Protein 2ZPA (pdb70)

B-factor: mean 47.3, std 19.22, range [15.1, 100.0]

Nearest PDB structures (foldseek):
  2zpa-assembly1_A  TM=1.001E+00  e=0.000E+00  Escherichia coli K-12
  2zpa-assembly2_B  TM=9.943E-01  e=0.000E+00  Escherichia coli K-12
  5jpq-assembly1_j  TM=8.491E-01  e=1.548E-47  Thermochaetoides thermophila
  9b0e-assembly1_A  TM=7.093E-01  e=1.112E-35  Thermochaetoides thermophila DSM 1495
  9aym-assembly1_B  TM=6.906E-01  e=2.748E-35  Thermochaetoides thermophila DSM 1495

Organism: Escherichia coli (strain K12) (NCBI:txid83333)

Sequence (1299 aa):
AELTALHTLTAQKREGIRRLLVLSGEEGWCFEHTLKLRDALPGDWLWISPRPQTLLGREFRHAVFDARHGFDAAAFAALSGTLKAGSWLVLLLPVWEEWENQPDADSLRWSDCPDPIATPHFVQHLKRVLTADNEAILWRQNQPFSLAHFTPRTDWYPATGAPQPEQQQLLKQLTPPGVAAVTAARGRGKSALAGQLISRIAGRAIVTAPAKASTDVLAQFAGEKFRFIAPDALLASDEQADWLVVDEAAAIPAPLLHQLVSRFPRTLLTTTVQGYEGTGRGFLLKFCARFPHLHRFELQQPIRWAQGCPLEKVSEALVFDDENFTHTPQGNIVISAFEQTLWQSDPETPLKVYQLLSGAHYRTSPLDLRRDAPGQHFLQAAGENEIAGALWLVDEGGLSQQLSQAVWAGFRRPRGNLVAQSLAAHGNNPLAATLRGRRVSRIAVHPARQREGTGRQLIAGALQYTQDLDYLSVSFGYTGELWRFWQRCGFVLVRGNHREASSGCYTAALLPSDAGKQLAEREHYRLRRDAQALAQWNGETLPVDPLNDAVLSDDDWLELAGFAFAHRPLLTSLGCLLRLLQTSELALPALRGRLQKNASDAQLCTTLKLSGRKLLVRQREEAAQALFALNDVRTERLRDRITQWQLFAELTALHTLTAQKREGIRRLLVLSGEEGWCFEHTLKLRDALPGDWLWISPRPDALQTLLGREFRHAVFDARHGFDAAAFAALSGTLKAGSWLVLLLPVWEEWENQPDADSLRWSDCPDPIATPHFVQHLKRVLTADNEAILWRQNQPFSLAHFTPRTDWYPATGAPQPEQQQLLKQLTPPGVAAVTAARGRGKSALAGQLISRIAGRAIVTAPAKASTDVLAQFAGEKFRFIAPDALLASDEQADWLVVDEAAAIPAPLLHQLVSRFPRTLLTTTVQGYEGTGRGFLLKFCARFPHLHRFELQQPIRWAQGCPLEKVSEALVFDDENFTHTPQGNIVISAFEQTLWQSDPETPLKVYQLLSGAHYRTSPLDLRRDAPGQHFLQAAGENEIAGALWLVDEGGLSQQLSQAVWAGFRRPRGNLVAQSLAAHGNNPLAATLRGRRVSRIAVHPARQREGTGRQLIAGALQYTQDLDYLSVSFGYTGELWRFWQRCGFVLVRGNHREASSGCYTAALLPSDAGKQLAEREHYRLRRDAQALAQWNGETLPVDPLNDAVLSDDDWLELAGFAFAHRPLLTSLGCLLRLLQTSELALPALRGRLQKNASDAQLCTTLKLSGRKLLVRQREEAAQALFALNDVRTERLRDRITQWQLF

Foldseek 3Di:
DQLVVVLVVLVLLQQFFEAEEEEEEAPVSLVVVVVVNCVSHPWQAAEDEDDVAPVQVAATAEYEYEQQAADDLQRLLSNLLRYFGSHYYYYYYYHLVCQQFHFHQCCVVFQLDPGTGGQNLLSVLVVCVCPVDPRHQYHHPPDDHDNDDDDRDDGDDADDLPDDVQLVVVLVVLVFFFEEEEEEAPQLCPLLSQLLNLQPDPKAEEEEEQPPPNNVSNCVSVDPSYHYDYLVRQLVDPDAIQEYEYEQCLLFALVSVVSNSVRHRYYYYYFYDFGAWGFAQQQVVVSQVVGPPYHYHYGYARRSGGDPHVSSCSCSSLVRDACQLVDDFDDDKDKDWDAPCCSVVPVVVVSQQCSQQQRNGGTHHSSVVSCVRPQWIKMFIHGPPHTFKMWIKGKFALDDLLVLLCLLLPLDDRDDRVVLSCLRLLHLDSRSRNFIEIEGPTIGGNPNRPPPCPRLVRLVVVVVPDDPHFWYYYKDFDDVVVVVVVVVSQWAKQFFQDQDSRNRGGITTIRGPVVSVCSRVRSNVVCLQCQVLSCVRNVHGDPDNHDVPLDQDPSLLLVLLSLQQGPRDPVSNRSSLVSLVVPFPDPLCLSCCVRPVVHDQVRSCVVVVNPGDVSSNSSSNSSLVSVCVVPVVVSVVSNVVSVVSNDD/DVLVVVLVVLVLLQQFFEAEEEEEEAPVVSVVVVVVNCVSHPWDAAEAECPPPPHDPPQVAAIAEYEYEQQAADPLQRLQSNVNRYFGSHYYYYYYYHPVCLLFHFHQVCVVFQLDPGTGRLNLLVVLVVCVPPVDLRHAYDHPPDDGDRDDDDRHDGDDADPLDDDVVLVCVQVHVPWQFEEEEEEAPQQCLLLSQLSVCVVPVWQEEEEEAPDDCNPNNVVSNPPSYDYDYQPVVPVDDDDGAEYEYEACLQAAPVSVVVVSVSHGHYYHYFHALGAFGFQQQQVVVSCVVGPPYHYDYGYARNRGGPVHPSSCSSSSLVSDQCQLPDFFAADKDKDWDDPVCSNVPVVVVSQQLSQFQNNGGTHHSSVVSCVRPQKIKMFIHGDPHTFKMWIKGKFAQDDLLVLLCLLLVLDDRDDRPPLSCCRLLHLDSRSRNFIEIETPTMGGRPNCPPPCVRLVRVVVVVVPDDPGFWYHYKDFDDPVVVVVVVVSQWAKQAFQDQDSRHRGGITTIRGHVVSVVSRVVSSVVCQACQVLRCVRRVHGDPDHHDPDLDQDPSLLLSLLSLQQGPRDPRSNLRSLVSLVVPFPDPLCLSCCCNPVVHDQVRVCVVVVHPDPVSSNSSSNSSLVRVCVVPVVVSVVSNVVSVVSSPD

Structure (mmCIF, N/CA/C/O backbone):
data_2ZPA
#
_entry.id   2ZPA
#
_cell.length_a   61.298
_cell.length_b   100.990
_cell.length_c   263.116
_cell.angle_alpha   90.00
_cell.angle_beta   90.00
_cell.angle_gamma   90.00
#
_symmetry.space_group_name_H-M   'P 21 21 21'
#
loop_
_entity.id
_entity.type
_entity.pdbx_description
1 polymer 'Uncharacterized protein ypfI'
2 non-polymer 'ACETYL COENZYME *A'
3 non-polymer "ADENOSINE-5'-DIPHOSPHATE"
4 non-polymer 'SULFATE ION'
5 water water
#
loop_
_atom_site.group_PDB
_atom_site.id
_atom_site.type_symbol
_atom_site.label_atom_id
_atom_site.label_alt_id
_atom_site.label_comp_id
_atom_site.label_asym_id
_atom_site.label_entity_id
_atom_site.label_seq_id
_atom_site.pdbx_PDB_ins_code
_atom_site.Cartn_x
_atom_site.Cartn_y
_atom_site.Cartn_z
_atom_site.occupancy
_atom_site.B_iso_or_equiv
_atom_site.auth_seq_id
_atom_site.auth_comp_id
_atom_site.auth_asym_id
_atom_site.auth_atom_id
_atom_site.pdbx_PDB_model_num
ATOM 1 N N . ALA A 1 2 ? 25.361 80.364 72.567 1.00 77.38 2 ALA A N 1
ATOM 2 C CA . ALA A 1 2 ? 23.944 80.465 72.946 1.00 76.94 2 ALA A CA 1
ATOM 3 C C . ALA A 1 2 ? 23.743 80.223 74.462 1.00 76.50 2 ALA A C 1
ATOM 4 O O . ALA A 1 2 ? 23.571 81.153 75.244 1.00 77.06 2 ALA A O 1
ATOM 6 N N . GLU A 1 3 ? 23.803 78.898 74.856 1.00 74.90 3 GLU A N 1
ATOM 7 C CA . GLU A 1 3 ? 23.732 78.262 76.211 1.00 72.69 3 GLU A CA 1
ATOM 8 C C . GLU A 1 3 ? 24.959 78.618 77.127 1.00 71.02 3 GLU A C 1
ATOM 9 O O . GLU A 1 3 ? 24.800 78.900 78.314 1.00 70.04 3 GLU A O 1
ATOM 15 N N . LEU A 1 4 ? 26.166 78.574 76.491 1.00 68.51 4 LEU A N 1
ATOM 16 C CA . LEU A 1 4 ? 27.451 78.921 77.154 1.00 66.48 4 LEU A CA 1
ATOM 17 C C . LEU A 1 4 ? 27.499 80.432 77.373 1.00 65.99 4 LEU A C 1
ATOM 18 O O . LEU A 1 4 ? 27.991 80.910 78.404 1.00 66.13 4 LEU A O 1
ATOM 23 N N . THR A 1 5 ? 26.995 81.179 76.394 1.00 63.98 5 THR A N 1
ATOM 24 C CA . THR A 1 5 ? 26.982 82.634 76.474 1.00 62.75 5 THR A CA 1
ATOM 25 C C . THR A 1 5 ? 26.099 83.086 77.639 1.00 60.24 5 THR A C 1
ATOM 26 O O . THR A 1 5 ? 26.443 84.012 78.379 1.00 58.84 5 THR A O 1
ATOM 30 N N . ALA A 1 6 ? 24.963 82.422 77.807 1.00 57.97 6 ALA A N 1
ATOM 31 C CA . ALA A 1 6 ? 24.062 82.749 78.899 1.00 56.28 6 ALA A CA 1
ATOM 32 C C . ALA A 1 6 ? 24.690 82.259 80.207 1.00 55.60 6 ALA A C 1
ATOM 33 O O . ALA A 1 6 ? 24.474 82.839 81.272 1.00 54.68 6 ALA A O 1
ATOM 35 N N . LEU A 1 7 ? 25.478 81.191 80.110 1.00 54.11 7 LEU A N 1
ATOM 36 C CA . LEU A 1 7 ? 26.138 80.614 81.277 1.00 54.88 7 LEU A CA 1
ATOM 37 C C . LEU A 1 7 ? 27.279 81.507 81.754 1.00 53.48 7 LEU A C 1
ATOM 38 O O . LEU A 1 7 ? 27.622 81.505 82.933 1.00 54.57 7 LEU A O 1
ATOM 43 N N . HIS A 1 8 ? 27.855 82.270 80.830 1.00 51.71 8 HIS A N 1
ATOM 44 C CA . HIS A 1 8 ? 28.948 83.190 81.143 1.00 49.65 8 HIS A CA 1
ATOM 45 C C . HIS A 1 8 ? 28.383 84.409 81.883 1.00 48.71 8 HIS A C 1
ATOM 46 O O . HIS A 1 8 ? 28.984 84.919 82.827 1.00 49.15 8 HIS A O 1
ATOM 53 N N . THR A 1 9 ? 27.219 84.867 81.440 1.00 47.54 9 THR A N 1
ATOM 54 C CA . THR A 1 9 ? 26.562 86.015 82.043 1.00 47.04 9 THR A CA 1
ATOM 55 C C . THR A 1 9 ? 26.090 85.706 83.464 1.00 46.55 9 THR A C 1
ATOM 56 O O . THR A 1 9 ? 26.261 86.520 84.372 1.00 45.26 9 THR A O 1
ATOM 60 N N . LEU A 1 10 ? 25.491 84.531 83.648 1.00 45.84 10 LEU A N 1
ATOM 61 C CA . LEU A 1 10 ? 24.989 84.122 84.956 1.00 44.63 10 LEU A CA 1
ATOM 62 C C . LEU A 1 10 ? 26.127 84.029 85.968 1.00 43.54 10 LEU A C 1
ATOM 63 O O . LEU A 1 10 ? 25.947 84.349 87.147 1.00 42.67 10 LEU A O 1
ATOM 68 N N . THR A 1 11 ? 27.300 83.619 85.496 1.00 41.56 11 THR A N 1
ATOM 69 C CA . THR A 1 11 ? 28.457 83.489 86.368 1.00 41.79 11 THR A CA 1
ATOM 70 C C . THR A 1 11 ? 28.877 84.820 86.960 1.00 42.56 11 THR A C 1
ATOM 71 O O . THR A 1 11 ? 29.271 84.889 88.128 1.00 43.52 11 THR A O 1
ATOM 75 N N . ALA A 1 12 ? 28.792 85.875 86.154 1.00 42.64 12 ALA A N 1
ATOM 76 C CA . ALA A 1 12 ? 29.150 87.219 86.605 1.00 40.52 12 ALA A CA 1
ATOM 77 C C . ALA A 1 12 ? 28.153 87.627 87.670 1.00 39.18 12 ALA A C 1
ATOM 78 O O . ALA A 1 12 ? 28.521 88.205 88.685 1.00 39.38 12 ALA A O 1
ATOM 80 N N . GLN A 1 13 ? 26.885 87.317 87.439 1.00 39.24 13 GLN A N 1
ATOM 81 C CA . GLN A 1 13 ? 25.846 87.658 88.405 1.00 40.52 13 GLN A CA 1
ATOM 82 C C . GLN A 1 13 ? 26.164 86.932 89.719 1.00 41.24 13 GLN A C 1
ATOM 83 O O . GLN A 1 13 ? 26.309 87.559 90.774 1.00 41.08 13 GLN A O 1
ATOM 97 N N . LYS A 1 15 ? 28.900 85.588 90.889 1.00 41.87 15 LYS A N 1
ATOM 98 C CA . LYS A 1 15 ? 30.084 86.121 91.548 1.00 43.46 15 LYS A CA 1
ATOM 99 C C . LYS A 1 15 ? 29.786 87.459 92.211 1.00 45.30 15 LYS A C 1
ATOM 100 O O . LYS A 1 15 ? 30.319 87.770 93.272 1.00 45.47 15 LYS A O 1
ATOM 106 N N . ARG A 1 16 ? 28.919 88.245 91.585 1.00 46.79 16 ARG A N 1
ATOM 107 C CA . ARG A 1 16 ? 28.569 89.556 92.108 1.00 49.25 16 ARG A CA 1
ATOM 108 C C . ARG A 1 16 ? 27.690 89.415 93.349 1.00 49.51 16 ARG A C 1
ATOM 109 O O . ARG A 1 16 ? 27.807 90.186 94.310 1.00 49.11 16 ARG A O 1
ATOM 117 N N . GLU A 1 17 ? 26.812 88.418 93.322 1.00 49.35 17 GLU A N 1
ATOM 118 C CA . GLU A 1 17 ? 25.893 88.165 94.428 1.00 48.14 17 GLU A CA 1
ATOM 119 C C . GLU A 1 17 ? 26.575 87.411 95.571 1.00 45.77 17 GLU A C 1
ATOM 120 O O . GLU A 1 17 ? 26.024 87.291 96.662 1.00 44.65 17 GLU A O 1
ATOM 126 N N . GLY A 1 18 ? 27.773 86.903 95.303 1.00 44.79 18 GLY A N 1
ATOM 127 C CA . GLY A 1 18 ? 28.522 86.165 96.303 1.00 43.61 18 GLY A CA 1
ATOM 128 C C . GLY A 1 18 ? 28.044 84.740 96.531 1.00 42.42 18 GLY A C 1
ATOM 129 O O . GLY A 1 18 ? 28.257 84.183 97.607 1.00 43.07 18 GLY A O 1
ATOM 130 N N . ILE A 1 19 ? 27.412 84.136 95.530 1.00 39.76 19 ILE A N 1
ATOM 131 C CA . ILE A 1 19 ? 26.914 82.775 95.677 1.00 37.25 19 ILE A CA 1
ATOM 132 C C . ILE A 1 19 ? 27.604 81.799 94.741 1.00 36.48 19 ILE A C 1
ATOM 133 O O . ILE A 1 19 ? 28.372 82.203 93.866 1.00 36.22 19 ILE A O 1
ATOM 138 N N . ARG A 1 20 ? 27.329 80.508 94.937 1.00 34.20 20 ARG A N 1
ATOM 139 C CA . ARG A 1 20 ? 27.883 79.455 94.087 1.00 32.51 20 ARG A CA 1
ATOM 140 C C . ARG A 1 20 ? 26.665 78.728 93.556 1.00 31.76 20 ARG A C 1
ATOM 141 O O . ARG A 1 20 ? 25.573 78.897 94.093 1.00 33.29 20 ARG A O 1
ATOM 149 N N . ARG A 1 21 ? 26.823 77.928 92.507 1.00 30.51 21 ARG A N 1
ATOM 150 C CA . ARG A 1 21 ? 25.673 77.208 91.978 1.00 31.02 21 ARG A CA 1
ATOM 151 C C . ARG A 1 21 ? 26.017 75.810 91.480 1.00 29.73 21 ARG A C 1
ATOM 152 O O . ARG A 1 21 ? 27.169 75.524 91.137 1.00 28.08 21 ARG A O 1
ATOM 160 N N . LEU A 1 22 ? 25.007 74.944 91.443 1.00 30.11 22 LEU A N 1
ATOM 161 C CA . LEU A 1 22 ? 25.189 73.562 90.983 1.00 31.19 22 LEU A CA 1
ATOM 162 C C . LEU A 1 22 ? 24.736 73.370 89.534 1.00 30.23 22 LEU A C 1
ATOM 163 O O . LEU A 1 22 ? 23.623 73.742 89.171 1.00 28.76 22 LEU A O 1
ATOM 168 N N . LEU A 1 23 ? 25.616 72.788 88.722 1.00 30.56 23 LEU A N 1
ATOM 169 C CA . LEU A 1 23 ? 25.326 72.502 87.318 1.00 30.64 23 LEU A CA 1
ATOM 170 C C . LEU A 1 23 ? 25.441 70.991 87.164 1.00 30.59 23 LEU A C 1
ATOM 171 O O . LEU A 1 23 ? 26.512 70.407 87.358 1.00 31.48 23 LEU A O 1
ATOM 176 N N . VAL A 1 24 ? 24.336 70.353 86.813 1.00 31.37 24 VAL A N 1
ATOM 177 C CA . VAL A 1 24 ? 24.343 68.914 86.651 1.00 30.45 24 VAL A CA 1
ATOM 178 C C . VAL A 1 24 ? 24.424 68.541 85.189 1.00 31.71 24 VAL A C 1
ATOM 179 O O . VAL A 1 24 ? 23.732 69.114 84.349 1.00 32.44 24 VAL A O 1
ATOM 183 N N . LEU A 1 25 ? 25.301 67.591 84.905 1.00 30.94 25 LEU A N 1
ATOM 184 C CA . LEU A 1 25 ? 25.498 67.081 83.567 1.00 31.50 25 LEU A CA 1
ATOM 185 C C . LEU A 1 25 ? 25.135 65.602 83.664 1.00 31.57 25 LEU A C 1
ATOM 186 O O . LEU A 1 25 ? 25.844 64.811 84.297 1.00 30.44 25 LEU A O 1
ATOM 191 N N . SER A 1 26 ? 24.002 65.237 83.080 1.00 31.03 26 SER A N 1
ATOM 192 C CA . SER A 1 26 ? 23.580 63.849 83.109 1.00 30.91 26 SER A CA 1
ATOM 193 C C . SER A 1 26 ? 23.447 63.340 81.680 1.00 31.12 26 SER A C 1
ATOM 194 O O . SER A 1 26 ? 22.695 63.884 80.876 1.00 30.93 26 SER A O 1
ATOM 197 N N . GLY A 1 27 ? 24.203 62.295 81.372 1.00 32.05 27 GLY A N 1
ATOM 198 C CA . GLY A 1 27 ? 24.181 61.722 80.044 1.00 33.29 27 GLY A CA 1
ATOM 199 C C . GLY A 1 27 ? 25.324 60.741 79.933 1.00 35.13 27 GLY A C 1
ATOM 200 O O . GLY A 1 27 ? 25.959 60.419 80.939 1.00 35.24 27 GLY A O 1
ATOM 201 N N . GLU A 1 28 ? 25.588 60.264 78.720 1.00 36.31 28 GLU A N 1
ATOM 202 C CA . GLU A 1 28 ? 26.661 59.297 78.488 1.00 38.85 28 GLU A CA 1
ATOM 203 C C . GLU A 1 28 ? 27.992 59.874 78.960 1.00 37.55 28 GLU A C 1
ATOM 204 O O . GLU A 1 28 ? 28.179 61.084 78.959 1.00 37.63 28 GLU A O 1
ATOM 210 N N . GLU A 1 29 ? 28.926 59.009 79.339 1.00 38.22 29 GLU A N 1
ATOM 211 C CA . GLU A 1 29 ? 30.210 59.490 79.832 1.00 39.48 29 GLU A CA 1
ATOM 212 C C . GLU A 1 29 ? 30.877 60.461 78.859 1.00 37.56 29 GLU A C 1
ATOM 213 O O . GLU A 1 29 ? 31.288 61.561 79.253 1.00 35.80 29 GLU A O 1
ATOM 219 N N . GLY A 1 30 ? 30.964 60.054 77.592 1.00 36.75 30 GLY A N 1
ATOM 220 C CA . GLY A 1 30 ? 31.583 60.881 76.571 1.00 34.53 30 GLY A CA 1
ATOM 221 C C . GLY A 1 30 ? 30.941 62.248 76.470 1.00 33.29 30 GLY A C 1
ATOM 222 O O . GLY A 1 30 ? 31.636 63.264 76.451 1.00 34.73 30 GLY A O 1
ATOM 223 N N . TRP A 1 31 ? 29.612 62.277 76.407 1.00 32.93 31 TRP A N 1
ATOM 224 C CA . TRP A 1 31 ? 28.868 63.533 76.323 1.00 31.90 31 TRP A CA 1
ATOM 225 C C . TRP A 1 31 ? 29.213 64.399 77.547 1.00 32.35 31 TRP A C 1
ATOM 226 O O . TRP A 1 31 ? 29.576 65.567 77.414 1.00 32.55 31 TRP A O 1
ATOM 237 N N . CYS A 1 32 ? 29.108 63.822 78.741 1.00 31.33 32 CYS A N 1
ATOM 238 C CA . CYS A 1 32 ? 29.416 64.570 79.957 1.00 31.39 32 CYS A CA 1
ATOM 239 C C . CYS A 1 32 ? 30.781 65.222 79.882 1.00 31.11 32 CYS A C 1
ATOM 240 O O . CYS A 1 32 ? 30.920 66.408 80.171 1.00 30.72 32 CYS A O 1
ATOM 243 N N . PHE A 1 33 ? 31.787 64.452 79.487 1.00 30.30 33 PHE A N 1
ATOM 244 C CA . PHE A 1 33 ? 33.134 64.989 79.419 1.00 32.84 33 PHE A CA 1
ATOM 245 C C . PHE A 1 33 ? 33.340 66.140 78.428 1.00 35.49 33 PHE A C 1
ATOM 246 O O . PHE A 1 33 ? 34.053 67.102 78.721 1.00 35.02 33 PHE A O 1
ATOM 254 N N . GLU A 1 34 ? 32.729 66.028 77.254 1.00 37.78 34 GLU A N 1
ATOM 255 C CA . GLU A 1 34 ? 32.866 67.051 76.233 1.00 38.69 34 GLU A CA 1
ATOM 256 C C . GLU A 1 34 ? 32.289 68.356 76.751 1.00 38.76 34 GLU A C 1
ATOM 257 O O . GLU A 1 34 ? 32.735 69.443 76.380 1.00 41.27 34 GLU A O 1
ATOM 263 N N . HIS A 1 35 ? 31.291 68.260 77.615 1.00 36.08 35 HIS A N 1
ATOM 264 C CA . HIS A 1 35 ? 30.697 69.464 78.147 1.00 35.00 35 HIS A CA 1
ATOM 265 C C . HIS A 1 35 ? 31.551 70.126 79.222 1.00 33.97 35 HIS A C 1
ATOM 266 O O . HIS A 1 35 ? 31.449 71.331 79.434 1.00 34.18 35 HIS A O 1
ATOM 273 N N . THR A 1 36 ? 32.399 69.357 79.897 1.00 34.92 36 THR A N 1
ATOM 274 C CA . THR A 1 36 ? 33.271 69.946 80.923 1.00 36.80 36 THR A CA 1
ATOM 275 C C . THR A 1 36 ? 34.385 70.700 80.196 1.00 37.58 36 THR A C 1
ATOM 276 O O . THR A 1 36 ? 34.897 71.706 80.677 1.00 36.90 36 THR A O 1
ATOM 280 N N . LEU A 1 37 ? 34.744 70.190 79.024 1.00 39.94 37 LEU A N 1
ATOM 281 C CA . LEU A 1 37 ? 35.777 70.789 78.189 1.00 42.49 37 LEU A CA 1
ATOM 282 C C . LEU A 1 37 ? 35.268 72.152 77.706 1.00 43.77 37 LEU A C 1
ATOM 283 O O . LEU A 1 37 ? 35.964 73.164 77.803 1.00 43.60 37 LEU A O 1
ATOM 288 N N . LYS A 1 38 ? 34.039 72.171 77.201 1.00 44.52 38 LYS A N 1
ATOM 289 C CA . LYS A 1 38 ? 33.436 73.399 76.699 1.00 45.46 38 LYS A CA 1
ATOM 290 C C . LYS A 1 38 ? 33.156 74.395 77.819 1.00 45.67 38 LYS A C 1
ATOM 291 O O . LYS A 1 38 ? 33.267 75.607 77.625 1.00 45.19 38 LYS A O 1
ATOM 297 N N . LEU A 1 39 ? 32.803 73.878 78.992 1.00 46.80 39 LEU A N 1
ATOM 298 C CA . LEU A 1 39 ? 32.508 74.715 80.152 1.00 45.75 39 LEU A CA 1
ATOM 299 C C . LEU A 1 39 ? 33.740 75.392 80.755 1.00 46.42 39 LEU A C 1
ATOM 300 O O . LEU A 1 39 ? 33.656 76.523 81.229 1.00 45.87 39 LEU A O 1
ATOM 305 N N . ARG A 1 40 ? 34.891 74.731 80.728 1.00 48.16 40 ARG A N 1
ATOM 306 C CA . ARG A 1 40 ? 36.072 75.346 81.324 1.00 51.60 40 ARG A CA 1
ATOM 307 C C . ARG A 1 40 ? 36.679 76.486 80.506 1.00 52.83 40 ARG A C 1
ATOM 308 O O . ARG A 1 40 ? 37.082 77.499 81.068 1.00 53.03 40 ARG A O 1
ATOM 316 N N . ASP A 1 41 ? 36.758 76.338 79.188 1.00 53.45 41 ASP A N 1
ATOM 317 C CA . ASP A 1 41 ? 37.325 77.411 78.391 1.00 55.58 41 ASP A CA 1
ATOM 318 C C . ASP A 1 41 ? 36.337 78.568 78.247 1.00 54.67 41 ASP A C 1
ATOM 319 O O . ASP A 1 41 ? 36.734 79.687 77.940 1.00 55.14 41 ASP A O 1
ATOM 324 N N . ALA A 1 42 ? 35.056 78.303 78.493 1.00 52.55 42 ALA A N 1
ATOM 325 C CA . ALA A 1 42 ? 34.041 79.349 78.421 1.00 50.12 42 ALA A CA 1
ATOM 326 C C . ALA A 1 42 ? 34.021 80.134 79.738 1.00 50.45 42 ALA A C 1
ATOM 327 O O . ALA A 1 42 ? 33.826 81.351 79.741 1.00 50.63 42 ALA A O 1
ATOM 329 N N . LEU A 1 43 ? 34.213 79.427 80.853 1.00 49.58 43 LEU A N 1
ATOM 330 C CA . LEU A 1 43 ? 34.250 80.040 82.188 1.00 48.54 43 LEU A CA 1
ATOM 331 C C . LEU A 1 43 ? 35.620 79.730 82.788 1.00 48.04 43 LEU A C 1
ATOM 332 O O . LEU A 1 43 ? 35.793 78.735 83.492 1.00 47.99 43 LEU A O 1
ATOM 337 N N . PRO A 1 44 ? 36.611 80.588 82.534 1.00 47.06 44 PRO A N 1
ATOM 338 C CA . PRO A 1 44 ? 37.941 80.318 83.078 1.00 47.05 44 PRO A CA 1
ATOM 339 C C . PRO A 1 44 ? 38.015 80.333 84.598 1.00 45.98 44 PRO A C 1
ATOM 340 O O . PRO A 1 44 ? 37.366 81.140 85.266 1.00 45.09 44 PRO A O 1
ATOM 344 N N . GLY A 1 45 ? 38.810 79.417 85.132 1.00 44.75 45 GLY A N 1
ATOM 345 C CA . GLY A 1 45 ? 38.969 79.310 86.564 1.00 43.12 45 GLY A CA 1
ATOM 346 C C . GLY A 1 45 ? 39.951 78.198 86.842 1.00 42.83 45 GLY A C 1
ATOM 347 O O . GLY A 1 45 ? 40.687 77.772 85.951 1.00 42.80 45 GLY A O 1
ATOM 348 N N . ASP A 1 46 ? 39.967 77.722 88.078 1.00 41.47 46 ASP A N 1
ATOM 349 C CA . ASP A 1 46 ? 40.867 76.648 88.457 1.00 40.96 46 ASP A CA 1
ATOM 350 C C . ASP A 1 46 ? 40.338 75.292 88.005 1.00 39.20 46 ASP A C 1
ATOM 351 O O . ASP A 1 46 ? 41.098 74.421 87.602 1.00 39.57 46 ASP A O 1
ATOM 356 N N . TRP A 1 47 ? 39.024 75.129 88.060 1.00 37.49 47 TRP A N 1
ATOM 357 C CA . TRP A 1 47 ? 38.382 73.879 87.683 1.00 36.56 47 TRP A CA 1
ATOM 358 C C . TRP A 1 47 ? 39.029 72.624 88.277 1.00 35.44 47 TRP A C 1
ATOM 359 O O . TRP A 1 47 ? 39.515 71.744 87.565 1.00 33.93 47 TRP A O 1
ATOM 370 N N . LEU A 1 48 ? 39.042 72.560 89.599 1.00 34.05 48 LEU A N 1
ATOM 371 C CA . LEU A 1 48 ? 39.565 71.393 90.282 1.00 33.87 48 LEU A CA 1
ATOM 372 C C . LEU A 1 48 ? 38.680 70.198 89.909 1.00 34.45 48 LEU A C 1
ATOM 373 O O . LEU A 1 48 ? 37.455 70.304 89.887 1.00 35.55 48 LEU A O 1
ATOM 378 N N . TRP A 1 49 ? 39.294 69.069 89.590 1.00 35.81 49 TRP A N 1
ATOM 379 C CA . TRP A 1 49 ? 38.531 67.876 89.262 1.00 36.57 49 TRP A CA 1
ATOM 380 C C . TRP A 1 49 ? 38.673 66.943 90.443 1.00 37.51 49 TRP A C 1
ATOM 381 O O . TRP A 1 49 ? 39.778 66.715 90.922 1.00 37.41 49 TRP A O 1
ATOM 392 N N . ILE A 1 50 ? 37.558 66.418 90.930 1.00 39.42 50 ILE A N 1
ATOM 393 C CA . ILE A 1 50 ? 37.617 65.473 92.024 1.00 42.39 50 ILE A CA 1
ATOM 394 C C . ILE A 1 50 ? 36.849 64.220 91.601 1.00 44.97 50 ILE A C 1
ATOM 395 O O . ILE A 1 50 ? 35.677 64.268 91.226 1.00 44.47 50 ILE A O 1
ATOM 400 N N . SER A 1 51 ? 37.554 63.069 91.701 1.00 49.86 51 SER A N 1
ATOM 401 C CA . SER A 1 51 ? 37.007 61.727 91.355 1.00 56.44 51 SER A CA 1
ATOM 402 C C . SER A 1 51 ? 37.423 60.575 92.359 1.00 61.23 51 SER A C 1
ATOM 403 O O . SER A 1 51 ? 38.420 60.700 93.049 1.00 62.95 51 SER A O 1
ATOM 406 N N . PRO A 1 52 ? 36.630 59.446 92.393 1.00 65.90 52 PRO A N 1
ATOM 407 C CA . PRO A 1 52 ? 36.852 58.251 93.310 1.00 69.31 52 PRO A CA 1
ATOM 408 C C . PRO A 1 52 ? 37.991 57.212 93.229 1.00 72.07 52 PRO A C 1
ATOM 409 O O . PRO A 1 52 ? 38.258 56.732 92.115 1.00 72.27 52 PRO A O 1
ATOM 413 N N . ARG A 1 53 ? 38.645 56.749 94.297 1.00 75.16 53 ARG A N 1
ATOM 414 C CA . ARG A 1 53 ? 39.554 55.615 94.217 1.00 79.77 53 ARG A CA 1
ATOM 415 C C . ARG A 1 53 ? 40.128 55.262 95.582 1.00 79.76 53 ARG A C 1
ATOM 416 O O . ARG A 1 53 ? 40.074 56.152 96.456 1.00 80.02 53 ARG A O 1
ATOM 424 N N . PRO A 1 54 ? 40.677 54.037 95.943 1.00 82.76 54 PRO A N 1
ATOM 425 C CA . PRO A 1 54 ? 41.179 53.816 97.353 1.00 84.95 54 PRO A CA 1
ATOM 426 C C . PRO A 1 54 ? 42.101 54.902 97.912 1.00 86.27 54 PRO A C 1
ATOM 427 O O . PRO A 1 54 ? 42.923 54.641 98.786 1.00 87.80 54 PRO A O 1
ATOM 431 N N . GLN A 1 66 ? 44.616 65.768 99.731 1.00 88.33 66 GLN A N 1
ATOM 432 C CA . GLN A 1 66 ? 43.309 66.391 99.571 1.00 88.75 66 GLN A CA 1
ATOM 433 C C . GLN A 1 66 ? 43.433 67.785 98.967 1.00 88.05 66 GLN A C 1
ATOM 434 O O . GLN A 1 66 ? 44.475 68.364 99.227 1.00 89.58 66 GLN A O 1
ATOM 440 N N . THR A 1 67 ? 42.566 68.466 98.287 1.00 89.45 67 THR A N 1
ATOM 441 C CA . THR A 1 67 ? 43.154 69.820 98.562 1.00 89.33 67 THR A CA 1
ATOM 442 C C . THR A 1 67 ? 42.345 70.607 99.579 1.00 89.02 67 THR A C 1
ATOM 443 O O . THR A 1 67 ? 42.494 71.844 99.586 1.00 89.49 67 THR A O 1
ATOM 447 N N . LEU A 1 68 ? 41.507 70.042 100.452 1.00 89.78 68 LEU A N 1
ATOM 448 C CA . LEU A 1 68 ? 40.832 70.959 101.387 1.00 89.78 68 LEU A CA 1
ATOM 449 C C . LEU A 1 68 ? 41.749 71.361 102.574 1.00 89.38 68 LEU A C 1
ATOM 450 O O . LEU A 1 68 ? 41.411 71.179 103.755 1.00 90.32 68 LEU A O 1
ATOM 455 N N . LEU A 1 69 ? 42.909 71.919 102.210 1.00 87.87 69 LEU A N 1
ATOM 456 C CA . LEU A 1 69 ? 43.838 72.541 103.122 1.00 85.86 69 LEU A CA 1
ATOM 457 C C . LEU A 1 69 ? 43.164 73.877 103.225 1.00 83.99 69 LEU A C 1
ATOM 458 O O . LEU A 1 69 ? 41.940 73.909 103.283 1.00 83.69 69 LEU A O 1
ATOM 463 N N . GLY A 1 70 ? 43.862 74.980 103.270 1.00 81.68 70 GLY A N 1
ATOM 464 C CA . GLY A 1 70 ? 43.106 76.187 103.289 1.00 78.34 70 GLY A CA 1
ATOM 465 C C . GLY A 1 70 ? 42.790 76.548 101.845 1.00 75.99 70 GLY A C 1
ATOM 466 O O . GLY A 1 70 ? 42.535 77.705 101.551 1.00 76.72 70 GLY A O 1
ATOM 467 N N . ARG A 1 71 ? 42.795 75.590 100.956 1.00 72.29 71 ARG A N 1
ATOM 468 C CA . ARG A 1 71 ? 42.618 75.996 99.601 1.00 67.90 71 ARG A CA 1
ATOM 469 C C . ARG A 1 71 ? 41.208 76.292 99.165 1.00 64.15 71 ARG A C 1
ATOM 470 O O . ARG A 1 71 ? 40.235 75.667 99.581 1.00 62.66 71 ARG A O 1
ATOM 478 N N . GLU A 1 72 ? 41.131 77.257 98.316 1.00 59.90 72 GLU A N 1
ATOM 479 C CA . GLU A 1 72 ? 39.884 77.682 97.696 1.00 56.22 72 GLU A CA 1
ATOM 480 C C . GLU A 1 72 ? 40.104 77.569 96.193 1.00 52.29 72 GLU A C 1
ATOM 481 O O . GLU A 1 72 ? 41.220 77.774 95.711 1.00 51.46 72 GLU A O 1
ATOM 487 N N . PHE A 1 73 ? 39.053 77.230 95.455 1.00 46.76 73 PHE A N 1
ATOM 488 C CA . PHE A 1 73 ? 39.169 77.100 94.012 1.00 42.12 73 PHE A CA 1
ATOM 489 C C . PHE A 1 73 ? 38.004 77.775 93.319 1.00 40.05 73 PHE A C 1
ATOM 490 O O . PHE A 1 73 ? 36.913 77.888 93.878 1.00 38.51 73 PHE A O 1
ATOM 498 N N . ARG A 1 74 ? 38.241 78.236 92.099 1.00 38.18 74 ARG A N 1
ATOM 499 C CA . ARG A 1 74 ? 37.177 78.849 91.332 1.00 37.48 74 ARG A CA 1
ATOM 500 C C . ARG A 1 74 ? 36.729 77.776 90.343 1.00 35.06 74 ARG A C 1
ATOM 501 O O . ARG A 1 74 ? 37.492 77.344 89.480 1.00 33.88 74 ARG A O 1
ATOM 509 N N . HIS A 1 75 ? 35.494 77.324 90.506 1.00 33.44 75 HIS A N 1
ATOM 510 C CA . HIS A 1 75 ? 34.924 76.294 89.645 1.00 32.07 75 HIS A CA 1
ATOM 511 C C . HIS A 1 75 ? 35.530 74.927 89.896 1.00 29.88 75 HIS A C 1
ATOM 512 O O . HIS A 1 75 ? 36.724 74.800 90.131 1.00 28.40 75 HIS A O 1
ATOM 519 N N . ALA A 1 76 ? 34.684 73.902 89.850 1.00 29.45 76 ALA A N 1
ATOM 520 C CA . ALA A 1 76 ? 35.143 72.534 90.012 1.00 28.27 76 ALA A CA 1
ATOM 521 C C . ALA A 1 76 ? 34.227 71.511 89.359 1.00 28.45 76 ALA A C 1
ATOM 522 O O . ALA A 1 76 ? 33.067 71.783 89.055 1.00 28.01 76 ALA A O 1
ATOM 524 N N . VAL A 1 77 ? 34.762 70.320 89.150 1.00 29.01 77 VAL A N 1
ATOM 525 C CA . VAL A 1 77 ? 33.994 69.235 88.567 1.00 28.48 77 VAL A CA 1
ATOM 526 C C . VAL A 1 77 ? 34.008 68.068 89.530 1.00 27.56 77 VAL A C 1
ATOM 527 O O . VAL A 1 77 ? 35.070 67.669 90.020 1.00 27.72 77 VAL A O 1
ATOM 531 N N . PHE A 1 78 ? 32.836 67.522 89.808 1.00 26.78 78 PHE A N 1
ATOM 532 C CA . PHE A 1 78 ? 32.746 66.362 90.686 1.00 25.79 78 PHE A CA 1
ATOM 533 C C . PHE A 1 78 ? 32.238 65.204 89.836 1.00 25.92 78 PHE A C 1
ATOM 534 O O . PHE A 1 78 ? 31.080 65.194 89.410 1.00 25.35 78 PHE A O 1
ATOM 542 N N . ASP A 1 79 ? 33.115 64.232 89.599 1.00 25.51 79 ASP A N 1
ATOM 543 C CA . ASP A 1 79 ? 32.793 63.077 88.774 1.00 25.78 79 ASP A CA 1
ATOM 544 C C . ASP A 1 79 ? 32.095 61.932 89.508 1.00 26.66 79 ASP A C 1
ATOM 545 O O . ASP A 1 79 ? 32.724 61.111 90.178 1.00 28.32 79 ASP A O 1
ATOM 550 N N . ALA A 1 80 ? 30.778 61.888 89.361 1.00 28.63 80 ALA A N 1
ATOM 551 C CA . ALA A 1 80 ? 29.935 60.861 89.975 1.00 27.32 80 ALA A CA 1
ATOM 552 C C . ALA A 1 80 ? 29.293 59.996 88.889 1.00 26.35 80 ALA A C 1
ATOM 553 O O . ALA A 1 80 ? 28.153 59.558 89.031 1.00 25.58 80 ALA A O 1
ATOM 555 N N . ARG A 1 81 ? 30.011 59.768 87.794 1.00 26.42 81 ARG A N 1
ATOM 556 C CA . ARG A 1 81 ? 29.469 58.952 86.706 1.00 25.51 81 ARG A CA 1
ATOM 557 C C . ARG A 1 81 ? 29.478 57.480 87.086 1.00 25.66 81 ARG A C 1
ATOM 558 O O . ARG A 1 81 ? 28.722 56.699 86.551 1.00 26.63 81 ARG A O 1
ATOM 566 N N . HIS A 1 82 ? 30.326 57.102 88.032 1.00 28.10 82 HIS A N 1
ATOM 567 C CA . HIS A 1 82 ? 30.408 55.712 88.438 1.00 30.27 82 HIS A CA 1
ATOM 568 C C . HIS A 1 82 ? 30.405 55.494 89.956 1.00 30.62 82 HIS A C 1
ATOM 569 O O . HIS A 1 82 ? 30.547 54.370 90.431 1.00 31.94 82 HIS A O 1
ATOM 576 N N . GLY A 1 83 ? 30.209 56.560 90.714 1.00 30.57 83 GLY A N 1
ATOM 577 C CA . GLY A 1 83 ? 30.203 56.434 92.161 1.00 30.92 83 GLY A CA 1
ATOM 578 C C . GLY A 1 83 ? 30.005 57.789 92.808 1.00 31.05 83 GLY A C 1
ATOM 579 O O . GLY A 1 83 ? 30.488 58.814 92.301 1.00 30.28 83 GLY A O 1
ATOM 580 N N . PHE A 1 84 ? 29.307 57.806 93.936 1.00 30.01 84 PHE A N 1
ATOM 581 C CA . PHE A 1 84 ? 29.058 59.066 94.607 1.00 30.00 84 PHE A CA 1
ATOM 582 C C . PHE A 1 84 ? 29.563 59.086 96.055 1.00 29.79 84 PHE A C 1
ATOM 583 O O . PHE A 1 84 ? 28.929 58.534 96.959 1.00 29.60 84 PHE A O 1
ATOM 591 N N . ASP A 1 85 ? 30.712 59.731 96.255 1.00 29.72 85 ASP A N 1
ATOM 592 C CA . ASP A 1 85 ? 31.334 59.870 97.580 1.00 29.01 85 ASP A CA 1
ATOM 593 C C . ASP A 1 85 ? 30.757 61.161 98.200 1.00 29.10 85 ASP A C 1
ATOM 594 O O . ASP A 1 85 ? 31.255 62.273 97.966 1.00 26.29 85 ASP A O 1
ATOM 599 N N . ALA A 1 86 ? 29.688 60.994 98.973 1.00 27.34 86 ALA A N 1
ATOM 600 C CA . ALA A 1 86 ? 28.985 62.112 99.580 1.00 26.98 86 ALA A CA 1
ATOM 601 C C . ALA A 1 86 ? 29.848 63.040 100.410 1.00 27.84 86 ALA A C 1
ATOM 602 O O . ALA A 1 86 ? 29.703 64.255 100.343 1.00 29.40 86 ALA A O 1
ATOM 604 N N . ALA A 1 87 ? 30.748 62.478 101.199 1.00 26.86 87 ALA A N 1
ATOM 605 C CA . ALA A 1 87 ? 31.602 63.312 102.029 1.00 27.59 87 ALA A CA 1
ATOM 606 C C . ALA A 1 87 ? 32.471 64.218 101.166 1.00 25.85 87 ALA A C 1
ATOM 607 O O . ALA A 1 87 ? 32.581 65.416 101.433 1.00 26.72 87 ALA A O 1
ATOM 609 N N . ALA A 1 88 ? 33.093 63.633 100.146 1.00 24.05 88 ALA A N 1
ATOM 610 C CA . ALA A 1 88 ? 33.952 64.375 99.245 1.00 24.20 88 ALA A CA 1
ATOM 611 C C . ALA A 1 88 ? 33.134 65.459 98.563 1.00 26.17 88 ALA A C 1
ATOM 612 O O . ALA A 1 88 ? 33.572 66.596 98.438 1.00 26.35 88 ALA A O 1
ATOM 614 N N . PHE A 1 89 ? 31.931 65.112 98.134 1.00 28.06 89 PHE A N 1
ATOM 615 C CA . PHE A 1 89 ? 31.067 66.090 97.489 1.00 29.35 89 PHE A CA 1
ATOM 616 C C . PHE A 1 89 ? 30.879 67.302 98.427 1.00 30.03 89 PHE A C 1
ATOM 617 O O . PHE A 1 89 ? 31.161 68.451 98.061 1.00 30.43 89 PHE A O 1
ATOM 625 N N . ALA A 1 90 ? 30.407 67.037 99.641 1.00 28.73 90 ALA A N 1
ATOM 626 C CA . ALA A 1 90 ? 30.186 68.096 100.616 1.00 29.18 90 ALA A CA 1
ATOM 627 C C . ALA A 1 90 ? 31.468 68.896 100.894 1.00 29.19 90 ALA A C 1
ATOM 628 O O . ALA A 1 90 ? 31.438 70.122 100.971 1.00 27.62 90 ALA A O 1
ATOM 630 N N . ALA A 1 91 ? 32.594 68.204 101.050 1.00 29.83 91 ALA A N 1
ATOM 631 C CA . ALA A 1 91 ? 33.850 68.901 101.310 1.00 29.97 91 ALA A CA 1
ATOM 632 C C . ALA A 1 91 ? 34.180 69.846 100.151 1.00 29.73 91 ALA A C 1
ATOM 633 O O . ALA A 1 91 ? 34.529 71.004 100.377 1.00 30.18 91 ALA A O 1
ATOM 635 N N . LEU A 1 92 ? 34.054 69.356 98.916 1.00 27.89 92 LEU A N 1
ATOM 636 C CA . LEU A 1 92 ? 34.349 70.170 97.739 1.00 29.15 92 LEU A CA 1
ATOM 637 C C . LEU A 1 92 ? 33.539 71.458 97.700 1.00 27.61 92 LEU A C 1
ATOM 638 O O . LEU A 1 92 ? 34.089 72.536 97.537 1.00 28.19 92 LEU A O 1
ATOM 643 N N . SER A 1 93 ? 32.231 71.342 97.870 1.00 28.50 93 SER A N 1
ATOM 644 C CA . SER A 1 93 ? 31.358 72.505 97.825 1.00 30.37 93 SER A CA 1
ATOM 645 C C . SER A 1 93 ? 31.789 73.656 98.745 1.00 31.89 93 SER A C 1
ATOM 646 O O . SER A 1 93 ? 31.765 74.817 98.336 1.00 31.44 93 SER A O 1
ATOM 649 N N . GLY A 1 94 ? 32.173 73.332 99.982 1.00 32.85 94 GLY A N 1
ATOM 650 C CA . GLY A 1 94 ? 32.567 74.355 100.932 1.00 31.32 94 GLY A CA 1
ATOM 651 C C . GLY A 1 94 ? 33.918 74.965 100.638 1.00 32.90 94 GLY A C 1
ATOM 652 O O . GLY A 1 94 ? 34.395 75.810 101.378 1.00 32.87 94 GLY A O 1
ATOM 653 N N . THR A 1 95 ? 34.518 74.572 99.526 1.00 33.95 95 THR A N 1
ATOM 654 C CA . THR A 1 95 ? 35.834 75.065 99.148 1.00 35.08 95 THR A CA 1
ATOM 655 C C . THR A 1 95 ? 35.801 75.979 97.897 1.00 35.43 95 THR A C 1
ATOM 656 O O . THR A 1 95 ? 36.820 76.552 97.494 1.00 34.72 95 THR A O 1
ATOM 660 N N . LEU A 1 96 ? 34.624 76.124 97.301 1.00 32.77 96 LEU A N 1
ATOM 661 C CA . LEU A 1 96 ? 34.470 76.929 96.095 1.00 33.78 96 LEU A CA 1
ATOM 662 C C . LEU A 1 96 ? 34.293 78.436 96.313 1.00 34.00 96 LEU A C 1
ATOM 663 O O . LEU A 1 96 ? 33.426 78.865 97.076 1.00 33.72 96 LEU A O 1
ATOM 668 N N . LYS A 1 97 ? 35.114 79.233 95.633 1.00 32.73 97 LYS A N 1
ATOM 669 C CA . LYS A 1 97 ? 35.021 80.685 95.739 1.00 35.54 97 LYS A CA 1
ATOM 670 C C . LYS A 1 97 ? 33.658 81.188 95.240 1.00 35.47 97 LYS A C 1
ATOM 671 O O . LYS A 1 97 ? 32.976 80.508 94.476 1.00 34.54 97 LYS A O 1
ATOM 677 N N . ALA A 1 98 ? 33.253 82.373 95.677 1.00 35.32 98 ALA A N 1
ATOM 678 C CA . ALA A 1 98 ? 31.988 82.946 95.219 1.00 36.19 98 ALA A CA 1
ATOM 679 C C . ALA A 1 98 ? 31.999 83.055 93.689 1.00 36.36 98 ALA A C 1
ATOM 680 O O . ALA A 1 98 ? 33.025 83.384 93.074 1.00 36.02 98 ALA A O 1
ATOM 682 N N . GLY A 1 99 ? 30.855 82.779 93.072 1.00 37.41 99 GLY A N 1
ATOM 683 C CA . GLY A 1 99 ? 30.777 82.831 91.620 1.00 37.42 99 GLY A CA 1
ATOM 684 C C . GLY A 1 99 ? 31.182 81.509 90.984 1.00 37.15 99 GLY A C 1
ATOM 685 O O . GLY A 1 99 ? 31.153 81.355 89.755 1.00 37.28 99 GLY A O 1
ATOM 686 N N . SER A 1 100 ? 31.572 80.553 91.823 1.00 35.38 100 SER A N 1
ATOM 687 C CA . SER A 1 100 ? 31.977 79.235 91.354 1.00 34.41 100 SER A CA 1
ATOM 688 C C . SER A 1 100 ? 30.789 78.358 91.025 1.00 32.83 100 SER A C 1
ATOM 689 O O . SER A 1 100 ? 29.698 78.494 91.594 1.00 29.63 100 SER A O 1
ATOM 692 N N . TRP A 1 101 ? 31.058 77.415 90.126 1.00 32.00 101 TRP A N 1
ATOM 693 C CA . TRP A 1 101 ? 30.087 76.426 89.717 1.00 33.28 101 TRP A CA 1
ATOM 694 C C . TRP A 1 101 ? 30.527 75.074 90.278 1.00 32.01 101 TRP A C 1
ATOM 695 O O . TRP A 1 101 ? 31.716 74.831 90.364 1.00 30.28 101 TRP A O 1
ATOM 706 N N . LEU A 1 102 ? 29.641 74.250 90.636 1.00 31.44 102 LEU A N 1
ATOM 707 C CA . LEU A 1 102 ? 30.028 72.939 91.053 1.00 30.54 102 LEU A CA 1
ATOM 708 C C . LEU A 1 102 ? 29.473 72.063 89.946 1.00 28.76 102 LEU A C 1
ATOM 709 O O . LEU A 1 102 ? 28.253 71.832 89.879 1.00 29.41 102 LEU A O 1
ATOM 714 N N . VAL A 1 103 ? 30.332 71.561 89.067 1.00 24.94 103 VAL A N 1
ATOM 715 C CA . VAL A 1 103 ? 29.848 70.740 87.973 1.00 24.62 103 VAL A CA 1
ATOM 716 C C . VAL A 1 103 ? 29.839 69.274 88.332 1.00 24.24 103 VAL A C 1
ATOM 717 O O . VAL A 1 103 ? 30.873 68.617 88.395 1.00 23.50 103 VAL A O 1
ATOM 721 N N . LEU A 1 104 ? 28.627 68.781 88.558 1.00 25.70 104 LEU A N 1
ATOM 722 C CA . LEU A 1 104 ? 28.374 67.405 88.926 1.00 25.34 104 LEU A CA 1
ATOM 723 C C . LEU A 1 104 ? 28.055 66.497 87.728 1.00 27.18 104 LEU A C 1
ATOM 724 O O . LEU A 1 104 ? 27.064 66.689 87.005 1.00 28.75 104 LEU A O 1
ATOM 729 N N . LEU A 1 105 ? 28.894 65.497 87.525 1.00 26.60 105 LEU A N 1
ATOM 730 C CA . LEU A 1 105 ? 28.687 64.557 86.449 1.00 27.33 105 LEU A CA 1
ATOM 731 C C . LEU A 1 105 ? 27.969 63.319 86.987 1.00 28.55 105 LEU A C 1
ATOM 732 O O . LEU A 1 105 ? 28.396 62.749 87.992 1.00 27.18 105 LEU A O 1
ATOM 737 N N . LEU A 1 106 ? 26.895 62.914 86.305 1.00 29.96 106 LEU A N 1
ATOM 738 C CA . LEU A 1 106 ? 26.097 61.736 86.667 1.00 31.44 106 LEU A CA 1
ATOM 739 C C . LEU A 1 106 ? 25.779 60.880 85.446 1.00 32.58 106 LEU A C 1
ATOM 740 O O . LEU A 1 106 ? 25.945 61.316 84.305 1.00 34.47 106 LEU A O 1
ATOM 745 N N . PRO A 1 107 ? 25.305 59.646 85.669 1.00 33.75 107 PRO A N 1
ATOM 746 C CA . PRO A 1 107 ? 25.182 58.635 84.623 1.00 33.35 107 PRO A CA 1
ATOM 747 C C . PRO A 1 107 ? 23.906 59.055 83.913 1.00 34.30 107 PRO A C 1
ATOM 748 O O . PRO A 1 107 ? 23.333 60.100 84.240 1.00 34.79 107 PRO A O 1
ATOM 752 N N . VAL A 1 108 ? 23.457 58.272 82.934 1.00 35.38 108 VAL A N 1
ATOM 753 C CA . VAL A 1 108 ? 22.223 58.621 82.233 1.00 34.42 108 VAL A CA 1
ATOM 754 C C . VAL A 1 108 ? 21.129 58.724 83.303 1.00 35.09 108 VAL A C 1
ATOM 755 O O . VAL A 1 108 ? 20.945 57.814 84.094 1.00 34.29 108 VAL A O 1
ATOM 759 N N . TRP A 1 109 ? 20.414 59.840 83.323 1.00 35.85 109 TRP A N 1
ATOM 760 C CA . TRP A 1 109 ? 19.361 60.076 84.291 1.00 37.63 109 TRP A CA 1
ATOM 761 C C . TRP A 1 109 ? 18.385 58.918 84.534 1.00 41.29 109 TRP A C 1
ATOM 762 O O . TRP A 1 109 ? 18.061 58.617 85.685 1.00 43.04 109 TRP A O 1
ATOM 773 N N . GLU A 1 110 ? 17.920 58.257 83.480 1.00 42.06 110 GLU A N 1
ATOM 774 C CA . GLU A 1 110 ? 16.974 57.155 83.663 1.00 43.50 110 GLU A CA 1
ATOM 775 C C . GLU A 1 110 ? 17.640 55.855 84.118 1.00 43.91 110 GLU A C 1
ATOM 776 O O . GLU A 1 110 ? 16.956 54.873 84.408 1.00 44.81 110 GLU A O 1
ATOM 782 N N . GLU A 1 111 ? 18.965 55.835 84.180 1.00 42.61 111 GLU A N 1
ATOM 783 C CA . GLU A 1 111 ? 19.676 54.625 84.601 1.00 42.45 111 GLU A CA 1
ATOM 784 C C . GLU A 1 111 ? 20.428 54.865 85.910 1.00 40.38 111 GLU A C 1
ATOM 785 O O . GLU A 1 111 ? 21.059 53.965 86.462 1.00 40.70 111 GLU A O 1
ATOM 791 N N . TRP A 1 112 ? 20.347 56.089 86.406 1.00 38.33 112 TRP A N 1
ATOM 792 C CA . TRP A 1 112 ? 21.040 56.470 87.626 1.00 38.24 112 TRP A CA 1
ATOM 793 C C . TRP A 1 112 ? 20.676 55.597 88.817 1.00 37.69 112 TRP A C 1
ATOM 794 O O . TRP A 1 112 ? 21.548 55.020 89.446 1.00 37.76 112 TRP A O 1
ATOM 805 N N . GLU A 1 113 ? 19.388 55.479 89.101 1.00 40.85 113 GLU A N 1
ATOM 806 C CA . GLU A 1 113 ? 18.927 54.697 90.241 1.00 44.23 113 GLU A CA 1
ATOM 807 C C . GLU A 1 113 ? 19.404 53.265 90.362 1.00 44.73 113 GLU A C 1
ATOM 808 O O . GLU A 1 113 ? 19.646 52.800 91.476 1.00 46.76 113 GLU A O 1
ATOM 814 N N . ASN A 1 114 ? 19.549 52.562 89.247 1.00 43.59 114 ASN A N 1
ATOM 815 C CA . ASN A 1 114 ? 19.969 51.163 89.311 1.00 43.13 114 ASN A CA 1
ATOM 816 C C . ASN A 1 114 ? 21.431 50.911 89.013 1.00 41.49 114 ASN A C 1
ATOM 817 O O . ASN A 1 114 ? 21.890 49.773 89.047 1.00 38.73 114 ASN A O 1
ATOM 822 N N . GLN A 1 115 ? 22.174 51.969 88.734 1.00 40.93 115 GLN A N 1
ATOM 823 C CA . GLN A 1 115 ? 23.583 51.794 88.431 1.00 41.89 115 GLN A CA 1
ATOM 824 C C . GLN A 1 115 ? 24.458 51.638 89.681 1.00 40.58 115 GLN A C 1
ATOM 825 O O . GLN A 1 115 ? 24.423 52.465 90.586 1.00 40.27 115 GLN A O 1
ATOM 831 N N . PRO A 1 116 ? 25.243 50.558 89.742 1.00 39.94 116 PRO A N 1
ATOM 832 C CA . PRO A 1 116 ? 26.121 50.317 90.887 1.00 40.67 116 PRO A CA 1
ATOM 833 C C . PRO A 1 116 ? 26.993 51.541 91.209 1.00 40.58 116 PRO A C 1
ATOM 834 O O . PRO A 1 116 ? 27.414 52.277 90.316 1.00 40.93 116 PRO A O 1
ATOM 838 N N . ASP A 1 117 ? 27.239 51.751 92.500 1.00 39.57 117 ASP A N 1
ATOM 839 C CA . ASP A 1 117 ? 28.037 52.872 92.986 1.00 37.14 117 ASP A CA 1
ATOM 840 C C . ASP A 1 117 ? 29.394 52.348 93.445 1.00 35.84 117 ASP A C 1
ATOM 841 O O . ASP A 1 117 ? 29.483 51.641 94.439 1.00 34.11 117 ASP A O 1
ATOM 846 N N . ALA A 1 118 ? 30.454 52.693 92.732 1.00 35.67 118 ALA A N 1
ATOM 847 C CA . ALA A 1 118 ? 31.774 52.222 93.120 1.00 37.11 118 ALA A CA 1
ATOM 848 C C . ALA A 1 118 ? 32.094 52.602 94.561 1.00 38.38 118 ALA A C 1
ATOM 849 O O . ALA A 1 118 ? 32.690 51.813 95.294 1.00 39.53 118 ALA A O 1
ATOM 851 N N . ASP A 1 119 ? 31.695 53.804 94.973 1.00 38.65 119 ASP A N 1
ATOM 852 C CA . ASP A 1 119 ? 31.972 54.256 96.331 1.00 40.05 119 ASP A CA 1
ATOM 853 C C . ASP A 1 119 ? 31.298 53.417 97.402 1.00 38.00 119 ASP A C 1
ATOM 854 O O . ASP A 1 119 ? 31.799 53.329 98.515 1.00 37.27 119 ASP A O 1
ATOM 859 N N . SER A 1 120 ? 30.175 52.796 97.054 1.00 37.30 120 SER A N 1
ATOM 860 C CA . SER A 1 120 ? 29.410 52.015 98.001 1.00 36.88 120 SER A CA 1
ATOM 861 C C . SER A 1 120 ? 30.287 51.069 98.790 1.00 38.33 120 SER A C 1
ATOM 862 O O . SER A 1 120 ? 29.966 50.743 99.936 1.00 38.86 120 SER A O 1
ATOM 865 N N . LEU A 1 121 ? 31.406 50.654 98.199 1.00 38.34 121 LEU A N 1
ATOM 866 C CA . LEU A 1 121 ? 32.316 49.735 98.874 1.00 39.48 121 LEU A CA 1
ATOM 867 C C . LEU A 1 121 ? 32.800 50.251 100.227 1.00 40.21 121 LEU A C 1
ATOM 868 O O . LEU A 1 121 ? 32.930 49.484 101.181 1.00 40.67 121 LEU A O 1
ATOM 873 N N . ARG A 1 122 ? 33.044 51.549 100.329 1.00 38.91 122 ARG A N 1
ATOM 874 C CA . ARG A 1 122 ? 33.536 52.101 101.582 1.00 40.90 122 ARG A CA 1
ATOM 875 C C . ARG A 1 122 ? 32.569 52.006 102.771 1.00 39.68 122 ARG A C 1
ATOM 876 O O . ARG A 1 122 ? 32.993 52.159 103.908 1.00 39.37 122 ARG A O 1
ATOM 884 N N . TRP A 1 123 ? 31.288 51.738 102.523 1.00 38.26 123 TRP A N 1
ATOM 885 C CA . TRP A 1 123 ? 30.316 51.699 103.607 1.00 35.38 123 TRP A CA 1
ATOM 886 C C . TRP A 1 123 ? 29.227 50.642 103.572 1.00 37.10 123 TRP A C 1
ATOM 887 O O . TRP A 1 123 ? 28.385 50.604 104.473 1.00 36.91 123 TRP A O 1
ATOM 898 N N . SER A 1 124 ? 29.215 49.783 102.561 1.00 38.00 124 SER A N 1
ATOM 899 C CA . SER A 1 124 ? 28.149 48.793 102.478 1.00 39.17 124 SER A CA 1
ATOM 900 C C . SER A 1 124 ? 28.450 47.452 103.139 1.00 40.14 124 SER A C 1
ATOM 901 O O . SER A 1 124 ? 27.537 46.691 103.443 1.00 40.81 124 SER A O 1
ATOM 904 N N . ASP A 1 125 ? 29.721 47.168 103.377 1.00 41.46 125 ASP A N 1
ATOM 905 C CA . ASP A 1 125 ? 30.105 45.892 103.962 1.00 43.42 125 ASP A CA 1
ATOM 906 C C . ASP A 1 125 ? 29.713 44.771 103.002 1.00 43.63 125 ASP A C 1
ATOM 907 O O . ASP A 1 125 ? 29.414 43.657 103.410 1.00 43.93 125 ASP A O 1
ATOM 912 N N . CYS A 1 126 ? 29.698 45.097 101.714 1.00 45.14 126 CYS A N 1
ATOM 913 C CA . CYS A 1 126 ? 29.394 44.141 100.655 1.00 44.32 126 CYS A CA 1
ATOM 914 C C . CYS A 1 126 ? 30.693 43.938 99.879 1.00 45.33 126 CYS A C 1
ATOM 915 O O . CYS A 1 126 ? 31.564 44.813 99.883 1.00 46.15 126 CYS A O 1
ATOM 918 N N . PRO A 1 127 ? 30.844 42.782 99.204 1.00 45.34 127 PRO A N 1
ATOM 919 C CA . PRO A 1 127 ? 32.049 42.478 98.426 1.00 44.96 127 PRO A CA 1
ATOM 920 C C . PRO A 1 127 ? 32.141 43.237 97.114 1.00 44.30 127 PRO A C 1
ATOM 921 O O . PRO A 1 127 ? 33.236 43.486 96.627 1.00 45.03 127 PRO A O 1
ATOM 925 N N . ASP A 1 128 ? 30.993 43.607 96.554 1.00 44.44 128 ASP A N 1
ATOM 926 C CA . ASP A 1 128 ? 30.942 44.338 95.282 1.00 44.69 128 ASP A CA 1
ATOM 927 C C . ASP A 1 128 ? 30.036 45.567 95.323 1.00 43.58 128 ASP A C 1
ATOM 928 O O . ASP A 1 128 ? 29.200 45.708 96.218 1.00 44.10 128 ASP A O 1
ATOM 933 N N . PRO A 1 129 ? 30.194 46.475 94.346 1.00 41.26 129 PRO A N 1
ATOM 934 C CA . PRO A 1 129 ? 29.383 47.692 94.276 1.00 40.27 129 PRO A CA 1
ATOM 935 C C . PRO A 1 129 ? 27.890 47.391 94.271 1.00 39.14 129 PRO A C 1
ATOM 936 O O . PRO A 1 129 ? 27.449 46.410 93.675 1.00 39.46 129 PRO A O 1
ATOM 940 N N . ILE A 1 130 ? 27.111 48.230 94.941 1.00 36.64 130 ILE A N 1
ATOM 941 C CA . ILE A 1 130 ? 25.670 48.029 94.960 1.00 35.45 130 ILE A CA 1
ATOM 942 C C . ILE A 1 130 ? 24.997 49.289 94.462 1.00 34.38 130 ILE A C 1
ATOM 943 O O . ILE A 1 130 ? 25.592 50.360 94.506 1.00 32.93 130 ILE A O 1
ATOM 948 N N . ALA A 1 131 ? 23.777 49.156 93.948 1.00 33.88 131 ALA A N 1
ATOM 949 C CA . ALA A 1 131 ? 23.031 50.326 93.496 1.00 33.58 131 ALA A CA 1
ATOM 950 C C . ALA A 1 131 ? 22.544 51.010 94.777 1.00 31.75 131 ALA A C 1
ATOM 951 O O . ALA A 1 131 ? 22.462 50.372 95.831 1.00 32.09 131 ALA A O 1
ATOM 953 N N . THR A 1 132 ? 22.244 52.297 94.704 1.00 29.96 132 THR A N 1
ATOM 954 C CA . THR A 1 132 ? 21.763 53.012 95.883 1.00 28.76 132 THR A CA 1
ATOM 955 C C . THR A 1 132 ? 20.605 53.864 95.406 1.00 28.54 132 THR A C 1
ATOM 956 O O . THR A 1 132 ? 20.700 55.089 95.361 1.00 28.69 132 THR A O 1
ATOM 960 N N . PRO A 1 133 ? 19.484 53.218 95.045 1.00 29.04 133 PRO A N 1
ATOM 961 C CA . PRO A 1 133 ? 18.297 53.930 94.545 1.00 28.51 133 PRO A CA 1
ATOM 962 C C . PRO A 1 133 ? 17.640 54.907 95.496 1.00 30.03 133 PRO A C 1
ATOM 963 O O . PRO A 1 133 ? 17.196 55.971 95.070 1.00 33.14 133 PRO A O 1
ATOM 967 N N . HIS A 1 134 ? 17.558 54.563 96.774 1.00 29.23 134 HIS A N 1
ATOM 968 C CA . HIS A 1 134 ? 16.921 55.468 97.718 1.00 27.85 134 HIS A CA 1
ATOM 969 C C . HIS A 1 134 ? 17.660 56.802 97.735 1.00 27.62 134 HIS A C 1
ATOM 970 O O . HIS A 1 134 ? 17.032 57.867 97.766 1.00 26.51 134 HIS A O 1
ATOM 977 N N . PHE A 1 135 ? 18.992 56.736 97.722 1.00 28.35 135 PHE A N 1
ATOM 978 C CA . PHE A 1 135 ? 19.825 57.934 97.698 1.00 27.25 135 PHE A CA 1
ATOM 979 C C . PHE A 1 135 ? 19.538 58.725 96.410 1.00 27.63 135 PHE A C 1
ATOM 980 O O . PHE A 1 135 ? 19.305 59.938 96.447 1.00 26.81 135 PHE A O 1
ATOM 988 N N . VAL A 1 136 ? 19.536 58.041 95.273 1.00 26.66 136 VAL A N 1
ATOM 989 C CA . VAL A 1 136 ? 19.260 58.729 94.019 1.00 28.58 136 VAL A CA 1
ATOM 990 C C . VAL A 1 136 ? 17.873 59.349 94.066 1.00 28.86 136 VAL A C 1
ATOM 991 O O . VAL A 1 136 ? 17.700 60.512 93.716 1.00 30.56 136 VAL A O 1
ATOM 995 N N . GLN A 1 137 ? 16.887 58.577 94.506 1.00 28.88 137 GLN A N 1
ATOM 996 C CA . GLN A 1 137 ? 15.523 59.075 94.606 1.00 29.41 137 GLN A CA 1
ATOM 997 C C . GLN A 1 137 ? 15.517 60.385 95.359 1.00 30.18 137 GLN A C 1
ATOM 998 O O . GLN A 1 137 ? 14.963 61.377 94.888 1.00 31.27 137 GLN A O 1
ATOM 1004 N N . HIS A 1 138 ? 16.146 60.389 96.537 1.00 31.33 138 HIS A N 1
ATOM 1005 C CA . HIS A 1 138 ? 16.233 61.592 97.368 1.00 29.65 138 HIS A CA 1
ATOM 1006 C C . HIS A 1 138 ? 16.890 62.752 96.607 1.00 30.48 138 HIS A C 1
ATOM 1007 O O . HIS A 1 138 ? 16.412 63.894 96.647 1.00 31.24 138 HIS A O 1
ATOM 1014 N N . LEU A 1 139 ? 17.993 62.452 95.933 1.00 29.77 139 LEU A N 1
ATOM 1015 C CA . LEU A 1 139 ? 18.729 63.453 95.159 1.00 34.57 139 LEU A CA 1
ATOM 1016 C C . LEU A 1 139 ? 17.862 64.082 94.061 1.00 35.20 139 LEU A C 1
ATOM 1017 O O . LEU A 1 139 ? 17.857 65.303 93.874 1.00 35.99 139 LEU A O 1
ATOM 1022 N N . LYS A 1 140 ? 17.127 63.248 93.342 1.00 35.56 140 LYS A N 1
ATOM 1023 C CA . LYS A 1 140 ? 16.238 63.741 92.302 1.00 36.88 140 LYS A CA 1
ATOM 1024 C C . LYS A 1 140 ? 15.153 64.666 92.868 1.00 39.13 140 LYS A C 1
ATOM 1025 O O . LYS A 1 140 ? 14.784 65.661 92.244 1.00 40.25 140 LYS A O 1
ATOM 1031 N N . ARG A 1 141 ? 14.648 64.356 94.058 1.00 40.68 141 ARG A N 1
ATOM 1032 C CA . ARG A 1 141 ? 13.619 65.202 94.661 1.00 41.91 141 ARG A CA 1
ATOM 1033 C C . ARG A 1 141 ? 14.157 66.584 95.038 1.00 42.47 141 ARG A C 1
ATOM 1034 O O . ARG A 1 141 ? 13.491 67.603 94.805 1.00 43.43 141 ARG A O 1
ATOM 1042 N N . VAL A 1 142 ? 15.352 66.628 95.623 1.00 41.68 142 VAL A N 1
ATOM 1043 C CA . VAL A 1 142 ? 15.929 67.907 96.017 1.00 40.78 142 VAL A CA 1
ATOM 1044 C C . VAL A 1 142 ? 16.153 68.754 94.767 1.00 40.33 142 VAL A C 1
ATOM 1045 O O . VAL A 1 142 ? 15.974 69.974 94.786 1.00 40.61 142 VAL A O 1
ATOM 1049 N N . LEU A 1 143 ? 16.529 68.089 93.682 1.00 38.54 143 LEU A N 1
ATOM 1050 C CA . LEU A 1 143 ? 17.338 68.483 92.540 1.00 40.67 143 LEU A CA 1
ATOM 1051 C C . LEU A 1 143 ? 16.230 69.146 91.726 1.00 42.31 143 LEU A C 1
ATOM 1052 O O . LEU A 1 143 ? 16.443 70.213 91.148 1.00 42.72 143 LEU A O 1
ATOM 1057 N N . THR A 1 144 ? 15.047 68.526 91.711 1.00 43.69 144 THR A N 1
ATOM 1058 C CA . THR A 1 144 ? 13.906 69.031 90.948 1.00 43.76 144 THR A CA 1
ATOM 1059 C C . THR A 1 144 ? 12.769 69.620 91.767 1.00 45.57 144 THR A C 1
ATOM 1060 O O . THR A 1 144 ? 11.629 69.611 91.315 1.00 46.30 144 THR A O 1
ATOM 1064 N N . ALA A 1 145 ? 13.056 70.125 92.960 1.00 47.28 145 ALA A N 1
ATOM 1065 C CA . ALA A 1 145 ? 12.009 70.715 93.800 1.00 48.72 145 ALA A CA 1
ATOM 1066 C C . ALA A 1 145 ? 11.962 72.221 93.564 1.00 49.37 145 ALA A C 1
ATOM 1067 O O . ALA A 1 145 ? 11.041 72.915 94.003 1.00 49.00 145 ALA A O 1
ATOM 1069 N N . ASP A 1 146 ? 12.976 72.719 92.870 1.00 49.98 146 ASP A N 1
ATOM 1070 C CA . ASP A 1 146 ? 13.064 74.133 92.556 1.00 51.23 146 ASP A CA 1
ATOM 1071 C C . ASP A 1 146 ? 13.909 74.252 91.292 1.00 51.70 146 ASP A C 1
ATOM 1072 O O . ASP A 1 146 ? 14.186 73.250 90.632 1.00 50.68 146 ASP A O 1
ATOM 1077 N N . ASN A 1 147 ? 14.322 75.467 90.957 1.00 51.71 147 ASN A N 1
ATOM 1078 C CA . ASN A 1 147 ? 15.122 75.675 89.761 1.00 51.79 147 ASN A CA 1
ATOM 1079 C C . ASN A 1 147 ? 16.520 76.185 90.062 1.00 50.61 147 ASN A C 1
ATOM 1080 O O . ASN A 1 147 ? 17.245 76.558 89.140 1.00 52.61 147 ASN A O 1
ATOM 1085 N N . GLU A 1 148 ? 16.900 76.199 91.338 1.00 48.23 148 GLU A N 1
ATOM 1086 C CA . GLU A 1 148 ? 18.211 76.703 91.739 1.00 45.98 148 GLU A CA 1
ATOM 1087 C C . GLU A 1 148 ? 19.371 75.958 91.112 1.00 43.36 148 GLU A C 1
ATOM 1088 O O . GLU A 1 148 ? 20.425 76.544 90.858 1.00 43.16 148 GLU A O 1
ATOM 1094 N N . ALA A 1 149 ? 19.184 74.668 90.869 1.00 40.78 149 ALA A N 1
ATOM 1095 C CA . ALA A 1 149 ? 20.231 73.873 90.258 1.00 40.15 149 ALA A CA 1
ATOM 1096 C C . ALA A 1 149 ? 19.964 73.762 88.762 1.00 40.08 149 ALA A C 1
ATOM 1097 O O . ALA A 1 149 ? 18.829 73.544 88.337 1.00 40.49 149 ALA A O 1
ATOM 1099 N N . ILE A 1 150 ? 21.011 73.932 87.964 1.00 39.42 150 ILE A N 1
ATOM 1100 C CA . ILE A 1 150 ? 20.877 73.842 86.522 1.00 39.54 150 ILE A CA 1
ATOM 1101 C C . ILE A 1 150 ? 21.041 72.376 86.135 1.00 40.88 150 ILE A C 1
ATOM 1102 O O . ILE A 1 150 ? 22.107 71.795 86.344 1.00 39.84 150 ILE A O 1
ATOM 1107 N N . LEU A 1 151 ? 19.979 71.779 85.594 1.00 40.62 151 LEU A N 1
ATOM 1108 C CA . LEU A 1 151 ? 20.004 70.383 85.178 1.00 42.15 151 LEU A CA 1
ATOM 1109 C C . LEU A 1 151 ? 20.233 70.276 83.669 1.00 40.76 151 LEU A C 1
ATOM 1110 O O . LEU A 1 151 ? 19.368 70.625 82.876 1.00 40.78 151 LEU A O 1
ATOM 1115 N N . TRP A 1 152 ? 21.393 69.788 83.264 1.00 40.00 152 TRP A N 1
ATOM 1116 C CA . TRP A 1 152 ? 21.668 69.664 81.837 1.00 39.83 152 TRP A CA 1
ATOM 1117 C C . TRP A 1 152 ? 21.692 68.190 81.460 1.00 38.03 152 TRP A C 1
ATOM 1118 O O . TRP A 1 152 ? 22.654 67.484 81.746 1.00 37.72 152 TRP A O 1
ATOM 1129 N N . ARG A 1 153 ? 20.627 67.724 80.827 1.00 37.83 153 ARG A N 1
ATOM 1130 C CA . ARG A 1 153 ? 20.545 66.323 80.432 1.00 41.04 153 ARG A CA 1
ATOM 1131 C C . ARG A 1 153 ? 20.689 66.114 78.920 1.00 42.14 153 ARG A C 1
ATOM 1132 O O . ARG A 1 153 ? 20.198 66.906 78.111 1.00 41.80 153 ARG A O 1
ATOM 1140 N N . GLN A 1 154 ? 21.358 65.033 78.545 1.00 42.25 154 GLN A N 1
ATOM 1141 C CA . GLN A 1 154 ? 21.566 64.740 77.140 1.00 43.82 154 GLN A CA 1
ATOM 1142 C C . GLN A 1 154 ? 20.239 64.491 76.425 1.00 44.81 154 GLN A C 1
ATOM 1143 O O . GLN A 1 154 ? 19.362 63.797 76.939 1.00 44.74 154 GLN A O 1
ATOM 1149 N N . ASN A 1 155 ? 20.117 65.070 75.234 1.00 45.54 155 ASN A N 1
ATOM 1150 C CA . ASN A 1 155 ? 18.933 64.936 74.387 1.00 46.98 155 ASN A CA 1
ATOM 1151 C C . ASN A 1 155 ? 17.642 65.364 75.060 1.00 48.68 155 ASN A C 1
ATOM 1152 O O . ASN A 1 155 ? 16.577 64.789 74.818 1.00 48.41 155 ASN A O 1
ATOM 1157 N N . GLN A 1 156 ? 17.751 66.390 75.896 1.00 49.82 156 GLN A N 1
ATOM 1158 C CA . GLN A 1 156 ? 16.622 66.941 76.614 1.00 50.96 156 GLN A CA 1
ATOM 1159 C C . GLN A 1 156 ? 16.720 68.432 76.364 1.00 52.04 156 GLN A C 1
ATOM 1160 O O . GLN A 1 156 ? 17.816 68.963 76.209 1.00 50.75 156 GLN A O 1
ATOM 1166 N N . PRO A 1 157 ? 15.580 69.132 76.300 1.00 54.13 157 PRO A N 1
ATOM 1167 C CA . PRO A 1 157 ? 15.691 70.572 76.059 1.00 55.64 157 PRO A CA 1
ATOM 1168 C C . PRO A 1 157 ? 16.463 71.246 77.183 1.00 57.16 157 PRO A C 1
ATOM 1169 O O . PRO A 1 157 ? 16.324 70.886 78.352 1.00 57.09 157 PRO A O 1
ATOM 1173 N N . PHE A 1 158 ? 17.290 72.214 76.821 1.00 59.28 158 PHE A N 1
ATOM 1174 C CA . PHE A 1 158 ? 18.067 72.939 77.806 1.00 61.93 158 PHE A CA 1
ATOM 1175 C C . PHE A 1 158 ? 17.887 74.436 77.648 1.00 63.70 158 PHE A C 1
ATOM 1176 O O . PHE A 1 158 ? 18.104 74.995 76.571 1.00 64.33 158 PHE A O 1
ATOM 1184 N N . SER A 1 159 ? 17.497 75.082 78.737 1.00 66.31 159 SER A N 1
ATOM 1185 C CA . SER A 1 159 ? 17.285 76.517 78.733 1.00 68.95 159 SER A CA 1
ATOM 1186 C C . SER A 1 159 ? 17.667 77.102 80.083 1.00 70.21 159 SER A C 1
ATOM 1187 O O . SER A 1 159 ? 16.993 76.855 81.086 1.00 70.80 159 SER A O 1
ATOM 1190 N N . LEU A 1 160 ? 18.754 77.865 80.112 1.00 71.09 160 LEU A N 1
ATOM 1191 C CA . LEU A 1 160 ? 19.191 78.486 81.352 1.00 72.17 160 LEU A CA 1
ATOM 1192 C C . LEU A 1 160 ? 18.006 79.291 81.881 1.00 71.71 160 LEU A C 1
ATOM 1193 O O . LEU A 1 160 ? 17.409 80.073 81.141 1.00 72.08 160 LEU A O 1
ATOM 1198 N N . ALA A 1 161 ? 17.651 79.082 83.144 1.00 71.08 161 ALA A N 1
ATOM 1199 C CA . ALA A 1 161 ? 16.554 79.827 83.750 1.00 70.89 161 ALA A CA 1
ATOM 1200 C C . ALA A 1 161 ? 17.098 81.204 84.121 1.00 70.99 161 ALA A C 1
ATOM 1201 O O . ALA A 1 161 ? 18.301 81.444 84.051 1.00 71.30 161 ALA A O 1
ATOM 1203 N N . HIS A 1 162 ? 16.220 82.114 84.512 1.00 70.67 162 HIS A N 1
ATOM 1204 C CA . HIS A 1 162 ? 16.653 83.455 84.868 1.00 70.31 162 HIS A CA 1
ATOM 1205 C C . HIS A 1 162 ? 16.255 83.664 86.326 1.00 68.92 162 HIS A C 1
ATOM 1206 O O . HIS A 1 162 ? 15.078 83.553 86.680 1.00 68.10 162 HIS A O 1
ATOM 1213 N N . PHE A 1 163 ? 17.245 83.957 87.167 1.00 66.90 163 PHE A N 1
ATOM 1214 C CA . PHE A 1 163 ? 17.027 84.121 88.605 1.00 65.09 163 PHE A CA 1
ATOM 1215 C C . PHE A 1 163 ? 16.898 85.555 89.092 1.00 65.54 163 PHE A C 1
ATOM 1216 O O . PHE A 1 163 ? 17.706 86.418 88.737 1.00 65.52 163 PHE A O 1
ATOM 1224 N N . THR A 1 164 ? 15.891 85.798 89.927 1.00 65.70 164 THR A N 1
ATOM 1225 C CA . THR A 1 164 ? 15.688 87.126 90.487 1.00 66.09 164 THR A CA 1
ATOM 1226 C C . THR A 1 164 ? 16.984 87.410 91.234 1.00 66.25 164 THR A C 1
ATOM 1227 O O . THR A 1 164 ? 17.433 86.599 92.046 1.00 66.88 164 THR A O 1
ATOM 1231 N N . PRO A 1 165 ? 17.608 88.564 90.965 1.00 66.21 165 PRO A N 1
ATOM 1232 C CA . PRO A 1 165 ? 18.866 88.920 91.624 1.00 65.20 165 PRO A CA 1
ATOM 1233 C C . PRO A 1 165 ? 18.784 89.176 93.122 1.00 63.74 165 PRO A C 1
ATOM 1234 O O . PRO A 1 165 ? 17.713 89.436 93.677 1.00 63.29 165 PRO A O 1
ATOM 1238 N N . ARG A 1 166 ? 19.948 89.092 93.757 1.00 61.48 166 ARG A N 1
ATOM 1239 C CA . ARG A 1 166 ? 20.091 89.317 95.179 1.00 59.16 166 ARG A CA 1
ATOM 1240 C C . ARG A 1 166 ? 21.186 90.355 95.336 1.00 57.89 166 ARG A C 1
ATOM 1241 O O . ARG A 1 166 ? 22.022 90.525 94.456 1.00 57.28 166 ARG A O 1
ATOM 1249 N N . THR A 1 167 ? 21.166 91.057 96.458 1.00 57.76 167 THR A N 1
ATOM 1250 C CA . THR A 1 167 ? 22.127 92.113 96.733 1.00 57.17 167 THR A CA 1
ATOM 1251 C C . THR A 1 167 ? 23.592 91.778 96.476 1.00 56.52 167 THR A C 1
ATOM 1252 O O . THR A 1 167 ? 24.029 90.637 96.639 1.00 56.17 167 THR A O 1
ATOM 1256 N N . ASP A 1 168 ? 24.346 92.799 96.075 1.00 56.15 168 ASP A N 1
ATOM 1257 C CA . ASP A 1 168 ? 25.776 92.659 95.825 1.00 55.11 168 ASP A CA 1
ATOM 1258 C C . ASP A 1 168 ? 26.426 92.158 97.108 1.00 53.04 168 ASP A C 1
ATOM 1259 O O . ASP A 1 168 ? 26.030 92.538 98.204 1.00 53.11 168 ASP A O 1
ATOM 1264 N N . TRP A 1 169 ? 27.436 91.315 96.963 1.00 50.66 169 TRP A N 1
ATOM 1265 C CA . TRP A 1 169 ? 28.130 90.750 98.101 1.00 46.57 169 TRP A CA 1
ATOM 1266 C C . TRP A 1 169 ? 29.612 91.087 98.024 1.00 46.29 169 TRP A C 1
ATOM 1267 O O . TRP A 1 169 ? 30.190 91.165 96.948 1.00 44.88 169 TRP A O 1
ATOM 1278 N N . TYR A 1 170 ? 30.237 91.288 99.171 1.00 47.83 170 TYR A N 1
ATOM 1279 C CA . TYR A 1 170 ? 31.653 91.592 99.172 1.00 49.45 170 TYR A CA 1
ATOM 1280 C C . TYR A 1 170 ? 32.418 90.700 100.137 1.00 48.76 170 TYR A C 1
ATOM 1281 O O . TYR A 1 170 ? 31.978 90.438 101.249 1.00 48.02 170 TYR A O 1
ATOM 1290 N N . PRO A 1 171 ? 33.582 90.214 99.706 1.00 49.54 171 PRO A N 1
ATOM 1291 C CA . PRO A 1 171 ? 34.445 89.340 100.497 1.00 50.67 171 PRO A CA 1
ATOM 1292 C C . PRO A 1 171 ? 35.025 89.982 101.747 1.00 51.86 171 PRO A C 1
ATOM 1293 O O . PRO A 1 171 ? 35.040 91.206 101.895 1.00 52.48 171 PRO A O 1
ATOM 1297 N N . ALA A 1 172 ? 35.505 89.127 102.641 1.00 51.86 172 ALA A N 1
ATOM 1298 C CA . ALA A 1 172 ? 36.106 89.556 103.884 1.00 52.30 172 ALA A CA 1
ATOM 1299 C C . ALA A 1 172 ? 37.552 89.934 103.605 1.00 53.52 172 ALA A C 1
ATOM 1300 O O . ALA A 1 172 ? 38.253 89.266 102.841 1.00 53.62 172 ALA A O 1
ATOM 1302 N N . THR A 1 173 ? 37.991 91.010 104.247 1.00 55.06 173 THR A N 1
ATOM 1303 C CA . THR A 1 173 ? 39.336 91.545 104.080 1.00 55.74 173 THR A CA 1
ATOM 1304 C C . THR A 1 173 ? 40.343 90.851 104.992 1.00 55.60 173 THR A C 1
ATOM 1305 O O . THR A 1 173 ? 41.433 90.467 104.565 1.00 56.30 173 THR A O 1
ATOM 1309 N N . GLY A 1 174 ? 39.962 90.702 106.255 1.00 54.85 174 GLY A N 1
ATOM 1310 C CA . GLY A 1 174 ? 40.828 90.084 107.240 1.00 53.57 174 GLY A CA 1
ATOM 1311 C C . GLY A 1 174 ? 40.391 90.608 108.589 1.00 53.19 174 GLY A C 1
ATOM 1312 O O . GLY A 1 174 ? 40.635 89.991 109.623 1.00 52.71 174 GLY A O 1
ATOM 1313 N N . ALA A 1 175 ? 39.753 91.773 108.570 1.00 52.66 175 ALA A N 1
ATOM 1314 C CA . ALA A 1 175 ? 39.244 92.384 109.784 1.00 52.30 175 ALA A CA 1
ATOM 1315 C C . ALA A 1 175 ? 38.061 91.520 110.199 1.00 51.69 175 ALA A C 1
ATOM 1316 O O . ALA A 1 175 ? 37.319 91.031 109.349 1.00 51.11 175 ALA A O 1
ATOM 1318 N N . PRO A 1 176 ? 37.873 91.304 111.506 1.00 50.82 176 PRO A N 1
ATOM 1319 C CA . PRO A 1 176 ? 36.722 90.471 111.851 1.00 50.62 176 PRO A CA 1
ATOM 1320 C C . PRO A 1 176 ? 35.397 90.998 111.313 1.00 49.82 176 PRO A C 1
ATOM 1321 O O . PRO A 1 176 ? 35.119 92.189 111.386 1.00 49.54 176 PRO A O 1
ATOM 1325 N N . GLN A 1 177 ? 34.596 90.102 110.749 1.00 48.76 177 GLN A N 1
ATOM 1326 C CA . GLN A 1 177 ? 33.288 90.465 110.221 1.00 48.82 177 GLN A CA 1
ATOM 1327 C C . GLN A 1 177 ? 32.386 90.864 111.394 1.00 48.86 177 GLN A C 1
ATOM 1328 O O . GLN A 1 177 ? 32.711 90.599 112.549 1.00 49.80 177 GLN A O 1
ATOM 1334 N N . PRO A 1 178 ? 31.238 91.505 111.117 1.00 48.36 178 PRO A N 1
ATOM 1335 C CA . PRO A 1 178 ? 30.343 91.920 112.203 1.00 47.44 178 PRO A CA 1
ATOM 1336 C C . PRO A 1 178 ? 30.051 90.899 113.295 1.00 47.30 178 PRO A C 1
ATOM 1337 O O . PRO A 1 178 ? 30.267 91.177 114.474 1.00 46.47 178 PRO A O 1
ATOM 1341 N N . GLU A 1 179 ? 29.563 89.721 112.925 1.00 47.07 179 GLU A N 1
ATOM 1342 C CA . GLU A 1 179 ? 29.274 88.709 113.937 1.00 46.07 179 GLU A CA 1
ATOM 1343 C C . GLU A 1 179 ? 30.519 88.326 114.738 1.00 44.79 179 GLU A C 1
ATOM 1344 O O . GLU A 1 179 ? 30.434 88.016 115.933 1.00 44.07 179 GLU A O 1
ATOM 1350 N N . GLN A 1 180 ? 31.675 88.348 114.088 1.00 43.69 180 GLN A N 1
ATOM 1351 C CA . GLN A 1 180 ? 32.900 88.005 114.788 1.00 44.60 180 GLN A CA 1
ATOM 1352 C C . GLN A 1 180 ? 33.261 89.124 115.762 1.00 45.47 180 GLN A C 1
ATOM 1353 O O . GLN A 1 180 ? 33.506 88.874 116.945 1.00 46.05 180 GLN A O 1
ATOM 1359 N N . GLN A 1 181 ? 33.279 90.355 115.256 1.00 46.25 181 GLN A N 1
ATOM 1360 C CA . GLN A 1 181 ? 33.624 91.527 116.057 1.00 46.02 181 GLN A CA 1
ATOM 1361 C C . GLN A 1 181 ? 32.781 91.597 117.327 1.00 45.04 181 GLN A C 1
ATOM 1362 O O . GLN A 1 181 ? 33.288 91.906 118.403 1.00 43.76 181 GLN A O 1
ATOM 1368 N N . GLN A 1 182 ? 31.494 91.301 117.203 1.00 45.06 182 GLN A N 1
ATOM 1369 C CA . GLN A 1 182 ? 30.618 91.346 118.359 1.00 46.83 182 GLN A CA 1
ATOM 1370 C C . GLN A 1 182 ? 30.962 90.251 119.353 1.00 47.11 182 GLN A C 1
ATOM 1371 O O . GLN A 1 182 ? 31.010 90.491 120.555 1.00 47.77 182 GLN A O 1
ATOM 1377 N N . LEU A 1 183 ? 31.205 89.046 118.851 1.00 46.93 183 LEU A N 1
ATOM 1378 C CA . LEU A 1 183 ? 31.554 87.929 119.721 1.00 46.00 183 LEU A CA 1
ATOM 1379 C C . LEU A 1 183 ? 32.902 88.200 120.381 1.00 45.02 183 LEU A C 1
ATOM 1380 O O . LEU A 1 183 ? 33.155 87.812 121.523 1.00 42.58 183 LEU A O 1
ATOM 1385 N N . LEU A 1 184 ? 33.756 88.887 119.638 1.00 44.63 184 LEU A N 1
ATOM 1386 C CA . LEU A 1 184 ? 35.086 89.223 120.096 1.00 45.27 184 LEU A CA 1
ATOM 1387 C C . LEU A 1 184 ? 35.026 90.147 121.311 1.00 45.70 184 LEU A C 1
ATOM 1388 O O . LEU A 1 184 ? 35.828 90.019 122.232 1.00 44.49 184 LEU A O 1
ATOM 1393 N N . LYS A 1 185 ? 34.055 91.058 121.316 1.00 46.78 185 LYS A N 1
ATOM 1394 C CA . LYS A 1 185 ? 33.875 92.004 122.415 1.00 47.85 185 LYS A CA 1
ATOM 1395 C C . LYS A 1 185 ? 33.382 91.330 123.697 1.00 47.71 185 LYS A C 1
ATOM 1396 O O . LYS A 1 185 ? 33.842 91.649 124.800 1.00 48.12 185 LYS A O 1
ATOM 1402 N N . GLN A 1 186 ? 32.437 90.408 123.556 1.00 46.74 186 GLN A N 1
ATOM 1403 C CA . GLN A 1 186 ? 31.906 89.703 124.713 1.00 45.79 186 GLN A CA 1
ATOM 1404 C C . GLN A 1 186 ? 32.955 88.776 125.299 1.00 44.47 186 GLN A C 1
ATOM 1405 O O . GLN A 1 186 ? 33.055 88.622 126.512 1.00 43.97 186 GLN A O 1
ATOM 1411 N N . LEU A 1 187 ? 33.744 88.168 124.425 1.00 43.05 187 LEU A N 1
ATOM 1412 C CA . LEU A 1 187 ? 34.794 87.269 124.852 1.00 41.50 187 LEU A CA 1
ATOM 1413 C C . LEU A 1 187 ? 35.854 88.035 125.636 1.00 43.16 187 LEU A C 1
ATOM 1414 O O . LEU A 1 187 ? 36.364 87.542 126.643 1.00 43.82 187 LEU A O 1
ATOM 1427 N N . THR A 1 189 ? 35.435 90.731 127.442 1.00 39.42 189 THR A N 1
ATOM 1428 C CA . THR A 1 189 ? 34.913 91.403 128.627 1.00 39.43 189 THR A CA 1
ATOM 1429 C C . THR A 1 189 ? 34.299 90.422 129.634 1.00 39.41 189 THR A C 1
ATOM 1430 O O . THR A 1 189 ? 33.927 90.806 130.740 1.00 40.69 189 THR A O 1
ATOM 1442 N N . PRO A 1 191 ? 34.017 87.592 132.505 1.00 34.77 191 PRO A N 1
ATOM 1443 C CA . PRO A 1 191 ? 34.859 87.276 133.662 1.00 35.10 191 PRO A CA 1
ATOM 1444 C C . PRO A 1 191 ? 35.413 85.868 133.469 1.00 34.39 191 PRO A C 1
ATOM 1445 O O . PRO A 1 191 ? 35.064 85.196 132.506 1.00 34.77 191 PRO A O 1
ATOM 1449 N N . PRO A 1 192 ? 36.293 85.409 134.366 1.00 34.73 192 PRO A N 1
ATOM 1450 C CA . PRO A 1 192 ? 36.832 84.058 134.199 1.00 34.49 192 PRO A CA 1
ATOM 1451 C C . PRO A 1 192 ? 35.743 83.002 133.999 1.00 33.86 192 PRO A C 1
ATOM 1452 O O . PRO A 1 192 ? 34.693 83.049 134.630 1.00 33.42 192 PRO A O 1
ATOM 1456 N N . GLY A 1 193 ? 35.996 82.063 133.093 1.00 33.50 193 GLY A N 1
ATOM 1457 C CA . GLY A 1 193 ? 35.029 81.018 132.817 1.00 33.09 193 GLY A CA 1
ATOM 1458 C C . GLY A 1 193 ? 35.264 80.291 131.499 1.00 33.13 193 GLY A C 1
ATOM 1459 O O . GLY A 1 193 ? 36.401 80.199 130.998 1.00 31.94 193 GLY A O 1
ATOM 1460 N N . VAL A 1 194 ? 34.176 79.776 130.934 1.00 32.42 194 VAL A N 1
ATOM 1461 C CA . VAL A 1 194 ? 34.238 79.030 129.689 1.00 31.48 194 VAL A CA 1
ATOM 1462 C C . VAL A 1 194 ? 33.229 79.538 128.674 1.00 31.63 194 VAL A C 1
ATOM 1463 O O . VAL A 1 194 ? 32.065 79.811 128.983 1.00 31.43 194 VAL A O 1
ATOM 1467 N N . ALA A 1 195 ? 33.685 79.654 127.443 1.00 31.07 195 ALA A N 1
ATOM 1468 C CA . ALA A 1 195 ? 32.817 80.122 126.395 1.00 31.06 195 ALA A CA 1
ATOM 1469 C C . ALA A 1 195 ? 32.855 79.106 125.249 1.00 31.21 195 ALA A C 1
ATOM 1470 O O . ALA A 1 195 ? 33.912 78.565 124.929 1.00 30.60 195 ALA A O 1
ATOM 1472 N N . ALA A 1 196 ? 31.693 78.840 124.658 1.00 30.44 196 ALA A N 1
ATOM 1473 C CA . ALA A 1 196 ? 31.591 77.915 123.530 1.00 31.02 196 ALA A CA 1
ATOM 1474 C C . ALA A 1 196 ? 30.955 78.603 122.309 1.00 30.88 196 ALA A C 1
ATOM 1475 O O . ALA A 1 196 ? 29.847 79.162 122.387 1.00 30.03 196 ALA A O 1
ATOM 1477 N N . VAL A 1 197 ? 31.673 78.585 121.193 1.00 30.32 197 VAL A N 1
ATOM 1478 C CA . VA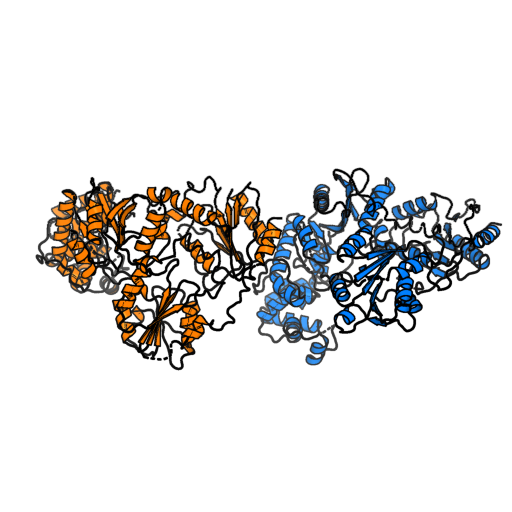L A 1 197 ? 31.176 79.173 119.961 1.00 30.33 197 VAL A CA 1
ATOM 1479 C C . VAL A 1 197 ? 30.836 78.025 119.030 1.00 30.23 197 VAL A C 1
ATOM 1480 O O . VAL A 1 197 ? 31.712 77.306 118.564 1.00 31.07 197 VAL A O 1
ATOM 1484 N N . THR A 1 198 ? 29.553 77.865 118.761 1.00 29.72 198 THR A N 1
ATOM 1485 C CA . THR A 1 198 ? 29.086 76.783 117.920 1.00 31.37 198 THR A CA 1
ATOM 1486 C C . THR A 1 198 ? 28.611 77.346 116.599 1.00 30.78 198 THR A C 1
ATOM 1487 O O . THR A 1 198 ? 28.085 78.467 116.553 1.00 32.74 198 THR A O 1
ATOM 1491 N N . ALA A 1 199 ? 28.772 76.575 115.528 1.00 28.89 199 ALA A N 1
ATOM 1492 C CA . ALA A 1 199 ? 28.356 77.039 114.201 1.00 27.78 199 ALA A CA 1
ATOM 1493 C C . ALA A 1 199 ? 28.596 76.043 113.077 1.00 27.44 199 ALA A C 1
ATOM 1494 O O . ALA A 1 199 ? 29.436 75.151 113.186 1.00 26.93 199 ALA A O 1
ATOM 1496 N N . ALA A 1 200 ? 27.854 76.220 111.987 1.00 29.05 200 ALA A N 1
ATOM 1497 C CA . ALA A 1 200 ? 28.005 75.394 110.791 1.00 29.30 200 ALA A CA 1
ATOM 1498 C C . ALA A 1 200 ? 29.401 75.681 110.242 1.00 31.12 200 ALA A C 1
ATOM 1499 O O . ALA A 1 200 ? 29.984 76.731 110.539 1.00 30.36 200 ALA A O 1
ATOM 1501 N N . ARG A 1 201 ? 29.941 74.758 109.449 1.00 30.83 201 ARG A N 1
ATOM 1502 C CA . ARG A 1 201 ? 31.266 74.944 108.883 1.00 30.45 201 ARG A CA 1
ATOM 1503 C C . ARG A 1 201 ? 31.303 76.202 107.996 1.00 30.56 201 ARG A C 1
ATOM 1504 O O . ARG A 1 201 ? 30.297 76.565 107.383 1.00 27.36 201 ARG A O 1
ATOM 1512 N N . GLY A 1 202 ? 32.463 76.863 107.955 1.00 29.95 202 GLY A N 1
ATOM 1513 C CA . GLY A 1 202 ? 32.620 78.062 107.148 1.00 30.36 202 GLY A CA 1
ATOM 1514 C C . GLY A 1 202 ? 32.040 79.354 107.727 1.00 30.80 202 GLY A C 1
ATOM 1515 O O . GLY A 1 202 ? 31.782 80.301 106.985 1.00 29.53 202 GLY A O 1
ATOM 1516 N N . ARG A 1 203 ? 31.821 79.400 109.038 1.00 30.55 203 ARG A N 1
ATOM 1517 C CA . ARG A 1 203 ? 31.286 80.602 109.668 1.00 30.29 203 ARG A CA 1
ATOM 1518 C C . ARG A 1 203 ? 32.352 81.426 110.378 1.00 29.72 203 ARG A C 1
ATOM 1519 O O . ARG A 1 203 ? 32.038 82.400 111.061 1.00 29.82 203 ARG A O 1
ATOM 1527 N N . GLY A 1 204 ? 33.609 81.022 110.242 1.00 30.58 204 GLY A N 1
ATOM 1528 C CA . GLY A 1 204 ? 34.679 81.775 110.864 1.00 32.94 204 GLY A CA 1
ATOM 1529 C C . GLY A 1 204 ? 34.969 81.522 112.328 1.00 35.15 204 GLY A C 1
ATOM 1530 O O . GLY A 1 204 ? 35.473 82.412 113.021 1.00 37.72 204 GLY A O 1
ATOM 1531 N N . LYS A 1 205 ? 34.671 80.320 112.809 1.00 35.92 205 LYS A N 1
ATOM 1532 C CA . LYS A 1 205 ? 34.923 79.979 114.206 1.00 35.53 205 LYS A CA 1
ATOM 1533 C C . LYS A 1 205 ? 36.427 79.937 114.505 1.00 35.32 205 LYS A C 1
ATOM 1534 O O . LYS A 1 205 ? 36.886 80.532 115.485 1.00 34.82 205 LYS A O 1
ATOM 1540 N N . SER A 1 206 ? 37.191 79.231 113.673 1.00 33.65 206 SER A N 1
ATOM 1541 C CA . SER A 1 206 ? 38.636 79.120 113.886 1.00 34.20 206 SER A CA 1
ATOM 1542 C C . SER A 1 206 ? 39.334 80.480 113.768 1.00 33.79 206 SER A C 1
ATOM 1543 O O . SER A 1 206 ? 40.292 80.758 114.481 1.00 35.83 206 SER A O 1
ATOM 1546 N N . ALA A 1 207 ? 38.852 81.326 112.865 1.00 33.84 207 ALA A N 1
ATOM 1547 C CA . ALA A 1 207 ? 39.424 82.652 112.683 1.00 32.55 207 ALA A CA 1
ATOM 1548 C C . ALA A 1 207 ? 39.081 83.500 113.915 1.00 32.36 207 ALA A C 1
ATOM 1549 O O . ALA A 1 207 ? 39.908 84.253 114.412 1.00 31.32 207 ALA A O 1
ATOM 1551 N N . LEU A 1 208 ? 37.853 83.368 114.404 1.00 31.05 208 LEU A N 1
ATOM 1552 C CA . LEU A 1 208 ? 37.448 84.100 115.592 1.00 30.61 208 LEU A CA 1
ATOM 1553 C C . LEU A 1 208 ? 38.381 83.751 116.743 1.00 32.28 208 LEU A C 1
ATOM 1554 O O . LEU A 1 208 ? 38.783 84.624 117.508 1.00 32.55 208 LEU A O 1
ATOM 1559 N N . ALA A 1 209 ? 38.732 82.476 116.875 1.00 32.55 209 ALA A N 1
ATOM 1560 C CA . ALA A 1 209 ? 39.617 82.092 117.974 1.00 34.17 209 ALA A CA 1
ATOM 1561 C C . ALA A 1 209 ? 41.000 82.700 117.767 1.00 33.81 209 ALA A C 1
ATOM 1562 O O . AL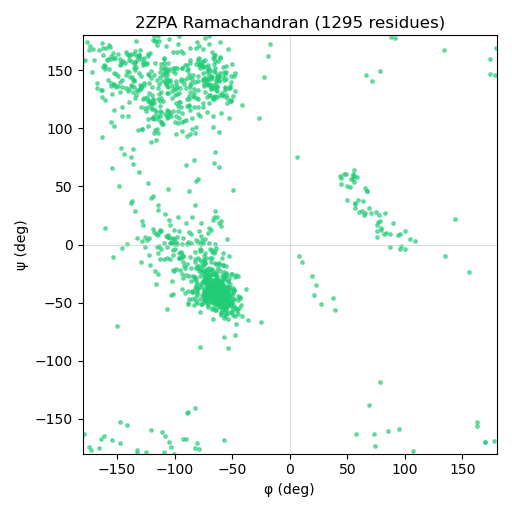A A 1 209 ? 41.639 83.151 118.721 1.00 33.17 209 ALA A O 1
ATOM 1564 N N . GLY A 1 210 ? 41.456 82.715 116.518 1.00 34.08 210 GLY A N 1
ATOM 1565 C CA . GLY A 1 210 ? 42.762 83.285 116.226 1.00 33.09 210 GLY A CA 1
ATOM 1566 C C . GLY A 1 210 ? 42.740 84.792 116.412 1.00 33.44 210 GLY A C 1
ATOM 1567 O O . GLY A 1 210 ? 43.702 85.397 116.892 1.00 30.12 210 GLY A O 1
ATOM 1568 N N . GLN A 1 211 ? 41.625 85.408 116.040 1.00 33.43 211 GLN A N 1
ATOM 1569 C CA . GLN A 1 211 ? 41.512 86.841 116.171 1.00 35.11 211 GLN A CA 1
ATOM 1570 C C . GLN A 1 211 ? 41.548 87.177 117.648 1.00 36.82 211 GLN A C 1
ATOM 1571 O O . GLN A 1 211 ? 42.064 88.219 118.052 1.00 37.32 211 GLN A O 1
ATOM 1577 N N . LEU A 1 212 ? 40.996 86.281 118.457 1.00 37.48 212 LEU A N 1
ATOM 1578 C CA . LEU A 1 212 ? 40.960 86.489 119.890 1.00 38.22 212 LEU A CA 1
ATOM 1579 C C . LEU A 1 212 ? 42.372 86.420 120.460 1.00 38.58 212 LEU A C 1
ATOM 1580 O O . LEU A 1 212 ? 42.831 87.353 121.104 1.00 39.68 212 LEU A O 1
ATOM 1585 N N . ILE A 1 213 ? 43.070 85.325 120.204 1.00 39.27 213 ILE A N 1
ATOM 1586 C CA . ILE A 1 213 ? 44.421 85.163 120.715 1.00 40.98 213 ILE A CA 1
ATOM 1587 C C . ILE A 1 213 ? 45.303 86.309 120.245 1.00 43.20 213 ILE A C 1
ATOM 1588 O O . ILE A 1 213 ? 46.253 86.709 120.917 1.00 44.69 213 ILE A O 1
ATOM 1593 N N . SER A 1 214 ? 44.969 86.841 119.083 1.00 45.02 214 SER A N 1
ATOM 1594 C CA . SER A 1 214 ? 45.732 87.923 118.492 1.00 46.43 214 SER A CA 1
ATOM 1595 C C . SER A 1 214 ? 45.535 89.256 119.217 1.00 46.81 214 SER A C 1
ATOM 1596 O O . SER A 1 214 ? 46.469 90.056 119.327 1.00 46.57 214 SER A O 1
ATOM 1599 N N . ARG A 1 215 ? 44.331 89.476 119.739 1.00 45.65 215 ARG A N 1
ATOM 1600 C CA . ARG A 1 215 ? 44.009 90.737 120.388 1.00 45.33 215 ARG A CA 1
ATOM 1601 C C . ARG A 1 215 ? 44.030 90.848 121.918 1.00 45.29 215 ARG A C 1
ATOM 1602 O O . ARG A 1 215 ? 43.813 91.939 122.447 1.00 46.20 215 ARG A O 1
ATOM 1610 N N . ILE A 1 216 ? 44.274 89.756 122.634 1.00 43.97 216 ILE A N 1
ATOM 1611 C CA . ILE A 1 216 ? 44.316 89.832 124.096 1.00 43.01 216 ILE A CA 1
ATOM 1612 C C . ILE A 1 216 ? 45.752 90.151 124.480 1.00 43.86 216 ILE A C 1
ATOM 1613 O O . ILE A 1 216 ? 46.680 89.749 123.781 1.00 44.72 216 ILE A O 1
ATOM 1618 N N . ALA A 1 217 ? 45.937 90.846 125.599 1.00 43.66 217 ALA A N 1
ATOM 1619 C CA . ALA A 1 217 ? 47.273 91.222 126.040 1.00 43.19 217 ALA A CA 1
ATOM 1620 C C . ALA A 1 217 ? 48.073 90.037 126.548 1.00 44.49 217 ALA A C 1
ATOM 1621 O O . ALA A 1 217 ? 49.307 90.077 126.572 1.00 45.00 217 ALA A O 1
ATOM 1623 N N . GLY A 1 218 ? 47.378 88.974 126.940 1.00 45.29 218 GLY A N 1
ATOM 1624 C CA . GLY A 1 218 ? 48.065 87.805 127.464 1.00 46.80 218 GLY A CA 1
ATOM 1625 C C . GLY A 1 218 ? 48.338 86.661 126.495 1.00 48.06 218 GLY A C 1
ATOM 1626 O O . GLY A 1 218 ? 47.987 86.714 125.309 1.00 48.26 218 GLY A O 1
ATOM 1627 N N . ARG A 1 219 ? 48.975 85.621 127.028 1.00 46.48 219 ARG A N 1
ATOM 1628 C CA . ARG A 1 219 ? 49.327 84.426 126.282 1.00 47.12 219 ARG A CA 1
ATOM 1629 C C . ARG A 1 219 ? 48.102 83.523 126.134 1.00 45.81 219 ARG A C 1
ATOM 1630 O O . ARG A 1 219 ? 47.128 83.628 126.889 1.00 46.10 219 ARG A O 1
ATOM 1638 N N . ALA A 1 220 ? 48.160 82.620 125.164 1.00 41.51 220 ALA A N 1
ATOM 1639 C CA . ALA A 1 220 ? 47.057 81.706 124.938 1.00 38.41 220 ALA A CA 1
ATOM 1640 C C . ALA A 1 220 ? 47.609 80.405 124.435 1.00 37.22 220 ALA A C 1
ATOM 1641 O O . ALA A 1 220 ? 48.554 80.392 123.646 1.00 38.57 220 ALA A O 1
ATOM 1643 N N . ILE A 1 221 ? 47.038 79.307 124.910 1.00 34.89 221 ILE A N 1
ATOM 1644 C CA . ILE A 1 221 ? 47.458 77.986 124.462 1.00 33.17 221 ILE A CA 1
ATOM 1645 C C . ILE A 1 221 ? 46.302 77.362 123.684 1.00 31.77 221 ILE A C 1
ATOM 1646 O O . ILE A 1 221 ? 45.155 77.359 124.142 1.00 31.59 221 ILE A O 1
ATOM 1651 N N . VAL A 1 222 ? 46.590 76.868 122.489 1.00 31.87 222 VAL A N 1
ATOM 1652 C CA . VAL A 1 222 ? 45.549 76.227 121.702 1.00 32.56 222 VAL A CA 1
ATOM 1653 C C . VAL A 1 222 ? 45.790 74.726 121.687 1.00 32.68 222 VAL A C 1
ATOM 1654 O O . VAL A 1 222 ? 46.935 74.276 121.763 1.00 33.68 222 VAL A O 1
ATOM 1658 N N . THR A 1 223 ? 44.703 73.962 121.631 1.00 30.51 223 THR A N 1
ATOM 1659 C CA . THR A 1 223 ? 44.776 72.510 121.573 1.00 30.63 223 THR A CA 1
ATOM 1660 C C . THR A 1 223 ? 43.657 72.040 120.637 1.00 31.83 223 THR A C 1
ATOM 1661 O O . THR A 1 223 ? 42.754 72.816 120.311 1.00 31.82 223 THR A O 1
ATOM 1665 N N . ALA A 1 224 ? 43.724 70.784 120.206 1.00 34.70 224 ALA A N 1
ATOM 1666 C CA . ALA A 1 224 ? 42.745 70.206 119.280 1.00 37.80 224 ALA A CA 1
ATOM 1667 C C . ALA A 1 224 ? 42.998 68.695 119.146 1.00 39.86 224 ALA A C 1
ATOM 1668 O O . ALA A 1 224 ? 44.141 68.243 119.220 1.00 39.52 224 ALA A O 1
ATOM 1670 N N . PRO A 1 225 ? 41.933 67.906 118.922 1.00 43.96 225 PRO A N 1
ATOM 1671 C CA . PRO A 1 225 ? 41.971 66.436 118.777 1.00 47.30 225 PRO A CA 1
ATOM 1672 C C . PRO A 1 225 ? 43.071 65.956 117.828 1.00 51.20 225 PRO A C 1
ATOM 1673 O O . PRO A 1 225 ? 44.101 65.425 118.248 1.00 53.20 225 PRO A O 1
ATOM 1677 N N . ALA A 1 226 ? 42.815 66.075 116.541 1.00 54.83 226 ALA A N 1
ATOM 1678 C CA . ALA A 1 226 ? 43.827 65.759 115.552 1.00 58.78 226 ALA A CA 1
ATOM 1679 C C . ALA A 1 226 ? 44.092 67.232 115.388 1.00 62.04 226 ALA A C 1
ATOM 1680 O O . ALA A 1 226 ? 43.299 68.035 115.893 1.00 62.76 226 ALA A O 1
ATOM 1682 N N . LYS A 1 227 ? 45.180 67.640 114.757 1.00 65.08 227 LYS A N 1
ATOM 1683 C CA . LYS A 1 227 ? 45.304 69.071 114.605 1.00 66.54 227 LYS A CA 1
ATOM 1684 C C . LYS A 1 227 ? 44.464 69.373 113.370 1.00 67.84 227 LYS A C 1
ATOM 1685 O O . LYS A 1 227 ? 45.004 69.614 112.279 1.00 68.74 227 LYS A O 1
ATOM 1691 N N . ALA A 1 228 ? 43.139 69.293 113.537 1.00 67.76 228 ALA A N 1
ATOM 1692 C CA . ALA A 1 228 ? 42.212 69.592 112.451 1.00 66.75 228 ALA A CA 1
ATOM 1693 C C . ALA A 1 228 ? 42.790 70.909 111.969 1.00 65.97 228 ALA A C 1
ATOM 1694 O O . ALA A 1 228 ? 43.318 71.668 112.786 1.00 67.32 228 ALA A O 1
ATOM 1696 N N . SER A 1 229 ? 42.744 71.184 110.672 1.00 63.86 229 SER A N 1
ATOM 1697 C CA . SER A 1 229 ? 43.315 72.433 110.211 1.00 62.13 229 SER A CA 1
ATOM 1698 C C . SER A 1 229 ? 43.254 73.427 111.366 1.00 61.26 229 SER A C 1
ATOM 1699 O O . SER A 1 229 ? 42.175 73.840 111.801 1.00 60.28 229 SER A O 1
ATOM 1702 N N . THR A 1 230 ? 44.420 73.734 111.914 1.00 58.49 230 THR A N 1
ATOM 1703 C CA . THR A 1 230 ? 44.518 74.697 112.989 1.00 56.77 230 THR A CA 1
ATOM 1704 C C . THR A 1 230 ? 45.186 75.845 112.262 1.00 53.66 230 THR A C 1
ATOM 1705 O O . THR A 1 230 ? 45.481 76.889 112.838 1.00 53.90 230 THR A O 1
ATOM 1709 N N . ASP A 1 231 ? 45.414 75.607 110.972 1.00 50.08 231 ASP A N 1
ATOM 1710 C CA . ASP A 1 231 ? 46.043 76.560 110.072 1.00 47.31 231 ASP A CA 1
ATOM 1711 C C . ASP A 1 231 ? 45.317 77.901 110.031 1.00 43.21 231 ASP A C 1
ATOM 1712 O O . ASP A 1 231 ? 45.928 78.946 110.250 1.00 41.69 231 ASP A O 1
ATOM 1717 N N . VAL A 1 232 ? 44.018 77.884 109.757 1.00 38.59 232 VAL A N 1
ATOM 1718 C CA . VAL A 1 232 ? 43.282 79.140 109.720 1.00 36.27 232 VAL A CA 1
ATOM 1719 C C . VAL A 1 232 ? 43.398 79.838 111.073 1.00 36.76 232 VAL A C 1
ATOM 1720 O O . VAL A 1 232 ? 43.557 81.058 111.145 1.00 37.88 232 VAL A O 1
ATOM 1724 N N . LEU A 1 233 ? 43.336 79.057 112.143 1.00 35.32 233 LEU A N 1
ATOM 1725 C CA . LEU A 1 233 ? 43.436 79.614 113.475 1.00 35.91 233 LEU A CA 1
ATOM 1726 C C . LEU A 1 233 ? 44.819 80.250 113.670 1.00 36.34 233 LEU A C 1
ATOM 1727 O O . LEU A 1 233 ? 44.926 81.365 114.175 1.00 35.22 233 LEU A O 1
ATOM 1732 N N . ALA A 1 234 ? 45.869 79.547 113.255 1.00 38.06 234 ALA A N 1
ATOM 1733 C CA . ALA A 1 234 ? 47.239 80.046 113.372 1.00 39.93 234 ALA A CA 1
ATOM 1734 C C . ALA A 1 234 ? 47.431 81.328 112.555 1.00 42.42 234 ALA A C 1
ATOM 1735 O O . ALA A 1 234 ? 48.090 82.268 113.006 1.00 44.76 234 ALA A O 1
ATOM 1737 N N . GLN A 1 235 ? 46.846 81.361 111.362 1.00 43.34 235 GLN A N 1
ATOM 1738 C CA . GLN A 1 235 ? 46.935 82.520 110.488 1.00 45.80 235 GLN A CA 1
ATOM 1739 C C . GLN A 1 235 ? 46.461 83.793 111.190 1.00 45.90 235 GLN A C 1
ATOM 1740 O O . GLN A 1 235 ? 47.119 84.828 111.114 1.00 45.45 235 GLN A O 1
ATOM 1746 N N . PHE A 1 236 ? 45.318 83.725 111.868 1.00 44.97 236 PHE A N 1
ATOM 1747 C CA . PHE A 1 236 ? 44.804 84.908 112.557 1.00 44.12 236 PHE A CA 1
ATOM 1748 C C . PHE A 1 236 ? 45.486 85.147 113.904 1.00 43.45 236 PHE A C 1
ATOM 1749 O O . PHE A 1 236 ? 45.443 86.254 114.441 1.00 43.16 236 PHE A O 1
ATOM 1757 N N . ALA A 1 237 ? 46.127 84.113 114.438 1.00 43.31 237 ALA A N 1
ATOM 1758 C CA . ALA A 1 237 ? 46.817 84.225 115.715 1.00 44.38 237 ALA A CA 1
ATOM 1759 C C . ALA A 1 237 ? 48.210 84.825 115.518 1.00 45.20 237 ALA A C 1
ATOM 1760 O O . ALA A 1 237 ? 48.757 85.456 116.413 1.00 46.40 237 ALA A O 1
ATOM 1762 N N . GLY A 1 238 ? 48.779 84.611 114.341 1.00 46.89 238 GLY A N 1
ATOM 1763 C CA . GLY A 1 238 ? 50.089 85.150 114.047 1.00 48.84 238 GLY A CA 1
ATOM 1764 C C . GLY A 1 238 ? 51.205 84.511 114.842 1.00 51.05 238 GLY A C 1
ATOM 1765 O O . GLY A 1 238 ? 51.238 83.298 115.026 1.00 51.09 238 GLY A O 1
ATOM 1766 N N . GLU A 1 239 ? 52.126 85.349 115.306 1.00 52.43 239 GLU A N 1
ATOM 1767 C CA . GLU A 1 239 ? 53.271 84.909 116.088 1.00 53.54 239 GLU A CA 1
ATOM 1768 C C . GLU A 1 239 ? 52.833 84.403 117.456 1.00 52.06 239 GLU A C 1
ATOM 1769 O O . GLU A 1 239 ? 53.545 83.631 118.096 1.00 51.50 239 GLU A O 1
ATOM 1775 N N . LYS A 1 240 ? 51.658 84.840 117.898 1.00 50.28 240 LYS A N 1
ATOM 1776 C CA . LYS A 1 240 ? 51.128 84.429 119.193 1.00 49.79 240 LYS A CA 1
ATOM 1777 C C . LYS A 1 240 ? 50.536 83.024 119.211 1.00 49.13 240 LYS A C 1
ATOM 1778 O O . LYS A 1 240 ? 49.931 82.626 120.202 1.00 49.46 240 LYS A O 1
ATOM 1784 N N . PHE A 1 241 ? 50.697 82.280 118.122 1.00 48.60 241 PHE A N 1
ATOM 1785 C CA . PHE A 1 241 ? 50.153 80.928 118.038 1.00 45.87 241 PHE A CA 1
ATOM 1786 C C . PHE A 1 241 ? 51.023 79.902 118.755 1.00 46.18 241 PHE A C 1
ATOM 1787 O O . PHE A 1 241 ? 52.214 79.781 118.469 1.00 45.96 241 PHE A O 1
ATOM 1795 N N . ARG A 1 242 ? 50.419 79.155 119.678 1.00 46.61 242 ARG A N 1
ATOM 1796 C CA . ARG A 1 242 ? 51.138 78.124 120.434 1.00 47.46 242 ARG A CA 1
ATOM 1797 C C . ARG A 1 242 ? 50.249 76.893 120.616 1.00 46.25 242 ARG A C 1
ATOM 1798 O O . ARG A 1 242 ? 49.264 76.934 121.362 1.00 47.24 242 ARG A O 1
ATOM 1806 N N . PHE A 1 243 ? 50.601 75.799 119.948 1.00 44.67 243 PHE A N 1
ATOM 1807 C CA . PHE A 1 243 ? 49.804 74.579 120.029 1.00 43.53 243 PHE A CA 1
ATOM 1808 C C . PHE A 1 243 ? 50.443 73.462 120.834 1.00 44.12 243 PHE A C 1
ATOM 1809 O O . PHE A 1 243 ? 51.637 73.211 120.744 1.00 45.25 243 PHE A O 1
ATOM 1817 N N . ILE A 1 244 ? 49.615 72.793 121.623 1.00 44.14 244 ILE A N 1
ATOM 1818 C CA . ILE A 1 244 ? 50.043 71.670 122.426 1.00 42.99 244 ILE A CA 1
ATOM 1819 C C . ILE A 1 244 ? 48.927 70.638 122.327 1.00 43.06 244 ILE A C 1
ATOM 1820 O O . ILE A 1 244 ? 47.765 70.938 122.629 1.00 41.04 244 ILE A O 1
ATOM 1825 N N . ALA A 1 245 ? 49.270 69.435 121.874 1.00 43.05 245 ALA A N 1
ATOM 1826 C CA . ALA A 1 245 ? 48.275 68.375 121.766 1.00 43.97 245 ALA A CA 1
ATOM 1827 C C . ALA A 1 245 ? 47.654 68.219 123.160 1.00 43.51 245 ALA A C 1
ATOM 1828 O O . ALA A 1 245 ? 48.325 68.435 124.172 1.00 42.19 245 ALA A O 1
ATOM 1830 N N . PRO A 1 246 ? 46.366 67.847 123.225 1.00 43.70 246 PRO A N 1
ATOM 1831 C CA . PRO A 1 246 ? 45.643 67.671 124.489 1.00 43.11 246 PRO A CA 1
ATOM 1832 C C . PRO A 1 246 ? 46.322 66.864 125.593 1.00 43.73 246 PRO A C 1
ATOM 1833 O O . PRO A 1 246 ? 46.482 67.367 126.703 1.00 43.23 246 PRO A O 1
ATOM 1837 N N . ASP A 1 247 ? 46.736 65.631 125.310 1.00 43.86 247 ASP A N 1
ATOM 1838 C CA . ASP A 1 247 ? 47.373 64.823 126.351 1.00 44.25 247 ASP A CA 1
ATOM 1839 C C . ASP A 1 247 ? 48.701 65.381 126.874 1.00 43.76 247 ASP A C 1
ATOM 1840 O O . ASP A 1 247 ? 48.978 65.320 128.079 1.00 42.13 247 ASP A O 1
ATOM 1845 N N . ALA A 1 248 ? 49.518 65.932 125.983 1.00 42.57 248 ALA A N 1
ATOM 1846 C CA . ALA A 1 248 ? 50.793 66.509 126.399 1.00 43.20 248 ALA A CA 1
ATOM 1847 C C . ALA A 1 248 ? 50.579 67.806 127.208 1.00 43.37 248 ALA A C 1
ATOM 1848 O O . ALA A 1 248 ? 51.457 68.244 127.950 1.00 44.23 248 ALA A O 1
ATOM 1850 N N . LEU A 1 249 ? 49.409 68.419 127.060 1.00 42.81 249 LEU A N 1
ATOM 1851 C CA . LEU A 1 249 ? 49.104 69.643 127.778 1.00 41.09 249 LEU A CA 1
ATOM 1852 C C . LEU A 1 249 ? 48.672 69.314 129.196 1.00 41.89 249 LEU A C 1
ATOM 1853 O O . LEU A 1 249 ? 49.012 70.027 130.138 1.00 41.95 249 LEU A O 1
ATOM 1858 N N . LEU A 1 250 ? 47.914 68.236 129.344 1.00 43.37 250 LEU A N 1
ATOM 1859 C CA . LEU A 1 250 ? 47.450 67.819 130.660 1.00 46.65 250 LEU A CA 1
ATOM 1860 C C . LEU A 1 250 ? 48.672 67.445 131.501 1.00 46.74 250 LEU A C 1
ATOM 1861 O O . LEU A 1 250 ? 48.774 67.796 132.672 1.00 47.76 250 LEU A O 1
ATOM 1866 N N . ALA A 1 251 ? 49.606 66.748 130.873 1.00 47.72 251 ALA A N 1
ATOM 1867 C CA . ALA A 1 251 ? 50.819 66.287 131.530 1.00 48.63 251 ALA A CA 1
ATOM 1868 C C . ALA A 1 251 ? 51.807 67.404 131.850 1.00 50.07 251 ALA A C 1
ATOM 1869 O O . ALA A 1 251 ? 52.599 67.286 132.781 1.00 49.94 251 ALA A O 1
ATOM 1871 N N . SER A 1 252 ? 51.760 68.483 131.078 1.00 51.17 252 SER A N 1
ATOM 1872 C CA . SER A 1 252 ? 52.670 69.600 131.272 1.00 52.07 252 SER A CA 1
ATOM 1873 C C . SER A 1 252 ? 52.208 70.516 132.403 1.00 53.99 252 SER A C 1
ATOM 1874 O O . SER A 1 252 ? 51.132 70.317 132.961 1.00 55.22 252 SER A O 1
ATOM 1877 N N . ASP A 1 253 ? 53.031 71.513 132.737 1.00 54.63 253 ASP A N 1
ATOM 1878 C CA . ASP A 1 253 ? 52.700 72.492 133.778 1.00 56.24 253 ASP A CA 1
ATOM 1879 C C . ASP A 1 253 ? 52.526 73.877 133.149 1.00 56.40 253 ASP A C 1
ATOM 1880 O O . ASP A 1 253 ? 52.436 74.881 133.850 1.00 56.04 253 ASP A O 1
ATOM 1885 N N . GLU A 1 254 ? 52.478 73.918 131.824 1.00 57.47 254 GLU A N 1
ATOM 1886 C CA . GLU A 1 254 ? 52.342 75.174 131.100 1.00 57.99 254 GLU A CA 1
ATOM 1887 C C . GLU A 1 254 ? 51.052 75.871 131.459 1.00 56.34 254 GLU A C 1
ATOM 1888 O O . GLU A 1 254 ? 50.036 75.225 131.705 1.00 57.12 254 GLU A O 1
ATOM 1894 N N . GLN A 1 255 ? 51.102 77.197 131.500 1.00 55.05 255 GLN A N 1
ATOM 1895 C CA . GLN A 1 255 ? 49.930 77.997 131.811 1.00 52.91 255 GLN A CA 1
ATOM 1896 C C . GLN A 1 255 ? 49.777 79.135 130.828 1.00 49.47 255 GLN A C 1
ATOM 1897 O O . GLN A 1 255 ? 50.717 79.500 130.123 1.00 47.00 255 GLN A O 1
ATOM 1903 N N . ALA A 1 256 ? 48.574 79.690 130.793 1.00 46.00 256 ALA A N 1
ATOM 1904 C CA . ALA A 1 256 ? 48.260 80.773 129.886 1.00 42.38 256 ALA A CA 1
ATOM 1905 C C . ALA A 1 256 ? 47.049 81.516 130.408 1.00 40.14 256 ALA A C 1
ATOM 1906 O O . ALA A 1 256 ? 46.379 81.055 131.328 1.00 38.87 256 ALA A O 1
ATOM 1908 N N . ASP A 1 257 ? 46.777 82.672 129.817 1.00 39.40 257 ASP A N 1
ATOM 1909 C CA . ASP A 1 257 ? 45.622 83.470 130.203 1.00 39.83 257 ASP A CA 1
ATOM 1910 C C . ASP A 1 257 ? 44.373 82.808 129.655 1.00 38.55 257 ASP A C 1
ATOM 1911 O O . ASP A 1 257 ? 43.325 82.777 130.307 1.00 38.56 257 ASP A O 1
ATOM 1916 N N . TRP A 1 258 ? 44.505 82.279 128.444 1.00 36.18 258 TRP A N 1
ATOM 1917 C CA . TRP A 1 258 ? 43.400 81.622 127.771 1.00 34.57 258 TRP A CA 1
ATOM 1918 C C . TRP A 1 258 ? 43.752 80.250 127.240 1.00 32.63 258 TRP A C 1
ATOM 1919 O O . TRP A 1 258 ? 44.872 79.998 126.787 1.00 32.30 258 TRP A O 1
ATOM 1930 N N . LEU A 1 259 ? 42.770 79.367 127.304 1.00 30.15 259 LEU A N 1
ATOM 1931 C CA . LEU A 1 259 ? 42.903 78.039 126.750 1.00 28.19 259 LEU A CA 1
ATOM 1932 C C . LEU A 1 259 ? 41.950 78.149 125.571 1.00 27.90 259 LEU A C 1
ATOM 1933 O O . LEU A 1 259 ? 40.787 78.526 125.756 1.00 26.95 259 LEU A O 1
ATOM 1938 N N . VAL A 1 260 ? 42.448 77.878 124.367 1.00 26.39 260 VAL A N 1
ATOM 1939 C CA . VAL A 1 260 ? 41.605 77.928 123.176 1.00 28.73 260 VAL A CA 1
ATOM 1940 C C . VAL A 1 260 ? 41.524 76.533 122.546 1.00 30.91 260 VAL A C 1
ATOM 1941 O O . VAL A 1 260 ? 42.532 76.003 122.071 1.00 30.67 260 VAL A O 1
ATOM 1945 N N . VAL A 1 261 ? 40.324 75.958 122.533 1.00 31.84 261 VAL A N 1
ATOM 1946 C CA . VAL A 1 261 ? 40.121 74.620 121.971 1.00 34.92 261 VAL A CA 1
ATOM 1947 C C . VAL A 1 261 ? 39.144 74.545 120.783 1.00 34.91 261 VAL A C 1
ATOM 1948 O O . VAL A 1 261 ? 37.943 74.728 120.963 1.00 35.27 261 VAL A O 1
ATOM 1952 N N . ASP A 1 262 ? 39.615 74.302 119.561 1.00 36.91 262 ASP A N 1
ATOM 1953 C CA . ASP A 1 262 ? 38.606 74.178 118.509 1.00 38.75 262 ASP A CA 1
ATOM 1954 C C . ASP A 1 262 ? 38.325 72.698 118.225 1.00 38.41 262 ASP A C 1
ATOM 1955 O O . ASP A 1 262 ? 39.222 71.854 118.249 1.00 35.23 262 ASP A O 1
ATOM 1960 N N . GLU A 1 263 ? 37.049 72.409 117.995 1.00 39.01 263 GLU A N 1
ATOM 1961 C CA . GLU A 1 263 ? 36.565 71.060 117.776 1.00 39.30 263 GLU A CA 1
ATOM 1962 C C . GLU A 1 263 ? 36.769 70.368 119.110 1.00 39.35 263 GLU A C 1
ATOM 1963 O O . GLU A 1 263 ? 37.288 69.257 119.192 1.00 38.34 263 GLU A O 1
ATOM 1969 N N . ALA A 1 264 ? 36.368 71.068 120.165 1.00 38.58 264 ALA A N 1
ATOM 1970 C CA . ALA A 1 264 ? 36.493 70.556 121.522 1.00 38.25 264 ALA A CA 1
ATOM 1971 C C . ALA A 1 264 ? 35.622 69.325 121.730 1.00 37.29 264 ALA A C 1
ATOM 1972 O O . ALA A 1 264 ? 35.913 68.498 122.581 1.00 38.09 264 ALA A O 1
ATOM 1974 N N . ALA A 1 265 ? 34.547 69.215 120.957 1.00 36.69 265 ALA A N 1
ATOM 1975 C CA . ALA A 1 265 ? 33.637 68.076 121.060 1.00 35.52 265 ALA A CA 1
ATOM 1976 C C . ALA A 1 265 ? 34.326 66.745 120.708 1.00 34.77 265 ALA A C 1
ATOM 1977 O O . ALA A 1 265 ? 33.964 65.699 121.225 1.00 33.83 265 ALA A O 1
ATOM 1979 N N . ALA A 1 266 ? 35.327 66.798 119.837 1.00 34.85 266 ALA A N 1
ATOM 1980 C CA . ALA A 1 266 ? 36.049 65.609 119.422 1.00 34.54 266 ALA A CA 1
ATOM 1981 C C . ALA A 1 266 ? 37.124 65.179 120.435 1.00 35.08 266 ALA A C 1
ATOM 1982 O O . ALA A 1 266 ? 37.860 64.211 120.209 1.00 36.54 266 ALA A O 1
ATOM 1984 N N . ILE A 1 267 ? 37.198 65.879 121.561 1.00 34.49 267 ILE A N 1
ATOM 1985 C CA . ILE A 1 267 ? 38.187 65.581 122.604 1.00 32.31 267 ILE A CA 1
ATOM 1986 C C . ILE A 1 267 ? 37.500 64.934 123.790 1.00 33.79 267 ILE A C 1
ATOM 1987 O O . ILE A 1 267 ? 36.422 65.370 124.199 1.00 36.87 267 ILE A O 1
ATOM 1992 N N . PRO A 1 268 ? 38.099 63.877 124.355 1.00 33.89 268 PRO A N 1
ATOM 1993 C CA . PRO A 1 268 ? 37.454 63.237 125.507 1.00 35.21 268 PRO A CA 1
ATOM 1994 C C . PRO A 1 268 ? 37.098 64.230 126.618 1.00 36.13 268 PRO A C 1
ATOM 1995 O O . PRO A 1 268 ? 37.969 64.944 127.122 1.00 35.96 268 PRO A O 1
ATOM 1999 N N . ALA A 1 269 ? 35.810 64.256 126.974 1.00 36.17 269 ALA A N 1
ATOM 2000 C CA . ALA A 1 269 ? 35.255 65.143 127.997 1.00 37.92 269 ALA A CA 1
ATOM 2001 C C . ALA A 1 269 ? 36.014 65.165 129.331 1.00 40.03 269 ALA A C 1
ATOM 2002 O O . ALA A 1 269 ? 36.271 66.231 129.889 1.00 39.93 269 ALA A O 1
ATOM 2004 N N . PRO A 1 270 ? 36.357 63.989 129.878 1.00 40.47 270 PRO A N 1
ATOM 2005 C CA . PRO A 1 270 ? 37.086 64.033 131.148 1.00 40.64 270 PRO A CA 1
ATOM 2006 C C . PRO A 1 270 ? 38.412 64.801 131.044 1.00 39.47 270 PRO A C 1
ATOM 2007 O O . PRO A 1 270 ? 38.800 65.502 131.964 1.00 39.26 270 PRO A O 1
ATOM 2011 N N . LEU A 1 271 ? 39.104 64.659 129.923 1.00 38.29 271 LEU A N 1
ATOM 2012 C CA . LEU A 1 271 ? 40.370 65.343 129.722 1.00 36.88 271 LEU A CA 1
ATOM 2013 C C . LEU A 1 271 ? 40.130 66.855 129.582 1.00 38.33 271 LEU A C 1
ATOM 2014 O O . LEU A 1 271 ? 40.863 67.681 130.139 1.00 36.64 271 LEU A O 1
ATOM 2019 N N . LEU A 1 272 ? 39.084 67.200 128.840 1.00 38.60 272 LEU A N 1
ATOM 2020 C CA . LEU A 1 272 ? 38.726 68.585 128.601 1.00 39.64 272 LEU A CA 1
ATOM 2021 C C . LEU A 1 272 ? 38.322 69.317 129.886 1.00 42.26 272 LEU A C 1
ATOM 2022 O O . LEU A 1 272 ? 38.767 70.441 130.138 1.00 42.70 272 LEU A O 1
ATOM 2027 N N . HIS A 1 273 ? 37.487 68.682 130.704 1.00 42.90 273 HIS A N 1
ATOM 2028 C CA . HIS A 1 273 ? 37.045 69.294 131.952 1.00 43.90 273 HIS A CA 1
ATOM 2029 C C . HIS A 1 273 ? 38.223 69.552 132.877 1.00 43.67 273 HIS A C 1
ATOM 2030 O O . HIS A 1 273 ? 38.225 70.513 133.651 1.00 44.19 273 HIS A O 1
ATOM 2037 N N . GLN A 1 274 ? 39.235 68.700 132.786 1.00 43.67 274 GLN A N 1
ATOM 2038 C CA . GLN A 1 274 ? 40.416 68.842 133.622 1.00 42.82 274 GLN A CA 1
ATOM 2039 C C . GLN A 1 274 ? 41.284 70.002 133.123 1.00 42.07 274 GLN A C 1
ATOM 2040 O O . GLN A 1 274 ? 41.721 70.846 133.916 1.00 42.52 274 GLN A O 1
ATOM 2046 N N . LEU A 1 275 ? 41.515 70.049 131.810 1.00 40.02 275 LEU A N 1
ATOM 2047 C CA . LEU A 1 275 ? 42.319 71.105 131.204 1.00 38.33 275 LEU A CA 1
ATOM 2048 C C . LEU A 1 275 ? 41.726 72.484 131.485 1.00 36.93 275 LEU A C 1
ATOM 2049 O O . LEU A 1 275 ? 42.433 73.404 131.887 1.00 36.21 275 LEU A O 1
ATOM 2054 N N . VAL A 1 276 ? 40.421 72.615 131.279 1.00 36.73 276 VAL A N 1
ATOM 2055 C CA . VAL A 1 276 ? 39.717 73.874 131.508 1.00 37.52 276 VAL A CA 1
ATOM 2056 C C . VAL A 1 276 ? 39.891 74.457 132.916 1.00 38.27 276 VAL A C 1
ATOM 2057 O O . VAL A 1 276 ? 40.034 75.666 133.071 1.00 38.91 276 VAL A O 1
ATOM 2061 N N . SER A 1 277 ? 39.875 73.609 133.939 1.00 38.53 277 SER A N 1
ATOM 2062 C CA . SER A 1 277 ? 40.017 74.090 135.319 1.00 38.62 277 SER A CA 1
ATOM 2063 C C . SER A 1 277 ? 41.411 74.648 135.601 1.00 38.11 277 SER A C 1
ATOM 2064 O O . SER A 1 277 ? 41.659 75.184 136.677 1.00 37.36 277 SER A O 1
ATOM 2067 N N . ARG A 1 278 ? 42.319 74.510 134.640 1.00 37.82 278 ARG A N 1
ATOM 2068 C CA . ARG A 1 278 ? 43.673 75.024 134.796 1.00 40.17 278 ARG A CA 1
ATOM 2069 C C . ARG A 1 278 ? 43.829 76.448 134.247 1.00 39.60 278 ARG A C 1
ATOM 2070 O O . ARG A 1 278 ? 44.807 77.127 134.535 1.00 39.93 278 ARG A O 1
ATOM 2078 N N . PHE A 1 279 ? 42.866 76.892 133.451 1.00 38.57 279 PHE A N 1
ATOM 2079 C CA . PHE A 1 279 ? 42.950 78.207 132.833 1.00 36.94 279 PHE A CA 1
ATOM 2080 C C . PHE A 1 279 ? 41.822 79.130 133.231 1.00 34.71 279 PHE A C 1
ATOM 2081 O O . PHE A 1 279 ? 40.664 78.732 133.279 1.00 34.35 279 PHE A O 1
ATOM 2089 N N . PRO A 1 280 ? 42.153 80.380 133.540 1.00 32.88 280 PRO A N 1
ATOM 2090 C CA . PRO A 1 280 ? 41.116 81.333 133.930 1.00 32.41 280 PRO A CA 1
ATOM 2091 C C . PRO A 1 280 ? 40.026 81.489 132.883 1.00 31.06 280 PRO A C 1
ATOM 2092 O O . PRO A 1 280 ? 38.853 81.633 133.231 1.00 31.41 280 PRO A O 1
ATOM 2096 N N . ARG A 1 281 ? 40.397 81.447 131.605 1.00 28.34 281 ARG A N 1
ATOM 2097 C CA . ARG A 1 281 ? 39.401 81.585 130.543 1.00 27.25 281 ARG A CA 1
ATOM 2098 C C . ARG A 1 281 ? 39.600 80.572 129.430 1.00 25.94 281 ARG A C 1
ATOM 2099 O O . ARG A 1 281 ? 40.723 80.293 129.033 1.00 23.54 281 ARG A O 1
ATOM 2107 N N . THR A 1 282 ? 38.494 80.039 128.917 1.00 25.91 282 THR A N 1
ATOM 2108 C CA . THR A 1 282 ? 38.557 79.027 127.870 1.00 27.05 282 THR A CA 1
ATOM 2109 C C . THR A 1 282 ? 37.572 79.284 126.743 1.00 26.51 282 THR A C 1
ATOM 2110 O O . THR A 1 282 ? 36.414 79.630 126.981 1.00 27.79 282 THR A O 1
ATOM 2114 N N . LEU A 1 283 ? 38.045 79.128 125.514 1.00 25.05 283 LEU A N 1
ATOM 2115 C CA . LEU A 1 283 ? 37.189 79.275 124.350 1.00 25.59 283 LEU A CA 1
ATOM 2116 C C . LEU A 1 283 ? 37.066 77.890 123.698 1.00 26.27 283 LEU A C 1
ATOM 2117 O O . LEU A 1 283 ? 38.077 77.258 123.347 1.00 25.67 283 LEU A O 1
ATOM 2122 N N . LEU A 1 284 ? 35.834 77.424 123.551 1.00 24.87 284 LEU A N 1
ATOM 2123 C CA . LEU A 1 284 ? 35.562 76.137 122.902 1.00 26.85 284 LEU A CA 1
ATOM 2124 C C . LEU A 1 284 ? 34.844 76.398 121.568 1.00 25.62 284 LEU A C 1
ATOM 2125 O O . LEU A 1 284 ? 33.885 77.161 121.522 1.00 26.51 284 LEU A O 1
ATOM 2130 N N . THR A 1 285 ? 35.297 75.791 120.485 1.00 25.97 285 THR A N 1
ATOM 2131 C CA . THR A 1 285 ? 34.581 75.959 119.225 1.00 28.26 285 THR A CA 1
ATOM 2132 C C . THR A 1 285 ? 34.246 74.549 118.724 1.00 28.77 285 THR A C 1
ATOM 2133 O O . THR A 1 285 ? 34.911 73.571 119.067 1.00 28.67 285 THR A O 1
ATOM 2137 N N . THR A 1 286 ? 33.210 74.440 117.914 1.00 29.24 286 THR A N 1
ATOM 2138 C CA . THR A 1 286 ? 32.810 73.146 117.397 1.00 31.29 286 THR A CA 1
ATOM 2139 C C . THR A 1 286 ? 31.904 73.373 116.215 1.00 29.63 286 THR A C 1
ATOM 2140 O O . THR A 1 286 ? 31.001 74.197 116.285 1.00 30.48 286 THR A O 1
ATOM 2144 N N . THR A 1 287 ? 32.133 72.675 115.117 1.00 30.93 287 THR A N 1
ATOM 2145 C CA . THR A 1 287 ? 31.241 72.879 113.998 1.00 32.84 287 THR A CA 1
ATOM 2146 C C . THR A 1 287 ? 30.058 71.939 114.189 1.00 32.71 287 THR A C 1
ATOM 2147 O O . THR A 1 287 ? 30.202 70.828 114.696 1.00 30.99 287 THR A O 1
ATOM 2151 N N . VAL A 1 288 ? 28.882 72.402 113.802 1.00 34.10 288 VAL A N 1
ATOM 2152 C CA . VAL A 1 288 ? 27.680 71.611 113.960 1.00 38.03 288 VAL A CA 1
ATOM 2153 C C . VAL A 1 288 ? 27.261 70.971 112.634 1.00 39.06 288 VAL A C 1
ATOM 2154 O O . VAL A 1 288 ? 27.126 71.649 111.613 1.00 39.75 288 VAL A O 1
ATOM 2158 N N . GLN A 1 289 ? 27.085 69.652 112.663 1.00 39.46 289 GLN A N 1
ATOM 2159 C CA . GLN A 1 289 ? 26.677 68.871 111.490 1.00 41.69 289 GLN A CA 1
ATOM 2160 C C . GLN A 1 289 ? 27.608 69.002 110.269 1.00 39.95 289 GLN A C 1
ATOM 2161 O O . GLN A 1 289 ? 28.753 69.440 110.389 1.00 40.42 289 GLN A O 1
ATOM 2167 N N . GLY A 1 290 ? 27.110 68.608 109.069 1.00 39.83 290 GLY A N 1
ATOM 2168 C CA . GLY A 1 290 ? 27.908 68.656 107.823 1.00 38.88 290 GLY A CA 1
ATOM 2169 C C . GLY A 1 290 ? 28.905 67.538 107.862 1.00 40.25 290 GLY A C 1
ATOM 2170 O O . GLY A 1 290 ? 28.859 66.716 108.774 1.00 40.94 290 GLY A O 1
ATOM 2171 N N . TYR A 1 291 ? 29.787 67.504 106.912 1.00 41.29 291 TYR A N 1
ATOM 2172 C CA . TYR A 1 291 ? 30.755 66.449 106.934 1.00 45.10 291 TYR A CA 1
ATOM 2173 C C . TYR A 1 291 ? 31.799 66.685 108.021 1.00 44.88 291 TYR A C 1
ATOM 2174 O O . TYR A 1 291 ? 32.400 67.750 108.164 1.00 45.84 291 TYR A O 1
ATOM 2183 N N . GLU A 1 292 ? 31.990 65.621 108.754 1.00 45.73 292 GLU A N 1
ATOM 2184 C CA . GLU A 1 292 ? 32.805 65.637 109.967 1.00 45.20 292 GLU A CA 1
ATOM 2185 C C . GLU A 1 292 ? 32.462 66.786 110.915 1.00 42.19 292 GLU A C 1
ATOM 2186 O O . GLU A 1 292 ? 33.286 67.647 111.204 1.00 43.44 292 GLU A O 1
ATOM 2192 N N . GLY A 1 293 ? 31.224 66.801 111.380 1.00 38.77 293 GLY A N 1
ATOM 2193 C CA . GLY A 1 293 ? 30.801 67.814 112.330 1.00 34.05 293 GLY A CA 1
ATOM 2194 C C . GLY A 1 293 ? 30.348 67.076 113.577 1.00 31.25 293 GLY A C 1
ATOM 2195 O O . GLY A 1 293 ? 30.735 65.923 113.812 1.00 28.96 293 GLY A O 1
ATOM 2196 N N . THR A 1 294 ? 29.548 67.724 114.404 1.00 28.87 294 THR A N 1
ATOM 2197 C CA . THR A 1 294 ? 29.061 67.045 115.583 1.00 29.65 294 THR A CA 1
ATOM 2198 C C . THR A 1 294 ? 27.571 67.329 115.695 1.00 26.87 294 THR A C 1
ATOM 2199 O O . THR A 1 294 ? 27.103 68.364 115.234 1.00 25.25 294 THR A O 1
ATOM 2203 N N . GLY A 1 295 ? 26.830 66.394 116.279 1.00 25.77 295 GLY A N 1
ATOM 2204 C CA . GLY A 1 295 ? 25.393 66.549 116.397 1.00 26.39 295 GLY A CA 1
ATOM 2205 C C . GLY A 1 295 ? 24.964 67.651 117.331 1.00 28.59 295 GLY A C 1
ATOM 2206 O O . GLY A 1 295 ? 25.590 67.896 118.363 1.00 29.06 295 GLY A O 1
ATOM 2207 N N . ARG A 1 296 ? 23.881 68.321 116.969 1.00 30.08 296 ARG A N 1
ATOM 2208 C CA . ARG A 1 296 ? 23.373 69.394 117.787 1.00 32.35 296 ARG A CA 1
ATOM 2209 C C . ARG A 1 296 ? 22.914 68.815 119.125 1.00 33.06 296 ARG A C 1
ATOM 2210 O O . ARG A 1 296 ? 23.157 69.408 120.179 1.00 32.49 296 ARG A O 1
ATOM 2218 N N . GLY A 1 297 ? 22.252 67.658 119.074 1.00 32.59 297 GLY A N 1
ATOM 2219 C CA . GLY A 1 297 ? 21.797 67.011 120.293 1.00 31.40 297 GLY A CA 1
ATOM 2220 C C . GLY A 1 297 ? 22.975 66.668 121.185 1.00 32.40 297 GLY A C 1
ATOM 2221 O O . GLY A 1 297 ? 22.927 66.845 122.412 1.00 31.09 297 GLY A O 1
ATOM 2222 N N . PHE A 1 298 ? 24.043 66.165 120.575 1.00 31.98 298 PHE A N 1
ATOM 2223 C CA . PHE A 1 298 ? 25.242 65.820 121.329 1.00 32.62 298 PHE A CA 1
ATOM 2224 C C . PHE A 1 298 ? 25.822 67.094 121.970 1.00 33.35 298 PHE A C 1
ATOM 2225 O O . PHE A 1 298 ? 26.204 67.093 123.151 1.00 34.35 298 PHE A O 1
ATOM 2233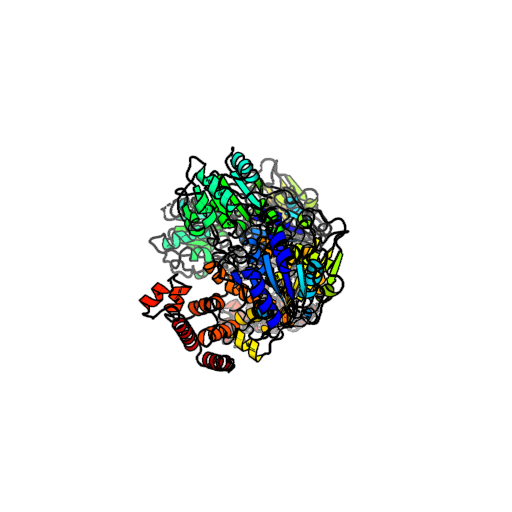 N N . LEU A 1 299 ? 25.883 68.172 121.190 1.00 32.88 299 LEU A N 1
ATOM 2234 C CA . LEU A 1 299 ? 26.393 69.458 121.673 1.00 36.64 299 LEU A CA 1
ATOM 2235 C C . LEU A 1 299 ? 25.677 69.938 122.942 1.00 36.75 299 LEU A C 1
ATOM 2236 O O . LEU A 1 299 ? 26.310 70.431 123.874 1.00 35.69 299 LEU A O 1
ATOM 2241 N N . LEU A 1 300 ? 24.356 69.806 122.958 1.00 38.56 300 LEU A N 1
ATOM 2242 C CA . LEU A 1 300 ? 23.539 70.205 124.102 1.00 40.29 300 LEU A CA 1
ATOM 2243 C C . LEU A 1 300 ? 24.045 69.512 125.353 1.00 41.15 300 LEU A C 1
ATOM 2244 O O . LEU A 1 300 ? 24.259 70.142 126.393 1.00 41.93 300 LEU A O 1
ATOM 2249 N N . LYS A 1 301 ? 24.229 68.202 125.236 1.00 39.82 301 LYS A N 1
ATOM 2250 C CA . LYS A 1 301 ? 24.702 67.382 126.339 1.00 39.52 301 LYS A CA 1
ATOM 2251 C C . LYS A 1 301 ? 26.139 67.743 126.723 1.00 37.88 301 LYS A C 1
ATOM 2252 O O . LYS A 1 301 ? 26.495 67.737 127.903 1.00 39.17 301 LYS A O 1
ATOM 2258 N N . PHE A 1 302 ? 26.961 68.043 125.722 1.00 35.50 302 PHE A N 1
ATOM 2259 C CA . PHE A 1 302 ? 28.360 68.409 125.928 1.00 33.89 302 PHE A CA 1
ATOM 2260 C C . PHE A 1 302 ? 28.461 69.707 126.747 1.00 34.92 302 PHE A C 1
ATOM 2261 O O . PHE A 1 302 ? 29.135 69.762 127.782 1.00 31.25 302 PHE A O 1
ATOM 2269 N N . CYS A 1 303 ? 27.783 70.748 126.271 1.00 35.39 303 CYS A N 1
ATOM 2270 C CA . CYS A 1 303 ? 27.778 72.036 126.945 1.00 37.21 303 CYS A CA 1
ATOM 2271 C C . CYS A 1 303 ? 27.218 71.930 128.361 1.00 39.56 303 CYS A C 1
ATOM 2272 O O . CYS A 1 303 ? 27.716 72.575 129.279 1.00 39.92 303 CYS A O 1
ATOM 2275 N N . ALA A 1 304 ? 26.188 71.115 128.538 1.00 40.12 304 ALA A N 1
ATOM 2276 C CA . ALA A 1 304 ? 25.584 70.943 129.848 1.00 42.08 304 ALA A CA 1
ATOM 2277 C C . ALA A 1 304 ? 26.607 70.511 130.897 1.00 43.59 304 ALA A C 1
ATOM 2278 O O . ALA A 1 304 ? 26.412 70.741 132.086 1.00 44.41 304 ALA A O 1
ATOM 2280 N N . ARG A 1 305 ? 27.693 69.883 130.459 1.00 45.15 305 ARG A N 1
ATOM 2281 C CA . ARG A 1 305 ? 28.733 69.424 131.376 1.00 45.61 305 ARG A CA 1
ATOM 2282 C C . ARG A 1 305 ? 29.614 70.549 131.916 1.00 45.57 305 ARG A C 1
ATOM 2283 O O . ARG A 1 305 ? 30.419 70.332 132.815 1.00 45.97 305 ARG A O 1
ATOM 2291 N N . PHE A 1 306 ? 29.477 71.743 131.352 1.00 44.09 306 PHE A N 1
ATOM 2292 C CA . PHE A 1 306 ? 30.247 72.893 131.801 1.00 44.45 306 PHE A CA 1
ATOM 2293 C C . PHE A 1 306 ? 29.260 73.843 132.444 1.00 45.85 306 PHE A C 1
ATOM 2294 O O . PHE A 1 306 ? 28.478 74.504 131.766 1.00 45.50 306 PHE A O 1
ATOM 2302 N N . PRO A 1 307 ? 29.272 73.908 133.776 1.00 47.95 307 PRO A N 1
ATOM 2303 C CA . PRO A 1 307 ? 28.351 74.795 134.489 1.00 48.68 307 PRO A CA 1
ATOM 2304 C C . PRO A 1 307 ? 28.691 76.262 134.247 1.00 48.54 307 PRO A C 1
ATOM 2305 O O . PRO A 1 307 ? 29.858 76.664 134.302 1.00 48.05 307 PRO A O 1
ATOM 2309 N N . HIS A 1 308 ? 27.670 77.056 133.963 1.00 48.75 308 HIS A N 1
ATOM 2310 C CA . HIS A 1 308 ? 27.873 78.484 133.716 1.00 51.14 308 HIS A CA 1
ATOM 2311 C C . HIS A 1 308 ? 28.612 78.727 132.406 1.00 49.46 308 HIS A C 1
ATOM 2312 O O . HIS A 1 308 ? 29.367 79.691 132.270 1.00 49.10 308 HIS A O 1
ATOM 2319 N N . LEU A 1 309 ? 28.388 77.834 131.448 1.00 46.79 309 LEU A N 1
ATOM 2320 C CA . LEU A 1 309 ? 28.993 77.947 130.137 1.00 44.62 309 LEU A CA 1
ATOM 2321 C C . LEU A 1 309 ? 28.323 79.119 129.389 1.00 43.03 309 LEU A C 1
ATOM 2322 O O . LEU A 1 309 ? 27.109 79.301 129.449 1.00 41.80 309 LEU A O 1
ATOM 2327 N N . HIS A 1 310 ? 29.113 79.922 128.698 1.00 40.47 310 HIS A N 1
ATOM 2328 C CA . HIS A 1 310 ? 28.532 80.998 127.926 1.00 41.51 310 HIS A CA 1
ATOM 2329 C C . HIS A 1 310 ? 28.460 80.531 126.477 1.00 40.13 310 HIS A C 1
ATOM 2330 O O . HIS A 1 310 ? 29.488 80.451 125.795 1.00 37.75 310 HIS A O 1
ATOM 2337 N N . ARG A 1 311 ? 27.260 80.201 126.010 1.00 38.98 311 ARG A N 1
ATOM 2338 C CA . ARG A 1 311 ? 27.109 79.759 124.629 1.00 40.33 311 ARG A CA 1
ATOM 2339 C C . ARG A 1 311 ? 26.914 80.908 123.651 1.00 39.44 311 ARG A C 1
ATOM 2340 O O . ARG A 1 311 ? 26.151 81.837 123.903 1.00 38.50 311 ARG A O 1
ATOM 2348 N N . PHE A 1 312 ? 27.630 80.829 122.536 1.00 38.93 312 PHE A N 1
ATOM 2349 C CA . PHE A 1 312 ? 27.566 81.833 121.484 1.00 39.51 312 PHE A CA 1
ATOM 2350 C C . PHE A 1 312 ? 27.471 81.105 120.154 1.00 39.48 312 PHE A C 1
ATOM 2351 O O . PHE A 1 312 ? 27.912 79.956 120.035 1.00 38.14 312 PHE A O 1
ATOM 2359 N N . GLU A 1 313 ? 26.906 81.777 119.157 1.00 40.46 313 GLU A N 1
ATOM 2360 C CA . GLU A 1 313 ? 26.758 81.196 117.828 1.00 42.29 313 GLU A CA 1
ATOM 2361 C C . GLU A 1 313 ? 27.242 82.146 116.742 1.00 42.13 313 GLU A C 1
ATOM 2362 O O . GLU A 1 313 ? 27.399 83.342 116.964 1.00 44.10 313 GLU A O 1
ATOM 2368 N N . LEU A 1 314 ? 27.475 81.589 115.564 1.00 42.48 314 LEU A N 1
ATOM 2369 C CA . LEU A 1 314 ? 27.921 82.327 114.396 1.00 43.16 314 LEU A CA 1
ATOM 2370 C C . LEU A 1 314 ? 27.007 81.820 113.286 1.00 45.04 314 LEU A C 1
ATOM 2371 O O . LEU A 1 314 ? 26.876 80.616 113.099 1.00 45.01 314 LEU A O 1
ATOM 2376 N N . GLN A 1 315 ? 26.370 82.720 112.545 1.00 48.26 315 GLN A N 1
ATOM 2377 C CA . GLN A 1 315 ? 25.454 82.268 111.507 1.00 50.00 315 GLN A CA 1
ATOM 2378 C C . GLN A 1 315 ? 25.826 82.614 110.075 1.00 48.46 315 GLN A C 1
ATOM 2379 O O . GLN A 1 315 ? 25.559 81.845 109.153 1.00 48.52 315 GLN A O 1
ATOM 2385 N N . GLN A 1 316 ? 26.447 83.765 109.889 1.00 47.06 316 GLN A N 1
ATOM 2386 C CA . GLN A 1 316 ? 26.819 84.216 108.557 1.00 46.28 316 GLN A CA 1
ATOM 2387 C C . GLN A 1 316 ? 28.027 83.495 107.974 1.00 45.13 316 GLN A C 1
ATOM 2388 O O . GLN A 1 316 ? 29.098 83.495 108.577 1.00 43.95 316 GLN A O 1
ATOM 2394 N N . PRO A 1 317 ? 27.871 82.852 106.800 1.00 43.35 317 PRO A N 1
ATOM 2395 C CA . PRO A 1 317 ? 29.016 82.161 106.186 1.00 41.61 317 PRO A CA 1
ATOM 2396 C C . PRO A 1 317 ? 29.966 83.280 105.754 1.00 39.93 317 PRO A C 1
ATOM 2397 O O . PRO A 1 317 ? 29.499 84.335 105.348 1.00 39.65 317 PRO A O 1
ATOM 2401 N N . ILE A 1 318 ? 31.278 83.068 105.830 1.00 38.35 318 ILE A N 1
ATOM 2402 C CA . ILE A 1 318 ? 32.204 84.136 105.474 1.00 38.33 318 ILE A CA 1
ATOM 2403 C C . ILE A 1 318 ? 32.719 84.217 104.036 1.00 38.54 318 ILE A C 1
ATOM 2404 O O . ILE A 1 318 ? 33.047 85.311 103.564 1.00 39.93 318 ILE A O 1
ATOM 2409 N N . ARG A 1 319 ? 32.810 83.088 103.343 1.00 37.13 319 ARG A N 1
ATOM 2410 C CA . ARG A 1 319 ? 33.299 83.105 101.973 1.00 37.08 319 ARG A CA 1
ATOM 2411 C C . ARG A 1 319 ? 32.211 83.099 100.894 1.00 36.87 319 ARG A C 1
ATOM 2412 O O . ARG A 1 319 ? 32.502 82.997 99.703 1.00 35.73 319 ARG A O 1
ATOM 2420 N N . TRP A 1 320 ? 30.961 83.219 101.324 1.00 35.99 320 TRP A N 1
ATOM 2421 C CA . TRP A 1 320 ? 29.829 83.292 100.415 1.00 36.20 320 TRP A CA 1
ATOM 2422 C C . TRP A 1 320 ? 28.619 83.857 101.151 1.00 36.82 320 TRP A C 1
ATOM 2423 O O . TRP A 1 320 ? 28.592 83.897 102.377 1.00 37.88 320 TRP A O 1
ATOM 2434 N N . ALA A 1 321 ? 27.626 84.305 100.399 1.00 37.90 321 ALA A N 1
ATOM 2435 C CA . ALA A 1 321 ? 26.433 84.896 100.982 1.00 40.47 321 ALA A CA 1
ATOM 2436 C C . ALA A 1 321 ? 25.528 83.894 101.641 1.00 40.99 321 ALA A C 1
ATOM 2437 O O . ALA A 1 321 ? 25.353 82.776 101.164 1.00 41.81 321 ALA A O 1
ATOM 2439 N N . GLN A 1 322 ? 24.935 84.311 102.746 1.00 42.59 322 GLN A N 1
ATOM 2440 C CA . GLN A 1 322 ? 24.008 83.456 103.437 1.00 45.13 322 GLN A CA 1
ATOM 2441 C C . GLN A 1 322 ? 22.830 83.315 102.497 1.00 45.39 322 GLN A C 1
ATOM 2442 O O . GLN A 1 322 ? 22.102 84.272 102.249 1.00 46.64 322 GLN A O 1
ATOM 2448 N N . GLY A 1 323 ? 22.661 82.123 101.943 1.00 45.76 323 GLY A N 1
ATOM 2449 C CA . GLY A 1 323 ? 21.557 81.893 101.030 1.00 44.15 323 GLY A CA 1
ATOM 2450 C C . GLY A 1 323 ? 22.015 81.138 99.803 1.00 41.59 323 GLY A C 1
ATOM 2451 O O . GLY A 1 323 ? 21.206 80.695 98.990 1.00 41.27 323 GLY A O 1
ATOM 2452 N N . CYS A 1 324 ? 23.324 80.999 99.672 1.00 40.10 324 CYS A N 1
ATOM 2453 C CA . CYS A 1 324 ? 23.894 80.273 98.545 1.00 39.60 324 CYS A CA 1
ATOM 2454 C C . CYS A 1 324 ? 23.086 79.005 98.259 1.00 38.28 324 CYS A C 1
ATOM 2455 O O . CYS A 1 324 ? 22.951 78.133 99.110 1.00 39.37 324 CYS A O 1
ATOM 2458 N N . PRO A 1 325 ? 22.522 78.896 97.055 1.00 38.42 325 PRO A N 1
ATOM 2459 C CA . PRO A 1 325 ? 21.739 77.695 96.760 1.00 38.40 325 PRO A CA 1
ATOM 2460 C C . PRO A 1 325 ? 22.564 76.428 96.660 1.00 36.96 325 PRO A C 1
ATOM 2461 O O . PRO A 1 325 ? 22.008 75.338 96.680 1.00 37.95 325 PRO A O 1
ATOM 2465 N N . LEU A 1 326 ? 23.880 76.567 96.532 1.00 36.33 326 LEU A N 1
ATOM 2466 C CA . LEU A 1 326 ? 24.740 75.391 96.450 1.00 35.74 326 LEU A CA 1
ATOM 2467 C C . LEU A 1 326 ? 24.802 74.771 97.850 1.00 34.70 326 LEU A C 1
ATOM 2468 O O . LEU A 1 326 ? 24.653 73.557 98.017 1.00 33.19 326 LEU A O 1
ATOM 2473 N N . GLU A 1 327 ? 25.004 75.616 98.854 1.00 33.91 327 GLU A N 1
ATOM 2474 C CA . GLU A 1 327 ? 25.069 75.133 100.220 1.00 33.90 327 GLU A CA 1
ATOM 2475 C C . GLU A 1 327 ? 23.721 74.542 100.605 1.00 32.52 327 GLU A C 1
ATOM 2476 O O . GLU A 1 327 ? 23.657 73.514 101.259 1.00 32.91 327 GLU A O 1
ATOM 2482 N N . LYS A 1 328 ? 22.640 75.178 100.175 1.00 32.07 328 LYS A N 1
ATOM 2483 C CA . LYS A 1 328 ? 21.311 74.684 100.506 1.00 33.74 328 LYS A CA 1
ATOM 2484 C C . LYS A 1 328 ? 21.076 73.296 99.903 1.00 34.62 328 LYS A C 1
ATOM 2485 O O . LYS A 1 328 ? 20.537 72.402 100.562 1.00 35.37 328 LYS A O 1
ATOM 2499 N N . VAL A 1 330 ? 23.362 71.009 99.015 1.00 29.90 330 VAL A N 1
ATOM 2500 C CA . VAL A 1 330 ? 24.167 70.028 99.720 1.00 29.21 330 VAL A CA 1
ATOM 2501 C C . VAL A 1 330 ? 23.540 69.703 101.069 1.00 29.44 330 VAL A C 1
ATOM 2502 O O . VAL A 1 330 ? 23.450 68.538 101.453 1.00 28.06 330 VAL A O 1
ATOM 2506 N N . SER A 1 331 ? 23.083 70.726 101.780 1.00 29.29 331 SER A N 1
ATOM 2507 C CA . SER A 1 331 ? 22.485 70.485 103.081 1.00 30.05 331 SER A CA 1
ATOM 2508 C C . SER A 1 331 ? 21.218 69.659 102.972 1.00 31.94 331 SER A C 1
ATOM 2509 O O . SER A 1 331 ? 20.948 68.816 103.832 1.00 32.76 331 SER A O 1
ATOM 2512 N N . GLU A 1 332 ? 20.439 69.898 101.917 1.00 33.38 332 GLU A N 1
ATOM 2513 C CA . GLU A 1 332 ? 19.192 69.168 101.711 1.00 34.22 332 GLU A CA 1
ATOM 2514 C C . GLU A 1 332 ? 19.456 67.757 101.217 1.00 33.08 332 GLU A C 1
ATOM 2515 O O . GLU A 1 332 ? 18.844 66.800 101.682 1.00 32.15 332 GLU A O 1
ATOM 2521 N N . ALA A 1 333 ? 20.367 67.634 100.262 1.00 30.25 333 ALA A N 1
ATOM 2522 C CA . ALA A 1 333 ? 20.688 66.330 99.703 1.00 31.03 333 ALA A CA 1
ATOM 2523 C C . ALA A 1 333 ? 21.317 65.375 100.728 1.00 30.86 333 ALA A C 1
ATOM 2524 O O . ALA A 1 333 ? 21.084 64.164 100.688 1.00 27.31 333 ALA A O 1
ATOM 2526 N N . LEU A 1 334 ? 22.110 65.938 101.640 1.00 30.11 334 LEU A N 1
ATOM 2527 C CA . LEU A 1 334 ? 22.809 65.168 102.654 1.00 31.50 334 LEU A CA 1
ATOM 2528 C C . LEU A 1 334 ? 22.182 65.237 104.062 1.00 31.93 334 LEU A C 1
ATOM 2529 O O . LEU A 1 334 ? 22.691 64.641 105.011 1.00 31.03 334 LEU A O 1
ATOM 2534 N N . VAL A 1 335 ? 21.074 65.961 104.184 1.00 31.47 335 VAL A N 1
ATOM 2535 C CA . VAL A 1 335 ? 20.348 66.096 105.454 1.00 30.68 335 VAL A CA 1
ATOM 2536 C C . VAL A 1 335 ? 21.167 66.622 106.624 1.00 32.04 335 VAL A C 1
ATOM 2537 O O . VAL A 1 335 ? 21.290 65.958 107.660 1.00 30.37 335 VAL A O 1
ATOM 2541 N N . PHE A 1 336 ? 21.711 67.824 106.460 1.00 31.78 336 PHE A N 1
ATOM 2542 C CA . PHE A 1 336 ? 22.514 68.455 107.496 1.00 32.00 336 PHE A CA 1
ATOM 2543 C C . PHE A 1 336 ? 21.654 69.349 108.398 1.00 33.95 336 PHE A C 1
ATOM 2544 O O . PHE A 1 336 ? 22.135 69.820 109.422 1.00 33.50 336 PHE A O 1
ATOM 2552 N N . ASP A 1 337 ? 20.399 69.598 108.027 1.00 34.94 337 ASP A N 1
ATOM 2553 C CA . ASP A 1 337 ? 19.550 70.478 108.838 1.00 38.52 337 ASP A CA 1
ATOM 2554 C C . ASP A 1 337 ? 19.116 69.814 110.140 1.00 38.82 337 ASP A C 1
ATOM 2555 O O . ASP A 1 337 ? 18.786 68.637 110.149 1.00 38.40 337 ASP A O 1
ATOM 2560 N N . ASP A 1 338 ? 19.085 70.580 111.227 1.00 40.89 338 ASP A N 1
ATOM 2561 C CA . ASP A 1 338 ? 18.747 70.030 112.546 1.00 43.61 338 ASP A CA 1
ATOM 2562 C C . ASP A 1 338 ? 17.814 70.864 113.423 1.00 44.31 338 ASP A C 1
ATOM 2563 O O . ASP A 1 338 ? 17.955 70.867 114.648 1.00 43.89 338 ASP A O 1
ATOM 2568 N N . GLU A 1 339 ? 16.849 71.546 112.815 1.00 44.66 339 GLU A N 1
ATOM 2569 C CA . GLU A 1 339 ? 15.921 72.384 113.573 1.00 45.10 339 GLU A CA 1
ATOM 2570 C C . GLU A 1 339 ? 15.018 71.650 114.565 1.00 45.09 339 GLU A C 1
ATOM 2571 O O . GLU A 1 339 ? 14.440 72.272 115.462 1.00 42.44 339 GLU A O 1
ATOM 2577 N N . ASN A 1 340 ? 14.906 70.331 114.413 1.00 44.84 340 ASN A N 1
ATOM 2578 C CA . ASN A 1 340 ? 14.068 69.526 115.303 1.00 45.45 340 ASN A CA 1
ATOM 2579 C C . ASN A 1 340 ? 14.527 69.598 116.775 1.00 45.88 340 ASN A C 1
ATOM 2580 O O . ASN A 1 340 ? 13.706 69.533 117.693 1.00 45.27 340 ASN A O 1
ATOM 2585 N N . PHE A 1 341 ? 15.831 69.737 116.998 1.00 45.88 341 PHE A N 1
ATOM 2586 C CA . PHE A 1 341 ? 16.355 69.822 118.357 1.00 46.65 341 PHE A CA 1
ATOM 2587 C C . PHE A 1 341 ? 15.863 71.088 119.062 1.00 48.21 341 PHE A C 1
ATOM 2588 O O . PHE A 1 341 ? 16.102 71.279 120.255 1.00 49.05 341 PHE A O 1
ATOM 2596 N N . THR A 1 342 ? 15.169 71.943 118.320 1.00 49.04 342 THR A N 1
ATOM 2597 C CA . THR A 1 342 ? 14.632 73.187 118.866 1.00 51.74 342 THR A CA 1
ATOM 2598 C C . THR A 1 342 ? 13.246 72.974 119.466 1.00 52.55 342 THR A C 1
ATOM 2599 O O . THR A 1 342 ? 12.920 73.542 120.503 1.00 53.96 342 THR A O 1
ATOM 2603 N N . HIS A 1 343 ? 12.432 72.164 118.792 1.00 52.14 343 HIS A N 1
ATOM 2604 C CA . HIS A 1 343 ? 11.074 71.875 119.236 1.00 51.10 343 HIS A CA 1
ATOM 2605 C C . HIS A 1 343 ? 11.031 70.683 120.185 1.00 49.58 343 HIS A C 1
ATOM 2606 O O . HIS A 1 343 ? 11.857 69.777 120.090 1.00 50.24 343 HIS A O 1
ATOM 2613 N N . THR A 1 344 ? 10.051 70.682 121.085 1.00 46.57 344 THR A N 1
ATOM 2614 C CA . THR A 1 344 ? 9.893 69.618 122.071 1.00 42.94 344 THR A CA 1
ATOM 2615 C C . THR A 1 344 ? 8.756 68.663 121.725 1.00 41.44 344 THR A C 1
ATOM 2616 O O . THR A 1 344 ? 7.589 69.038 121.769 1.00 41.41 344 THR A O 1
ATOM 2620 N N . PRO A 1 345 ? 9.078 67.405 121.390 1.00 39.89 345 PRO A N 1
ATOM 2621 C CA . PRO A 1 345 ? 7.982 66.488 121.061 1.00 38.43 345 PRO A CA 1
ATOM 2622 C C . PRO A 1 345 ? 6.974 66.412 122.206 1.00 37.45 345 PRO A C 1
ATOM 2623 O O . PRO A 1 345 ? 7.346 66.310 123.377 1.00 37.26 345 PRO A O 1
ATOM 2627 N N . GLN A 1 346 ? 5.696 66.465 121.852 1.00 37.22 346 GLN A N 1
ATOM 2628 C CA . GLN A 1 346 ? 4.617 66.463 122.828 1.00 37.69 346 GLN A CA 1
ATOM 2629 C C . GLN A 1 346 ? 3.819 65.162 122.971 1.00 38.05 346 GLN A C 1
ATOM 2630 O O . GLN A 1 346 ? 3.760 64.339 122.057 1.00 36.61 346 GLN A O 1
ATOM 2636 N N . GLY A 1 347 ? 3.204 65.000 124.140 1.00 37.78 347 GLY A N 1
ATOM 2637 C CA . GLY A 1 347 ? 2.342 63.859 124.415 1.00 39.68 347 GLY A CA 1
ATOM 2638 C C . GLY A 1 347 ? 2.874 62.457 124.643 1.00 39.91 347 GLY A C 1
ATOM 2639 O O . GLY A 1 347 ? 4.038 62.247 124.934 1.00 38.74 347 GLY A O 1
ATOM 2640 N N . ASN A 1 348 ? 1.977 61.484 124.529 1.00 41.36 348 ASN A N 1
ATOM 2641 C CA . ASN A 1 348 ? 2.330 60.081 124.704 1.00 42.54 348 ASN A CA 1
ATOM 2642 C C . ASN A 1 348 ? 3.225 59.613 123.556 1.00 40.89 348 ASN A C 1
ATOM 2643 O O . ASN A 1 348 ? 2.979 59.944 122.392 1.00 41.10 348 ASN A O 1
ATOM 2648 N N . ILE A 1 349 ? 4.260 58.850 123.902 1.00 39.05 349 ILE A N 1
ATOM 2649 C CA . ILE A 1 349 ? 5.206 58.300 122.937 1.00 38.29 349 ILE A CA 1
ATOM 2650 C C . ILE A 1 349 ? 4.666 56.979 122.398 1.00 36.95 349 ILE A C 1
ATOM 2651 O O . ILE A 1 349 ? 4.250 56.117 123.168 1.00 37.82 349 ILE A O 1
ATOM 2656 N N . VAL A 1 350 ? 4.667 56.827 121.080 1.00 35.84 350 VAL A N 1
ATOM 2657 C CA . VAL A 1 350 ? 4.195 55.591 120.449 1.00 34.49 350 VAL A CA 1
ATOM 2658 C C . VAL A 1 350 ? 5.338 54.961 119.658 1.00 32.37 350 VAL A C 1
ATOM 2659 O O . VAL A 1 350 ? 5.945 55.613 118.805 1.00 31.84 350 VAL A O 1
ATOM 2663 N N . ILE A 1 351 ? 5.631 53.701 119.968 1.00 30.79 351 ILE A N 1
ATOM 2664 C CA . ILE A 1 351 ? 6.705 52.953 119.320 1.00 29.11 351 ILE A CA 1
ATOM 2665 C C . ILE A 1 351 ? 6.195 52.185 118.122 1.00 29.25 351 ILE A C 1
ATOM 2666 O O . ILE A 1 351 ? 5.137 51.585 118.190 1.00 31.85 351 ILE A O 1
ATOM 2671 N N . SER A 1 352 ? 6.962 52.203 117.034 1.00 28.76 352 SER A N 1
ATOM 2672 C CA . SER A 1 352 ? 6.634 51.447 115.828 1.00 29.25 352 SER A CA 1
ATOM 2673 C C . SER A 1 352 ? 7.925 51.105 115.062 1.00 29.19 352 SER A C 1
ATOM 2674 O O . SER A 1 352 ? 8.972 51.726 115.261 1.00 31.14 352 SER A O 1
ATOM 2677 N N . ALA A 1 353 ? 7.853 50.107 114.196 1.00 28.22 353 ALA A N 1
ATOM 2678 C CA . ALA A 1 353 ? 9.011 49.684 113.430 1.00 28.30 353 ALA A CA 1
ATOM 2679 C C . ALA A 1 353 ? 8.807 49.886 111.936 1.00 27.34 353 ALA A C 1
ATOM 2680 O O . ALA A 1 353 ? 7.683 49.968 111.453 1.00 28.71 353 ALA A O 1
ATOM 2682 N N . PHE A 1 354 ? 9.904 50.012 111.206 1.00 26.02 354 PHE A N 1
ATOM 2683 C CA . PHE A 1 354 ? 9.805 50.172 109.767 1.00 26.36 354 PHE A CA 1
ATOM 2684 C C . PHE A 1 354 ? 11.076 49.696 109.113 1.00 26.97 354 PHE A C 1
ATOM 2685 O O . PHE A 1 354 ? 12.131 49.581 109.753 1.00 25.53 354 PHE A O 1
ATOM 2693 N N . GLU A 1 355 ? 10.967 49.399 107.833 1.00 28.61 355 GLU A N 1
ATOM 2694 C CA . GLU A 1 355 ? 12.103 48.898 107.080 1.00 29.92 355 GLU A CA 1
ATOM 2695 C C . GLU A 1 355 ? 12.640 49.949 106.123 1.00 29.01 355 GLU A C 1
ATOM 2696 O O . GLU A 1 355 ? 12.036 50.995 105.913 1.00 26.93 355 GLU A O 1
ATOM 2702 N N . GLN A 1 356 ? 13.780 49.645 105.531 1.00 30.42 356 GLN A N 1
ATOM 2703 C CA . GLN A 1 356 ? 14.432 50.554 104.609 1.00 32.11 356 GLN A CA 1
ATOM 2704 C C . GLN A 1 356 ? 13.597 50.896 103.353 1.00 33.04 356 GLN A C 1
ATOM 2705 O O . GLN A 1 356 ? 13.901 51.862 102.646 1.00 31.49 356 GLN A O 1
ATOM 2711 N N . THR A 1 357 ? 12.551 50.116 103.075 1.00 33.09 357 THR A N 1
ATOM 2712 C CA . THR A 1 357 ? 11.701 50.388 101.908 1.00 35.37 357 THR A CA 1
ATOM 2713 C C . THR A 1 357 ? 10.890 51.675 102.076 1.00 35.84 357 THR A C 1
ATOM 2714 O O . THR A 1 357 ? 10.452 52.279 101.086 1.00 36.28 357 THR A O 1
ATOM 2718 N N . LEU A 1 358 ? 10.689 52.102 103.322 1.00 35.09 358 LEU A N 1
ATOM 2719 C CA . LEU A 1 358 ? 9.928 53.323 103.562 1.00 34.61 358 LEU A CA 1
ATOM 2720 C C . LEU A 1 358 ? 10.557 54.525 102.892 1.00 33.88 358 LEU A C 1
ATOM 2721 O O . LEU A 1 358 ? 9.878 55.524 102.661 1.00 30.83 358 LEU A O 1
ATOM 2726 N N . TRP A 1 359 ? 11.942 54.513 102.782 1.00 34.93 359 TRP A N 1
ATOM 2727 C CA . TRP A 1 359 ? 12.532 55.561 101.955 1.00 37.58 359 TRP A CA 1
ATOM 2728 C C . TRP A 1 359 ? 11.754 55.740 100.664 1.00 40.18 359 TRP A C 1
ATOM 2729 O O . TRP A 1 359 ? 11.712 56.825 100.086 1.00 39.71 359 TRP A O 1
ATOM 2740 N N . GLN A 1 360 ? 11.582 54.674 99.933 1.00 43.00 360 GLN A N 1
ATOM 2741 C CA . GLN A 1 360 ? 10.872 54.858 98.637 1.00 45.02 360 GLN A CA 1
ATOM 2742 C C . GLN A 1 360 ? 9.451 55.440 98.719 1.00 45.60 360 GLN A C 1
ATOM 2743 O O . GLN A 1 360 ? 9.118 56.372 97.983 1.00 46.05 360 GLN A O 1
ATOM 2749 N N . SER A 1 361 ? 8.637 54.937 99.648 1.00 45.68 361 SER A N 1
ATOM 2750 C CA . SER A 1 361 ? 7.243 55.376 99.764 1.00 45.75 361 SER A CA 1
ATOM 2751 C C . SER A 1 361 ? 6.849 56.474 100.750 1.00 45.96 361 SER A C 1
ATOM 2752 O O . SER A 1 361 ? 5.800 57.101 100.582 1.00 46.70 361 SER A O 1
ATOM 2755 N N . ASP A 1 362 ? 7.660 56.710 101.774 1.00 45.09 362 ASP A N 1
ATOM 2756 C CA . ASP A 1 362 ? 7.346 57.733 102.773 1.00 44.00 362 ASP A CA 1
ATOM 2757 C C . ASP A 1 362 ? 8.666 58.190 103.388 1.00 43.07 362 ASP A C 1
ATOM 2758 O O . ASP A 1 362 ? 8.915 57.978 104.575 1.00 41.85 362 ASP A O 1
ATOM 2763 N N . PRO A 1 363 ? 9.527 58.833 102.578 1.00 43.02 363 PRO A N 1
ATOM 2764 C CA . PRO A 1 363 ? 10.842 59.329 102.994 1.00 42.36 363 PRO A CA 1
ATOM 2765 C C . PRO A 1 363 ? 10.904 60.272 104.181 1.00 42.16 363 PRO A C 1
ATOM 2766 O O . PRO A 1 363 ? 11.926 60.321 104.872 1.00 42.93 363 PRO A O 1
ATOM 2770 N N . GLU A 1 364 ? 9.834 61.013 104.443 1.00 41.47 364 GLU A N 1
ATOM 2771 C CA . GLU A 1 364 ? 9.872 61.915 105.582 1.00 40.87 364 GLU A CA 1
ATOM 2772 C C . GLU A 1 364 ? 10.084 61.214 106.918 1.00 37.97 364 GLU A C 1
ATOM 2773 O O . GLU A 1 364 ? 10.781 61.754 107.771 1.00 37.76 364 GLU A O 1
ATOM 2779 N N . THR A 1 365 ? 9.522 60.024 107.129 1.00 34.65 365 THR A N 1
ATOM 2780 C CA . THR A 1 365 ? 9.758 59.401 108.425 1.00 34.29 365 THR A CA 1
ATOM 2781 C C . THR A 1 365 ? 11.216 58.968 108.603 1.00 32.70 365 THR A C 1
ATOM 2782 O O . THR A 1 365 ? 11.800 59.227 109.655 1.00 34.28 365 THR A O 1
ATOM 2786 N N . PRO A 1 366 ? 11.823 58.300 107.596 1.00 31.83 366 PRO A N 1
ATOM 2787 C CA . PRO A 1 366 ? 13.227 57.914 107.796 1.00 30.40 366 PRO A CA 1
ATOM 2788 C C . PRO A 1 366 ? 14.122 59.141 107.771 1.00 29.22 366 PRO A C 1
ATOM 2789 O O . PRO A 1 366 ? 15.191 59.143 108.372 1.00 29.33 366 PRO A O 1
ATOM 2793 N N . LEU A 1 367 ? 13.674 60.194 107.091 1.00 28.11 367 LEU A N 1
ATOM 2794 C CA . LEU A 1 367 ? 14.445 61.437 107.039 1.00 28.05 367 LEU A CA 1
ATOM 2795 C C . LEU A 1 367 ? 14.479 62.014 108.457 1.00 27.33 367 LEU A C 1
ATOM 2796 O O . LEU A 1 367 ? 15.545 62.317 108.974 1.00 29.09 367 LEU A O 1
ATOM 2801 N N . LYS A 1 368 ? 13.318 62.152 109.092 1.00 25.89 368 LYS A N 1
ATOM 2802 C CA . LYS A 1 368 ? 13.273 62.678 110.459 1.00 27.08 368 LYS A CA 1
ATOM 2803 C C . LYS A 1 368 ? 14.058 61.787 111.446 1.00 27.05 368 LYS A C 1
ATOM 2804 O O . LYS A 1 368 ? 14.743 62.281 112.348 1.00 23.99 368 LYS A O 1
ATOM 2810 N N . VAL A 1 369 ? 13.968 60.470 111.261 1.00 26.06 369 VAL A N 1
ATOM 2811 C CA . VAL A 1 369 ? 14.691 59.545 112.129 1.00 25.01 369 VAL A CA 1
ATOM 2812 C C . VAL A 1 369 ? 16.196 59.768 111.984 1.00 25.85 369 VAL A C 1
ATOM 2813 O O . VAL A 1 369 ? 16.922 59.757 112.971 1.00 24.79 369 VAL A O 1
ATOM 2817 N N . TYR A 1 370 ? 16.662 59.975 110.752 1.00 25.89 370 TYR A N 1
ATOM 2818 C CA . TYR A 1 370 ? 18.081 60.222 110.535 1.00 25.87 370 TYR A CA 1
ATOM 2819 C C . TYR A 1 370 ? 18.503 61.527 111.197 1.00 26.12 370 TYR A C 1
ATOM 2820 O O . TYR A 1 370 ? 19.606 61.613 111.750 1.00 26.85 370 TYR A O 1
ATOM 2829 N N . GLN A 1 371 ? 17.634 62.537 111.139 1.00 25.78 371 GLN A N 1
ATOM 2830 C CA . GLN A 1 371 ? 17.922 63.823 111.764 1.00 27.24 371 GLN A CA 1
ATOM 2831 C C . GLN A 1 371 ? 18.215 63.651 113.234 1.00 26.52 371 GLN A C 1
ATOM 2832 O O . GLN A 1 371 ? 19.172 64.223 113.758 1.00 25.61 371 GLN A O 1
ATOM 2838 N N . LEU A 1 372 ? 17.383 62.864 113.903 1.00 26.17 372 LEU A N 1
ATOM 2839 C CA . LEU A 1 372 ? 17.577 62.640 115.327 1.00 28.87 372 LEU A CA 1
ATOM 2840 C C . LEU A 1 372 ? 18.816 61.767 115.577 1.00 28.29 372 LEU A C 1
ATOM 2841 O O . LEU A 1 372 ? 19.690 62.131 116.366 1.00 31.34 372 LEU A O 1
ATOM 2846 N N . LEU A 1 373 ? 18.901 60.622 114.911 1.00 26.40 373 LEU A N 1
ATOM 2847 C CA . LEU A 1 373 ? 20.056 59.747 115.080 1.00 26.81 373 LEU A CA 1
ATOM 2848 C C . LEU A 1 373 ? 21.356 60.530 114.819 1.00 27.38 373 LEU A C 1
ATOM 2849 O O . LEU A 1 373 ? 22.274 60.524 115.635 1.00 29.00 373 LEU A O 1
ATOM 2854 N N . SER A 1 374 ? 21.414 61.213 113.683 1.00 25.53 374 SER A N 1
ATOM 2855 C CA . SER A 1 374 ? 22.580 62.008 113.312 1.00 27.22 374 SER A CA 1
ATOM 2856 C C . SER A 1 374 ? 22.867 63.142 114.297 1.00 25.92 374 SER A C 1
ATOM 2857 O O . SER A 1 374 ? 24.007 63.423 114.609 1.00 24.71 374 SER A O 1
ATOM 2860 N N . GLY A 1 375 ? 21.824 63.787 114.794 1.00 26.95 375 GLY A N 1
ATOM 2861 C CA . GLY A 1 375 ? 22.026 64.885 115.715 1.00 27.40 375 GLY A CA 1
ATOM 2862 C C . GLY A 1 375 ? 22.458 64.499 117.113 1.00 28.24 375 GLY A C 1
ATOM 2863 O O . GLY A 1 375 ? 22.942 65.342 117.861 1.00 29.24 375 GLY A O 1
ATOM 2864 N N . ALA A 1 376 ? 22.300 63.234 117.476 1.00 28.29 376 ALA A N 1
ATOM 2865 C CA . ALA A 1 376 ? 22.666 62.796 118.821 1.00 29.93 376 ALA A CA 1
ATOM 2866 C C . ALA A 1 376 ? 24.076 62.261 118.922 1.00 30.39 376 ALA A C 1
ATOM 2867 O O . ALA A 1 376 ? 24.563 62.015 120.019 1.00 31.40 376 ALA A O 1
ATOM 2869 N N . HIS A 1 377 ? 24.722 62.069 117.776 1.00 31.58 377 HIS A N 1
ATOM 2870 C CA . HIS A 1 377 ? 26.071 61.512 117.731 1.00 33.62 377 HIS A CA 1
ATOM 2871 C C . HIS A 1 377 ? 27.136 62.596 117.824 1.00 34.28 377 HIS A C 1
ATOM 2872 O O . HIS A 1 377 ? 26.891 63.735 117.436 1.00 34.27 377 HIS A O 1
ATOM 2879 N N . TYR A 1 378 ? 28.323 62.231 118.310 1.00 34.44 378 TYR A N 1
ATOM 2880 C CA . TYR A 1 378 ? 29.408 63.191 118.432 1.00 36.67 378 TYR A CA 1
ATOM 2881 C C . TYR A 1 378 ? 29.983 63.533 117.050 1.00 36.57 378 TYR A C 1
ATOM 2882 O O . TYR A 1 378 ? 30.598 64.580 116.876 1.00 36.46 378 TYR A O 1
ATOM 2891 N N . ARG A 1 379 ? 29.781 62.652 116.072 1.00 36.04 379 ARG A N 1
ATOM 2892 C CA . ARG A 1 379 ? 30.284 62.896 114.728 1.00 34.63 379 ARG A CA 1
ATOM 2893 C C . ARG A 1 379 ? 29.179 62.717 113.704 1.00 35.35 379 ARG A C 1
ATOM 2894 O O . ARG A 1 379 ? 28.398 61.769 113.790 1.00 36.52 379 ARG A O 1
ATOM 2902 N N . THR A 1 380 ? 29.089 63.639 112.746 1.00 33.32 380 THR A N 1
ATOM 2903 C CA . THR A 1 380 ? 28.073 63.535 111.704 1.00 30.40 380 THR A CA 1
ATOM 2904 C C . THR A 1 380 ? 28.788 63.278 110.382 1.00 31.15 380 THR A C 1
ATOM 2905 O O . THR A 1 380 ? 29.890 63.786 110.171 1.00 30.99 380 THR A O 1
ATOM 2909 N N . SER A 1 381 ? 28.190 62.466 109.513 1.00 29.07 381 SER A N 1
ATOM 2910 C CA . SER A 1 381 ? 28.796 62.180 108.216 1.00 31.15 381 SER A CA 1
ATOM 2911 C C . SER A 1 381 ? 27.824 61.493 107.257 1.00 30.10 381 SER A C 1
ATOM 2912 O O . SER A 1 381 ? 27.107 60.563 107.634 1.00 29.80 381 SER A O 1
ATOM 2915 N N . PRO A 1 382 ? 27.777 61.963 106.002 1.00 30.30 382 PRO A N 1
ATOM 2916 C CA . PRO A 1 382 ? 26.879 61.380 105.005 1.00 28.84 382 PRO A CA 1
ATOM 2917 C C . PRO A 1 382 ? 27.116 59.904 104.758 1.00 28.92 382 PRO A C 1
ATOM 2918 O O . PRO A 1 382 ? 26.300 59.253 104.109 1.00 31.04 382 PRO A O 1
ATOM 2922 N N . LEU A 1 383 ? 28.227 59.374 105.260 1.00 27.99 383 LEU A N 1
ATOM 2923 C CA . LEU A 1 383 ? 28.481 57.939 105.129 1.00 28.79 383 LEU A CA 1
ATOM 2924 C C . LEU A 1 383 ? 27.330 57.226 105.857 1.00 28.58 383 LEU A C 1
ATOM 2925 O O . LEU A 1 383 ? 26.805 56.209 105.387 1.00 26.04 383 LEU A O 1
ATOM 2930 N N . ASP A 1 384 ? 26.942 57.774 107.009 1.00 25.92 384 ASP A N 1
ATOM 2931 C CA . ASP A 1 384 ? 25.867 57.178 107.781 1.00 26.56 384 ASP A CA 1
ATOM 2932 C C . ASP A 1 384 ? 24.550 57.192 107.021 1.00 24.42 384 ASP A C 1
ATOM 2933 O O . ASP A 1 384 ? 23.811 56.196 107.029 1.00 24.61 384 ASP A O 1
ATOM 2938 N N . LEU A 1 385 ? 24.260 58.318 106.377 1.00 22.42 385 LEU A N 1
ATOM 2939 C CA . LEU A 1 385 ? 23.037 58.475 105.604 1.00 22.13 385 LEU A CA 1
ATOM 2940 C C . LEU A 1 385 ? 22.994 57.470 104.450 1.00 22.32 385 LEU A C 1
ATOM 2941 O O . LEU A 1 385 ? 21.952 56.858 104.180 1.00 19.41 385 LEU A O 1
ATOM 2946 N N . ARG A 1 386 ? 24.131 57.296 103.774 1.00 21.90 386 ARG A N 1
ATOM 2947 C CA . ARG A 1 386 ? 24.203 56.370 102.656 1.00 24.86 386 ARG A CA 1
ATOM 2948 C C . ARG A 1 386 ? 23.897 54.965 103.146 1.00 26.22 386 ARG A C 1
ATOM 2949 O O . ARG A 1 386 ? 23.152 54.209 102.528 1.00 25.31 386 ARG A O 1
ATOM 2957 N N . ARG A 1 387 ? 24.481 54.644 104.287 1.00 27.77 387 ARG A N 1
ATOM 2958 C CA . ARG A 1 387 ? 24.333 53.356 104.916 1.00 28.99 387 ARG A CA 1
ATOM 2959 C C . ARG A 1 387 ? 22.866 53.115 105.268 1.00 28.32 387 ARG A C 1
ATOM 2960 O O . ARG A 1 387 ? 22.301 52.100 104.896 1.00 29.71 387 ARG A O 1
ATOM 2984 N N . ASP A 1 390 ? 20.754 52.768 101.770 1.00 22.42 390 ASP A N 1
ATOM 2985 C CA . ASP A 1 390 ? 20.833 51.615 100.880 1.00 23.99 390 ASP A CA 1
ATOM 2986 C C . ASP A 1 390 ? 21.599 50.356 101.296 1.00 24.31 390 ASP A C 1
ATOM 2987 O O . ASP A 1 390 ? 21.496 49.327 100.622 1.00 24.88 390 ASP A O 1
ATOM 2992 N N . ALA A 1 391 ? 22.356 50.407 102.387 1.00 25.35 391 ALA A N 1
ATOM 2993 C CA . ALA A 1 391 ? 23.067 49.202 102.810 1.00 24.86 391 ALA A CA 1
ATOM 2994 C C . ALA A 1 391 ? 22.012 48.184 103.197 1.00 25.34 391 ALA A C 1
ATOM 2995 O O . ALA A 1 391 ? 20.925 48.552 103.634 1.00 26.61 391 ALA A O 1
ATOM 2997 N N . PRO A 1 392 ? 22.300 46.885 103.007 1.00 25.65 392 PRO A N 1
ATOM 2998 C CA . PRO A 1 392 ? 21.338 45.836 103.364 1.00 24.76 392 PRO A CA 1
ATOM 2999 C C . PRO A 1 392 ? 21.486 45.443 104.836 1.00 24.14 392 PRO A C 1
ATOM 3000 O O . PRO A 1 392 ? 22.526 45.668 105.436 1.00 23.60 392 PRO A O 1
ATOM 3004 N N . GLY A 1 393 ? 20.443 44.854 105.403 1.00 24.06 393 GLY A N 1
ATOM 3005 C CA . GLY A 1 393 ? 20.506 44.414 106.785 1.00 23.35 393 GLY A CA 1
ATOM 3006 C C . GLY A 1 393 ? 20.216 45.466 107.838 1.00 23.35 393 GLY A C 1
ATOM 3007 O O . GLY A 1 393 ? 20.436 45.224 109.019 1.00 24.22 393 GLY A O 1
ATOM 3008 N N . GLN A 1 394 ? 19.736 46.630 107.415 1.00 22.29 394 GLN A N 1
ATOM 3009 C CA . GLN A 1 394 ? 19.408 47.722 108.323 1.00 23.31 394 GLN A CA 1
ATOM 3010 C C . GLN A 1 394 ? 17.904 47.648 108.684 1.00 24.93 394 GLN A C 1
ATOM 3011 O O . GLN A 1 394 ? 17.056 47.375 107.822 1.00 24.34 394 GLN A O 1
ATOM 3017 N N . HIS A 1 395 ? 17.576 47.918 109.948 1.00 24.98 395 HIS A N 1
ATOM 3018 C CA . HIS A 1 395 ? 16.187 47.870 110.418 1.00 25.81 395 HIS A CA 1
ATOM 3019 C C . HIS A 1 395 ? 15.962 48.999 111.416 1.00 25.80 395 HIS A C 1
ATOM 3020 O O . HIS A 1 395 ? 16.866 49.347 112.181 1.00 25.47 395 HIS A O 1
ATOM 3027 N N . PHE A 1 396 ? 14.757 49.562 111.431 1.00 23.34 396 PHE A N 1
ATOM 3028 C CA . PHE A 1 396 ? 14.513 50.680 112.319 1.00 23.74 396 PHE A CA 1
ATOM 3029 C C . PHE A 1 396 ? 13.283 50.584 113.209 1.00 23.04 396 PHE A C 1
ATOM 3030 O O . PHE A 1 396 ? 12.352 49.840 112.936 1.00 23.24 396 PHE A O 1
ATOM 3038 N N . LEU A 1 397 ? 13.311 51.376 114.272 1.00 22.43 397 LEU A N 1
ATOM 3039 C CA . LEU A 1 397 ? 12.221 51.499 115.235 1.00 23.33 397 LEU A CA 1
ATOM 3040 C C . LEU A 1 397 ? 12.158 52.999 115.541 1.00 24.23 397 LEU A C 1
ATOM 3041 O O . LEU A 1 397 ? 13.187 53.679 115.586 1.00 23.20 397 LEU A O 1
ATOM 3046 N N . GLN A 1 398 ? 10.963 53.534 115.742 1.00 25.44 398 GLN A N 1
ATOM 3047 C CA . GLN A 1 398 ? 10.868 54.940 116.080 1.00 26.41 398 GLN A CA 1
ATOM 3048 C C . GLN A 1 398 ? 9.922 55.134 117.252 1.00 26.21 398 GLN A C 1
ATOM 3049 O O . GLN A 1 398 ? 9.040 54.306 117.492 1.00 25.48 398 GLN A O 1
ATOM 3055 N N . ALA A 1 399 ? 10.155 56.211 118.000 1.00 27.07 399 ALA A N 1
ATOM 3056 C CA . ALA A 1 399 ? 9.328 56.605 119.140 1.00 29.81 399 ALA A CA 1
ATOM 3057 C C . ALA A 1 399 ? 8.801 57.969 118.708 1.00 32.29 399 ALA A C 1
ATOM 3058 O O . ALA A 1 399 ? 9.550 58.945 118.609 1.00 32.50 399 ALA A O 1
ATOM 3060 N N . ALA A 1 400 ? 7.508 58.027 118.436 1.00 35.07 400 ALA A N 1
ATOM 3061 C CA . ALA A 1 400 ? 6.889 59.257 117.973 1.00 37.13 400 ALA A CA 1
ATOM 3062 C C . ALA A 1 400 ? 5.986 59.974 118.976 1.00 37.79 400 ALA A C 1
ATOM 3063 O O . ALA A 1 400 ? 5.197 59.356 119.699 1.00 36.48 400 ALA A O 1
ATOM 3065 N N . GLY A 1 401 ? 6.130 61.294 119.007 1.00 39.78 401 GLY A N 1
ATOM 3066 C CA . GLY A 1 401 ? 5.298 62.126 119.846 1.00 43.81 401 GLY A CA 1
ATOM 3067 C C . GLY A 1 401 ? 4.156 62.516 118.924 1.00 46.69 401 GLY A C 1
ATOM 3068 O O . GLY A 1 401 ? 4.019 61.935 117.842 1.00 47.26 401 GLY A O 1
ATOM 3069 N N . GLU A 1 402 ? 3.348 63.490 119.313 1.00 49.21 402 GLU A N 1
ATOM 3070 C CA . GLU A 1 402 ? 2.224 63.887 118.472 1.00 52.98 402 GLU A CA 1
ATOM 3071 C C . GLU A 1 402 ? 2.639 64.336 117.075 1.00 54.62 402 GLU A C 1
ATOM 3072 O O . GLU A 1 402 ? 2.124 63.817 116.078 1.00 55.41 402 GLU A O 1
ATOM 3078 N N . ASN A 1 403 ? 3.572 65.283 116.991 1.00 55.95 403 ASN A N 1
ATOM 3079 C CA . ASN A 1 403 ? 4.010 65.783 115.690 1.00 57.23 403 ASN A CA 1
ATOM 3080 C C . ASN A 1 403 ? 5.530 65.776 115.483 1.00 55.60 403 ASN A C 1
ATOM 3081 O O . ASN A 1 403 ? 6.054 66.487 114.620 1.00 55.35 403 ASN A O 1
ATOM 3086 N N . GLU A 1 404 ? 6.239 64.969 116.266 1.00 53.14 404 GLU A N 1
ATOM 3087 C CA . GLU A 1 404 ? 7.689 64.890 116.138 1.00 50.19 404 GLU A CA 1
ATOM 3088 C C . GLU A 1 404 ? 8.276 63.623 116.749 1.00 45.53 404 GLU A C 1
ATOM 3089 O O . GLU A 1 404 ? 7.726 63.065 117.689 1.00 44.28 404 GLU A O 1
ATOM 3095 N N . ILE A 1 405 ? 9.403 63.184 116.197 1.00 42.12 405 ILE A N 1
ATOM 3096 C CA . ILE A 1 405 ? 10.101 61.990 116.660 1.00 38.79 405 ILE A CA 1
ATOM 3097 C C . ILE A 1 405 ? 10.766 62.235 118.015 1.00 36.18 405 ILE A C 1
ATOM 3098 O O . ILE A 1 405 ? 11.514 63.200 118.182 1.00 35.23 405 ILE A O 1
ATOM 3103 N N . ALA A 1 406 ? 10.483 61.363 118.982 1.00 33.19 406 ALA A N 1
ATOM 3104 C CA . ALA A 1 406 ? 11.050 61.480 120.326 1.00 28.64 406 ALA A CA 1
ATOM 3105 C C . ALA A 1 406 ? 12.253 60.545 120.468 1.00 27.16 406 ALA A C 1
ATOM 3106 O O . ALA A 1 406 ? 13.114 60.728 121.336 1.00 25.96 406 ALA A O 1
ATOM 3108 N N . GLY A 1 407 ? 12.304 59.537 119.608 1.00 26.28 407 GLY A N 1
ATOM 3109 C CA . GLY A 1 407 ? 13.410 58.598 119.659 1.00 26.80 407 GLY A CA 1
ATOM 3110 C C . GLY A 1 407 ? 13.486 57.735 118.415 1.00 26.30 407 GLY A C 1
ATOM 3111 O O . GLY A 1 407 ? 12.548 57.708 117.605 1.00 23.59 407 GLY A O 1
ATOM 3112 N N . ALA A 1 408 ? 14.612 57.045 118.264 1.00 24.52 408 ALA A N 1
ATOM 3113 C CA . ALA A 1 408 ? 14.823 56.154 117.135 1.00 25.15 408 ALA A CA 1
ATOM 3114 C C . ALA A 1 408 ? 15.883 55.100 117.457 1.00 24.87 408 ALA A C 1
ATOM 3115 O O . ALA A 1 408 ? 16.790 55.336 118.269 1.00 25.69 408 ALA A O 1
ATOM 3117 N N . LEU A 1 409 ? 15.748 53.937 116.820 1.00 21.85 409 LEU A N 1
ATOM 3118 C CA . LEU A 1 409 ? 16.677 52.841 117.007 1.00 21.84 409 LEU A CA 1
ATOM 3119 C C . LEU A 1 409 ? 17.089 52.319 115.624 1.00 21.93 409 LEU A C 1
ATOM 3120 O O . LEU A 1 409 ? 16.248 52.085 114.754 1.00 20.22 409 LEU A O 1
ATOM 3125 N N . TRP A 1 410 ? 18.392 52.151 115.435 1.00 22.37 410 TRP A N 1
ATOM 3126 C CA . TRP A 1 410 ? 18.967 51.690 114.173 1.00 21.43 410 TRP A CA 1
ATOM 3127 C C . TRP A 1 410 ? 19.640 50.342 114.425 1.00 21.93 410 TRP A C 1
ATOM 3128 O O . TRP A 1 410 ? 20.632 50.253 115.155 1.00 20.51 410 TRP A O 1
ATOM 3139 N N . LEU A 1 411 ? 19.098 49.298 113.818 1.00 23.88 411 LEU A N 1
ATOM 3140 C CA . LEU A 1 411 ? 19.630 47.947 113.988 1.00 25.89 411 LEU A CA 1
ATOM 3141 C C . LEU A 1 411 ? 20.252 47.397 112.712 1.00 25.27 411 LEU A C 1
ATOM 3142 O O . LEU A 1 411 ? 19.811 47.721 111.623 1.00 25.19 411 LEU A O 1
ATOM 3147 N N . VAL A 1 412 ? 21.270 46.555 112.849 1.00 26.44 412 VAL A N 1
ATOM 3148 C CA . VAL A 1 412 ? 21.903 45.946 111.686 1.00 25.72 412 VAL A CA 1
ATOM 3149 C C . VAL A 1 412 ? 22.069 44.432 111.899 1.00 25.86 412 VAL A C 1
ATOM 3150 O O . VAL A 1 412 ? 22.535 43.992 112.959 1.00 25.32 412 VAL A O 1
ATOM 3154 N N . ASP A 1 413 ? 21.693 43.645 110.892 1.00 23.76 413 ASP A N 1
ATOM 3155 C CA . ASP A 1 413 ? 21.810 42.189 110.968 1.00 25.61 413 ASP A CA 1
ATOM 3156 C C . ASP A 1 413 ? 23.261 41.696 111.042 1.00 26.43 413 ASP A C 1
ATOM 3157 O O . ASP A 1 413 ? 24.144 42.209 110.337 1.00 26.95 413 ASP A O 1
ATOM 3162 N N . GLU A 1 414 ? 23.508 40.712 111.905 1.00 24.32 414 GLU A N 1
ATOM 3163 C CA . GLU A 1 414 ? 24.849 40.163 112.042 1.00 26.54 414 GLU A CA 1
ATOM 3164 C C . GLU A 1 414 ? 24.849 38.679 112.380 1.00 25.67 414 GLU A C 1
ATOM 3165 O O . GLU A 1 414 ? 23.897 38.141 112.969 1.00 24.48 414 GLU A O 1
ATOM 3171 N N . GLY A 1 415 ? 25.938 38.025 112.008 1.00 25.15 415 GLY A N 1
ATOM 3172 C CA . GLY A 1 415 ? 26.096 36.622 112.319 1.00 24.49 415 GLY A CA 1
ATOM 3173 C C . GLY A 1 415 ? 25.655 35.708 111.209 1.00 23.95 415 GLY A C 1
ATOM 3174 O O . GLY A 1 415 ? 25.580 36.107 110.055 1.00 23.72 415 GLY A O 1
ATOM 3175 N N . GLY A 1 416 ? 25.361 34.466 111.569 1.00 25.14 416 GLY A N 1
ATOM 3176 C CA . GLY A 1 416 ? 24.948 33.505 110.570 1.00 24.21 416 GLY A CA 1
ATOM 3177 C C . GLY A 1 416 ? 26.142 32.970 109.815 1.00 23.79 416 GLY A C 1
ATOM 3178 O O . GLY A 1 416 ? 25.968 32.350 108.769 1.00 24.40 416 GLY A O 1
ATOM 3179 N N . LEU A 1 417 ? 27.348 33.197 110.336 1.00 23.76 417 LEU A N 1
ATOM 3180 C CA . LEU A 1 417 ? 28.557 32.715 109.668 1.00 24.95 417 LEU A CA 1
ATOM 3181 C C . LEU A 1 417 ? 28.652 31.198 109.744 1.00 24.44 417 LEU A C 1
ATOM 3182 O O . LEU A 1 417 ? 28.148 30.582 110.680 1.00 24.41 417 LEU A O 1
ATOM 3187 N N . SER A 1 418 ? 29.301 30.596 108.755 1.00 23.10 418 SER A N 1
ATOM 3188 C CA . SER A 1 418 ? 29.441 29.152 108.762 1.00 24.85 418 SER A CA 1
ATOM 3189 C C . SER A 1 418 ? 30.312 28.764 109.953 1.00 26.45 418 SER A C 1
ATOM 3190 O O . SER A 1 418 ? 31.060 29.595 110.499 1.00 23.26 418 SER A O 1
ATOM 3193 N N . GLN A 1 419 ? 30.206 27.499 110.333 1.00 25.56 419 GLN A N 1
ATOM 3194 C CA . GLN A 1 419 ? 30.940 26.959 111.448 1.00 28.93 419 GLN A CA 1
ATOM 3195 C C . GLN A 1 419 ? 32.438 27.135 111.199 1.00 28.68 419 GLN A C 1
ATOM 3196 O O . GLN A 1 419 ? 33.182 27.619 112.061 1.00 27.40 419 GLN A O 1
ATOM 3202 N N . GLN A 1 420 ? 32.870 26.737 110.010 1.00 28.93 420 GLN A N 1
ATOM 3203 C CA . GLN A 1 420 ? 34.270 26.828 109.600 1.00 31.25 420 GLN A CA 1
ATOM 3204 C C . GLN A 1 420 ? 34.830 28.252 109.715 1.00 31.00 420 GLN A C 1
ATOM 3205 O O . GLN A 1 420 ? 35.909 28.465 110.269 1.00 29.73 420 GLN A O 1
ATOM 3211 N N . LEU A 1 421 ? 34.098 29.227 109.184 1.00 29.34 421 LEU A N 1
ATOM 3212 C CA . LEU A 1 421 ? 34.556 30.602 109.249 1.00 27.08 421 LEU A CA 1
ATOM 3213 C C . LEU A 1 421 ? 34.616 31.093 110.709 1.00 25.46 421 LEU A C 1
ATOM 3214 O O . LEU A 1 421 ? 35.619 31.652 111.120 1.00 25.75 421 LEU A O 1
ATOM 3219 N N . SER A 1 422 ? 33.564 30.867 111.489 1.00 22.92 422 SER A N 1
ATOM 3220 C CA . SER A 1 422 ? 33.554 31.315 112.888 1.00 23.27 422 SER A CA 1
ATOM 3221 C C . SER A 1 422 ? 34.831 30.861 113.598 1.00 24.18 422 SER A C 1
ATOM 3222 O O . SER A 1 422 ? 35.529 31.654 114.250 1.00 24.46 422 SER A O 1
ATOM 3225 N N . GLN A 1 423 ? 35.136 29.576 113.463 1.00 24.84 423 GLN A N 1
ATOM 3226 C CA . GLN A 1 423 ? 36.330 28.998 114.064 1.00 23.60 423 GLN A CA 1
ATOM 3227 C C . GLN A 1 423 ? 37.570 29.718 113.561 1.00 23.03 423 GLN A C 1
ATOM 3228 O O . GLN A 1 423 ? 38.486 30.004 114.325 1.00 23.43 423 GLN A O 1
ATOM 3234 N N . ALA A 1 424 ? 37.592 30.017 112.269 1.00 22.68 424 ALA A N 1
ATOM 3235 C CA . ALA A 1 424 ? 38.739 30.695 111.668 1.00 21.98 424 ALA A CA 1
ATOM 3236 C C . ALA A 1 424 ? 38.894 32.079 112.300 1.00 20.64 424 ALA A C 1
ATOM 3237 O O . ALA A 1 424 ? 40.003 32.518 112.599 1.00 22.01 424 ALA A O 1
ATOM 3239 N N . VAL A 1 425 ? 37.773 32.758 112.506 1.00 21.33 425 VAL A N 1
ATOM 3240 C CA . VAL A 1 425 ? 37.778 34.070 113.139 1.00 21.21 425 VAL A CA 1
ATOM 3241 C C . VAL A 1 425 ? 38.241 33.924 114.583 1.00 23.67 425 VAL A C 1
ATOM 3242 O O . VAL A 1 425 ? 39.067 34.699 115.057 1.00 26.07 425 VAL A O 1
ATOM 3246 N N . TRP A 1 426 ? 37.732 32.900 115.269 1.00 23.60 426 TRP A N 1
ATOM 3247 C CA . TRP A 1 426 ? 38.087 32.665 116.667 1.00 22.43 426 TRP A CA 1
ATOM 3248 C C . TRP A 1 426 ? 39.590 32.533 116.801 1.00 21.69 426 TRP A C 1
ATOM 3249 O O . TRP A 1 426 ? 40.208 33.122 117.681 1.00 21.48 426 TRP A O 1
ATOM 3260 N N . ALA A 1 427 ? 40.173 31.723 115.933 1.00 23.08 427 ALA A N 1
ATOM 3261 C CA . ALA A 1 427 ? 41.609 31.502 115.963 1.00 24.11 427 ALA A CA 1
ATOM 3262 C C . ALA A 1 427 ? 42.369 32.715 115.446 1.00 23.80 427 ALA A C 1
ATOM 3263 O O . ALA A 1 427 ? 43.582 32.802 115.592 1.00 22.14 427 ALA A O 1
ATOM 3265 N N . GLY A 1 428 ? 41.647 33.654 114.851 1.00 27.86 428 GLY A N 1
ATOM 3266 C CA . GLY A 1 428 ? 42.294 34.828 114.314 1.00 31.73 428 GLY A CA 1
ATOM 3267 C C . GLY A 1 428 ? 42.977 34.504 112.998 1.00 35.78 428 GLY A C 1
ATOM 3268 O O . GLY A 1 428 ? 43.870 35.231 112.579 1.00 37.57 428 GLY A O 1
ATOM 3269 N N . PHE A 1 429 ? 42.580 33.413 112.345 1.00 39.48 429 PHE A N 1
ATOM 3270 C CA . PHE A 1 429 ? 43.190 33.046 111.061 1.00 43.98 429 PHE A CA 1
ATOM 3271 C C . PHE A 1 429 ? 42.542 33.842 109.940 1.00 46.45 429 PHE A C 1
ATOM 3272 O O . PHE A 1 429 ? 43.069 33.904 108.832 1.00 46.97 429 PHE A O 1
ATOM 3280 N N . ARG A 1 430 ? 41.396 34.445 110.227 1.00 50.21 430 ARG A N 1
ATOM 3281 C CA . ARG A 1 430 ? 40.672 35.189 109.211 1.00 54.16 430 ARG A CA 1
ATOM 3282 C C . ARG A 1 430 ? 39.826 36.291 109.839 1.00 57.09 430 ARG A C 1
ATOM 3283 O O . ARG A 1 430 ? 39.187 36.085 110.869 1.00 58.01 430 ARG A O 1
ATOM 3291 N N . ARG A 1 431 ? 39.841 37.471 109.229 1.00 60.10 431 ARG A N 1
ATOM 3292 C CA . ARG A 1 431 ? 39.038 38.580 109.724 1.00 62.93 431 ARG A CA 1
ATOM 3293 C C . ARG A 1 431 ? 38.533 39.494 108.611 1.00 64.14 431 ARG A C 1
ATOM 3294 O O . ARG A 1 431 ? 39.133 40.522 108.302 1.00 65.07 431 ARG A O 1
ATOM 3302 N N . PRO A 1 432 ? 37.413 39.103 107.981 1.00 64.51 432 PRO A N 1
ATOM 3303 C CA . PRO A 1 432 ? 36.765 39.840 106.897 1.00 65.29 432 PRO A CA 1
ATOM 3304 C C . PRO A 1 432 ? 35.930 40.900 107.595 1.00 66.13 432 PRO A C 1
ATOM 3305 O O . PRO A 1 432 ? 35.991 41.015 108.821 1.00 66.18 432 PRO A O 1
ATOM 3309 N N . ARG A 1 433 ? 35.144 41.677 106.858 1.00 66.18 433 ARG A N 1
ATOM 3310 C CA . ARG A 1 433 ? 34.358 42.671 107.565 1.00 65.36 433 ARG A CA 1
ATOM 3311 C C . ARG A 1 433 ? 32.860 42.513 107.571 1.00 62.42 433 ARG A C 1
ATOM 3312 O O . ARG A 1 433 ? 32.297 41.622 106.936 1.00 62.52 433 ARG A O 1
ATOM 3320 N N . GLY A 1 434 ? 32.233 43.408 108.322 1.00 59.44 434 GLY A N 1
ATOM 3321 C CA . GLY A 1 434 ? 30.803 43.370 108.514 1.00 55.27 434 GLY A CA 1
ATOM 3322 C C . GLY A 1 434 ? 30.710 42.526 109.768 1.00 51.86 434 GLY A C 1
ATOM 3323 O O . GLY A 1 434 ? 31.742 42.085 110.282 1.00 51.11 434 GLY A O 1
ATOM 3324 N N . ASN A 1 435 ? 29.507 42.311 110.282 1.00 48.09 435 ASN A N 1
ATOM 3325 C CA . ASN A 1 435 ? 29.350 41.481 111.467 1.00 44.08 435 ASN A CA 1
ATOM 3326 C C . ASN A 1 435 ? 30.291 41.874 112.593 1.00 41.91 435 ASN A C 1
ATOM 3327 O O . ASN A 1 435 ? 30.973 41.021 113.167 1.00 41.99 435 ASN A O 1
ATOM 3332 N N . LEU A 1 436 ? 30.315 43.160 112.918 1.00 39.90 436 LEU A N 1
ATOM 3333 C CA . LEU A 1 436 ? 31.182 43.677 113.973 1.00 37.74 436 LEU A CA 1
ATOM 3334 C C . LEU A 1 436 ? 31.134 42.843 115.252 1.00 35.29 436 LEU A C 1
ATOM 3335 O O . LEU A 1 436 ? 32.106 42.160 115.594 1.00 37.34 436 LEU A O 1
ATOM 3340 N N . VAL A 1 437 ? 30.010 42.858 115.956 1.00 32.12 437 VAL A N 1
ATOM 3341 C CA . VAL A 1 437 ? 29.889 42.143 117.204 1.00 31.28 437 VAL A CA 1
ATOM 3342 C C . VAL A 1 437 ? 29.938 40.613 117.031 1.00 30.57 437 VAL A C 1
ATOM 3343 O O . VAL A 1 437 ? 30.577 39.924 117.809 1.00 28.43 437 VAL A O 1
ATOM 3347 N N . ALA A 1 438 ? 29.258 40.089 116.011 1.00 29.52 438 ALA A N 1
ATOM 3348 C CA . ALA A 1 438 ? 29.251 38.641 115.775 1.00 29.57 438 ALA A CA 1
ATOM 3349 C C . ALA A 1 438 ? 30.673 38.105 115.764 1.00 29.12 438 ALA A C 1
ATOM 3350 O O . ALA A 1 438 ? 31.020 37.231 116.556 1.00 30.55 438 ALA A O 1
ATOM 3352 N N . GLN A 1 439 ? 31.499 38.646 114.873 1.00 29.78 439 GLN A N 1
ATOM 3353 C CA . GLN A 1 439 ? 32.899 38.237 114.757 1.00 29.80 439 GLN A CA 1
ATOM 3354 C C . GLN A 1 439 ? 33.707 38.502 116.029 1.00 27.34 439 GLN A C 1
ATOM 3355 O O . GLN A 1 439 ? 34.574 37.716 116.398 1.00 26.29 439 GLN A O 1
ATOM 3361 N N . SER A 1 440 ? 33.422 39.616 116.692 1.00 26.92 440 SER A N 1
ATOM 3362 C CA . SER A 1 440 ? 34.112 39.962 117.935 1.00 27.15 440 SER A CA 1
ATOM 3363 C C . SER A 1 440 ? 33.825 38.912 119.020 1.00 25.18 440 SER A C 1
ATOM 3364 O O . SER A 1 440 ? 34.692 38.544 119.801 1.00 25.26 440 SER A O 1
ATOM 3367 N N . LEU A 1 441 ? 32.600 38.416 119.048 1.00 25.79 441 LEU A N 1
ATOM 3368 C CA . LEU A 1 441 ? 32.234 37.394 120.018 1.00 26.20 441 LEU A CA 1
ATOM 3369 C C . LEU A 1 441 ? 33.159 36.195 119.853 1.00 24.60 441 LEU A C 1
ATOM 3370 O O . LEU A 1 441 ? 33.612 35.602 120.837 1.00 21.75 441 LEU A O 1
ATOM 3375 N N . ALA A 1 442 ? 33.439 35.853 118.597 1.00 22.95 442 ALA A N 1
ATOM 3376 C CA . ALA A 1 442 ? 34.300 34.718 118.295 1.00 22.83 442 ALA A CA 1
ATOM 3377 C C . ALA A 1 442 ? 35.782 35.035 118.521 1.00 22.54 442 ALA A C 1
ATOM 3378 O O . ALA A 1 442 ? 36.475 34.304 119.221 1.00 20.31 442 ALA A O 1
ATOM 3380 N N . ALA A 1 443 ? 36.248 36.135 117.940 1.00 21.93 443 ALA A N 1
ATOM 3381 C CA . ALA A 1 443 ? 37.649 36.543 118.053 1.00 22.76 443 ALA A CA 1
ATOM 3382 C C . ALA A 1 443 ? 38.095 36.892 119.473 1.00 23.77 443 ALA A C 1
ATOM 3383 O O . ALA A 1 443 ? 39.290 36.808 119.797 1.00 22.56 443 ALA A O 1
ATOM 3385 N N . HIS A 1 444 ? 37.153 37.303 120.316 1.00 25.11 444 HIS A N 1
ATOM 3386 C CA . HIS A 1 444 ? 37.506 37.680 121.679 1.00 27.12 444 HIS A CA 1
ATOM 3387 C C . HIS A 1 444 ? 36.763 36.883 122.727 1.00 26.79 444 HIS A C 1
ATOM 3388 O O . HIS A 1 444 ? 36.893 37.164 123.914 1.00 27.00 444 HIS A O 1
ATOM 3395 N N . GLY A 1 445 ? 35.990 35.890 122.292 1.00 26.36 445 GLY A N 1
ATOM 3396 C CA . GLY A 1 445 ? 35.242 35.088 123.234 1.00 24.18 445 GLY A CA 1
ATOM 3397 C C . GLY A 1 445 ? 35.812 33.691 123.333 1.00 26.76 445 GLY A C 1
ATOM 3398 O O . GLY A 1 445 ? 36.802 33.338 122.670 1.00 25.58 445 GLY A O 1
ATOM 3399 N N . ASN A 1 446 ? 35.179 32.869 124.152 1.00 26.69 446 ASN A N 1
ATOM 3400 C CA . ASN A 1 446 ? 35.679 31.528 124.322 1.00 29.47 446 ASN A CA 1
ATOM 3401 C C . ASN A 1 446 ? 35.006 30.502 123.453 1.00 26.93 446 ASN A C 1
ATOM 3402 O O . ASN A 1 446 ? 35.495 29.394 123.333 1.00 27.89 446 ASN A O 1
ATOM 3407 N N . ASN A 1 447 ? 33.898 30.866 122.828 1.00 26.72 447 ASN A N 1
ATOM 3408 C CA . ASN A 1 447 ? 33.196 29.916 121.988 1.00 25.89 447 ASN A CA 1
ATOM 3409 C C . ASN A 1 447 ? 33.541 30.073 120.518 1.00 25.38 447 ASN A C 1
ATOM 3410 O O . ASN A 1 447 ? 33.040 30.978 119.851 1.00 25.43 447 ASN A O 1
ATOM 3415 N N . PRO A 1 448 ? 34.362 29.160 119.967 1.00 26.66 448 PRO A N 1
ATOM 3416 C CA . PRO A 1 448 ? 34.719 29.286 118.548 1.00 25.96 448 PRO A CA 1
ATOM 3417 C C . PRO A 1 448 ? 33.558 29.285 117.558 1.00 25.24 448 PRO A C 1
ATOM 3418 O O . PRO A 1 448 ? 33.752 29.551 116.381 1.00 26.18 448 PRO A O 1
ATOM 3422 N N . LEU A 1 449 ? 32.349 29.027 118.050 1.00 25.21 449 LEU A N 1
ATOM 3423 C CA . LEU A 1 449 ? 31.133 28.987 117.216 1.00 24.56 449 LEU A CA 1
ATOM 3424 C C . LEU A 1 449 ? 30.221 30.211 117.463 1.00 22.87 449 LEU A C 1
ATOM 3425 O O . LEU A 1 449 ? 29.100 30.287 116.941 1.00 21.19 449 LEU A O 1
ATOM 3430 N N . ALA A 1 450 ? 30.711 31.167 118.248 1.00 20.94 450 ALA A N 1
ATOM 3431 C CA . ALA A 1 450 ? 29.930 32.348 118.579 1.00 21.14 450 ALA A CA 1
ATOM 3432 C C . ALA A 1 450 ? 29.391 33.104 117.361 1.00 21.94 450 ALA A C 1
ATOM 3433 O O . ALA A 1 450 ? 28.287 33.658 117.398 1.00 19.78 450 ALA A O 1
ATOM 3435 N N . ALA A 1 451 ? 30.171 33.134 116.285 1.00 19.89 451 ALA A N 1
ATOM 3436 C CA . ALA A 1 451 ? 29.761 33.848 115.095 1.00 21.24 451 ALA A CA 1
ATOM 3437 C C . ALA A 1 451 ? 28.723 33.142 114.225 1.00 23.07 451 ALA A C 1
ATOM 3438 O O . ALA A 1 451 ? 28.276 33.727 113.235 1.00 23.17 451 ALA A O 1
ATOM 3440 N N . THR A 1 452 ? 28.349 31.902 114.560 1.00 22.63 452 THR A N 1
ATOM 3441 C CA . THR A 1 452 ? 27.336 31.194 113.768 1.00 24.02 452 THR A CA 1
ATOM 3442 C C . THR A 1 452 ? 25.948 31.659 114.202 1.00 23.82 452 THR A C 1
ATOM 3443 O O . THR A 1 452 ? 24.980 31.514 113.452 1.00 23.98 452 THR A O 1
ATOM 3447 N N . LEU A 1 453 ? 25.863 32.232 115.403 1.00 22.69 453 LEU A N 1
ATOM 3448 C CA . LEU A 1 453 ? 24.593 32.719 115.935 1.00 22.89 453 LEU A CA 1
ATOM 3449 C C . LEU A 1 453 ? 24.111 33.980 115.186 1.00 24.63 453 LEU A C 1
ATOM 3450 O O . LEU A 1 453 ? 24.905 34.730 114.611 1.00 22.87 453 LEU A O 1
ATOM 3455 N N . ARG A 1 454 ? 22.804 34.197 115.199 1.00 24.99 454 ARG A N 1
ATOM 3456 C CA . ARG A 1 454 ? 22.209 35.340 114.530 1.00 25.70 454 ARG A CA 1
ATOM 3457 C C . ARG A 1 454 ? 21.645 36.358 115.513 1.00 25.72 454 ARG A C 1
ATOM 3458 O O . ARG A 1 454 ? 21.056 36.004 116.541 1.00 22.55 454 ARG A O 1
ATOM 3466 N N . GLY A 1 455 ? 21.834 37.632 115.180 1.00 25.61 455 GLY A N 1
ATOM 3467 C CA . GLY A 1 455 ? 21.321 38.694 116.010 1.00 24.74 455 GLY A CA 1
ATOM 3468 C C . GLY A 1 455 ? 21.343 40.015 115.278 1.00 24.71 455 GLY A C 1
ATOM 3469 O O . GLY A 1 455 ? 21.651 40.098 114.087 1.00 24.68 455 GLY A O 1
ATOM 3470 N N . ARG A 1 456 ? 20.981 41.064 115.993 1.00 24.06 456 ARG A N 1
ATOM 3471 C CA . ARG A 1 456 ? 20.996 42.385 115.417 1.00 23.60 456 ARG A CA 1
ATOM 3472 C C . ARG A 1 456 ? 21.732 43.263 116.383 1.00 24.42 456 ARG A C 1
ATOM 3473 O O . ARG A 1 456 ? 21.502 43.207 117.592 1.00 24.59 456 ARG A O 1
ATOM 3481 N N . ARG A 1 457 ? 22.636 44.062 115.841 1.00 25.35 457 ARG A N 1
ATOM 3482 C CA . ARG A 1 457 ? 23.422 44.984 116.635 1.00 24.19 457 ARG A CA 1
ATOM 3483 C C . ARG A 1 457 ? 22.765 46.348 116.642 1.00 23.85 457 ARG A C 1
ATOM 3484 O O . ARG A 1 457 ? 22.165 46.783 115.628 1.00 21.58 457 ARG A O 1
ATOM 3492 N N . VAL A 1 458 ? 22.847 47.004 117.802 1.00 23.72 458 VAL A N 1
ATOM 3493 C CA . VAL A 1 458 ? 22.325 48.351 117.963 1.00 23.42 458 VAL A CA 1
ATOM 3494 C C . VAL A 1 458 ? 23.391 49.289 117.403 1.00 26.35 458 VAL A C 1
ATOM 3495 O O . VAL A 1 458 ? 24.405 49.566 118.054 1.00 28.36 458 VAL A O 1
ATOM 3499 N N . SER A 1 459 ? 23.166 49.751 116.181 1.00 24.78 459 SER A N 1
ATOM 3500 C CA . SER A 1 459 ? 24.094 50.652 115.518 1.00 27.57 459 SER A CA 1
ATOM 3501 C C . SER A 1 459 ? 24.029 52.052 116.142 1.00 27.76 459 SER A C 1
ATOM 3502 O O . SER A 1 459 ? 25.062 52.698 116.353 1.00 27.49 459 SER A O 1
ATOM 3505 N N . ARG A 1 460 ? 22.807 52.497 116.434 1.00 26.71 460 ARG A N 1
ATOM 3506 C CA . ARG A 1 460 ? 22.557 53.809 117.022 1.00 27.49 460 ARG A CA 1
ATOM 3507 C C . ARG A 1 460 ? 21.204 53.820 117.731 1.00 27.08 460 ARG A C 1
ATOM 3508 O O . ARG A 1 460 ? 20.213 53.232 117.251 1.00 26.31 460 ARG A O 1
ATOM 3516 N N . ILE A 1 461 ? 21.164 54.501 118.866 1.00 24.44 461 ILE A N 1
ATOM 3517 C CA . ILE A 1 461 ? 19.921 54.669 119.588 1.00 24.15 461 ILE A CA 1
ATOM 3518 C C . ILE A 1 461 ? 19.960 56.127 120.033 1.00 24.67 461 ILE A C 1
ATOM 3519 O O . ILE A 1 461 ? 21.012 56.633 120.437 1.00 23.61 461 ILE A O 1
ATOM 3524 N N . ALA A 1 462 ? 18.831 56.818 119.910 1.00 25.08 462 ALA A N 1
ATOM 3525 C CA . ALA A 1 462 ? 18.788 58.214 120.309 1.00 26.53 462 ALA A CA 1
ATOM 3526 C C . ALA A 1 462 ? 17.399 58.655 120.725 1.00 27.42 462 ALA A C 1
ATOM 3527 O O . ALA A 1 462 ? 16.390 58.306 120.102 1.00 28.61 462 ALA A O 1
ATOM 3529 N N . VAL A 1 463 ? 17.357 59.424 121.800 1.00 28.24 463 VAL A N 1
ATOM 3530 C CA . VAL A 1 463 ? 16.107 59.941 122.314 1.00 28.43 463 VAL A CA 1
ATOM 3531 C C . VAL A 1 463 ? 16.257 61.461 122.315 1.00 29.58 463 VAL A C 1
ATOM 3532 O O . VAL A 1 463 ? 17.330 61.992 122.615 1.00 29.08 463 VAL A O 1
ATOM 3536 N N . HIS A 1 464 ? 15.200 62.156 121.913 1.00 29.82 464 HIS A N 1
ATOM 3537 C CA . HIS A 1 464 ? 15.217 63.610 121.899 1.00 29.47 464 HIS A CA 1
ATOM 3538 C C . HIS A 1 464 ? 15.642 64.067 123.297 1.00 30.62 464 HIS A C 1
ATOM 3539 O O . HIS A 1 464 ? 15.146 63.543 124.299 1.00 28.08 464 HIS A O 1
ATOM 3546 N N . PRO A 1 465 ? 16.572 65.039 123.379 1.00 32.52 465 PRO A N 1
ATOM 3547 C CA . PRO A 1 465 ? 17.068 65.559 124.666 1.00 35.18 465 PRO A CA 1
ATOM 3548 C C . PRO A 1 465 ? 16.019 66.087 125.641 1.00 35.36 465 PRO A C 1
ATOM 3549 O O . PRO A 1 465 ? 16.241 66.075 126.850 1.00 36.75 465 PRO A O 1
ATOM 3553 N N . ALA A 1 466 ? 14.879 66.526 125.117 1.00 34.23 466 ALA A N 1
ATOM 3554 C CA . ALA A 1 466 ? 13.794 67.032 125.949 1.00 33.45 466 ALA A CA 1
ATOM 3555 C C . ALA A 1 466 ? 12.857 65.886 126.346 1.00 34.17 466 ALA A C 1
ATOM 3556 O O . ALA A 1 466 ? 11.871 66.084 127.048 1.00 35.26 466 ALA A O 1
ATOM 3558 N N . ARG A 1 467 ? 13.175 64.675 125.904 1.00 34.94 467 ARG A N 1
ATOM 3559 C CA . ARG A 1 467 ? 12.338 63.516 126.204 1.00 33.67 467 ARG A CA 1
ATOM 3560 C C . ARG A 1 467 ? 13.078 62.347 126.816 1.00 34.37 467 ARG A C 1
ATOM 3561 O O . ARG A 1 467 ? 12.575 61.224 126.843 1.00 33.40 467 ARG A O 1
ATOM 3569 N N . GLN A 1 468 ? 14.275 62.615 127.315 1.00 35.07 468 GLN A N 1
ATOM 3570 C CA . GLN A 1 468 ? 15.076 61.579 127.921 1.00 36.87 468 GLN A CA 1
ATOM 3571 C C . GLN A 1 468 ? 14.644 61.281 129.347 1.00 38.48 468 GLN A C 1
ATOM 3572 O O . GLN A 1 468 ? 13.974 62.090 129.980 1.00 38.03 468 GLN A O 1
ATOM 3578 N N . ARG A 1 469 ? 15.014 60.096 129.823 1.00 39.72 469 ARG A N 1
ATOM 3579 C CA . ARG A 1 469 ? 14.708 59.650 131.176 1.00 41.70 469 ARG A CA 1
ATOM 3580 C C . ARG A 1 469 ? 13.238 59.484 131.498 1.00 41.12 469 ARG A C 1
ATOM 3581 O O . ARG A 1 469 ? 12.810 59.758 132.619 1.00 42.21 469 ARG A O 1
ATOM 3589 N N . GLU A 1 470 ? 12.485 59.004 130.515 1.00 39.94 470 GLU A N 1
ATOM 3590 C CA . GLU A 1 470 ? 11.055 58.762 130.652 1.00 38.81 470 GLU A CA 1
ATOM 3591 C C . GLU A 1 470 ? 10.757 57.318 130.262 1.00 38.22 470 GLU A C 1
ATOM 3592 O O . GLU A 1 470 ? 9.599 56.886 130.281 1.00 38.69 470 GLU A O 1
ATOM 3598 N N . GLY A 1 471 ? 11.797 56.593 129.847 1.00 38.49 471 GLY A N 1
ATOM 3599 C CA . GLY A 1 471 ? 11.618 55.207 129.451 1.00 34.94 471 GLY A CA 1
ATOM 3600 C C . GLY A 1 471 ? 11.539 54.959 127.953 1.00 34.01 471 GLY A C 1
ATOM 3601 O O . GLY A 1 471 ? 11.490 53.809 127.522 1.00 34.32 471 GLY A O 1
ATOM 3602 N N . THR A 1 472 ? 11.561 56.007 127.143 1.00 33.85 472 THR A N 1
ATOM 3603 C CA . THR A 1 472 ? 11.446 55.803 125.697 1.00 35.26 472 THR A CA 1
ATOM 3604 C C . THR A 1 472 ? 12.622 55.022 125.138 1.00 33.68 472 THR A C 1
ATOM 3605 O O . THR A 1 472 ? 12.467 54.243 124.195 1.00 33.88 472 THR A O 1
ATOM 3609 N N . GLY A 1 473 ? 13.791 55.205 125.742 1.00 33.52 473 GLY A N 1
ATOM 3610 C CA . GLY A 1 473 ? 14.959 54.466 125.301 1.00 33.56 473 GLY A CA 1
ATOM 3611 C C . GLY A 1 473 ? 14.759 52.982 125.577 1.00 33.68 473 GLY A C 1
ATOM 3612 O O . GLY A 1 473 ? 15.064 52.144 124.737 1.00 32.75 473 GLY A O 1
ATOM 3613 N N . ARG A 1 474 ? 14.238 52.640 126.751 1.00 34.23 474 ARG A N 1
ATOM 3614 C CA . ARG A 1 474 ? 14.007 51.232 127.066 1.00 35.51 474 ARG A CA 1
ATOM 3615 C C . ARG A 1 474 ? 12.816 50.676 126.266 1.00 34.72 474 ARG A C 1
ATOM 3616 O O . ARG A 1 474 ? 12.798 49.498 125.873 1.00 35.29 474 ARG A O 1
ATOM 3624 N N . GLN A 1 475 ? 11.825 51.523 126.004 1.00 34.66 475 GLN A N 1
ATOM 3625 C CA . GLN A 1 475 ? 10.677 51.082 125.230 1.00 35.37 475 GLN A CA 1
ATOM 3626 C C . GLN A 1 475 ? 11.080 50.799 123.785 1.00 33.05 475 GLN A C 1
ATOM 3627 O O . GLN A 1 475 ? 10.497 49.925 123.130 1.00 30.61 475 GLN A O 1
ATOM 3633 N N . LEU A 1 476 ? 12.082 51.533 123.299 1.00 28.70 476 LEU A N 1
ATOM 3634 C CA . LEU A 1 476 ? 12.577 51.325 121.939 1.00 28.52 476 LEU A CA 1
ATOM 3635 C C . LEU A 1 476 ? 13.154 49.901 121.871 1.00 25.17 476 LEU A C 1
ATOM 3636 O O . LEU A 1 476 ? 12.863 49.142 120.973 1.00 24.66 476 LEU A O 1
ATOM 3641 N N . ILE A 1 477 ? 13.960 49.550 122.857 1.00 24.49 477 ILE A N 1
ATOM 3642 C CA . ILE A 1 477 ? 14.562 48.244 122.918 1.00 23.77 477 ILE A CA 1
ATOM 3643 C C . ILE A 1 477 ? 13.478 47.194 123.049 1.00 24.62 477 ILE A C 1
ATOM 3644 O O . ILE A 1 477 ? 13.549 46.155 122.400 1.00 26.03 477 ILE A O 1
ATOM 3649 N N . ALA A 1 478 ? 12.473 47.463 123.883 1.00 24.83 478 ALA A N 1
ATOM 3650 C CA . ALA A 1 478 ? 11.382 46.508 124.056 1.00 26.09 478 ALA A CA 1
ATOM 3651 C C . ALA A 1 478 ? 10.704 46.289 122.714 1.00 26.18 478 ALA A C 1
ATOM 3652 O O . ALA A 1 478 ? 10.324 45.170 122.372 1.00 27.80 478 ALA A O 1
ATOM 3654 N N . GLY A 1 479 ? 10.576 47.356 121.938 1.00 27.34 479 GLY A N 1
ATOM 3655 C CA . GLY A 1 479 ? 9.952 47.232 120.631 1.00 28.16 479 GLY A CA 1
ATOM 3656 C C . GLY A 1 479 ? 10.756 46.355 119.683 1.00 28.93 479 GLY A C 1
ATOM 3657 O O . GLY A 1 479 ? 10.189 45.592 118.899 1.00 29.79 479 GLY A O 1
ATOM 3658 N N . ALA A 1 480 ? 12.080 46.454 119.733 1.00 28.67 480 ALA A N 1
ATOM 3659 C CA . ALA A 1 480 ? 12.910 45.636 118.845 1.00 29.68 480 ALA A CA 1
ATOM 3660 C C . ALA A 1 480 ? 12.705 44.148 119.158 1.00 28.73 480 ALA A C 1
ATOM 3661 O O . ALA A 1 480 ? 12.690 43.318 118.274 1.00 28.42 480 ALA A O 1
ATOM 3663 N N . LEU A 1 481 ? 12.562 43.834 120.439 1.00 31.13 481 LEU A N 1
ATOM 3664 C CA . LEU A 1 481 ? 12.337 42.467 120.891 1.00 32.00 481 LEU A CA 1
ATOM 3665 C C . LEU A 1 481 ? 10.955 42.049 120.389 1.00 32.70 481 LEU A C 1
ATOM 3666 O O . LEU A 1 481 ? 10.745 40.941 119.878 1.00 32.01 481 LEU A O 1
ATOM 3671 N N . GLN A 1 482 ? 10.019 42.975 120.521 1.00 32.83 482 GLN A N 1
ATOM 3672 C CA . GLN A 1 482 ? 8.653 42.743 120.111 1.00 35.42 482 GLN A CA 1
ATOM 3673 C C . GLN A 1 482 ? 8.479 42.419 118.638 1.00 37.61 482 GLN A C 1
ATOM 3674 O O . GLN A 1 482 ? 7.979 41.348 118.283 1.00 38.93 482 GLN A O 1
ATOM 3680 N N . TYR A 1 483 ? 8.914 43.334 117.781 1.00 39.19 483 TYR A N 1
ATOM 3681 C CA . TYR A 1 483 ? 8.734 43.178 116.342 1.00 41.41 483 TYR A CA 1
ATOM 3682 C C . TYR A 1 483 ? 9.647 42.257 115.542 1.00 44.19 483 TYR A C 1
ATOM 3683 O O . TYR A 1 483 ? 9.618 42.283 114.315 1.00 44.95 483 TYR A O 1
ATOM 3692 N N . THR A 1 484 ? 10.448 41.438 116.207 1.00 47.05 484 THR A N 1
ATOM 3693 C CA . THR A 1 484 ? 11.293 40.515 115.456 1.00 51.49 484 THR A CA 1
ATOM 3694 C C . THR A 1 484 ? 11.483 39.171 116.145 1.00 52.37 484 THR A C 1
ATOM 3695 O O . THR A 1 484 ? 11.305 39.040 117.347 1.00 53.36 484 THR A O 1
ATOM 3699 N N . GLN A 1 485 ? 11.829 38.157 115.374 1.00 54.61 485 GLN A N 1
ATOM 3700 C CA . GLN A 1 485 ? 12.010 36.856 115.973 1.00 56.51 485 GLN A CA 1
ATOM 3701 C C . GLN A 1 485 ? 13.084 36.090 115.242 1.00 54.18 485 GLN A C 1
ATOM 3702 O O . GLN A 1 485 ? 13.791 36.644 114.399 1.00 55.02 485 GLN A O 1
ATOM 3708 N N . ASP A 1 486 ? 13.209 34.814 115.573 1.00 51.53 486 ASP A N 1
ATOM 3709 C CA . ASP A 1 486 ? 14.203 33.977 114.933 1.00 50.13 486 ASP A CA 1
ATOM 3710 C C . ASP A 1 486 ? 15.551 34.673 115.038 1.00 45.52 486 ASP A C 1
ATOM 3711 O O . ASP A 1 486 ? 16.255 34.842 114.048 1.00 47.40 486 ASP A O 1
ATOM 3716 N N . LEU A 1 487 ? 15.883 35.113 116.243 1.00 39.97 487 LEU A N 1
ATOM 3717 C CA . LEU A 1 487 ? 17.162 35.763 116.501 1.00 34.96 487 LEU A CA 1
ATOM 3718 C C . LEU A 1 487 ? 17.722 35.218 117.801 1.00 31.73 487 LEU A C 1
ATOM 3719 O O . LEU A 1 487 ? 16.975 34.935 118.735 1.00 30.85 487 LEU A O 1
ATOM 3724 N N . ASP A 1 488 ? 19.037 35.068 117.858 1.00 29.15 488 ASP A N 1
ATOM 3725 C CA . ASP A 1 488 ? 19.692 34.569 119.053 1.00 24.53 488 ASP A CA 1
ATOM 3726 C C . ASP A 1 488 ? 19.944 35.676 120.069 1.00 24.76 488 ASP A C 1
ATOM 3727 O O . ASP A 1 488 ? 19.992 35.409 121.265 1.00 23.06 488 ASP A O 1
ATOM 3732 N N . TYR A 1 489 ? 20.087 36.924 119.612 1.00 23.80 489 TYR A N 1
ATOM 3733 C CA . TYR A 1 489 ? 20.344 38.015 120.556 1.00 23.38 489 TYR A CA 1
ATOM 3734 C C . TYR A 1 489 ? 20.333 39.412 119.948 1.00 23.82 489 TYR A C 1
ATOM 3735 O O . TYR A 1 489 ? 20.317 39.598 118.730 1.00 24.70 489 TYR A O 1
ATOM 3744 N N . LEU A 1 490 ? 20.374 40.393 120.836 1.00 23.44 490 LEU A N 1
ATOM 3745 C CA . LEU A 1 490 ? 20.476 41.792 120.469 1.00 23.66 490 LEU A CA 1
ATOM 3746 C C . LEU A 1 490 ? 21.855 42.119 121.059 1.00 23.95 490 LEU A C 1
ATOM 3747 O O . LEU A 1 490 ? 22.216 41.613 122.127 1.00 22.03 490 LEU A O 1
ATOM 3752 N N . SER A 1 491 ? 22.641 42.930 120.367 1.00 22.10 491 SER A N 1
ATOM 3753 C CA . SER A 1 491 ? 23.953 43.262 120.868 1.00 20.61 491 SER A CA 1
ATOM 3754 C C . SER A 1 491 ? 24.227 44.744 120.735 1.00 22.79 491 SER A C 1
ATOM 3755 O O . SER A 1 491 ? 23.558 45.466 119.976 1.00 19.05 491 SER A O 1
ATOM 3758 N N . VAL A 1 492 ? 25.243 45.181 121.466 1.00 22.16 492 VAL A N 1
ATOM 3759 C CA . VAL A 1 492 ? 25.633 46.562 121.436 1.00 23.74 492 VAL A CA 1
ATOM 3760 C C . VAL A 1 492 ? 27.106 46.702 121.818 1.00 24.70 492 VAL A C 1
ATOM 3761 O O . VAL A 1 492 ? 27.613 46.015 122.727 1.00 25.40 492 VAL A O 1
ATOM 3765 N N . SER A 1 493 ? 27.787 47.581 121.094 1.00 24.87 493 SER A N 1
ATOM 3766 C CA . SER A 1 493 ? 29.205 47.877 121.308 1.00 24.21 493 SER A CA 1
ATOM 3767 C C . SER A 1 493 ? 29.235 49.367 121.611 1.00 25.07 493 SER A C 1
ATOM 3768 O O . SER A 1 493 ? 28.776 50.152 120.793 1.00 25.24 493 SER A O 1
ATOM 3771 N N . PHE A 1 494 ? 29.759 49.760 122.772 1.00 24.33 494 PHE A N 1
ATOM 3772 C CA . PHE A 1 494 ? 29.767 51.161 123.146 1.00 24.34 494 PHE A CA 1
ATOM 3773 C C . PHE A 1 494 ? 30.969 51.606 123.969 1.00 25.47 494 PHE A C 1
ATOM 3774 O O . PHE A 1 494 ? 31.604 50.787 124.643 1.00 25.50 494 PHE A O 1
ATOM 3782 N N . GLY A 1 495 ? 31.255 52.918 123.928 1.00 23.85 495 GLY A N 1
ATOM 3783 C CA . GLY A 1 495 ? 32.342 53.473 124.719 1.00 23.09 495 GLY A CA 1
ATOM 3784 C C . GLY A 1 495 ? 31.834 53.350 126.142 1.00 24.33 495 GLY A C 1
ATOM 3785 O O . GLY A 1 495 ? 30.738 53.786 126.420 1.00 25.80 495 GLY A O 1
ATOM 3786 N N . TYR A 1 496 ? 32.608 52.766 127.045 1.00 26.47 496 TYR A N 1
ATOM 3787 C CA . TYR A 1 496 ? 32.148 52.559 128.413 1.00 28.60 496 TYR A CA 1
ATOM 3788 C C . TYR A 1 496 ? 32.186 53.724 129.417 1.00 29.88 496 TYR A C 1
ATOM 3789 O O . TYR A 1 496 ? 33.192 54.405 129.545 1.00 30.67 496 TYR A O 1
ATOM 3798 N N . THR A 1 497 ? 31.072 53.901 130.129 1.00 30.80 497 THR A N 1
ATOM 3799 C CA . THR A 1 497 ? 30.888 54.877 131.216 1.00 31.36 497 THR A CA 1
ATOM 3800 C C . THR A 1 497 ? 29.817 54.182 132.073 1.00 32.49 497 THR A C 1
ATOM 3801 O O . THR A 1 497 ? 28.964 53.455 131.535 1.00 32.62 497 THR A O 1
ATOM 3805 N N . GLY A 1 498 ? 29.867 54.380 133.386 1.00 32.80 498 GLY A N 1
ATOM 3806 C CA . GLY A 1 498 ? 28.893 53.766 134.274 1.00 31.96 498 GLY A CA 1
ATOM 3807 C C . GLY A 1 498 ? 27.461 54.145 133.947 1.00 34.16 498 GLY A C 1
ATOM 3808 O O . GLY A 1 498 ? 26.566 53.314 134.058 1.00 33.52 498 GLY A O 1
ATOM 3809 N N . GLU A 1 499 ? 27.231 55.394 133.541 1.00 36.61 499 GLU A N 1
ATOM 3810 C CA . GLU A 1 499 ? 25.875 55.843 133.209 1.00 37.78 499 GLU A CA 1
ATOM 3811 C C . GLU A 1 499 ? 25.306 55.075 132.019 1.00 35.61 499 GLU A C 1
ATOM 3812 O O . GLU A 1 499 ? 24.195 54.541 132.091 1.00 34.69 499 GLU A O 1
ATOM 3818 N N . LEU A 1 500 ? 26.078 55.029 130.931 1.00 33.15 500 LEU A N 1
ATOM 3819 C CA . LEU A 1 500 ? 25.654 54.362 129.713 1.00 32.34 500 LEU A CA 1
ATOM 3820 C C . LEU A 1 500 ? 25.467 52.856 129.919 1.00 31.55 500 LEU A C 1
ATOM 3821 O O . LEU A 1 500 ? 24.528 52.263 129.381 1.00 29.85 500 LEU A O 1
ATOM 3826 N N . TRP A 1 501 ? 26.354 52.238 130.695 1.00 29.69 501 TRP A N 1
ATOM 3827 C CA . TRP A 1 501 ? 26.236 50.816 130.958 1.00 29.17 501 TRP A CA 1
ATOM 3828 C C . TRP A 1 501 ? 24.953 50.542 131.750 1.00 29.73 501 TRP A C 1
ATOM 3829 O O . TRP A 1 501 ? 24.211 49.585 131.466 1.00 28.08 501 TRP A O 1
ATOM 3840 N N . ARG A 1 502 ? 24.693 51.386 132.744 1.00 30.28 502 ARG A N 1
ATOM 3841 C CA . ARG A 1 502 ? 23.513 51.216 133.577 1.00 31.94 502 ARG A CA 1
ATOM 3842 C C . ARG A 1 502 ? 22.274 51.235 132.692 1.00 30.21 502 ARG A C 1
ATOM 3843 O O . ARG A 1 502 ? 21.324 50.487 132.932 1.00 31.02 502 ARG A O 1
ATOM 3851 N N . PHE A 1 503 ? 22.276 52.087 131.667 1.00 27.78 503 PHE A N 1
ATOM 3852 C CA . PHE A 1 503 ? 21.142 52.137 130.755 1.00 26.63 503 PHE A CA 1
ATOM 3853 C C . PHE A 1 503 ? 20.983 50.786 130.070 1.00 27.36 503 PHE A C 1
ATOM 3854 O O . PHE A 1 503 ? 19.876 50.245 130.015 1.00 28.63 503 PHE A O 1
ATOM 3862 N N . TRP A 1 504 ? 22.083 50.247 129.543 1.00 25.38 504 TRP A N 1
ATOM 3863 C CA . TRP A 1 504 ? 22.010 48.967 128.849 1.00 27.90 504 TRP A CA 1
ATOM 3864 C C . TRP A 1 504 ? 21.666 47.837 129.796 1.00 27.58 504 TRP A C 1
ATOM 3865 O O . TRP A 1 504 ? 20.955 46.901 129.423 1.00 27.62 504 TRP A O 1
ATOM 3876 N N . GLN A 1 505 ? 22.156 47.923 131.027 1.00 29.51 505 GLN A N 1
ATOM 3877 C CA . GLN A 1 505 ? 21.855 46.888 132.005 1.00 30.61 505 GLN A CA 1
ATOM 3878 C C . GLN A 1 505 ? 20.339 46.826 132.266 1.00 31.53 505 GLN A C 1
ATOM 3879 O O . GLN A 1 505 ? 19.763 45.753 132.371 1.00 30.66 505 GLN A O 1
ATOM 3885 N N . ARG A 1 506 ? 19.700 47.994 132.315 1.00 33.49 506 ARG A N 1
ATOM 3886 C CA . ARG A 1 506 ? 18.276 48.131 132.517 1.00 36.76 506 ARG A CA 1
ATOM 3887 C C . ARG A 1 506 ? 17.496 47.514 131.426 1.00 36.31 506 ARG A C 1
ATOM 3888 O O . ARG A 1 506 ? 16.439 46.922 131.664 1.00 37.47 506 ARG A O 1
ATOM 3896 N N . CYS A 1 507 ? 18.003 47.657 130.224 1.00 32.13 507 CYS A N 1
ATOM 3897 C CA . CYS A 1 507 ? 17.290 47.192 129.056 1.00 30.86 507 CYS A CA 1
ATOM 3898 C C . CYS A 1 507 ? 17.453 45.681 128.981 1.00 29.51 507 CYS A C 1
ATOM 3899 O O . CYS A 1 507 ? 16.924 45.043 128.086 1.00 29.50 507 CYS A O 1
ATOM 3902 N N . GLY A 1 508 ? 18.164 45.116 129.955 1.00 28.86 508 GLY A N 1
ATOM 3903 C CA . GLY A 1 508 ? 18.362 43.675 129.987 1.00 27.66 508 GLY A CA 1
ATOM 3904 C C . GLY A 1 508 ? 19.656 43.153 129.374 1.00 27.40 508 GLY A C 1
ATOM 3905 O O . GLY A 1 508 ? 19.824 41.943 129.230 1.00 28.19 508 GLY A O 1
ATOM 3906 N N . PHE A 1 509 ? 20.588 44.037 129.020 1.00 27.58 509 PHE A N 1
ATOM 3907 C CA . PHE A 1 509 ? 21.841 43.565 128.428 1.00 27.64 509 PHE A CA 1
ATOM 3908 C C . PHE A 1 509 ? 22.798 42.965 129.452 1.00 25.92 509 PHE A C 1
ATOM 3909 O O . PHE A 1 509 ? 22.744 43.282 130.632 1.00 28.20 509 PHE A O 1
ATOM 3917 N N . VAL A 1 510 ? 23.652 42.072 128.976 1.00 24.80 510 VAL A N 1
ATOM 3918 C CA . VAL A 1 510 ? 24.633 41.387 129.802 1.00 21.80 510 VAL A CA 1
ATOM 3919 C C . VAL A 1 510 ? 26.011 41.704 129.239 1.00 22.79 510 VAL A C 1
ATOM 3920 O O . VAL A 1 510 ? 26.291 41.447 128.058 1.00 21.72 510 VAL A O 1
ATOM 3924 N N . LEU A 1 511 ? 26.865 42.271 130.081 1.00 23.03 511 LEU A N 1
ATOM 3925 C CA . LEU A 1 511 ? 28.212 42.649 129.681 1.00 23.02 511 LEU A CA 1
ATOM 3926 C C . LEU A 1 511 ? 29.033 41.417 129.352 1.00 23.68 511 LEU A C 1
ATOM 3927 O O . LEU A 1 511 ? 29.120 40.503 130.164 1.00 24.89 511 LEU A O 1
ATOM 3932 N N . VAL A 1 512 ? 29.650 41.380 128.171 1.00 23.82 512 VAL A N 1
ATOM 3933 C CA . VAL A 1 512 ? 30.430 40.202 127.802 1.00 22.32 512 VAL A CA 1
ATOM 3934 C C . VAL A 1 512 ? 31.876 40.509 127.476 1.00 23.80 512 VAL A C 1
ATOM 3935 O O . VAL A 1 512 ? 32.683 39.593 127.309 1.00 23.24 512 VAL A O 1
ATOM 3939 N N . ARG A 1 513 ? 32.213 41.792 127.384 1.00 23.80 513 ARG A N 1
ATOM 3940 C CA . ARG A 1 513 ? 33.582 42.155 127.074 1.00 24.30 513 ARG A CA 1
ATOM 3941 C C . ARG A 1 513 ? 33.931 43.615 127.378 1.00 25.49 513 ARG A C 1
ATOM 3942 O O . ARG A 1 513 ? 33.098 44.503 127.232 1.00 25.93 513 ARG A O 1
ATOM 3958 N N . GLY A 1 515 ? 37.148 46.206 126.415 1.00 26.70 515 GLY A N 1
ATOM 3959 C CA . GLY A 1 515 ? 38.358 46.349 125.618 1.00 25.49 515 GLY A CA 1
ATOM 3960 C C . GLY A 1 515 ? 39.529 46.873 126.415 1.00 26.08 515 GLY A C 1
ATOM 3961 O O . GLY A 1 515 ? 39.418 47.139 127.603 1.00 25.63 515 GLY A O 1
ATOM 3962 N N . ASN A 1 516 ? 40.655 47.045 125.748 1.00 27.10 516 ASN A N 1
ATOM 3963 C CA . ASN A 1 516 ? 41.870 47.507 126.394 1.00 30.47 516 ASN A CA 1
ATOM 3964 C C . ASN A 1 516 ? 42.441 48.706 125.636 1.00 33.08 516 ASN A C 1
ATOM 3965 O O . ASN A 1 516 ? 43.496 49.235 125.990 1.00 34.19 516 ASN A O 1
ATOM 3970 N N . HIS A 1 517 ? 41.714 49.120 124.604 1.00 33.51 517 HIS A N 1
ATOM 3971 C CA . HIS A 1 517 ? 42.082 50.212 123.721 1.00 36.57 517 HIS A CA 1
ATOM 3972 C C . HIS A 1 517 ? 41.166 51.450 123.895 1.00 35.71 517 HIS A C 1
ATOM 3973 O O . HIS A 1 517 ? 40.030 51.463 123.422 1.00 35.66 517 HIS A O 1
ATOM 3980 N N . ARG A 1 518 ? 41.639 52.490 124.574 1.00 35.10 518 ARG A N 1
ATOM 3981 C CA . ARG A 1 518 ? 40.796 53.682 124.741 1.00 35.49 518 ARG A CA 1
ATOM 3982 C C . ARG A 1 518 ? 40.458 54.372 123.409 1.00 34.89 518 ARG A C 1
ATOM 3983 O O . ARG A 1 518 ? 41.338 54.679 122.604 1.00 35.35 518 ARG A O 1
ATOM 3991 N N . GLU A 1 519 ? 39.171 54.595 123.175 1.00 35.78 519 GLU A N 1
ATOM 3992 C CA . GLU A 1 519 ? 38.704 55.253 121.961 1.00 36.58 519 GLU A CA 1
ATOM 3993 C C . GLU A 1 519 ? 39.323 56.657 121.937 1.00 37.05 519 GLU A C 1
ATOM 3994 O O . GLU A 1 519 ? 39.249 57.391 122.924 1.00 33.98 519 GLU A O 1
ATOM 4000 N N . ALA A 1 520 ? 39.950 57.006 120.819 1.00 36.62 520 ALA A N 1
ATOM 4001 C CA . ALA A 1 520 ? 40.618 58.293 120.679 1.00 37.76 520 ALA A CA 1
ATOM 4002 C C . ALA A 1 520 ? 39.722 59.495 120.942 1.00 37.31 520 ALA A C 1
ATOM 4003 O O . ALA A 1 520 ? 40.153 60.476 121.536 1.00 36.74 520 ALA A O 1
ATOM 4005 N N . SER A 1 521 ? 38.472 59.397 120.512 1.00 37.55 521 SER A N 1
ATOM 4006 C CA . SER A 1 521 ? 37.511 60.478 120.648 1.00 37.16 521 SER A CA 1
ATOM 4007 C C . SER A 1 521 ? 36.857 60.584 122.005 1.00 36.49 521 SER A C 1
ATOM 4008 O O . SER A 1 521 ? 36.796 61.669 122.589 1.00 36.48 521 SER A O 1
ATOM 4011 N N . SER A 1 522 ? 36.361 59.463 122.510 1.00 34.47 522 SER A N 1
ATOM 4012 C CA . SER A 1 522 ? 35.683 59.457 123.793 1.00 33.27 522 SER A CA 1
ATOM 4013 C C . SER A 1 522 ? 36.609 59.180 124.976 1.00 31.54 522 SER A C 1
ATOM 4014 O O . SER A 1 522 ? 36.275 59.494 126.123 1.00 27.98 522 SER A O 1
ATOM 4017 N N . GLY A 1 523 ? 37.759 58.579 124.695 1.00 31.09 523 GLY A N 1
ATOM 4018 C CA . GLY A 1 523 ? 38.688 58.244 125.760 1.00 31.33 523 GLY A CA 1
ATOM 4019 C C . GLY A 1 523 ? 38.231 57.025 126.554 1.00 32.49 523 GLY A C 1
ATOM 4020 O O . GLY A 1 523 ? 38.837 56.659 127.561 1.00 32.86 523 GLY A O 1
ATOM 4021 N N . CYS A 1 524 ? 37.165 56.383 126.099 1.00 32.19 524 CYS A N 1
ATOM 4022 C CA . CYS A 1 524 ? 36.627 55.226 126.803 1.00 33.49 524 CYS A CA 1
ATOM 4023 C C . CYS A 1 524 ? 37.032 53.898 126.202 1.00 32.06 524 CYS A C 1
ATOM 4024 O O . CYS A 1 524 ? 37.287 53.790 125.003 1.00 29.96 524 CYS A O 1
ATOM 4027 N N . TYR A 1 525 ? 37.086 52.879 127.049 1.00 31.21 525 TYR A N 1
ATOM 4028 C CA . TYR A 1 525 ? 37.376 51.544 126.556 1.00 30.48 525 TYR A CA 1
ATOM 4029 C C . TYR A 1 525 ? 36.077 51.075 125.884 1.00 29.11 525 TYR A C 1
ATOM 4030 O O . TYR A 1 525 ? 34.996 51.527 126.246 1.00 29.89 525 TYR A O 1
ATOM 4039 N N . THR A 1 526 ? 36.167 50.190 124.903 1.00 28.80 526 THR A N 1
ATOM 4040 C CA . THR A 1 526 ? 34.949 49.714 124.261 1.00 28.83 526 THR A CA 1
ATOM 4041 C C . THR A 1 526 ? 34.369 48.508 124.989 1.00 27.58 526 THR A C 1
ATOM 4042 O O . THR A 1 526 ? 35.071 47.528 125.251 1.00 25.19 526 THR A O 1
ATOM 4046 N N . ALA A 1 527 ? 33.089 48.598 125.333 1.00 26.44 527 ALA A N 1
ATOM 4047 C CA . ALA A 1 527 ? 32.400 47.505 126.001 1.00 25.86 527 ALA A CA 1
ATOM 4048 C C . ALA A 1 527 ? 31.410 46.866 125.012 1.00 25.45 527 ALA A C 1
ATOM 4049 O O . ALA A 1 527 ? 30.968 47.507 124.054 1.00 23.81 527 ALA A O 1
ATOM 4059 N N . ALA A 1 529 ? 27.917 44.170 124.933 1.00 23.72 529 ALA A N 1
ATOM 4060 C CA . ALA A 1 529 ? 26.902 43.547 125.764 1.00 24.44 529 ALA A CA 1
ATOM 4061 C C . ALA A 1 529 ? 25.911 42.822 124.894 1.00 23.25 529 ALA A C 1
ATOM 4062 O O . ALA A 1 529 ? 25.793 43.103 123.703 1.00 23.91 529 ALA A O 1
ATOM 4064 N N . LEU A 1 530 ? 25.198 41.890 125.505 1.00 23.42 530 LEU A N 1
ATOM 4065 C CA . LEU A 1 530 ? 24.224 41.078 124.800 1.00 22.63 530 LEU A CA 1
ATOM 4066 C C . LEU A 1 530 ? 22.922 40.957 125.577 1.00 23.82 530 LEU A C 1
ATOM 4067 O O . LEU A 1 530 ? 22.909 40.851 126.816 1.00 22.60 530 LEU A O 1
ATOM 4072 N N . LEU A 1 531 ? 21.829 40.992 124.829 1.00 23.45 531 LEU A N 1
ATOM 4073 C CA . LEU A 1 531 ? 20.484 40.847 125.357 1.00 25.29 531 LEU A CA 1
ATOM 4074 C C . LEU A 1 531 ? 20.094 39.575 124.610 1.00 26.13 531 LEU A C 1
ATOM 4075 O O . LEU A 1 531 ? 19.700 39.623 123.450 1.00 27.67 531 LEU A O 1
ATOM 4080 N N . PRO A 1 532 ? 20.245 38.414 125.263 1.00 26.46 532 PRO A N 1
ATOM 4081 C CA . PRO A 1 532 ? 19.940 37.098 124.688 1.00 26.10 532 PRO A CA 1
ATOM 4082 C C . PRO A 1 532 ? 18.465 36.810 124.475 1.00 25.76 532 PRO A C 1
ATOM 4083 O O . PRO A 1 532 ? 17.624 37.195 125.285 1.00 24.18 532 PRO A O 1
ATOM 4095 N N . SER A 1 534 ? 17.628 33.525 122.523 1.00 28.37 534 SER A N 1
ATOM 4096 C CA . SER A 1 534 ? 17.488 32.083 122.324 1.00 28.04 534 SER A CA 1
ATOM 4097 C C . SER A 1 534 ? 18.329 31.390 123.396 1.00 28.08 534 SER A C 1
ATOM 4098 O O . SER A 1 534 ? 19.201 32.015 124.011 1.00 28.60 534 SER A O 1
ATOM 4101 N N . ASP A 1 535 ? 18.065 30.109 123.625 1.00 26.89 535 ASP A N 1
ATOM 4102 C CA . ASP A 1 535 ? 18.825 29.345 124.605 1.00 26.63 535 ASP A CA 1
ATOM 4103 C C . ASP A 1 535 ? 20.311 29.378 124.207 1.00 27.39 535 ASP A C 1
ATOM 4104 O O . ASP A 1 535 ? 21.200 29.404 125.061 1.00 25.64 535 ASP A O 1
ATOM 4109 N N . ALA A 1 536 ? 20.592 29.389 122.907 1.00 26.01 536 ALA A N 1
ATOM 4110 C CA . ALA A 1 536 ? 21.996 29.456 122.483 1.00 26.67 536 ALA A CA 1
ATOM 4111 C C . ALA A 1 536 ? 22.578 30.838 122.811 1.00 25.66 536 ALA A C 1
ATOM 4112 O O . ALA A 1 536 ? 23.718 30.950 123.253 1.00 26.72 536 ALA A O 1
ATOM 4114 N N . GLY A 1 537 ? 21.790 31.885 122.603 1.00 24.04 537 GLY A N 1
ATOM 4115 C CA . GLY A 1 537 ? 22.263 33.224 122.878 1.00 23.28 537 GLY A CA 1
ATOM 4116 C C . GLY A 1 537 ? 22.431 33.460 124.364 1.00 24.28 537 GLY A C 1
ATOM 4117 O O . GLY A 1 537 ? 23.396 34.100 124.803 1.00 22.58 537 GLY A O 1
ATOM 4118 N N . LYS A 1 538 ? 21.480 32.942 125.136 1.00 23.71 538 LYS A N 1
ATOM 4119 C CA . LYS A 1 538 ? 21.500 33.062 126.590 1.00 22.36 538 LYS A CA 1
ATOM 4120 C C . LYS A 1 538 ? 22.759 32.425 127.146 1.00 22.14 538 LYS A C 1
ATOM 4121 O O . LYS A 1 538 ? 23.395 32.967 128.050 1.00 22.62 538 LYS A O 1
ATOM 4127 N N . GLN A 1 539 ? 23.134 31.279 126.589 1.00 22.38 539 GLN A N 1
ATOM 4128 C CA . GLN A 1 539 ? 24.325 30.581 127.046 1.00 22.33 539 GLN A CA 1
ATOM 4129 C C . GLN A 1 539 ? 25.590 31.305 126.644 1.00 22.03 539 GLN A C 1
ATOM 4130 O O . GLN A 1 539 ? 26.551 31.348 127.412 1.00 21.67 539 GLN A O 1
ATOM 4136 N N . LEU A 1 540 ? 25.611 31.869 125.436 1.00 23.97 540 LEU A N 1
ATOM 4137 C CA . LEU A 1 540 ? 26.792 32.621 125.000 1.00 23.57 540 LEU A CA 1
ATOM 4138 C C . LEU A 1 540 ? 27.044 33.775 125.986 1.00 23.67 540 LEU A C 1
ATOM 4139 O O . LEU A 1 540 ? 28.165 33.982 126.472 1.00 24.06 540 LEU A O 1
ATOM 4144 N N . ALA A 1 541 ? 25.974 34.500 126.292 1.00 23.59 541 ALA A N 1
ATOM 4145 C CA . ALA A 1 541 ? 26.034 35.657 127.186 1.00 24.94 541 ALA A CA 1
ATOM 4146 C C . ALA A 1 541 ? 26.469 35.336 128.629 1.00 25.55 541 ALA A C 1
ATOM 4147 O O . ALA A 1 541 ? 27.376 35.987 129.174 1.00 24.44 541 ALA A O 1
ATOM 4149 N N . GLU A 1 542 ? 25.829 34.344 129.249 1.00 26.20 542 GLU A N 1
ATOM 4150 C CA . GLU A 1 542 ? 26.167 33.962 130.626 1.00 27.07 542 GLU A CA 1
ATOM 4151 C C . GLU A 1 542 ? 27.596 33.454 130.690 1.00 25.16 542 GLU A C 1
ATOM 4152 O O . GLU A 1 542 ? 28.374 33.859 131.544 1.00 24.98 542 GLU A O 1
ATOM 4158 N N . ARG A 1 543 ? 27.924 32.567 129.768 1.00 27.03 543 ARG A N 1
ATOM 4159 C CA . ARG A 1 543 ? 29.257 31.982 129.663 1.00 29.93 543 ARG A CA 1
ATOM 4160 C C . ARG A 1 543 ? 30.315 33.067 129.489 1.00 27.49 543 ARG A C 1
ATOM 4161 O O . ARG A 1 543 ? 31.353 33.053 130.145 1.00 27.37 543 ARG A O 1
ATOM 4169 N N . GLU A 1 544 ? 30.044 34.009 128.600 1.00 26.81 544 GLU A N 1
ATOM 4170 C CA . GLU A 1 544 ? 30.994 35.081 128.351 1.00 27.55 544 GLU A CA 1
ATOM 4171 C C . GLU A 1 544 ? 31.063 36.015 129.552 1.00 25.35 544 GLU A C 1
ATOM 4172 O O . GLU A 1 544 ? 32.130 36.537 129.887 1.00 25.93 544 GLU A O 1
ATOM 4178 N N . HIS A 1 545 ? 29.934 36.191 130.231 1.00 23.54 545 HIS A N 1
ATOM 4179 C CA . HIS A 1 545 ? 29.909 37.058 131.394 1.00 23.40 545 HIS A CA 1
ATOM 4180 C C . HIS A 1 545 ? 30.684 36.414 132.530 1.00 24.00 545 HIS A C 1
ATOM 4181 O O . HIS A 1 545 ? 31.389 37.085 133.279 1.00 21.97 545 HIS A O 1
ATOM 4188 N N . TYR A 1 546 ? 30.557 35.099 132.647 1.00 25.44 546 TYR A N 1
ATOM 4189 C CA . TYR A 1 546 ? 31.257 34.370 133.692 1.00 26.94 546 TYR A CA 1
ATOM 4190 C C . TYR A 1 546 ? 32.752 34.524 133.453 1.00 27.60 546 TYR A C 1
ATOM 4191 O O . TYR A 1 546 ? 33.508 34.774 134.372 1.00 27.84 546 TYR A O 1
ATOM 4200 N N . ARG A 1 547 ? 33.165 34.383 132.197 1.00 27.97 547 ARG A N 1
ATOM 4201 C CA . ARG A 1 547 ? 34.559 34.534 131.808 1.00 26.75 547 ARG A CA 1
ATOM 4202 C C . ARG A 1 547 ? 35.083 35.951 132.148 1.00 27.19 547 ARG A C 1
ATOM 4203 O O . ARG A 1 547 ? 36.210 36.118 132.637 1.00 24.43 547 ARG A O 1
ATOM 4211 N N . LEU A 1 548 ? 34.271 36.970 131.874 1.00 25.45 548 LEU A N 1
ATOM 4212 C CA . LEU A 1 548 ? 34.677 38.339 132.164 1.00 24.93 548 LEU A CA 1
ATOM 4213 C C . LEU A 1 548 ? 34.902 38.481 133.686 1.00 25.32 548 LEU A C 1
ATOM 4214 O O . LEU A 1 548 ? 35.853 39.130 134.125 1.00 24.33 548 LEU A O 1
ATOM 4219 N N . ARG A 1 549 ? 34.045 37.850 134.486 1.00 24.58 549 ARG A N 1
ATOM 4220 C CA . ARG A 1 549 ? 34.183 37.923 135.939 1.00 26.03 549 ARG A CA 1
ATOM 4221 C C . ARG A 1 549 ? 35.478 37.279 136.398 1.00 25.56 549 ARG A C 1
ATOM 4222 O O . ARG A 1 549 ? 36.052 37.696 137.395 1.00 28.66 549 ARG A O 1
ATOM 4230 N N . ARG A 1 550 ? 35.954 36.268 135.682 1.00 25.50 550 ARG A N 1
ATOM 4231 C CA . ARG A 1 550 ? 37.213 35.649 136.075 1.00 25.60 550 ARG A CA 1
ATOM 4232 C C . ARG A 1 550 ? 38.390 36.514 135.634 1.00 26.58 550 ARG A C 1
ATOM 4233 O O . ARG A 1 550 ? 39.450 36.505 136.264 1.00 26.66 550 ARG A O 1
ATOM 4241 N N . ASP A 1 551 ? 38.189 37.289 134.573 1.00 26.02 551 ASP A N 1
ATOM 4242 C CA . ASP A 1 551 ? 39.249 38.150 134.042 1.00 26.31 551 ASP A CA 1
ATOM 4243 C C . ASP A 1 551 ? 39.218 39.583 134.575 1.00 25.94 551 ASP A C 1
ATOM 4244 O O . ASP A 1 551 ? 40.124 40.365 134.304 1.00 22.98 551 ASP A O 1
ATOM 4249 N N . ALA A 1 552 ? 38.179 39.911 135.337 1.00 26.33 552 ALA A N 1
ATOM 4250 C CA . ALA A 1 552 ? 37.999 41.260 135.864 1.00 27.35 552 ALA A CA 1
ATOM 4251 C C . ALA A 1 552 ? 39.234 41.840 136.526 1.00 29.13 552 ALA A C 1
ATOM 4252 O O . ALA A 1 552 ? 39.678 42.941 136.176 1.00 31.24 552 ALA A O 1
ATOM 4254 N N . GLN A 1 553 ? 39.798 41.109 137.474 1.00 29.53 553 GLN A N 1
ATOM 4255 C CA . GLN A 1 553 ? 40.977 41.589 138.176 1.00 33.37 553 GLN A CA 1
ATOM 4256 C C . GLN A 1 553 ? 42.134 41.907 137.220 1.00 33.46 553 GLN A C 1
ATOM 4257 O O . GLN A 1 553 ? 42.767 42.966 137.323 1.00 34.28 553 GLN A O 1
ATOM 4263 N N . ALA A 1 554 ? 42.408 41.010 136.281 1.00 32.67 554 ALA A N 1
ATOM 4264 C CA . ALA A 1 554 ? 43.484 41.258 135.334 1.00 33.59 554 ALA A CA 1
ATOM 4265 C C . ALA A 1 554 ? 43.148 42.473 134.446 1.00 33.85 554 ALA A C 1
ATOM 4266 O O . ALA A 1 554 ? 44.000 43.320 134.194 1.00 36.10 554 ALA A O 1
ATOM 4268 N N . LEU A 1 555 ? 41.906 42.556 133.981 1.00 33.70 555 LEU A N 1
ATOM 4269 C CA . LEU A 1 555 ? 41.488 43.653 133.121 1.00 34.65 555 LEU A CA 1
ATOM 4270 C C . LEU A 1 555 ? 41.591 45.008 133.845 1.00 35.06 555 LEU A C 1
ATOM 4271 O O . LEU A 1 555 ? 42.178 45.952 133.329 1.00 33.51 555 LEU A O 1
ATOM 4276 N N . ALA A 1 556 ? 41.007 45.092 135.036 1.00 34.89 556 ALA A N 1
ATOM 4277 C CA . ALA A 1 556 ? 41.027 46.326 135.810 1.00 36.24 556 ALA A CA 1
ATOM 4278 C C . ALA A 1 556 ? 42.451 46.845 136.020 1.00 35.95 556 ALA A C 1
ATOM 4279 O O . ALA A 1 556 ? 42.718 48.047 135.857 1.00 33.39 556 ALA A O 1
ATOM 4281 N N . GLN A 1 557 ? 43.350 45.921 136.359 1.00 36.14 557 GLN A N 1
ATOM 4282 C CA . GLN A 1 557 ? 44.753 46.223 136.612 1.00 38.65 557 GLN A CA 1
ATOM 4283 C C . GLN A 1 557 ? 45.465 46.767 135.375 1.00 37.56 557 GLN A C 1
ATOM 4284 O O . GLN A 1 557 ? 46.271 47.696 135.467 1.00 36.44 557 GLN A O 1
ATOM 4290 N N . TRP A 1 558 ? 45.168 46.174 134.226 1.00 35.79 558 TRP A N 1
ATOM 4291 C CA . TRP A 1 558 ? 45.767 46.589 132.965 1.00 35.00 558 TRP A CA 1
ATOM 4292 C C . TRP A 1 558 ? 45.161 47.887 132.426 1.00 35.22 558 TRP A C 1
ATOM 4293 O O . TRP A 1 558 ? 45.888 48.766 131.955 1.00 35.58 558 TRP A O 1
ATOM 4304 N N . ASN A 1 559 ? 43.833 47.997 132.493 1.00 34.88 559 ASN A N 1
ATOM 4305 C CA . ASN A 1 559 ? 43.105 49.157 131.976 1.00 33.89 559 ASN A CA 1
ATOM 4306 C C . ASN A 1 559 ? 43.131 50.362 132.891 1.00 35.77 559 ASN A C 1
ATOM 4307 O O . ASN A 1 559 ? 42.926 51.487 132.445 1.00 35.41 559 ASN A O 1
ATOM 4312 N N . GLY A 1 560 ? 43.366 50.123 134.175 1.00 38.75 560 GLY A N 1
ATOM 4313 C CA . GLY A 1 560 ? 43.381 51.214 135.126 1.00 40.81 560 GLY A CA 1
ATOM 4314 C C . GLY A 1 560 ? 41.976 51.597 135.561 1.00 42.21 560 GLY A C 1
ATOM 4315 O O . GLY A 1 560 ? 41.783 52.616 136.220 1.00 43.56 560 GLY A O 1
ATOM 4316 N N . GLU A 1 561 ? 40.991 50.789 135.175 1.00 43.04 561 GLU A N 1
ATOM 4317 C CA . GLU A 1 561 ? 39.596 51.028 135.545 1.00 42.04 561 GLU A CA 1
ATOM 4318 C C . GLU A 1 561 ? 38.954 49.710 135.977 1.00 41.43 561 GLU A C 1
ATOM 4319 O O . GLU A 1 561 ? 39.066 48.689 135.292 1.00 40.05 561 GLU A O 1
ATOM 4325 N N . THR A 1 562 ? 38.278 49.728 137.114 1.00 39.61 562 THR A N 1
ATOM 4326 C CA . THR A 1 562 ? 37.627 48.523 137.593 1.00 39.88 562 THR A CA 1
ATOM 4327 C C . THR A 1 562 ? 36.418 48.255 136.705 1.00 38.80 562 THR A C 1
ATOM 4328 O O . THR A 1 562 ? 35.798 49.191 136.184 1.00 39.87 562 THR A O 1
ATOM 4332 N N . LEU A 1 563 ? 36.092 46.981 136.523 1.00 35.23 563 LEU A N 1
ATOM 4333 C CA . LEU A 1 563 ? 34.940 46.615 135.726 1.00 34.75 563 LEU A CA 1
ATOM 4334 C C . LEU A 1 563 ? 33.774 46.469 136.687 1.00 34.66 563 LEU A C 1
ATOM 4335 O O . LEU A 1 563 ? 33.955 46.144 137.856 1.00 34.99 563 LEU A O 1
ATOM 4340 N N . PRO A 1 564 ? 32.555 46.700 136.200 1.00 34.03 564 PRO A N 1
ATOM 4341 C CA . PRO A 1 564 ? 31.387 46.580 137.064 1.00 34.14 564 PRO A CA 1
ATOM 4342 C C . PRO A 1 564 ? 30.765 45.180 137.086 1.00 36.00 564 PRO A C 1
ATOM 4343 O O . PRO A 1 564 ? 29.651 44.972 136.599 1.00 36.13 564 PRO A O 1
ATOM 4347 N N . VAL A 1 565 ? 31.490 44.226 137.655 1.00 36.94 565 VAL A N 1
ATOM 4348 C CA . VAL A 1 565 ? 31.010 42.851 137.771 1.00 36.70 565 VAL A CA 1
ATOM 4349 C C . VAL A 1 565 ? 31.588 42.292 139.060 1.00 38.41 565 VAL A C 1
ATOM 4350 O O . VAL A 1 565 ? 32.560 42.837 139.591 1.00 38.03 565 VAL A O 1
ATOM 4354 N N . ASP A 1 566 ? 30.989 41.232 139.590 1.00 40.95 566 ASP A N 1
ATOM 4355 C CA . ASP A 1 566 ? 31.529 40.619 140.792 1.00 43.56 566 ASP A CA 1
ATOM 4356 C C . ASP A 1 566 ? 32.710 39.806 140.308 1.00 43.57 566 ASP A C 1
ATOM 4357 O O . ASP A 1 566 ? 32.541 38.799 139.610 1.00 44.53 566 ASP A O 1
ATOM 4362 N N . PRO A 1 567 ? 33.924 40.240 140.654 1.00 43.12 567 PRO A N 1
ATOM 4363 C CA . PRO A 1 567 ? 35.132 39.534 140.235 1.00 44.39 567 PRO A CA 1
ATOM 4364 C C . PRO A 1 567 ? 35.290 38.167 140.897 1.00 46.20 567 PRO A C 1
ATOM 4365 O O . PRO A 1 567 ? 34.944 37.992 142.070 1.00 44.97 567 PRO A O 1
ATOM 4369 N N . LEU A 1 568 ? 35.785 37.206 140.117 1.00 46.68 568 LEU A N 1
ATOM 4370 C CA . LEU A 1 568 ? 36.044 35.847 140.580 1.00 49.56 568 LEU A CA 1
ATOM 4371 C C . LEU A 1 568 ? 37.545 35.635 140.516 1.00 51.96 568 LEU A C 1
ATOM 4372 O O . LEU A 1 568 ? 38.087 35.300 139.465 1.00 51.32 568 LEU A O 1
ATOM 4377 N N . ASN A 1 569 ? 38.217 35.828 141.643 1.00 56.29 569 ASN A N 1
ATOM 4378 C CA . ASN A 1 569 ? 39.671 35.684 141.694 1.00 61.55 569 ASN A CA 1
ATOM 4379 C C . ASN A 1 569 ? 40.184 34.243 141.723 1.00 62.97 569 ASN A C 1
ATOM 4380 O O . ASN A 1 569 ? 41.333 33.976 142.093 1.00 62.86 569 ASN A O 1
ATOM 4385 N N . ASP A 1 570 ? 39.320 33.321 141.315 1.00 64.64 570 ASP A N 1
ATOM 4386 C CA . ASP A 1 570 ? 39.668 31.913 141.265 1.00 65.95 570 ASP A CA 1
ATOM 4387 C C . ASP A 1 570 ? 40.731 31.723 140.196 1.00 64.89 570 ASP A C 1
ATOM 4388 O O . ASP A 1 570 ? 40.433 31.714 139.006 1.00 64.95 570 ASP A O 1
ATOM 4393 N N . ALA A 1 571 ? 41.977 31.604 140.627 1.00 63.89 571 ALA A N 1
ATOM 4394 C CA . ALA A 1 571 ? 43.068 31.376 139.702 1.00 62.01 571 ALA A CA 1
ATOM 4395 C C . ALA A 1 571 ? 43.234 29.863 139.672 1.00 61.03 571 ALA A C 1
ATOM 4396 O O . ALA A 1 571 ? 43.852 29.261 140.555 1.00 61.18 571 ALA A O 1
ATOM 4398 N N . VAL A 1 572 ? 42.643 29.263 138.652 1.00 57.78 572 VAL A N 1
ATOM 4399 C CA . VAL A 1 572 ? 42.665 27.833 138.438 1.00 55.81 572 VAL A CA 1
ATOM 4400 C C . VAL A 1 572 ? 42.321 27.699 136.961 1.00 53.81 572 VAL A C 1
ATOM 4401 O O . VAL A 1 572 ? 41.297 28.225 136.513 1.00 51.59 572 VAL A O 1
ATOM 4405 N N . LEU A 1 573 ? 43.186 27.025 136.209 1.00 50.16 573 LEU A N 1
ATOM 4406 C CA . LEU A 1 573 ? 42.979 26.849 134.780 1.00 49.47 573 LEU A CA 1
ATOM 4407 C C . LEU A 1 573 ? 41.784 25.956 134.473 1.00 49.80 573 LEU A C 1
ATOM 4408 O O . LEU A 1 573 ? 41.688 24.841 134.963 1.00 52.41 573 LEU A O 1
ATOM 4413 N N . SER A 1 574 ? 40.877 26.449 133.644 1.00 48.15 574 SER A N 1
ATOM 4414 C CA . SER A 1 574 ? 39.688 25.693 133.290 1.00 46.76 574 SER A CA 1
ATOM 4415 C C . SER A 1 574 ? 39.853 25.051 131.915 1.00 45.65 574 SER A C 1
ATOM 4416 O O . SER A 1 574 ? 40.888 25.201 131.269 1.00 46.76 574 SER A O 1
ATOM 4419 N N . ASP A 1 575 ? 38.832 24.333 131.472 1.00 43.80 575 ASP A N 1
ATOM 4420 C CA . ASP A 1 575 ? 38.876 23.730 130.149 1.00 43.02 575 ASP A CA 1
ATOM 4421 C C . ASP A 1 575 ? 38.793 24.910 129.200 1.00 40.76 575 ASP A C 1
ATOM 4422 O O . ASP A 1 575 ? 39.417 24.919 128.138 1.00 37.99 575 ASP A O 1
ATOM 4427 N N . ASP A 1 576 ? 38.000 25.901 129.599 1.00 38.70 576 ASP A N 1
ATOM 4428 C CA . ASP A 1 576 ? 37.825 27.110 128.812 1.00 36.75 576 ASP A CA 1
ATOM 4429 C C . ASP A 1 576 ? 39.177 27.782 128.677 1.00 33.96 576 ASP A C 1
ATOM 4430 O O . ASP A 1 576 ? 39.560 28.193 127.576 1.00 31.63 576 ASP A O 1
ATOM 4435 N N . ASP A 1 577 ? 39.905 27.889 129.791 1.00 29.45 577 ASP A N 1
ATOM 4436 C CA . ASP A 1 577 ? 41.218 28.526 129.748 1.00 26.55 577 ASP A CA 1
ATOM 4437 C C . ASP A 1 577 ? 42.150 27.816 128.757 1.00 26.62 577 ASP A C 1
ATOM 4438 O O . ASP A 1 577 ? 42.762 28.455 127.898 1.00 27.01 577 ASP A O 1
ATOM 4443 N N . TRP A 1 578 ? 42.250 26.493 128.881 1.00 22.53 578 TRP A N 1
ATOM 4444 C CA . TRP A 1 578 ? 43.131 25.721 128.028 1.00 20.20 578 TRP A CA 1
ATOM 4445 C C . TRP A 1 578 ? 42.875 25.953 126.558 1.00 18.72 578 TRP A C 1
ATOM 4446 O O . TRP A 1 578 ? 43.811 26.061 125.785 1.00 19.52 578 TRP A O 1
ATOM 4457 N N . LEU A 1 579 ? 41.613 26.017 126.161 1.00 19.83 579 LEU A N 1
ATOM 4458 C CA . LEU A 1 579 ? 41.289 26.237 124.757 1.00 22.41 579 LEU A CA 1
ATOM 4459 C C . LEU A 1 579 ? 41.860 27.599 124.295 1.00 25.19 579 LEU A C 1
ATOM 4460 O O . LEU A 1 579 ? 42.543 27.692 123.264 1.00 25.38 579 LEU A O 1
ATOM 4465 N N . GLU A 1 580 ? 41.595 28.653 125.068 1.00 27.42 580 GLU A N 1
ATOM 4466 C CA . GLU A 1 580 ? 42.090 29.984 124.722 1.00 30.03 580 GLU A CA 1
ATOM 4467 C C . GLU A 1 580 ? 43.620 30.036 124.708 1.00 29.16 580 GLU A C 1
ATOM 4468 O O . GLU A 1 580 ? 44.225 30.566 123.759 1.00 29.05 580 GLU A O 1
ATOM 4474 N N . LEU A 1 581 ? 44.242 29.503 125.757 1.00 24.85 581 LEU A N 1
ATOM 4475 C CA . LEU A 1 581 ? 45.698 29.477 125.816 1.00 25.01 581 LEU A CA 1
ATOM 4476 C C . LEU A 1 581 ? 46.245 28.769 124.566 1.00 24.95 581 LEU A C 1
ATOM 4477 O O . LEU A 1 581 ? 47.236 29.196 123.980 1.00 24.46 581 LEU A O 1
ATOM 4482 N N . ALA A 1 582 ? 45.588 27.692 124.144 1.00 23.37 582 ALA A N 1
ATOM 4483 C CA . ALA A 1 582 ? 46.055 26.966 122.971 1.00 23.84 582 ALA A CA 1
ATOM 4484 C C . ALA A 1 582 ? 45.867 27.873 121.750 1.00 24.16 582 ALA A C 1
ATOM 4485 O O . ALA A 1 582 ? 46.714 27.921 120.851 1.00 21.68 582 ALA A O 1
ATOM 4487 N N . GLY A 1 583 ? 44.755 28.597 121.730 1.00 23.37 583 GLY A N 1
ATOM 4488 C CA . GLY A 1 583 ? 44.509 29.514 120.630 1.00 24.25 583 GLY A CA 1
ATOM 4489 C C . GLY A 1 583 ? 45.611 30.567 120.575 1.00 24.06 583 GLY A C 1
ATOM 4490 O O . GLY A 1 583 ? 46.075 30.962 119.493 1.00 22.59 583 GLY A O 1
ATOM 4491 N N . PHE A 1 584 ? 46.056 31.017 121.743 1.00 22.95 584 PHE A N 1
ATOM 4492 C CA . PHE A 1 584 ? 47.106 32.024 121.772 1.00 22.68 584 PHE A CA 1
ATOM 4493 C C . PHE A 1 584 ? 48.448 31.412 121.366 1.00 23.99 584 PHE A C 1
ATOM 4494 O O . PHE A 1 584 ? 49.206 31.973 120.564 1.00 24.56 584 PHE A O 1
ATOM 4502 N N . ALA A 1 585 ? 48.727 30.242 121.917 1.00 23.03 585 ALA A N 1
ATOM 4503 C CA . ALA A 1 585 ? 49.978 29.580 121.657 1.00 23.31 585 ALA A CA 1
ATOM 4504 C C . ALA A 1 585 ? 50.187 29.095 120.230 1.00 24.61 585 ALA A C 1
ATOM 4505 O O . ALA A 1 585 ? 51.281 29.238 119.672 1.00 25.74 585 ALA A O 1
ATOM 4507 N N . PHE A 1 586 ? 49.134 28.545 119.632 1.00 24.04 586 PHE A N 1
ATOM 4508 C CA . PHE A 1 586 ? 49.256 27.931 118.320 1.00 21.21 586 PHE A CA 1
ATOM 4509 C C . PHE A 1 586 ? 48.446 28.558 117.204 1.00 22.23 586 PHE A C 1
ATOM 4510 O O . PHE A 1 586 ? 48.313 27.967 116.147 1.00 22.31 586 PHE A O 1
ATOM 4518 N N . ALA A 1 587 ? 47.877 29.717 117.460 1.00 22.61 587 ALA A N 1
ATOM 4519 C CA . ALA A 1 587 ? 47.089 30.407 116.473 1.00 22.16 587 ALA A CA 1
ATOM 4520 C C . ALA A 1 587 ? 47.262 31.909 116.683 1.00 22.23 587 ALA A C 1
ATOM 4521 O O . ALA A 1 587 ? 48.310 32.332 117.199 1.00 23.73 587 ALA A O 1
ATOM 4523 N N . HIS A 1 588 ? 46.284 32.729 116.313 1.00 21.63 588 HIS A N 1
ATOM 4524 C CA . HIS A 1 588 ? 46.509 34.204 116.436 1.00 25.40 588 HIS A CA 1
ATOM 4525 C C . HIS A 1 588 ? 45.578 34.958 117.362 1.00 26.37 588 HIS A C 1
ATOM 4526 O O . HIS A 1 588 ? 45.145 36.071 117.046 1.00 24.30 588 HIS A O 1
ATOM 4533 N N . ARG A 1 589 ? 45.283 34.373 118.512 1.00 25.30 589 ARG A N 1
ATOM 4534 C CA . ARG A 1 589 ? 44.476 35.058 119.489 1.00 26.10 589 ARG A CA 1
ATOM 4535 C C . ARG A 1 589 ? 45.374 36.199 119.980 1.00 25.71 589 ARG A C 1
ATOM 4536 O O . ARG A 1 589 ? 46.572 36.009 120.226 1.00 24.57 589 ARG A O 1
ATOM 4544 N N . PRO A 1 590 ? 44.816 37.405 120.092 1.00 25.43 590 PRO A N 1
ATOM 4545 C CA . PRO A 1 590 ? 45.618 38.544 120.550 1.00 24.34 590 PRO A CA 1
ATOM 4546 C C . PRO A 1 590 ? 46.066 38.389 121.998 1.00 25.77 590 PRO A C 1
ATOM 4547 O O . PRO A 1 590 ? 45.365 37.767 122.802 1.00 26.56 590 PRO A O 1
ATOM 4551 N N . LEU A 1 591 ? 47.230 38.953 122.324 1.00 24.75 591 LEU A N 1
ATOM 4552 C CA . LEU A 1 591 ? 47.767 38.895 123.684 1.00 25.57 591 LEU A CA 1
ATOM 4553 C C . LEU A 1 591 ? 46.764 39.391 124.752 1.00 25.70 591 LEU A C 1
ATOM 4554 O O . LEU A 1 591 ? 46.491 38.706 125.751 1.00 24.92 591 LEU A O 1
ATOM 4559 N N . LEU A 1 592 ? 46.222 40.586 124.540 1.00 26.85 592 LEU A N 1
ATOM 4560 C CA . LEU A 1 592 ? 45.289 41.195 125.492 1.00 26.85 592 LEU A CA 1
ATOM 4561 C C . LEU A 1 592 ? 43.945 40.467 125.625 1.00 26.40 592 LEU A C 1
ATOM 4562 O O . LEU A 1 592 ? 43.328 40.470 126.693 1.00 25.18 592 LEU A O 1
ATOM 4567 N N . THR A 1 593 ? 43.501 39.840 124.543 1.00 25.04 593 THR A N 1
ATOM 4568 C CA . THR A 1 593 ? 42.272 39.061 124.567 1.00 26.16 593 THR A CA 1
ATOM 4569 C C . THR A 1 593 ? 42.486 37.862 125.512 1.00 26.62 593 THR A C 1
ATOM 4570 O O . THR A 1 593 ? 41.551 37.401 126.180 1.00 26.38 593 THR A O 1
ATOM 4574 N N . SER A 1 594 ? 43.730 37.385 125.571 1.00 26.65 594 SER A N 1
ATOM 4575 C CA . SER A 1 594 ? 44.115 36.243 126.406 1.00 25.63 594 SER A CA 1
ATOM 4576 C C . SER A 1 594 ? 44.696 36.696 127.744 1.00 26.75 594 SER A C 1
ATOM 4577 O O . SER A 1 594 ? 45.249 35.892 128.474 1.00 26.13 594 SER A O 1
ATOM 4580 N N . LEU A 1 595 ? 44.568 37.976 128.076 1.00 26.73 595 LEU A N 1
ATOM 4581 C CA . LEU A 1 595 ? 45.138 38.460 129.328 1.00 26.39 595 LEU A CA 1
ATOM 4582 C C . LEU A 1 595 ? 44.806 37.646 130.592 1.00 25.16 595 LEU A C 1
ATOM 4583 O O . LEU A 1 595 ? 45.712 37.202 131.291 1.00 25.09 595 LEU A O 1
ATOM 4588 N N . GLY A 1 596 ? 43.526 37.446 130.882 1.00 24.14 596 GLY A N 1
ATOM 4589 C CA . GLY A 1 596 ? 43.137 36.720 132.088 1.00 24.66 596 GLY A CA 1
ATOM 4590 C C . GLY A 1 596 ? 43.682 35.299 132.170 1.00 25.72 596 GLY A C 1
ATOM 4591 O O . GLY A 1 596 ? 44.204 34.870 133.201 1.00 22.64 596 GLY A O 1
ATOM 4592 N N . CYS A 1 597 ? 43.562 34.578 131.063 1.00 25.35 597 CYS A N 1
ATOM 4593 C CA . CYS A 1 597 ? 44.038 33.205 130.958 1.00 27.29 597 CYS A CA 1
ATOM 4594 C C . CYS A 1 597 ? 45.539 33.114 131.083 1.00 25.65 597 CYS A C 1
ATOM 4595 O O . CYS A 1 597 ? 46.056 32.257 131.787 1.00 26.43 597 CYS A O 1
ATOM 4598 N N . LEU A 1 598 ? 46.241 33.992 130.379 1.00 24.84 598 LEU A N 1
ATOM 4599 C CA . LEU A 1 598 ? 47.697 34.008 130.414 1.00 24.82 598 LEU A CA 1
ATOM 4600 C C . LEU A 1 598 ? 48.192 34.255 131.847 1.00 23.77 598 LEU A C 1
ATOM 4601 O O . LEU A 1 598 ? 49.141 33.615 132.315 1.00 22.05 598 LEU A O 1
ATOM 4606 N N . LEU A 1 599 ? 47.542 35.176 132.548 1.00 24.01 599 LEU A N 1
ATOM 4607 C CA . LEU A 1 599 ? 47.944 35.479 133.922 1.00 26.54 599 LEU A CA 1
ATOM 4608 C C . LEU A 1 599 ? 47.720 34.275 134.830 1.00 26.57 599 LEU A C 1
ATOM 4609 O O . LEU A 1 599 ? 48.502 34.029 135.756 1.00 28.32 599 LEU A O 1
ATOM 4614 N N . ARG A 1 600 ? 46.652 33.525 134.579 1.00 25.00 600 ARG A N 1
ATOM 4615 C CA . ARG A 1 600 ? 46.393 32.354 135.387 1.00 25.57 600 ARG A CA 1
ATOM 4616 C C . ARG A 1 600 ? 47.419 31.264 135.067 1.00 24.74 600 ARG A C 1
ATOM 4617 O O . ARG A 1 600 ? 47.849 30.512 135.950 1.00 23.25 600 ARG A O 1
ATOM 4625 N N . LEU A 1 601 ? 47.837 31.213 133.808 1.00 24.14 601 LEU A N 1
ATOM 4626 C CA . LEU A 1 601 ? 48.828 30.238 133.385 1.00 24.67 601 LEU A CA 1
ATOM 4627 C C . LEU A 1 601 ? 50.157 30.578 134.070 1.00 25.27 601 LEU A C 1
ATOM 4628 O O . LEU A 1 601 ? 50.832 29.694 134.604 1.00 25.00 601 LEU A O 1
ATOM 4633 N N . LEU A 1 602 ? 50.509 31.865 134.062 1.00 25.43 602 LEU A N 1
ATOM 4634 C CA . LEU A 1 602 ? 51.743 32.342 134.680 1.00 26.25 602 LEU A CA 1
ATOM 4635 C C . LEU A 1 602 ? 51.773 32.114 136.196 1.00 27.22 602 LEU A C 1
ATOM 4636 O O . LEU A 1 602 ? 52.838 31.889 136.766 1.00 28.44 602 LEU A O 1
ATOM 4641 N N . GLN A 1 603 ? 50.624 32.170 136.860 1.00 26.65 603 GLN A N 1
ATOM 4642 C CA . GLN A 1 603 ? 50.621 31.945 138.304 1.00 28.83 603 GLN A CA 1
ATOM 4643 C C . GLN A 1 603 ? 50.889 30.482 138.660 1.00 28.52 603 GLN A C 1
ATOM 4644 O O . GLN A 1 603 ? 51.534 30.199 139.668 1.00 27.27 603 GLN A O 1
ATOM 4650 N N . THR A 1 604 ? 50.404 29.566 137.823 1.00 29.29 604 THR A N 1
ATOM 4651 C CA . THR A 1 604 ? 50.595 28.126 138.042 1.00 30.93 604 THR A CA 1
ATOM 4652 C C . THR A 1 604 ? 51.927 27.602 137.497 1.00 29.90 604 THR A C 1
ATOM 4653 O O . THR A 1 604 ? 52.579 26.778 138.136 1.00 30.42 604 THR A O 1
ATOM 4657 N N . SER A 1 605 ? 52.334 28.088 136.330 1.00 26.04 605 SER A N 1
ATOM 4658 C CA . SER A 1 605 ? 53.576 27.629 135.721 1.00 26.04 605 SER A CA 1
ATOM 4659 C C . SER A 1 605 ? 54.841 27.936 136.513 1.00 26.99 605 SER A C 1
ATOM 4660 O O . SER A 1 605 ? 54.962 28.993 137.121 1.00 26.01 605 SER A O 1
ATOM 4663 N N . GLU A 1 606 ? 55.791 27.006 136.482 1.00 27.99 606 GLU A N 1
ATOM 4664 C CA . GLU A 1 606 ? 57.070 27.180 137.169 1.00 27.67 606 GLU A CA 1
ATOM 4665 C C . GLU A 1 606 ? 58.111 27.736 136.208 1.00 27.20 606 GLU A C 1
ATOM 4666 O O . GLU A 1 606 ? 59.224 28.044 136.630 1.00 24.83 606 GLU A O 1
ATOM 4672 N N . LEU A 1 607 ? 57.766 27.836 134.919 1.00 26.45 607 LEU A N 1
ATOM 4673 C CA . LEU A 1 607 ? 58.721 28.329 133.920 1.00 27.39 607 LEU A CA 1
ATOM 4674 C C . LEU A 1 607 ? 59.029 29.831 133.971 1.00 27.69 607 LEU A C 1
ATOM 4675 O O . LEU A 1 607 ? 58.215 30.645 134.432 1.00 28.90 607 LEU A O 1
ATOM 4680 N N . ALA A 1 608 ? 60.222 30.189 133.506 1.00 27.67 608 ALA A N 1
ATOM 4681 C CA . ALA A 1 608 ? 60.666 31.586 133.508 1.00 28.23 608 ALA A CA 1
ATOM 4682 C C . ALA A 1 608 ? 59.742 32.485 132.662 1.00 27.11 608 ALA A C 1
ATOM 4683 O O . ALA A 1 608 ? 59.257 33.497 133.159 1.00 26.60 608 ALA A O 1
ATOM 4685 N N . LEU A 1 609 ? 59.510 32.111 131.401 1.00 26.90 609 LEU A N 1
ATOM 4686 C CA . LEU A 1 609 ? 58.608 32.845 130.488 1.00 27.08 609 LEU A CA 1
ATOM 4687 C C . LEU A 1 609 ? 58.847 34.371 130.590 1.00 28.37 609 LEU A C 1
ATOM 4688 O O . LEU A 1 609 ? 57.934 35.152 130.877 1.00 27.47 609 LEU A O 1
ATOM 4693 N N . PRO A 1 610 ? 60.087 34.802 130.342 1.00 28.61 610 PRO A N 1
ATOM 4694 C CA . PRO A 1 610 ? 60.444 36.217 130.431 1.00 27.83 610 PRO A CA 1
ATOM 4695 C C . PRO A 1 610 ? 59.653 37.205 129.581 1.00 27.12 610 PRO A C 1
ATOM 4696 O O . PRO A 1 610 ? 59.302 38.288 130.063 1.00 24.14 610 PRO A O 1
ATOM 4700 N N . ALA A 1 611 ? 59.338 36.829 128.346 1.00 26.41 611 ALA A N 1
ATOM 4701 C CA . ALA A 1 611 ? 58.583 37.728 127.471 1.00 26.84 611 ALA A CA 1
ATOM 4702 C C . ALA A 1 611 ? 57.157 37.930 128.004 1.00 27.16 611 ALA A C 1
ATOM 4703 O O . ALA A 1 611 ? 56.643 39.059 128.032 1.00 28.90 611 ALA A O 1
ATOM 4705 N N . LEU A 1 612 ? 56.517 36.853 128.443 1.00 26.71 612 LEU A N 1
ATOM 4706 C CA . LEU A 1 612 ? 55.156 36.958 128.995 1.00 26.06 612 LEU A CA 1
ATOM 4707 C C . LEU A 1 612 ? 55.180 37.598 130.392 1.00 26.17 612 LEU A C 1
ATOM 4708 O O . LEU A 1 612 ? 54.388 38.496 130.689 1.00 23.65 612 LEU A O 1
ATOM 4713 N N . ARG A 1 613 ? 56.095 37.141 131.245 1.00 24.87 613 ARG A N 1
ATOM 4714 C CA . ARG A 1 613 ? 56.178 37.674 132.599 1.00 25.70 613 ARG A CA 1
ATOM 4715 C C . ARG A 1 613 ? 56.596 39.128 132.601 1.00 26.93 613 ARG A C 1
ATOM 4716 O O . ARG A 1 613 ? 56.034 39.935 133.322 1.00 29.20 613 ARG A O 1
ATOM 4724 N N . GLY A 1 614 ? 57.583 39.470 131.788 1.00 29.77 614 GLY A N 1
ATOM 4725 C CA . GLY A 1 614 ? 58.023 40.852 131.738 1.00 29.13 614 GLY A CA 1
ATOM 4726 C C . GLY A 1 614 ? 56.887 41.787 131.355 1.00 30.80 614 GLY A C 1
ATOM 4727 O O . GLY A 1 614 ? 56.659 42.804 132.007 1.00 30.57 614 GLY A O 1
ATOM 4728 N N . ARG A 1 615 ? 56.154 41.434 130.304 1.00 30.38 615 ARG A N 1
ATOM 4729 C CA . ARG A 1 615 ? 55.049 42.261 129.835 1.00 28.81 615 ARG A CA 1
ATOM 4730 C C . ARG A 1 615 ? 53.814 42.278 130.742 1.00 30.09 615 ARG A C 1
ATOM 4731 O O . ARG A 1 615 ? 53.255 43.349 131.029 1.00 30.47 615 ARG A O 1
ATOM 4739 N N . LEU A 1 616 ? 53.405 41.104 131.215 1.00 27.99 616 LEU A N 1
ATOM 4740 C CA . LEU A 1 616 ? 52.192 40.996 132.016 1.00 29.31 616 LEU A CA 1
ATOM 4741 C C . LEU A 1 616 ? 52.325 41.129 133.501 1.00 28.98 616 LEU A C 1
ATOM 4742 O O . LEU A 1 616 ? 51.369 41.509 134.169 1.00 30.42 616 LEU A O 1
ATOM 4747 N N . GLN A 1 617 ? 53.490 40.810 134.041 1.00 30.66 617 GLN A N 1
ATOM 4748 C CA . GLN A 1 617 ? 53.667 40.905 135.487 1.00 31.96 617 GLN A CA 1
ATOM 4749 C C . GLN A 1 617 ? 54.660 41.953 135.969 1.00 33.29 617 GLN A C 1
ATOM 4750 O O . GLN A 1 617 ? 54.549 42.408 137.105 1.00 35.00 617 GLN A O 1
ATOM 4756 N N . LYS A 1 618 ? 55.627 42.329 135.138 1.00 34.07 618 LYS A N 1
ATOM 4757 C CA . LYS A 1 618 ? 56.632 43.300 135.564 1.00 38.86 618 LYS A CA 1
ATOM 4758 C C . LYS A 1 618 ? 56.610 44.666 134.891 1.00 39.56 618 LYS A C 1
ATOM 4759 O O . LYS A 1 618 ? 57.560 45.434 135.029 1.00 41.20 618 LYS A O 1
ATOM 4765 N N . ASN A 1 619 ? 55.549 44.963 134.154 1.00 40.16 619 ASN A N 1
ATOM 4766 C CA . ASN A 1 619 ? 55.421 46.259 133.501 1.00 42.83 619 ASN A CA 1
ATOM 4767 C C . ASN A 1 619 ? 56.565 46.647 132.552 1.00 41.65 619 ASN A C 1
ATOM 4768 O O . ASN A 1 619 ? 56.893 47.824 132.401 1.00 40.80 619 ASN A O 1
ATOM 4773 N N . ALA A 1 620 ? 57.179 45.664 131.915 1.00 39.95 620 ALA A N 1
ATOM 4774 C CA . ALA A 1 620 ? 58.246 45.961 130.976 1.00 39.06 620 ALA A CA 1
ATOM 4775 C C . ALA A 1 620 ? 57.584 46.447 129.690 1.00 38.40 620 ALA A C 1
ATOM 4776 O O . ALA A 1 620 ? 56.435 46.105 129.427 1.00 38.94 620 ALA A O 1
ATOM 4778 N N . SER A 1 621 ? 58.292 47.251 128.898 1.00 36.62 621 SER A N 1
ATOM 4779 C CA . SER A 1 621 ? 57.735 47.746 127.630 1.00 34.52 621 SER A CA 1
ATOM 4780 C C . SER A 1 621 ? 58.155 46.782 126.529 1.00 32.34 621 SER A C 1
ATOM 4781 O O . SER A 1 621 ? 59.066 45.982 126.725 1.00 31.09 621 SER A O 1
ATOM 4784 N N . ASP A 1 622 ? 57.517 46.865 125.369 1.00 30.86 622 ASP A N 1
ATOM 4785 C CA . ASP A 1 622 ? 57.887 45.974 124.290 1.00 32.40 622 ASP A CA 1
ATOM 4786 C C . ASP A 1 622 ? 59.331 46.204 123.878 1.00 32.37 622 ASP A C 1
ATOM 4787 O O . ASP A 1 622 ? 60.086 45.254 123.669 1.00 32.67 622 ASP A O 1
ATOM 4792 N N . ALA A 1 623 ? 59.721 47.470 123.786 1.00 33.35 623 ALA A N 1
ATOM 4793 C CA . ALA A 1 623 ? 61.084 47.808 123.399 1.00 32.27 623 ALA A CA 1
ATOM 4794 C C . ALA A 1 623 ? 62.097 47.207 124.367 1.00 30.33 623 ALA A C 1
ATOM 4795 O O . ALA A 1 623 ? 63.058 46.599 123.935 1.00 29.91 623 ALA A O 1
ATOM 4797 N N . GLN A 1 624 ? 61.875 47.371 125.667 1.00 31.30 624 GLN A N 1
ATOM 4798 C CA . GLN A 1 624 ? 62.802 46.833 126.672 1.00 33.20 624 GLN A CA 1
ATOM 4799 C C . GLN A 1 624 ? 62.934 45.297 126.557 1.00 33.53 624 GLN A C 1
ATOM 4800 O O . GLN A 1 624 ? 64.041 44.745 126.579 1.00 33.44 624 GLN A O 1
ATOM 4806 N N . LEU A 1 625 ? 61.797 44.622 126.435 1.00 32.55 625 LEU A N 1
ATOM 4807 C CA . LEU A 1 625 ? 61.760 43.172 126.310 1.00 33.35 625 LEU A CA 1
ATOM 4808 C C . LEU A 1 625 ? 62.558 42.737 125.080 1.00 32.72 625 LEU A C 1
ATOM 4809 O O . LEU A 1 625 ? 63.367 41.808 125.144 1.00 31.67 625 LEU A O 1
ATOM 4814 N N . CYS A 1 626 ? 62.327 43.411 123.960 1.00 31.19 626 CYS A N 1
ATOM 4815 C CA . CYS A 1 626 ? 63.043 43.076 122.739 1.00 31.38 626 CYS A CA 1
ATOM 4816 C C . CYS A 1 626 ? 64.551 43.172 122.936 1.00 31.36 626 CYS A C 1
ATOM 4817 O O . CYS A 1 626 ? 65.300 42.333 122.439 1.00 32.33 626 CYS A O 1
ATOM 4820 N N . THR A 1 627 ? 65.000 44.186 123.669 1.00 29.85 627 THR A N 1
ATOM 4821 C CA . THR A 1 627 ? 66.424 44.338 123.889 1.00 32.09 627 THR A CA 1
ATOM 4822 C C . THR A 1 627 ? 66.954 43.250 124.834 1.00 32.76 627 THR A C 1
ATOM 4823 O O . THR A 1 627 ? 67.903 42.543 124.492 1.00 33.70 627 THR A O 1
ATOM 4827 N N . THR A 1 628 ? 66.342 43.110 126.008 1.00 32.44 628 THR A N 1
ATOM 4828 C CA . THR A 1 628 ? 66.746 42.070 126.954 1.00 32.96 628 THR A CA 1
ATOM 4829 C C . THR A 1 628 ? 66.721 40.658 126.339 1.00 32.33 628 THR A C 1
ATOM 4830 O O . THR A 1 628 ? 67.599 39.843 126.580 1.00 33.70 628 THR A O 1
ATOM 4834 N N . LEU A 1 629 ? 65.705 40.359 125.547 1.00 33.78 629 LEU A N 1
ATOM 4835 C CA . LEU A 1 629 ? 65.608 39.036 124.939 1.00 33.63 629 LEU A CA 1
ATOM 4836 C C . LEU A 1 629 ? 66.231 38.987 123.544 1.00 33.96 629 LEU A C 1
ATOM 4837 O O . LEU A 1 629 ? 66.226 37.941 122.876 1.00 33.19 629 LEU A O 1
ATOM 4842 N N . LYS A 1 630 ? 66.764 40.126 123.111 1.00 34.58 630 LYS A N 1
ATOM 4843 C CA . LYS A 1 630 ? 67.408 40.230 121.805 1.00 35.03 630 LYS A CA 1
ATOM 4844 C C . LYS A 1 630 ? 66.545 39.798 120.622 1.00 34.17 630 LYS A C 1
ATOM 4845 O O . LYS A 1 630 ? 66.916 38.925 119.832 1.00 33.97 630 LYS A O 1
ATOM 4851 N N . LEU A 1 631 ? 65.382 40.428 120.506 1.00 35.24 631 LEU A N 1
ATOM 4852 C CA . LEU A 1 631 ? 64.462 40.155 119.405 1.00 37.36 631 LEU A CA 1
ATOM 4853 C C . LEU A 1 631 ? 64.459 41.376 118.481 1.00 38.18 631 LEU A C 1
ATOM 4854 O O . LEU A 1 631 ? 64.688 42.504 118.928 1.00 37.68 631 LEU A O 1
ATOM 4859 N N . SER A 1 632 ? 64.196 41.149 117.199 1.00 39.39 632 SER A N 1
ATOM 4860 C CA . SER A 1 632 ? 64.197 42.229 116.213 1.00 40.54 632 SER A CA 1
ATOM 4861 C C . SER A 1 632 ? 63.120 43.292 116.396 1.00 41.00 632 SER A C 1
ATOM 4862 O O . SER A 1 632 ? 63.291 44.418 115.941 1.00 40.85 632 SER A O 1
ATOM 4865 N N . GLY A 1 633 ? 62.011 42.941 117.045 1.00 41.65 633 GLY A N 1
ATOM 4866 C CA . GLY A 1 633 ? 60.940 43.906 117.230 1.00 41.13 633 GLY A CA 1
ATOM 4867 C C . GLY A 1 633 ? 59.646 43.313 117.749 1.00 41.37 633 GLY A C 1
ATOM 4868 O O . GLY A 1 633 ? 59.603 42.151 118.141 1.00 41.25 633 GLY A O 1
ATOM 4869 N N . ARG A 1 634 ? 58.583 44.114 117.733 1.00 41.35 634 ARG A N 1
ATOM 4870 C CA . ARG A 1 634 ? 57.282 43.680 118.244 1.00 42.57 634 ARG A CA 1
ATOM 4871 C C . ARG A 1 634 ? 56.750 42.379 117.641 1.00 39.52 634 ARG A C 1
ATOM 4872 O O . ARG A 1 634 ? 56.148 41.570 118.329 1.00 38.96 634 ARG A O 1
ATOM 4880 N N . LYS A 1 635 ? 56.962 42.176 116.354 1.00 38.25 635 LYS A N 1
ATOM 4881 C CA . LYS A 1 635 ? 56.475 40.970 115.725 1.00 38.39 635 LYS A CA 1
ATOM 4882 C C . LYS A 1 635 ? 57.083 39.720 116.371 1.00 36.96 635 LYS A C 1
ATOM 4883 O O . LYS A 1 635 ? 56.350 38.818 116.780 1.00 36.97 635 LYS A O 1
ATOM 4897 N N . LEU A 1 637 ? 58.573 39.576 119.204 1.00 27.72 637 LEU A N 1
ATOM 4898 C CA . LEU A 1 637 ? 58.298 39.557 120.642 1.00 25.92 637 LEU A CA 1
ATOM 4899 C C . LEU A 1 637 ? 57.026 38.730 120.841 1.00 25.33 637 LEU A C 1
ATOM 4900 O O . LEU A 1 637 ? 56.977 37.837 121.688 1.00 23.20 637 LEU A O 1
ATOM 4905 N N . LEU A 1 638 ? 56.023 39.016 120.014 1.00 23.20 638 LEU A N 1
ATOM 4906 C CA . LEU A 1 638 ? 54.743 38.318 120.070 1.00 23.67 638 LEU A CA 1
ATOM 4907 C C . LEU A 1 638 ? 54.907 36.838 119.728 1.00 22.66 638 LEU A C 1
ATOM 4908 O O . LEU A 1 638 ? 54.273 35.983 120.363 1.00 22.07 638 LEU A O 1
ATOM 4913 N N . VAL A 1 639 ? 55.747 36.531 118.740 1.00 21.86 639 VAL A N 1
ATOM 4914 C CA . VAL A 1 639 ? 55.984 35.122 118.370 1.00 22.40 639 VAL A CA 1
ATOM 4915 C C . VAL A 1 639 ? 56.613 34.413 119.568 1.00 22.53 639 VAL A C 1
ATOM 4916 O O . VAL A 1 639 ? 56.246 33.295 119.902 1.00 23.35 639 VAL A O 1
ATOM 4920 N N . ARG A 1 640 ? 57.568 35.074 120.217 1.00 24.36 640 ARG A N 1
ATOM 4921 C CA . ARG A 1 640 ? 58.223 34.488 121.375 1.00 24.69 640 ARG A CA 1
ATOM 4922 C C . ARG A 1 640 ? 57.243 34.261 122.506 1.00 24.33 640 ARG A C 1
ATOM 4923 O O . ARG A 1 640 ? 57.346 33.259 123.217 1.00 26.28 640 ARG A O 1
ATOM 4931 N N . GLN A 1 641 ? 56.296 35.182 122.680 1.00 23.00 641 GLN A N 1
ATOM 4932 C CA . GLN A 1 641 ? 55.295 35.033 123.737 1.00 23.28 641 GLN A CA 1
ATOM 4933 C C . GLN A 1 641 ? 54.409 33.831 123.469 1.00 23.39 641 GLN A C 1
ATOM 4934 O O . GLN A 1 641 ? 54.006 33.136 124.409 1.00 24.09 641 GLN A O 1
ATOM 4940 N N . ARG A 1 642 ? 54.118 33.579 122.192 1.00 22.92 642 ARG A N 1
ATOM 4941 C CA . ARG A 1 642 ? 53.308 32.423 121.816 1.00 24.18 642 ARG A CA 1
ATOM 4942 C C . ARG A 1 642 ? 54.106 31.136 122.082 1.00 23.87 642 ARG A C 1
ATOM 4943 O O . ARG A 1 642 ? 53.562 30.149 122.558 1.00 24.02 642 ARG A O 1
ATOM 4951 N N . GLU A 1 643 ? 55.394 31.151 121.766 1.00 25.18 643 GLU A N 1
ATOM 4952 C CA . GLU A 1 643 ? 56.232 29.990 122.011 1.00 27.03 643 GLU A CA 1
ATOM 4953 C C . GLU A 1 643 ? 56.339 29.757 123.526 1.00 27.08 643 GLU A C 1
ATOM 4954 O O . GLU A 1 643 ? 56.356 28.617 123.974 1.00 28.17 643 GLU A O 1
ATOM 4960 N N . GLU A 1 644 ? 56.395 30.823 124.321 1.00 25.63 644 GLU A N 1
ATOM 4961 C CA . GLU A 1 644 ? 56.467 30.650 125.786 1.00 25.62 644 GLU A CA 1
ATOM 4962 C C . GLU A 1 644 ? 55.186 30.021 126.329 1.00 25.15 644 GLU A C 1
ATOM 4963 O O . GLU A 1 644 ? 55.225 29.178 127.232 1.00 26.11 644 GLU A O 1
ATOM 4969 N N . ALA A 1 645 ? 54.050 30.436 125.781 1.00 24.79 645 ALA A N 1
ATOM 4970 C CA . ALA A 1 645 ? 52.778 29.895 126.209 1.00 24.33 645 ALA A CA 1
ATOM 4971 C C . ALA A 1 645 ? 52.767 28.395 125.896 1.00 24.40 645 ALA A C 1
ATOM 4972 O O . ALA A 1 645 ? 52.350 27.584 126.720 1.00 25.47 645 ALA A O 1
ATOM 4974 N N . ALA A 1 646 ? 53.221 28.033 124.704 1.00 24.66 646 ALA A N 1
ATOM 4975 C CA . ALA A 1 646 ? 53.266 26.625 124.299 1.00 26.03 646 ALA A CA 1
ATOM 4976 C C . ALA A 1 646 ? 54.113 25.816 125.284 1.00 26.82 646 ALA A C 1
ATOM 4977 O O . ALA A 1 646 ? 53.704 24.753 125.748 1.00 27.30 646 ALA A O 1
ATOM 4979 N N . GLN A 1 647 ? 55.288 26.332 125.616 1.00 26.67 647 GLN A N 1
ATOM 4980 C CA . GLN A 1 647 ? 56.148 25.646 126.552 1.00 28.07 647 GLN A CA 1
ATOM 4981 C C . GLN A 1 647 ? 55.409 25.425 127.870 1.00 28.56 647 GLN A C 1
ATOM 4982 O O . GLN A 1 647 ? 55.367 24.307 128.383 1.00 27.82 647 GLN A O 1
ATOM 4988 N N . ALA A 1 648 ? 54.829 26.492 128.424 1.00 25.82 648 ALA A N 1
ATOM 4989 C CA . ALA A 1 648 ? 54.134 26.370 129.692 1.00 22.92 648 ALA A CA 1
ATOM 4990 C C . ALA A 1 648 ? 53.046 25.288 129.683 1.00 25.05 648 ALA A C 1
ATOM 4991 O O . ALA A 1 648 ? 52.887 24.559 130.663 1.00 23.69 648 ALA A O 1
ATOM 4993 N N . LEU A 1 649 ? 52.315 25.183 128.572 1.00 26.13 649 LEU A N 1
ATOM 4994 C CA . LEU A 1 649 ? 51.241 24.202 128.416 1.00 27.17 649 LEU A CA 1
ATOM 4995 C C . LEU A 1 649 ? 51.820 22.780 128.343 1.00 29.78 649 LEU A C 1
ATOM 4996 O O . LEU A 1 649 ? 51.328 21.831 129.006 1.00 29.16 649 LEU A O 1
ATOM 5001 N N . PHE A 1 650 ? 52.871 22.631 127.546 1.00 30.10 650 PHE A N 1
ATOM 5002 C CA . PHE A 1 650 ? 53.520 21.332 127.403 1.00 30.73 650 PHE A CA 1
ATOM 5003 C C . PHE A 1 650 ? 54.088 20.868 128.750 1.00 31.15 650 PHE A C 1
ATOM 5004 O O . PHE A 1 650 ? 53.972 19.691 129.104 1.00 33.15 650 PHE A O 1
ATOM 5012 N N . ALA A 1 651 ? 54.684 21.793 129.497 1.00 29.56 651 ALA A N 1
ATOM 5013 C CA . ALA A 1 651 ? 55.264 21.490 130.806 1.00 32.14 651 ALA A CA 1
ATOM 5014 C C . ALA A 1 651 ? 54.211 21.121 131.862 1.00 32.23 651 ALA A C 1
ATOM 5015 O O . ALA A 1 651 ? 54.538 20.637 132.952 1.00 33.86 651 ALA A O 1
ATOM 5017 N N . LEU A 1 652 ? 52.951 21.351 131.533 1.00 32.34 652 LEU A N 1
ATOM 5018 C CA . LEU A 1 652 ? 51.853 21.086 132.455 1.00 32.28 652 LEU A CA 1
ATOM 5019 C C . LEU A 1 652 ? 51.172 19.789 132.036 1.00 32.70 652 LEU A C 1
ATOM 5020 O O . LEU A 1 652 ? 50.861 18.932 132.869 1.00 32.90 652 LEU A O 1
ATOM 5025 N N . ASN A 1 653 ? 50.955 19.640 130.734 1.00 30.14 653 ASN A N 1
ATOM 5026 C CA . ASN A 1 653 ? 50.295 18.449 130.224 1.00 29.45 653 ASN A CA 1
ATOM 5027 C C . ASN A 1 653 ? 50.517 18.274 128.716 1.00 29.47 653 ASN A C 1
ATOM 5028 O O . ASN A 1 653 ? 49.763 18.803 127.903 1.00 27.45 653 ASN A O 1
ATOM 5033 N N . ASP A 1 654 ? 51.557 17.514 128.366 1.00 32.31 654 ASP A N 1
ATOM 5034 C CA . ASP A 1 654 ? 51.926 17.249 126.977 1.00 32.88 654 ASP A CA 1
ATOM 5035 C C . ASP A 1 654 ? 50.815 16.779 126.051 1.00 32.53 654 ASP A C 1
ATOM 5036 O O . ASP A 1 654 ? 50.550 17.414 125.029 1.00 33.31 654 ASP A O 1
ATOM 5041 N N . VAL A 1 655 ? 50.172 15.663 126.389 1.00 31.63 655 VAL A N 1
ATOM 5042 C CA . VAL A 1 655 ? 49.133 15.127 125.515 1.00 31.22 655 VAL A CA 1
ATOM 5043 C C . VAL A 1 655 ? 47.936 16.052 125.304 1.00 30.50 655 VAL A C 1
ATOM 5044 O O . VAL A 1 655 ? 47.444 16.162 124.179 1.00 31.89 655 VAL A O 1
ATOM 5048 N N . ARG A 1 656 ? 47.456 16.708 126.365 1.00 30.24 656 ARG A N 1
ATOM 5049 C CA . ARG A 1 656 ? 46.333 17.649 126.219 1.00 28.06 656 ARG A CA 1
ATOM 5050 C C . ARG A 1 656 ? 46.741 18.782 125.251 1.00 27.11 656 ARG A C 1
ATOM 5051 O O . ARG A 1 656 ? 45.980 19.168 124.364 1.00 25.31 656 ARG A O 1
ATOM 5059 N N . THR A 1 657 ? 47.960 19.283 125.410 1.00 25.79 657 THR A N 1
ATOM 5060 C CA . THR A 1 657 ? 48.441 20.358 124.552 1.00 25.45 657 THR A CA 1
ATOM 5061 C C . THR A 1 657 ? 48.498 19.927 123.093 1.00 26.17 657 THR A C 1
ATOM 5062 O O . THR A 1 657 ? 47.995 20.639 122.218 1.00 24.12 657 THR A O 1
ATOM 5066 N N . GLU A 1 658 ? 49.107 18.767 122.828 1.00 27.29 658 GLU A N 1
ATOM 5067 C CA . GLU A 1 658 ? 49.200 18.262 121.450 1.00 28.81 658 GLU A CA 1
ATOM 5068 C C . GLU A 1 658 ? 47.828 18.101 120.786 1.00 26.37 658 GLU A C 1
ATOM 5069 O O . GLU A 1 658 ? 47.675 18.387 119.601 1.00 26.54 658 GLU A O 1
ATOM 5075 N N . ARG A 1 659 ? 46.835 17.651 121.548 1.00 26.05 659 ARG A N 1
ATOM 5076 C CA . ARG A 1 659 ? 45.483 17.471 121.011 1.00 27.37 659 ARG A CA 1
ATOM 5077 C C . ARG A 1 659 ? 44.838 18.807 120.711 1.00 27.23 659 ARG A C 1
ATOM 5078 O O . ARG A 1 659 ? 44.056 18.933 119.755 1.00 26.17 659 ARG A O 1
ATOM 5086 N N . LEU A 1 660 ? 45.159 19.801 121.541 1.00 24.62 660 LEU A N 1
ATOM 5087 C CA . LEU A 1 660 ? 44.606 21.129 121.366 1.00 24.41 660 LEU A CA 1
ATOM 5088 C C . LEU A 1 660 ? 45.265 21.789 120.176 1.00 24.12 660 LEU A C 1
ATOM 5089 O O . LEU A 1 660 ? 44.593 22.416 119.363 1.00 23.44 660 LEU A O 1
ATOM 5094 N N . ARG A 1 661 ? 46.576 21.622 120.054 1.00 24.11 661 ARG A N 1
ATOM 5095 C CA . ARG A 1 661 ? 47.277 22.184 118.916 1.00 24.72 661 ARG A CA 1
ATOM 5096 C C . ARG A 1 661 ? 46.714 21.577 117.619 1.00 25.69 661 ARG A C 1
ATOM 5097 O O . ARG A 1 661 ? 46.392 22.288 116.667 1.00 24.08 661 ARG A O 1
ATOM 5105 N N . ASP A 1 662 ? 46.562 20.256 117.597 1.00 26.63 662 ASP A N 1
ATOM 5106 C CA . ASP A 1 662 ? 46.076 19.601 116.384 1.00 26.63 662 ASP A CA 1
ATOM 5107 C C . ASP A 1 662 ? 44.717 20.080 115.962 1.00 26.64 662 ASP A C 1
ATOM 5108 O O . ASP A 1 662 ? 44.441 20.247 114.778 1.00 26.03 662 ASP A O 1
ATOM 5113 N N . ARG A 1 663 ? 43.867 20.295 116.954 1.00 26.76 663 ARG A N 1
ATOM 5114 C CA . ARG A 1 663 ? 42.501 20.728 116.735 1.00 26.97 663 ARG A CA 1
ATOM 5115 C C . ARG A 1 663 ? 42.377 22.146 116.186 1.00 28.16 663 ARG A C 1
ATOM 5116 O O . ARG A 1 663 ? 41.677 22.377 115.197 1.00 27.31 663 ARG A O 1
ATOM 5124 N N . ILE A 1 664 ? 43.063 23.090 116.823 1.00 26.41 664 ILE A N 1
ATOM 5125 C CA . ILE A 1 664 ? 43.018 24.466 116.387 1.00 26.58 664 ILE A CA 1
ATOM 5126 C C . ILE A 1 664 ? 43.787 24.668 115.081 1.00 27.71 664 ILE A C 1
ATOM 5127 O O . ILE A 1 664 ? 43.385 25.472 114.249 1.00 26.48 664 ILE A O 1
ATOM 5132 N N . THR A 1 665 ? 44.873 23.924 114.892 1.00 30.63 665 THR A N 1
ATOM 5133 C CA . THR A 1 665 ? 45.686 24.022 113.671 1.00 33.84 665 THR A CA 1
ATOM 5134 C C . THR A 1 665 ? 44.873 23.817 112.393 1.00 34.66 665 THR A C 1
ATOM 5135 O O . THR A 1 665 ? 45.111 24.465 111.378 1.00 34.86 665 THR A O 1
ATOM 5139 N N . GLN A 1 666 ? 43.913 22.909 112.449 1.00 36.78 666 GLN A N 1
ATOM 5140 C CA . GLN A 1 666 ? 43.079 22.615 111.297 1.00 40.06 666 GLN A CA 1
ATOM 5141 C C . GLN A 1 666 ? 42.069 23.720 110.951 1.00 42.76 666 GLN A C 1
ATOM 5142 O O . GLN A 1 666 ? 41.612 23.832 109.810 1.00 43.02 666 GLN A O 1
ATOM 5148 N N . TRP A 1 667 ? 41.719 24.541 111.929 1.00 44.31 667 TRP A N 1
ATOM 5149 C CA . TRP A 1 667 ? 40.772 25.602 111.670 1.00 46.24 667 TRP A CA 1
ATOM 5150 C C . TRP A 1 667 ? 41.277 26.643 110.681 1.00 50.21 667 TRP A C 1
ATOM 5151 O O . TRP A 1 667 ? 40.547 27.557 110.325 1.00 51.03 667 TRP A O 1
ATOM 5162 N N . GLN A 1 668 ? 42.514 26.515 110.224 1.00 55.46 668 GLN A N 1
ATOM 5163 C CA . GLN A 1 668 ? 43.017 27.491 109.272 1.00 62.50 668 GLN A CA 1
ATOM 5164 C C . GLN A 1 668 ? 42.495 27.157 107.883 1.00 66.22 668 GLN A C 1
ATOM 5165 O O . GLN A 1 668 ? 42.871 26.143 107.293 1.00 66.99 668 GLN A O 1
ATOM 5171 N N . LEU A 1 669 ? 41.624 28.017 107.365 1.00 70.20 669 LEU A N 1
ATOM 5172 C CA . LEU A 1 669 ? 41.025 27.806 106.056 1.00 74.60 669 LEU A CA 1
ATOM 5173 C C . LEU A 1 669 ? 41.858 28.368 104.902 1.00 77.81 669 LEU A C 1
ATOM 5174 O O . LEU A 1 669 ? 42.105 29.575 104.834 1.00 78.79 669 LEU A O 1
ATOM 5179 N N . PHE A 1 670 ? 42.275 27.473 104.000 1.00 81.51 670 PHE A N 1
ATOM 5180 C CA . PHE A 1 670 ? 43.069 27.789 102.797 1.00 84.35 670 PHE A CA 1
ATOM 5181 C C . PHE A 1 670 ? 44.575 27.802 103.062 1.00 85.79 670 PHE A C 1
ATOM 5182 O O . PHE A 1 670 ? 45.127 26.713 103.339 1.00 86.94 670 PHE A O 1
ATOM 5198 N N . ALA B 1 2 ? 15.906 55.637 142.437 1.00 69.31 2 ALA B N 1
ATOM 5199 C CA . ALA B 1 2 ? 16.035 56.546 143.571 1.00 65.67 2 ALA B CA 1
ATOM 5200 C C . ALA B 1 2 ? 16.583 55.895 144.843 1.00 62.40 2 ALA B C 1
ATOM 5201 O O . ALA B 1 2 ? 17.665 56.254 145.313 1.00 60.01 2 ALA B O 1
ATOM 5203 N N . GLU B 1 3 ? 15.837 54.941 145.395 1.00 59.89 3 GLU B N 1
ATOM 5204 C CA . GLU B 1 3 ? 16.244 54.264 146.626 1.00 57.06 3 GLU B CA 1
ATOM 5205 C C . GLU B 1 3 ? 17.654 53.699 146.552 1.00 55.51 3 GLU B C 1
ATOM 5206 O O . GLU B 1 3 ? 18.431 53.859 147.496 1.00 54.25 3 GLU B O 1
ATOM 5212 N N . LEU B 1 4 ? 17.976 53.053 145.429 1.00 53.67 4 LEU B N 1
ATOM 5213 C CA . LEU B 1 4 ? 19.291 52.447 145.215 1.00 53.16 4 LEU B CA 1
ATOM 5214 C C . LEU B 1 4 ? 20.417 53.469 145.074 1.00 52.98 4 LEU B C 1
ATOM 5215 O O . LEU B 1 4 ? 21.503 53.285 145.625 1.00 52.52 4 LEU B O 1
ATOM 5220 N N . THR B 1 5 ? 20.162 54.538 144.326 1.00 53.73 5 THR B N 1
ATOM 5221 C CA . THR B 1 5 ? 21.161 55.587 144.133 1.00 52.58 5 THR B CA 1
ATOM 5222 C C . THR B 1 5 ? 21.447 56.247 145.476 1.00 51.83 5 THR B C 1
ATOM 5223 O O . THR B 1 5 ? 22.580 56.630 145.770 1.00 51.28 5 THR B O 1
ATOM 5227 N N . ALA B 1 6 ? 20.404 56.364 146.291 1.00 51.23 6 ALA B N 1
ATOM 5228 C CA . ALA B 1 6 ? 20.525 56.969 147.608 1.00 51.06 6 ALA B CA 1
ATOM 5229 C C . ALA B 1 6 ? 21.219 56.017 148.572 1.00 51.63 6 ALA B C 1
ATOM 5230 O O . ALA B 1 6 ? 21.895 56.459 149.500 1.00 53.28 6 ALA B O 1
ATOM 5232 N N . LEU B 1 7 ? 21.050 54.711 148.371 1.00 49.82 7 LEU B N 1
ATOM 5233 C CA . LEU B 1 7 ? 21.712 53.748 149.250 1.00 48.12 7 LEU B CA 1
ATOM 5234 C C . LEU B 1 7 ? 23.184 53.686 148.862 1.00 46.62 7 LEU B C 1
ATOM 5235 O O . LEU B 1 7 ? 24.064 53.490 149.702 1.00 44.82 7 LEU B O 1
ATOM 5240 N N . HIS B 1 8 ? 23.444 53.869 147.576 1.00 46.48 8 HIS B N 1
ATOM 5241 C CA . HIS B 1 8 ? 24.799 53.816 147.074 1.00 48.47 8 HIS B CA 1
ATOM 5242 C C . HIS B 1 8 ? 25.699 54.882 147.665 1.00 49.43 8 HIS B C 1
ATOM 5243 O O . HIS B 1 8 ? 26.805 54.582 148.115 1.00 50.79 8 HIS B O 1
ATOM 5250 N N . THR B 1 9 ? 25.240 56.129 147.660 1.00 50.22 9 THR B N 1
ATOM 5251 C CA . THR B 1 9 ? 26.062 57.204 148.196 1.00 50.61 9 THR B CA 1
ATOM 5252 C C . THR B 1 9 ? 26.155 57.066 149.704 1.00 49.65 9 THR B C 1
ATOM 5253 O O . THR B 1 9 ? 27.227 57.251 150.280 1.00 49.76 9 THR B O 1
ATOM 5257 N N . LEU B 1 10 ? 25.044 56.734 150.353 1.00 48.40 10 LEU B N 1
ATOM 5258 C CA . LEU B 1 10 ? 25.089 56.565 151.801 1.00 49.02 10 LEU B CA 1
ATOM 5259 C C . LEU B 1 10 ? 26.127 55.500 152.168 1.00 48.03 10 LEU B C 1
ATOM 5260 O O . LEU B 1 10 ? 26.734 55.555 153.233 1.00 47.96 10 LEU B O 1
ATOM 5265 N N . THR B 1 11 ? 26.329 54.535 151.280 1.00 47.75 11 THR B N 1
ATOM 5266 C CA . THR B 1 11 ? 27.288 53.465 151.530 1.00 48.25 11 THR B CA 1
ATOM 5267 C C . THR B 1 11 ? 28.718 53.958 151.516 1.00 47.88 11 THR B C 1
ATOM 5268 O O . THR B 1 11 ? 29.577 53.404 152.200 1.00 47.74 11 THR B O 1
ATOM 5272 N N . ALA B 1 12 ? 28.965 55.003 150.737 1.00 48.03 12 ALA B N 1
ATOM 5273 C CA . ALA B 1 12 ? 30.298 55.574 150.634 1.00 48.20 12 ALA B CA 1
ATOM 5274 C C . ALA B 1 12 ? 30.591 56.322 151.926 1.00 47.69 12 ALA B C 1
ATOM 5275 O O . ALA B 1 12 ? 31.720 56.333 152.409 1.00 47.91 12 ALA B O 1
ATOM 5277 N N . GLN B 1 13 ? 29.560 56.937 152.491 1.00 48.74 13 GLN B N 1
ATOM 5278 C CA . GLN B 1 13 ? 29.719 57.675 153.733 1.00 50.67 13 GLN B CA 1
ATOM 5279 C C . GLN B 1 13 ? 30.071 56.694 154.843 1.00 52.08 13 GLN B C 1
ATOM 5280 O O . GLN B 1 13 ? 30.988 56.937 155.629 1.00 52.09 13 GLN B O 1
ATOM 5294 N N . LYS B 1 15 ? 31.488 53.648 154.745 1.00 54.36 15 LYS B N 1
ATOM 5295 C CA . LYS B 1 15 ? 32.847 53.137 154.641 1.00 56.18 15 LYS B CA 1
ATOM 5296 C C . LYS B 1 15 ? 33.864 54.198 155.032 1.00 58.07 15 LYS B C 1
ATOM 5297 O O . LYS B 1 15 ? 34.968 53.892 155.482 1.00 57.99 15 LYS B O 1
ATOM 5303 N N . ARG B 1 16 ? 33.492 55.455 154.857 1.00 59.78 16 ARG B N 1
ATOM 5304 C CA . ARG B 1 16 ? 34.405 56.532 155.176 1.00 61.79 16 ARG B CA 1
ATOM 5305 C C . ARG B 1 16 ? 34.446 56.866 156.652 1.00 61.05 16 ARG B C 1
ATOM 5306 O O . ARG B 1 16 ? 35.403 57.474 157.126 1.00 61.94 16 ARG B O 1
ATOM 5314 N N . GLU B 1 17 ? 33.410 56.466 157.379 1.00 59.50 17 GLU B N 1
ATOM 5315 C CA . GLU B 1 17 ? 33.346 56.730 158.808 1.00 58.35 17 GLU B CA 1
ATOM 5316 C C . GLU B 1 17 ? 33.617 55.438 159.567 1.00 57.21 17 GLU B C 1
ATOM 5317 O O . GLU B 1 17 ? 33.499 55.387 160.793 1.00 57.69 17 GLU B O 1
ATOM 5323 N N . GLY B 1 18 ? 33.978 54.401 158.814 1.00 55.49 18 GLY B N 1
ATOM 5324 C CA . GLY B 1 18 ? 34.283 53.100 159.385 1.00 53.96 18 GLY B CA 1
ATOM 5325 C C . GLY B 1 18 ? 33.155 52.359 160.087 1.00 52.85 18 GLY B C 1
ATOM 5326 O O . GLY B 1 18 ? 33.417 51.529 160.961 1.00 52.94 18 GLY B O 1
ATOM 5327 N N . ILE B 1 19 ? 31.910 52.636 159.713 1.00 51.21 19 ILE B N 1
ATOM 5328 C CA . ILE B 1 19 ? 30.778 51.967 160.342 1.00 50.85 19 ILE B CA 1
ATOM 5329 C C . ILE B 1 19 ? 29.985 51.044 159.407 1.00 50.05 19 ILE B C 1
ATOM 5330 O O . ILE B 1 19 ? 30.298 50.911 158.222 1.00 49.54 19 ILE B O 1
ATOM 5335 N N . ARG B 1 20 ? 28.958 50.404 159.959 1.00 49.34 20 ARG B N 1
ATOM 5336 C CA . ARG B 1 20 ? 28.106 49.491 159.201 1.00 48.91 20 ARG B CA 1
ATOM 5337 C C . ARG B 1 20 ? 26.676 49.774 159.623 1.00 47.77 20 ARG B C 1
ATOM 5338 O O . ARG B 1 20 ? 26.453 50.320 160.704 1.00 49.27 20 ARG B O 1
ATOM 5346 N N . ARG B 1 21 ? 25.713 49.418 158.778 1.00 46.39 21 ARG B N 1
ATOM 5347 C CA . ARG B 1 21 ? 24.313 49.658 159.105 1.00 45.31 21 ARG B CA 1
ATOM 5348 C C . ARG B 1 21 ? 23.428 48.448 158.825 1.00 43.25 21 ARG B C 1
ATOM 5349 O O . ARG B 1 21 ? 23.768 47.583 158.015 1.00 41.77 21 ARG B O 1
ATOM 5357 N N . LEU B 1 22 ? 22.291 48.407 159.511 1.00 41.28 22 LEU B N 1
ATOM 5358 C CA . LEU B 1 22 ? 21.313 47.341 159.362 1.00 39.89 22 LEU B CA 1
ATOM 5359 C C . LEU B 1 22 ? 20.237 47.777 158.360 1.00 40.41 22 LEU B C 1
ATOM 5360 O O . LEU B 1 22 ? 19.590 48.816 158.547 1.00 41.32 22 LEU B O 1
ATOM 5365 N N . LEU B 1 23 ? 20.053 46.994 157.300 1.00 37.51 23 LEU B N 1
ATOM 5366 C CA . LEU B 1 23 ? 19.011 47.278 156.322 1.00 35.99 23 LEU B CA 1
ATOM 5367 C C . LEU B 1 23 ? 18.004 46.152 156.498 1.00 36.25 23 LEU B C 1
ATOM 5368 O O . LEU B 1 23 ? 18.312 44.976 156.229 1.00 38.18 23 LEU B O 1
ATOM 5373 N N . VAL B 1 24 ? 16.808 46.496 156.956 1.00 34.91 24 VAL B N 1
ATOM 5374 C CA . VAL B 1 24 ? 15.765 45.501 157.154 1.00 32.24 24 VAL B CA 1
ATOM 5375 C C . VAL B 1 24 ? 14.768 45.453 156.000 1.00 34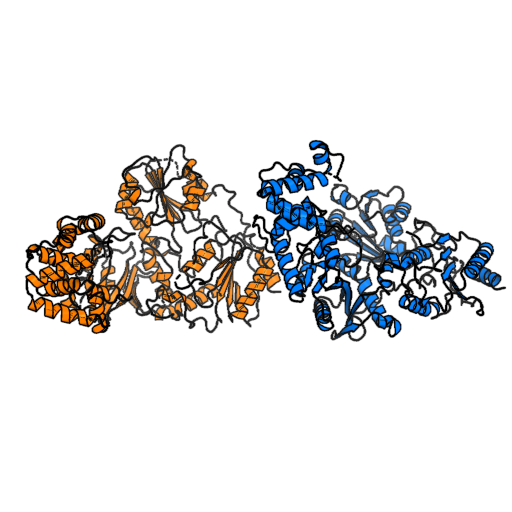.91 24 VAL B C 1
ATOM 5376 O O . VAL B 1 24 ? 14.121 46.448 155.678 1.00 35.82 24 VAL B O 1
ATOM 5380 N N . LEU B 1 25 ? 14.642 44.280 155.394 1.00 35.87 25 LEU B N 1
ATOM 5381 C CA . LEU B 1 25 ? 13.703 44.056 154.310 1.00 34.56 25 LEU B CA 1
ATOM 5382 C C . LEU B 1 25 ? 12.566 43.244 154.925 1.00 35.25 25 LEU B C 1
ATOM 5383 O O . LEU B 1 25 ? 12.757 42.086 155.271 1.00 36.89 25 LEU B O 1
ATOM 5388 N N . SER B 1 26 ? 11.398 43.862 155.085 1.00 36.06 26 SER B N 1
ATOM 5389 C CA . SER B 1 26 ? 10.236 43.203 155.672 1.00 36.92 26 SER B CA 1
ATOM 5390 C C . SER B 1 26 ? 9.080 43.131 154.685 1.00 39.79 26 SER B C 1
ATOM 5391 O O . SER B 1 26 ? 8.601 44.166 154.199 1.00 40.48 26 SER B O 1
ATOM 5394 N N . GLY B 1 27 ? 8.629 41.912 154.401 1.00 39.81 27 GLY B N 1
ATOM 5395 C CA . GLY B 1 27 ? 7.538 41.729 153.462 1.00 40.91 27 GLY B CA 1
ATOM 5396 C C . GLY B 1 27 ? 7.434 40.306 152.944 1.00 41.38 27 GLY B C 1
ATOM 5397 O O . GLY B 1 27 ? 7.879 39.353 153.587 1.00 41.33 27 GLY B O 1
ATOM 5398 N N . GLU B 1 28 ? 6.829 40.160 151.775 1.00 40.45 28 GLU B N 1
ATOM 5399 C CA . GLU B 1 28 ? 6.674 38.852 151.163 1.00 41.91 28 GLU B CA 1
ATOM 5400 C C . GLU B 1 28 ? 8.025 38.213 150.828 1.00 40.08 28 GLU B C 1
ATOM 5401 O O . GLU B 1 28 ? 8.974 38.892 150.425 1.00 40.08 28 GLU B O 1
ATOM 5407 N N . GLU B 1 29 ? 8.091 36.898 150.971 1.00 38.61 29 GLU B N 1
ATOM 5408 C CA . GLU B 1 29 ? 9.309 36.140 150.703 1.00 37.75 29 GLU B CA 1
ATOM 5409 C C . GLU B 1 29 ? 9.937 36.504 149.364 1.00 35.24 29 GLU B C 1
ATOM 5410 O O . GLU B 1 29 ? 11.142 36.738 149.280 1.00 33.81 29 GLU B O 1
ATOM 5416 N N . GLY B 1 30 ? 9.112 36.572 148.324 1.00 33.70 30 GLY B N 1
ATOM 5417 C CA . GLY B 1 30 ? 9.610 36.904 147.002 1.00 32.78 30 GLY B CA 1
ATOM 5418 C C . GLY B 1 30 ? 10.032 38.355 146.901 1.00 33.42 30 GLY B C 1
ATOM 5419 O O . GLY B 1 30 ? 11.084 38.676 146.336 1.00 32.99 30 GLY B O 1
ATOM 5420 N N . TRP B 1 31 ? 9.206 39.239 147.444 1.00 33.34 31 TRP B N 1
ATOM 5421 C CA . TRP B 1 31 ? 9.499 40.663 147.430 1.00 34.54 31 TRP B CA 1
ATOM 5422 C C . TRP B 1 31 ? 10.864 40.881 148.088 1.00 33.33 31 TRP B C 1
ATOM 5423 O O . TRP B 1 31 ? 11.669 41.668 147.592 1.00 33.52 31 TRP B O 1
ATOM 5434 N N . CYS B 1 32 ? 11.121 40.181 149.196 1.00 30.81 32 CYS B N 1
ATOM 5435 C CA . CYS B 1 32 ? 12.411 40.300 149.886 1.00 29.52 32 CYS B CA 1
ATOM 5436 C C . CYS B 1 32 ? 13.578 39.852 148.994 1.00 29.19 32 CYS B C 1
ATOM 5437 O O . CYS B 1 32 ? 14.587 40.571 148.859 1.00 29.87 32 CYS B O 1
ATOM 5440 N N . PHE B 1 33 ? 13.446 38.676 148.374 1.00 26.49 33 PHE B N 1
ATOM 5441 C CA . PHE B 1 33 ? 14.524 38.181 147.536 1.00 24.46 33 PHE B CA 1
ATOM 5442 C C . PHE B 1 33 ? 14.806 39.092 146.347 1.00 24.13 33 PHE B C 1
ATOM 5443 O O . PHE B 1 33 ? 15.962 39.302 145.999 1.00 23.72 33 PHE B O 1
ATOM 5451 N N . GLU B 1 34 ? 13.768 39.626 145.708 1.00 27.64 34 GLU B N 1
ATOM 5452 C CA . GLU B 1 34 ? 13.989 40.526 144.563 1.00 29.61 34 GLU B CA 1
ATOM 5453 C C . GLU B 1 34 ? 14.830 41.736 144.985 1.00 30.64 34 GLU B C 1
ATOM 5454 O O . GLU B 1 34 ? 15.722 42.175 144.263 1.00 30.41 34 GLU B O 1
ATOM 5460 N N . HIS B 1 35 ? 14.562 42.268 146.170 1.00 31.35 35 HIS B N 1
ATOM 5461 C CA . HIS B 1 35 ? 15.332 43.407 146.620 1.00 32.73 35 HIS B CA 1
ATOM 5462 C C . HIS B 1 35 ? 16.781 43.048 146.914 1.00 32.42 35 HIS B C 1
ATOM 5463 O O . HIS B 1 35 ? 17.665 43.863 146.662 1.00 33.88 35 HIS B O 1
ATOM 5470 N N . THR B 1 36 ? 17.045 41.839 147.420 1.00 31.57 36 THR B N 1
ATOM 5471 C CA . THR B 1 36 ? 18.436 41.444 147.687 1.00 29.91 36 THR B CA 1
ATOM 5472 C C . THR B 1 36 ? 19.203 41.400 146.353 1.00 31.12 36 THR B C 1
ATOM 5473 O O . THR B 1 36 ? 20.405 41.652 146.298 1.00 29.08 36 THR B O 1
ATOM 5477 N N . LEU B 1 37 ? 18.490 41.083 145.276 1.00 31.21 37 LEU B N 1
ATOM 5478 C CA . LEU B 1 37 ? 19.089 41.025 143.948 1.00 34.68 37 LEU B CA 1
ATOM 5479 C C . LEU B 1 37 ? 19.479 42.434 143.464 1.00 36.35 37 LEU B C 1
ATOM 5480 O O . LEU B 1 37 ? 20.543 42.631 142.884 1.00 36.10 37 LEU B O 1
ATOM 5485 N N . LYS B 1 38 ? 18.616 43.412 143.710 1.00 37.75 38 LYS B N 1
ATOM 5486 C CA . LYS B 1 38 ? 18.887 44.781 143.290 1.00 39.14 38 LYS B CA 1
ATOM 5487 C C . LYS B 1 38 ? 19.999 45.360 144.139 1.00 39.15 38 LYS B C 1
ATOM 5488 O O . LYS B 1 38 ? 20.899 46.026 143.637 1.00 39.40 38 LYS B O 1
ATOM 5494 N N . LEU B 1 39 ? 19.934 45.081 145.430 1.00 39.79 39 LEU B N 1
ATOM 5495 C CA . LEU B 1 39 ? 20.932 45.540 146.383 1.00 40.54 39 LEU B CA 1
ATOM 5496 C C . LEU B 1 39 ? 22.338 45.056 145.999 1.00 42.37 39 LEU B C 1
ATOM 5497 O O . LEU B 1 39 ? 23.302 45.823 146.056 1.00 42.03 39 LEU B O 1
ATOM 5502 N N . ARG B 1 40 ? 22.457 43.785 145.612 1.00 43.57 40 ARG B N 1
ATOM 5503 C CA . ARG B 1 40 ? 23.754 43.226 145.234 1.00 44.06 40 ARG B CA 1
ATOM 5504 C C . ARG B 1 40 ? 24.308 43.890 143.982 1.00 42.60 40 ARG B C 1
ATOM 5505 O O . ARG B 1 40 ? 25.516 44.091 143.859 1.00 41.63 40 ARG B O 1
ATOM 5513 N N . ASP B 1 41 ? 23.428 44.204 143.038 1.00 42.41 41 ASP B N 1
ATOM 5514 C CA . ASP B 1 41 ? 23.857 44.853 141.805 1.00 43.44 41 ASP B CA 1
ATOM 5515 C C . ASP B 1 41 ? 24.229 46.329 142.026 1.00 42.67 41 ASP B C 1
ATOM 5516 O O . ASP B 1 41 ? 25.071 46.867 141.324 1.00 42.62 41 ASP B O 1
ATOM 5521 N N . ALA B 1 42 ? 23.625 46.972 143.019 1.00 41.04 42 ALA B N 1
ATOM 5522 C CA . ALA B 1 42 ? 23.908 48.377 143.290 1.00 39.96 42 ALA B CA 1
ATOM 5523 C C . ALA B 1 42 ? 25.137 48.596 144.168 1.00 41.13 42 ALA B C 1
ATOM 5524 O O . ALA B 1 42 ? 25.903 49.519 143.922 1.00 41.00 42 ALA B O 1
ATOM 5526 N N . LEU B 1 43 ? 25.321 47.765 145.197 1.00 41.72 43 LEU B N 1
ATOM 5527 C CA . LEU B 1 43 ? 26.470 47.909 146.091 1.00 42.14 43 LEU B CA 1
ATOM 5528 C C . LEU B 1 43 ? 27.326 46.673 145.969 1.00 43.44 43 LEU B C 1
ATOM 5529 O O . LEU B 1 43 ? 27.138 45.710 146.710 1.00 44.26 43 LEU B O 1
ATOM 5534 N N . PRO B 1 44 ? 28.295 46.683 145.045 1.00 45.48 44 PRO B N 1
ATOM 5535 C CA . PRO B 1 44 ? 29.115 45.481 144.923 1.00 45.07 44 PRO B CA 1
ATOM 5536 C C . PRO B 1 44 ? 29.803 45.109 146.225 1.00 44.70 44 PRO B C 1
ATOM 5537 O O . PRO B 1 44 ? 30.126 45.967 147.052 1.00 44.57 44 PRO B O 1
ATOM 5541 N N . GLY B 1 45 ? 29.995 43.807 146.401 1.00 44.19 45 GLY B N 1
ATOM 5542 C CA . GLY B 1 45 ? 30.634 43.296 147.591 1.00 42.43 45 GLY B CA 1
ATOM 5543 C C . GLY B 1 45 ? 30.644 41.790 147.536 1.00 41.43 45 GLY B C 1
ATOM 5544 O O . GLY B 1 45 ? 30.340 41.194 146.504 1.00 40.29 45 GLY B O 1
ATOM 5545 N N . ASP B 1 46 ? 30.992 41.176 148.659 1.00 41.31 46 ASP B N 1
ATOM 5546 C CA . ASP B 1 46 ? 31.044 39.731 148.756 1.00 41.04 46 ASP B CA 1
ATOM 5547 C C . ASP B 1 46 ? 29.649 39.169 148.964 1.00 40.35 46 ASP B C 1
ATOM 5548 O O . ASP B 1 46 ? 29.288 38.151 148.377 1.00 40.77 46 ASP B O 1
ATOM 5553 N N . TRP B 1 47 ? 28.864 39.854 149.790 1.00 40.05 47 TRP B N 1
ATOM 5554 C CA . TRP B 1 47 ? 27.501 39.442 150.092 1.00 39.71 47 TRP B CA 1
ATOM 5555 C C . TRP B 1 47 ? 27.355 38.004 150.573 1.00 39.83 47 TRP B C 1
ATOM 5556 O O . TRP B 1 47 ? 26.609 37.221 149.977 1.00 39.55 47 TRP B O 1
ATOM 5567 N N . LEU B 1 48 ? 28.057 37.631 151.632 1.00 40.75 48 LEU B N 1
ATOM 5568 C CA . LEU B 1 48 ? 27.874 36.274 152.112 1.00 42.70 48 LEU B CA 1
ATOM 5569 C C . LEU B 1 48 ? 26.532 36.258 152.826 1.00 41.73 48 LEU B C 1
ATOM 5570 O O . LEU B 1 48 ? 26.162 37.220 153.503 1.00 42.51 48 LEU B O 1
ATOM 5575 N N . TRP B 1 49 ? 25.803 35.164 152.663 1.00 40.48 49 TRP B N 1
ATOM 5576 C CA . TRP B 1 49 ? 24.412 34.813 152.576 1.00 39.28 49 TRP B CA 1
ATOM 5577 C C . TRP B 1 49 ? 24.359 33.803 153.721 1.00 38.50 49 TRP B C 1
ATOM 5578 O O . TRP B 1 49 ? 24.913 32.713 153.624 1.00 41.16 49 TRP B O 1
ATOM 5589 N N . ILE B 1 50 ? 23.725 34.181 154.822 1.00 38.69 50 ILE B N 1
ATOM 5590 C CA . ILE B 1 50 ? 23.600 33.286 155.955 1.00 38.81 50 ILE B CA 1
ATOM 5591 C C . ILE B 1 50 ? 22.149 32.935 156.094 1.00 41.12 50 ILE B C 1
ATOM 5592 O O . ILE B 1 50 ? 21.328 33.784 156.387 1.00 42.15 50 ILE B O 1
ATOM 5597 N N . SER B 1 51 ? 21.829 31.673 155.896 1.00 46.63 51 SER B N 1
ATOM 5598 C CA . SER B 1 51 ? 20.457 31.243 156.016 1.00 52.57 51 SER B CA 1
ATOM 5599 C C . SER B 1 51 ? 20.415 29.846 156.574 1.00 57.19 51 SER B C 1
ATOM 5600 O O . SER B 1 51 ? 21.271 29.031 156.260 1.00 57.61 51 SER B O 1
ATOM 5603 N N . PRO B 1 52 ? 19.444 29.560 157.449 1.00 62.64 52 PRO B N 1
ATOM 5604 C CA . PRO B 1 52 ? 19.419 28.190 157.958 1.00 67.24 52 PRO B CA 1
ATOM 5605 C C . PRO B 1 52 ? 19.120 27.298 156.744 1.00 71.83 52 PRO B C 1
ATOM 5606 O O . PRO B 1 52 ? 17.979 26.894 156.528 1.00 72.17 52 PRO B O 1
ATOM 5610 N N . ARG B 1 53 ? 20.149 27.027 155.938 1.00 77.17 53 ARG B N 1
ATOM 5611 C CA . ARG B 1 53 ? 20.000 26.212 154.730 1.00 82.70 53 ARG B CA 1
ATOM 5612 C C . ARG B 1 53 ? 20.181 24.728 155.049 1.00 86.70 53 ARG B C 1
ATOM 5613 O O . ARG B 1 53 ? 19.366 23.900 154.629 1.00 87.88 53 ARG B O 1
ATOM 5621 N N . PRO B 1 54 ? 21.276 24.357 155.742 1.00 89.83 54 PRO B N 1
ATOM 5622 C CA . PRO B 1 54 ? 21.397 22.927 156.058 1.00 91.97 54 PRO B CA 1
ATOM 5623 C C . PRO B 1 54 ? 20.440 22.881 157.252 1.00 93.72 54 PRO B C 1
ATOM 5624 O O . PRO B 1 54 ? 20.432 23.823 158.048 1.00 93.64 54 PRO B O 1
ATOM 5628 N N . ASP B 1 55 ? 19.631 21.838 157.408 1.00 95.93 55 ASP B N 1
ATOM 5629 C CA . ASP B 1 55 ? 18.681 21.893 158.517 1.00 98.14 55 ASP B CA 1
ATOM 5630 C C . ASP B 1 55 ? 18.726 20.945 159.711 1.00 99.05 55 ASP B C 1
ATOM 5631 O O . ASP B 1 55 ? 18.870 19.726 159.580 1.00 99.84 55 ASP B O 1
ATOM 5636 N N . ALA B 1 56 ? 18.577 21.555 160.885 1.00 99.42 56 ALA B N 1
ATOM 5637 C CA . ALA B 1 56 ? 18.577 20.864 162.165 1.00 99.42 56 ALA B CA 1
ATOM 5638 C C . ALA B 1 56 ? 17.693 21.639 163.139 1.00 99.34 56 ALA B C 1
ATOM 5639 O O . ALA B 1 56 ? 16.468 21.638 163.018 1.00 99.14 56 ALA B O 1
ATOM 5641 N N . LEU B 1 65 ? 27.166 26.712 160.553 1.00 95.33 65 LEU B N 1
ATOM 5642 C CA . LEU B 1 65 ? 27.093 28.076 160.035 1.00 95.89 65 LEU B CA 1
ATOM 5643 C C . LEU B 1 65 ? 28.249 28.952 160.523 1.00 96.19 65 LEU B C 1
ATOM 5644 O O . LEU B 1 65 ? 28.126 30.175 160.501 1.00 96.13 65 LEU B O 1
ATOM 5649 N N . GLN B 1 66 ? 29.371 28.371 160.950 1.00 96.36 66 GLN B N 1
ATOM 5650 C CA . GLN B 1 66 ? 30.433 29.234 161.472 1.00 96.15 66 GLN B CA 1
ATOM 5651 C C . GLN B 1 66 ? 31.908 28.863 161.315 1.00 95.74 66 GLN B C 1
ATOM 5652 O O . GLN B 1 66 ? 32.653 28.905 162.292 1.00 95.19 66 GLN B O 1
ATOM 5658 N N . THR B 1 67 ? 32.353 28.520 160.115 1.00 95.70 67 THR B N 1
ATOM 5659 C CA . THR B 1 67 ? 33.769 28.197 159.946 1.00 95.13 67 THR B CA 1
ATOM 5660 C C . THR B 1 67 ? 34.440 29.387 159.259 1.00 94.19 67 THR B C 1
ATOM 5661 O O . THR B 1 67 ? 35.555 29.285 158.744 1.00 93.45 67 THR B O 1
ATOM 5665 N N . LEU B 1 68 ? 33.764 30.529 159.282 1.00 93.14 68 LEU B N 1
ATOM 5666 C CA . LEU B 1 68 ? 34.279 31.711 158.607 1.00 91.82 68 LEU B CA 1
ATOM 5667 C C . LEU B 1 68 ? 34.462 32.959 159.460 1.00 91.01 68 LEU B C 1
ATOM 5668 O O . LEU B 1 68 ? 33.968 34.020 159.085 1.00 91.39 68 LEU B O 1
ATOM 5673 N N . LEU B 1 69 ? 35.170 32.874 160.582 1.00 89.90 69 LEU B N 1
ATOM 5674 C CA . LEU B 1 69 ? 35.335 34.081 161.384 1.00 88.49 69 LEU B CA 1
ATOM 5675 C C . LEU B 1 69 ? 36.674 34.797 161.222 1.00 87.08 69 LEU B C 1
ATOM 5676 O O . LEU B 1 69 ? 36.778 35.993 161.502 1.00 86.99 69 LEU B O 1
ATOM 5681 N N . GLY B 1 70 ? 37.701 34.080 160.779 1.00 84.95 70 GLY B N 1
ATOM 5682 C CA . GLY B 1 70 ? 38.981 34.729 160.578 1.00 81.92 70 GLY B CA 1
ATOM 5683 C C . GLY B 1 70 ? 38.822 35.705 159.428 1.00 79.62 70 GLY B C 1
ATOM 5684 O O . GLY B 1 70 ? 39.581 36.666 159.291 1.00 79.21 70 GLY B O 1
ATOM 5685 N N . ARG B 1 71 ? 37.804 35.458 158.608 1.00 77.79 71 ARG B N 1
ATOM 5686 C CA . ARG B 1 71 ? 37.532 36.294 157.448 1.00 75.48 71 ARG B CA 1
ATOM 5687 C C . ARG B 1 71 ? 36.514 37.397 157.674 1.00 72.51 71 ARG B C 1
ATOM 5688 O O . ARG B 1 71 ? 35.792 37.417 158.666 1.00 71.93 71 ARG B O 1
ATOM 5696 N N . GLU B 1 72 ? 36.478 38.314 156.718 1.00 69.39 72 GLU B N 1
ATOM 5697 C CA . GLU B 1 72 ? 35.581 39.454 156.742 1.00 66.01 72 GLU B CA 1
ATOM 5698 C C . GLU B 1 72 ? 34.950 39.577 155.363 1.00 62.19 72 GLU B C 1
ATOM 5699 O O . GLU B 1 72 ? 35.498 39.094 154.370 1.00 60.79 72 GLU B O 1
ATOM 5705 N N . PHE B 1 73 ? 33.790 40.216 155.305 1.00 57.84 73 PHE B N 1
ATOM 5706 C CA . PHE B 1 73 ? 33.093 40.370 154.044 1.00 52.49 73 PHE B CA 1
ATOM 5707 C C . PHE B 1 73 ? 32.440 41.733 153.934 1.00 49.56 73 PHE B C 1
ATOM 5708 O O . PHE B 1 73 ? 32.031 42.334 154.930 1.00 49.26 73 PHE B O 1
ATOM 5716 N N . ARG B 1 74 ? 32.356 42.220 152.709 1.00 46.39 74 ARG B N 1
ATOM 5717 C CA . ARG B 1 74 ? 31.700 43.480 152.446 1.00 45.02 74 ARG B CA 1
ATOM 5718 C C . ARG B 1 74 ? 30.253 43.099 152.088 1.00 42.67 74 ARG B C 1
ATOM 5719 O O . ARG B 1 74 ? 29.985 42.553 151.009 1.00 41.92 74 ARG B O 1
ATOM 5727 N N . HIS B 1 75 ? 29.344 43.349 153.027 1.00 38.25 75 HIS B N 1
ATOM 5728 C CA . HIS B 1 75 ? 27.924 43.061 152.875 1.00 36.86 75 HIS B CA 1
ATOM 5729 C C . HIS B 1 75 ? 27.568 41.602 153.068 1.00 36.22 75 HIS B C 1
ATOM 5730 O O . HIS B 1 75 ? 28.360 40.708 152.766 1.00 36.92 75 HIS B O 1
ATOM 5737 N N . ALA B 1 76 ? 26.357 41.381 153.569 1.00 34.07 76 ALA B N 1
ATOM 5738 C CA . ALA B 1 76 ? 25.851 40.044 153.829 1.00 33.27 76 ALA B CA 1
ATOM 5739 C C . ALA B 1 76 ? 24.346 40.098 153.972 1.00 30.79 76 ALA B C 1
ATOM 5740 O O . ALA B 1 76 ? 23.761 41.161 154.077 1.00 31.84 76 ALA B O 1
ATOM 5742 N N . VAL B 1 77 ? 23.729 38.930 153.985 1.00 31.03 77 VAL B N 1
ATOM 5743 C CA . VAL B 1 77 ? 22.296 38.813 154.121 1.00 28.03 77 VAL B CA 1
ATOM 5744 C C . VAL B 1 77 ? 21.990 37.792 155.221 1.00 28.34 77 VAL B C 1
ATOM 5745 O O . VAL B 1 77 ? 22.599 36.721 155.268 1.00 27.54 77 VAL B O 1
ATOM 5749 N N . PHE B 1 78 ? 21.070 38.126 156.117 1.00 27.40 78 PHE B N 1
ATOM 5750 C CA . PHE B 1 78 ? 20.644 37.216 157.155 1.00 27.16 78 PHE B CA 1
ATOM 5751 C C . PHE B 1 78 ? 19.198 36.870 156.908 1.00 28.36 78 PHE B C 1
ATOM 5752 O O . PHE B 1 78 ? 18.316 37.694 157.113 1.00 26.63 78 PHE B O 1
ATOM 5760 N N . ASP B 1 79 ? 18.937 35.639 156.471 1.00 28.77 79 ASP B N 1
ATOM 5761 C CA . ASP B 1 79 ? 17.588 35.183 156.150 1.00 29.34 79 ASP B CA 1
ATOM 5762 C C . ASP B 1 79 ? 16.775 34.723 157.341 1.00 29.25 79 ASP B C 1
ATOM 5763 O O . ASP B 1 79 ? 16.891 33.573 157.761 1.00 29.15 79 ASP B O 1
ATOM 5768 N N . ALA B 1 80 ? 15.953 35.616 157.869 1.00 31.29 80 ALA B N 1
ATOM 5769 C CA . ALA B 1 80 ? 15.135 35.271 159.049 1.00 32.18 80 ALA B CA 1
ATOM 5770 C C . ALA B 1 80 ? 13.691 35.018 158.671 1.00 33.02 80 ALA B C 1
ATOM 5771 O O . ALA B 1 80 ? 12.812 34.853 159.529 1.00 35.52 80 ALA B O 1
ATOM 5773 N N . ARG B 1 81 ? 13.415 35.020 157.374 1.00 31.93 81 ARG B N 1
ATOM 5774 C CA . ARG B 1 81 ? 12.070 34.880 156.851 1.00 31.45 81 ARG B CA 1
ATOM 5775 C C . ARG B 1 81 ? 11.291 33.743 157.505 1.00 31.69 81 ARG B C 1
ATOM 5776 O O . ARG B 1 81 ? 10.063 33.777 157.565 1.00 31.92 81 ARG B O 1
ATOM 5784 N N . HIS B 1 82 ? 11.996 32.736 158.006 1.00 32.24 82 HIS B N 1
ATOM 5785 C CA . HIS B 1 82 ? 11.313 31.618 158.639 1.00 33.90 82 HIS B CA 1
ATOM 5786 C C . HIS B 1 82 ? 11.876 31.296 160.006 1.00 35.36 82 HIS B C 1
ATOM 5787 O O . HIS B 1 82 ? 11.248 30.593 160.789 1.00 36.78 82 HIS B O 1
ATOM 5794 N N . GLY B 1 83 ? 13.059 31.826 160.295 1.00 36.83 83 GLY B N 1
ATOM 5795 C CA . GLY B 1 83 ? 13.688 31.572 161.578 1.00 37.47 83 GLY B CA 1
ATOM 5796 C C . GLY B 1 83 ? 14.749 32.599 161.904 1.00 36.47 83 GLY B C 1
ATOM 5797 O O . GLY B 1 83 ? 15.339 33.202 161.003 1.00 36.42 83 GLY B O 1
ATOM 5798 N N . PHE B 1 84 ? 14.991 32.797 163.196 1.00 35.71 84 PHE B N 1
ATOM 5799 C CA . PHE B 1 84 ? 15.987 33.762 163.650 1.00 34.63 84 PHE B CA 1
ATOM 5800 C C . PHE B 1 84 ? 16.965 33.132 164.639 1.00 33.99 84 PHE B C 1
ATOM 5801 O O . PHE B 1 84 ? 16.661 32.990 165.816 1.00 34.34 84 PHE B O 1
ATOM 5809 N N . ASP B 1 85 ? 18.132 32.747 164.144 1.00 34.00 85 ASP B N 1
ATOM 5810 C CA . ASP B 1 85 ? 19.193 32.161 164.961 1.00 35.60 85 ASP B CA 1
ATOM 5811 C C . ASP B 1 85 ? 19.966 33.373 165.484 1.00 35.07 85 ASP B C 1
ATOM 5812 O O . ASP B 1 85 ? 20.846 33.905 164.801 1.00 34.49 85 ASP B O 1
ATOM 5817 N N . ALA B 1 86 ? 19.619 33.812 166.689 1.00 35.06 86 ALA B N 1
ATOM 5818 C CA . ALA B 1 86 ? 20.239 34.990 167.292 1.00 34.44 86 ALA B CA 1
ATOM 5819 C C . ALA B 1 86 ? 21.756 34.951 167.263 1.00 34.68 86 ALA B C 1
ATOM 5820 O O . ALA B 1 86 ? 22.401 35.916 166.828 1.00 36.52 86 ALA B O 1
ATOM 5822 N N . ALA B 1 87 ? 22.320 33.831 167.709 1.00 33.22 87 ALA B N 1
ATOM 5823 C CA . ALA B 1 87 ? 23.766 33.653 167.745 1.00 33.21 87 ALA B CA 1
ATOM 5824 C C . ALA B 1 87 ? 24.416 33.872 166.377 1.00 33.60 87 ALA B C 1
ATOM 5825 O O . ALA B 1 87 ? 25.447 34.551 166.267 1.00 34.15 87 ALA B O 1
ATOM 5827 N N . ALA B 1 88 ? 23.819 33.303 165.336 1.00 30.87 88 ALA B N 1
ATOM 5828 C CA . ALA B 1 88 ? 24.363 33.466 163.993 1.00 31.68 88 ALA B CA 1
ATOM 5829 C C . ALA B 1 88 ? 24.309 34.930 163.582 1.00 30.67 88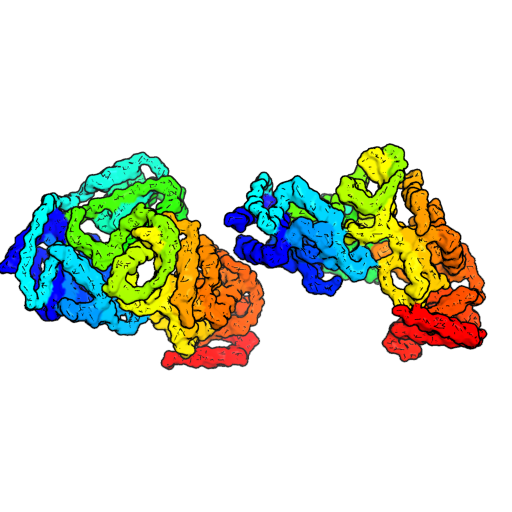 ALA B C 1
ATOM 5830 O O . ALA B 1 88 ? 25.260 35.457 163.017 1.00 31.72 88 ALA B O 1
ATOM 5832 N N . PHE B 1 89 ? 23.189 35.586 163.862 1.00 32.24 89 PHE B N 1
ATOM 5833 C CA . PHE B 1 89 ? 23.024 37.001 163.525 1.00 31.96 89 PHE B CA 1
ATOM 5834 C C . PHE B 1 89 ? 24.210 37.779 164.125 1.00 33.38 89 PHE B C 1
ATOM 5835 O O . PHE B 1 89 ? 24.984 38.421 163.402 1.00 34.79 89 PHE B O 1
ATOM 5843 N N . ALA B 1 90 ? 24.367 37.698 165.442 1.00 33.94 90 ALA B N 1
ATOM 5844 C CA . ALA B 1 90 ? 25.470 38.381 166.130 1.00 36.28 90 ALA B CA 1
ATOM 5845 C C . ALA B 1 90 ? 26.840 38.021 165.529 1.00 37.24 90 ALA B C 1
ATOM 5846 O O . ALA B 1 90 ? 27.664 38.900 165.256 1.00 38.12 90 ALA B O 1
ATOM 5848 N N . ALA B 1 91 ? 27.089 36.730 165.329 1.00 36.47 91 ALA B N 1
ATOM 5849 C CA . ALA B 1 91 ? 28.357 36.304 164.754 1.00 36.63 91 ALA B CA 1
ATOM 5850 C C . ALA B 1 91 ? 28.555 36.919 163.375 1.00 37.19 91 ALA B C 1
ATOM 5851 O O . ALA B 1 91 ? 29.642 37.397 163.057 1.00 39.19 91 ALA B O 1
ATOM 5853 N N . LEU B 1 92 ? 27.512 36.910 162.550 1.00 36.96 92 LEU B N 1
ATOM 5854 C CA . LEU B 1 92 ? 27.622 37.470 161.200 1.00 36.73 92 LEU B CA 1
ATOM 5855 C C . LEU B 1 92 ? 28.029 38.933 161.227 1.00 38.03 92 LEU B C 1
ATOM 5856 O O . LEU B 1 92 ? 28.891 39.363 160.463 1.00 38.55 92 LEU B O 1
ATOM 5861 N N . SER B 1 93 ? 27.395 39.707 162.099 1.00 38.99 93 SER B N 1
ATOM 5862 C CA . SER B 1 93 ? 27.716 41.120 162.176 1.00 39.88 93 SE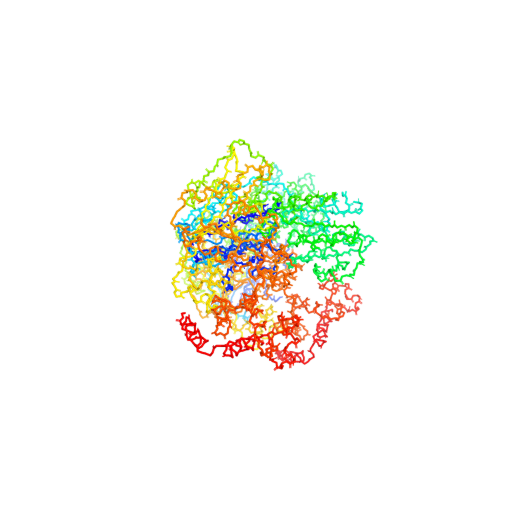R B CA 1
ATOM 5863 C C . SER B 1 93 ? 29.210 41.301 162.424 1.00 41.31 93 SER B C 1
ATOM 5864 O O . SER B 1 93 ? 29.889 41.994 161.672 1.00 40.60 93 SER B O 1
ATOM 5867 N N . GLY B 1 94 ? 29.718 40.649 163.470 1.00 42.39 94 GLY B N 1
ATOM 5868 C CA . GLY B 1 94 ? 31.122 40.781 163.829 1.00 42.42 94 GLY B CA 1
ATOM 5869 C C . GLY B 1 94 ? 32.130 40.511 162.733 1.00 43.35 94 GLY B C 1
ATOM 5870 O O . GLY B 1 94 ? 33.320 40.801 162.879 1.00 45.09 94 GLY B O 1
ATOM 5871 N N . THR B 1 95 ? 31.653 39.981 161.620 1.00 42.66 95 THR B N 1
ATOM 5872 C CA . THR B 1 95 ? 32.519 39.636 160.505 1.00 42.51 95 THR B CA 1
ATOM 5873 C C . THR B 1 95 ? 32.420 40.646 159.372 1.00 43.27 95 THR B C 1
ATOM 5874 O O . THR B 1 95 ? 33.073 40.493 158.348 1.00 43.84 95 THR B O 1
ATOM 5878 N N . LEU B 1 96 ? 31.605 41.678 159.565 1.00 42.63 96 LEU B N 1
ATOM 5879 C CA . LEU B 1 96 ? 31.374 42.675 158.536 1.00 43.84 96 LEU B CA 1
ATOM 5880 C C . LEU B 1 96 ? 32.313 43.872 158.497 1.00 44.72 96 LEU B C 1
ATOM 5881 O O . LEU B 1 96 ? 32.387 44.651 159.442 1.00 44.88 96 LEU B O 1
ATOM 5886 N N . LYS B 1 97 ? 33.003 44.016 157.369 1.00 45.20 97 LYS B N 1
ATOM 5887 C CA . LYS B 1 97 ? 33.949 45.103 157.151 1.00 47.39 97 LYS B CA 1
ATOM 5888 C C . LYS B 1 97 ? 33.309 46.485 157.231 1.00 47.93 97 LYS B C 1
ATOM 5889 O O . LYS B 1 97 ? 32.089 46.632 157.127 1.00 48.11 97 LYS B O 1
ATOM 5895 N N . ALA B 1 98 ? 34.143 47.501 157.425 1.00 48.53 98 ALA B N 1
ATOM 5896 C CA . ALA B 1 98 ? 33.651 48.869 157.526 1.00 48.02 98 ALA B CA 1
ATOM 5897 C C . ALA B 1 98 ? 33.018 49.265 156.208 1.00 47.97 98 ALA B C 1
ATOM 5898 O O . ALA B 1 98 ? 33.595 49.038 155.143 1.00 47.82 98 ALA B O 1
ATOM 5900 N N . GLY B 1 99 ? 31.826 49.851 156.285 1.00 46.96 99 GLY B N 1
ATOM 5901 C CA . GLY B 1 99 ? 31.129 50.277 155.084 1.00 45.27 99 GLY B CA 1
ATOM 5902 C C . GLY B 1 99 ? 30.165 49.223 154.577 1.00 44.12 99 GLY B C 1
ATOM 5903 O O . GLY B 1 99 ? 29.594 49.353 153.492 1.00 45.72 99 GLY B O 1
ATOM 5904 N N . SER B 1 100 ? 29.977 48.181 155.374 1.00 40.67 100 SER B N 1
ATOM 5905 C CA . SER B 1 100 ? 29.097 47.079 155.013 1.00 38.43 100 SER B CA 1
ATOM 5906 C C . SER B 1 100 ? 27.681 47.208 155.538 1.00 36.13 100 SER B C 1
ATOM 5907 O O . SER B 1 100 ? 27.435 47.786 156.598 1.00 35.99 100 SER B O 1
ATOM 5910 N N . TRP B 1 101 ? 26.790 46.611 154.807 1.00 34.38 101 TRP B N 1
ATOM 5911 C CA . TRP B 1 101 ? 25.390 46.552 155.153 1.00 34.04 101 TRP B CA 1
ATOM 5912 C C . TRP B 1 101 ? 25.081 45.136 155.581 1.00 33.71 101 TRP B C 1
ATOM 5913 O O . TRP B 1 101 ? 25.558 44.186 154.962 1.00 32.20 101 TRP B O 1
ATOM 5924 N N . LEU B 1 102 ? 24.295 44.973 156.613 1.00 33.01 102 LEU B N 1
ATOM 5925 C CA . LEU B 1 102 ? 23.809 43.713 156.997 1.00 33.10 102 LEU B CA 1
ATOM 5926 C C . LEU B 1 102 ? 22.382 43.851 156.544 1.00 33.84 102 LEU B C 1
ATOM 5927 O O . LEU B 1 102 ? 21.643 44.680 157.066 1.00 34.72 102 LEU B O 1
ATOM 5932 N N . VAL B 1 103 ? 21.945 43.057 155.577 1.00 32.62 103 VAL B N 1
ATOM 5933 C CA . VAL B 1 103 ? 20.548 43.110 155.140 1.00 31.29 103 VAL B CA 1
ATOM 5934 C C . VAL B 1 103 ? 19.798 42.006 155.842 1.00 31.55 103 VAL B C 1
ATOM 5935 O O . VAL B 1 103 ? 20.086 40.833 155.612 1.00 31.11 103 VAL B O 1
ATOM 5939 N N . LEU B 1 104 ? 18.845 42.363 156.703 1.00 32.15 104 LEU B N 1
ATOM 5940 C CA . LEU B 1 104 ? 18.061 41.372 157.442 1.00 31.41 104 LEU B CA 1
ATOM 5941 C C . LEU B 1 104 ? 16.726 41.084 156.780 1.00 32.89 104 LEU B C 1
ATOM 5942 O O . LEU B 1 104 ? 15.893 41.977 156.620 1.00 34.06 104 LEU B O 1
ATOM 5947 N N . LEU B 1 105 ? 16.526 39.832 156.389 1.00 33.09 105 LEU B N 1
ATOM 5948 C CA . LEU B 1 105 ? 15.281 39.410 155.749 1.00 31.99 105 LEU B CA 1
ATOM 5949 C C . LEU B 1 105 ? 14.255 39.007 156.801 1.00 31.60 105 LEU B C 1
ATOM 5950 O O . LEU B 1 105 ? 14.502 38.143 157.655 1.00 31.18 105 LEU B O 1
ATOM 5955 N N . LEU B 1 106 ? 13.088 39.622 156.730 1.00 32.24 106 LEU B N 1
ATOM 5956 C CA . LEU B 1 106 ? 12.049 39.346 157.711 1.00 34.77 106 LEU B CA 1
ATOM 5957 C C . LEU B 1 106 ? 10.711 39.105 157.033 1.00 35.54 106 LEU B C 1
ATOM 5958 O O . LEU B 1 106 ? 10.507 39.495 155.899 1.00 35.51 106 LEU B O 1
ATOM 5963 N N . PRO B 1 107 ? 9.787 38.434 157.718 1.00 37.51 107 PRO B N 1
ATOM 5964 C CA . PRO B 1 107 ? 8.477 38.193 157.115 1.00 39.19 107 PRO B CA 1
ATOM 5965 C C . PRO B 1 107 ? 7.675 39.489 157.117 1.00 40.11 107 PRO B C 1
ATOM 5966 O O . PRO B 1 107 ? 8.154 40.502 157.622 1.00 41.40 107 PRO B O 1
ATOM 5970 N N . VAL B 1 108 ? 6.468 39.465 156.551 1.00 41.61 108 VAL B N 1
ATOM 5971 C CA . VAL B 1 108 ? 5.617 40.658 156.537 1.00 43.15 108 VAL B CA 1
ATOM 5972 C C . VAL B 1 108 ? 5.507 41.236 157.957 1.00 42.77 108 VAL B C 1
ATOM 5973 O O . VAL B 1 108 ? 5.110 40.546 158.898 1.00 42.10 108 VAL B O 1
ATOM 5977 N N . TRP B 1 109 ? 5.855 42.510 158.089 1.00 43.96 109 TRP B N 1
ATOM 5978 C CA . TRP B 1 109 ? 5.849 43.194 159.374 1.00 46.53 109 TRP B CA 1
ATOM 5979 C C . TRP B 1 109 ? 4.658 42.911 160.290 1.00 47.75 109 TRP B C 1
ATOM 5980 O O . TRP B 1 109 ? 4.841 42.548 161.452 1.00 47.18 109 TRP B O 1
ATOM 5991 N N . GLU B 1 110 ? 3.446 43.063 159.772 1.00 49.72 110 GLU B N 1
ATOM 5992 C CA . GLU B 1 110 ? 2.259 42.860 160.591 1.00 52.57 110 GLU B CA 1
ATOM 5993 C C . GLU B 1 110 ? 2.042 41.448 161.113 1.00 52.51 110 GLU B C 1
ATOM 5994 O O . GLU B 1 110 ? 1.354 41.258 162.116 1.00 53.39 110 GLU B O 1
ATOM 6000 N N . GLU B 1 111 ? 2.617 40.457 160.449 1.00 52.29 111 GLU B N 1
ATOM 6001 C CA . GLU B 1 111 ? 2.438 39.081 160.886 1.00 53.22 111 GLU B CA 1
ATOM 6002 C C . GLU B 1 111 ? 3.716 38.442 161.415 1.00 52.98 111 GLU B C 1
ATOM 6003 O O . GLU B 1 111 ? 3.781 37.223 161.618 1.00 52.85 111 GLU B O 1
ATOM 6009 N N . TRP B 1 112 ? 4.729 39.266 161.652 1.00 51.09 112 TRP B N 1
ATOM 6010 C CA . TRP B 1 112 ? 5.994 38.760 162.147 1.00 49.67 112 TRP B CA 1
ATOM 6011 C C . TRP B 1 112 ? 5.862 38.196 163.558 1.00 51.13 112 TRP B C 1
ATOM 6012 O O . TRP B 1 112 ? 6.297 37.073 163.826 1.00 50.98 112 TRP B O 1
ATOM 6023 N N . GLU B 1 113 ? 5.232 38.957 164.448 1.00 51.99 113 GLU B N 1
ATOM 6024 C CA . GLU B 1 113 ? 5.070 38.529 165.830 1.00 53.36 113 GLU B CA 1
ATOM 6025 C C . GLU B 1 113 ? 4.524 37.123 166.055 1.00 53.38 113 GLU B C 1
ATOM 6026 O O . GLU B 1 113 ? 4.968 36.438 166.971 1.00 54.42 113 GLU B O 1
ATOM 6032 N N . ASN B 1 114 ? 3.582 36.672 165.236 1.00 53.45 114 ASN B N 1
ATOM 6033 C CA . ASN B 1 114 ? 3.018 35.344 165.457 1.00 53.29 114 ASN B CA 1
ATOM 6034 C C . ASN B 1 114 ? 3.454 34.251 164.499 1.00 52.12 114 ASN B C 1
ATOM 6035 O O . ASN B 1 114 ? 2.916 33.143 164.526 1.00 51.45 114 ASN B O 1
ATOM 6040 N N . GLN B 1 115 ? 4.425 34.548 163.650 1.00 50.42 115 GLN B N 1
ATOM 6041 C CA . GLN B 1 115 ? 4.904 33.530 162.733 1.00 50.17 115 GLN B CA 1
ATOM 6042 C C . GLN B 1 115 ? 5.928 32.647 163.448 1.00 49.47 115 GLN B C 1
ATOM 6043 O O . GLN B 1 115 ? 6.887 33.140 164.033 1.00 51.39 115 GLN B O 1
ATOM 6049 N N . PRO B 1 116 ? 5.725 31.323 163.428 1.00 49.16 116 PRO B N 1
ATOM 6050 C CA . PRO B 1 116 ? 6.666 30.413 164.090 1.00 47.87 116 PRO B CA 1
ATOM 6051 C C . PRO B 1 116 ? 8.113 30.546 163.608 1.00 47.52 116 PRO B C 1
ATOM 6052 O O . PRO B 1 116 ? 8.367 30.830 162.437 1.00 45.74 116 PRO B O 1
ATOM 6056 N N . ASP B 1 117 ? 9.044 30.334 164.538 1.00 47.07 117 ASP B N 1
ATOM 6057 C CA . ASP B 1 117 ? 10.483 30.446 164.300 1.00 46.96 117 ASP B CA 1
ATOM 6058 C C . ASP B 1 117 ? 11.094 29.054 164.183 1.00 46.64 117 ASP B C 1
ATOM 6059 O O . ASP B 1 117 ? 11.181 28.328 165.169 1.00 46.80 117 ASP B O 1
ATOM 6064 N N . ALA B 1 118 ? 11.528 28.684 162.985 1.00 45.12 118 ALA B N 1
ATOM 6065 C CA . ALA B 1 118 ? 12.115 27.370 162.781 1.00 44.54 118 ALA B CA 1
ATOM 6066 C C . ALA B 1 118 ? 13.310 27.140 163.687 1.00 45.16 118 ALA B C 1
ATOM 6067 O O . ALA B 1 118 ? 13.621 26.002 164.046 1.00 46.01 118 ALA B O 1
ATOM 6069 N N . ASP B 1 119 ? 13.988 28.218 164.054 1.00 45.14 119 ASP B N 1
ATOM 6070 C CA . ASP B 1 119 ? 15.164 28.111 164.902 1.00 45.06 119 ASP B CA 1
ATOM 6071 C C . ASP B 1 119 ? 14.842 27.802 166.355 1.00 44.04 119 ASP B C 1
ATOM 6072 O O . ASP B 1 119 ? 15.725 27.395 167.112 1.00 43.08 119 ASP B O 1
ATOM 6077 N N . SER B 1 120 ? 13.583 27.996 166.741 1.00 42.74 120 SER B N 1
ATOM 6078 C CA . SER B 1 120 ? 13.163 27.752 168.118 1.00 42.13 120 SER B CA 1
ATOM 6079 C C . SER B 1 120 ? 13.313 26.298 168.583 1.00 42.53 120 SER B C 1
ATOM 6080 O O . SER B 1 120 ? 13.364 26.044 169.788 1.00 42.17 120 SER B O 1
ATOM 6083 N N . LEU B 1 121 ? 13.397 25.352 167.648 1.00 42.46 121 LEU B N 1
ATOM 6084 C CA . LEU B 1 121 ? 13.560 23.942 168.014 1.00 43.57 121 LEU B CA 1
ATOM 6085 C C . LEU B 1 121 ? 14.840 23.694 168.813 1.00 43.59 121 LEU B C 1
ATOM 6086 O O . LEU B 1 121 ? 14.949 22.708 169.536 1.00 44.28 121 LEU B O 1
ATOM 6091 N N . ARG B 1 122 ? 15.810 24.585 168.676 1.00 42.46 122 ARG B N 1
ATOM 6092 C CA . ARG B 1 122 ? 17.080 24.440 169.376 1.00 44.40 122 ARG B CA 1
ATOM 6093 C C . ARG B 1 122 ? 17.038 24.831 170.859 1.00 44.61 122 ARG B C 1
ATOM 6094 O O . ARG B 1 122 ? 17.971 24.524 171.603 1.00 44.46 122 ARG B O 1
ATOM 6102 N N . TRP B 1 123 ? 15.978 25.506 171.299 1.00 43.23 123 TRP B N 1
ATOM 6103 C CA . TRP B 1 123 ? 15.936 25.947 172.690 1.00 42.27 123 TRP B CA 1
ATOM 6104 C C . TRP B 1 123 ? 14.595 25.971 173.397 1.00 42.81 123 TRP B C 1
ATOM 6105 O O . TRP B 1 123 ? 14.541 26.291 174.580 1.00 45.23 123 TRP B O 1
ATOM 6116 N N . SER B 1 124 ? 13.519 25.652 172.688 1.00 42.84 124 SER B N 1
ATOM 6117 C CA . SER B 1 124 ? 12.185 25.657 173.277 1.00 41.65 124 SER B CA 1
ATOM 6118 C C . SER B 1 124 ? 11.811 24.318 173.902 1.00 43.08 124 SER B C 1
ATOM 6119 O O . SER B 1 124 ? 10.872 24.238 174.685 1.00 42.87 124 SER B O 1
ATOM 6122 N N . ASP B 1 125 ? 12.531 23.265 173.545 1.00 45.28 125 ASP B N 1
ATOM 6123 C CA . ASP B 1 125 ? 12.220 21.937 174.058 1.00 48.47 125 ASP B CA 1
ATOM 6124 C C . ASP B 1 125 ? 10.801 21.536 173.666 1.00 50.32 125 ASP B C 1
ATOM 6125 O O . ASP B 1 125 ? 10.148 20.766 174.371 1.00 51.09 125 ASP B O 1
ATOM 6130 N N . CYS B 1 126 ? 10.326 22.078 172.545 1.00 51.49 126 CYS B N 1
ATOM 6131 C CA . CYS B 1 126 ? 9.005 21.758 172.017 1.00 52.10 126 CYS B CA 1
ATOM 6132 C C . CYS B 1 126 ? 9.233 20.902 170.770 1.00 53.54 126 CYS B C 1
ATOM 6133 O O . CYS B 1 126 ? 10.267 21.022 170.110 1.00 53.84 126 CYS B O 1
ATOM 6136 N N . PRO B 1 127 ? 8.273 20.031 170.428 1.00 54.00 127 PRO B N 1
ATOM 6137 C CA . PRO B 1 127 ? 8.413 19.171 169.247 1.00 53.87 127 PRO B CA 1
ATOM 6138 C C . PRO B 1 127 ? 8.463 19.952 167.929 1.00 53.74 127 PRO B C 1
ATOM 6139 O O . PRO B 1 127 ? 9.243 19.623 167.032 1.00 52.78 127 PRO B O 1
ATOM 6143 N N . ASP B 1 128 ? 7.635 20.988 167.821 1.00 53.60 128 ASP B N 1
ATOM 6144 C CA . ASP B 1 128 ? 7.595 21.820 166.619 1.00 53.66 128 ASP B CA 1
ATOM 6145 C C . ASP B 1 128 ? 7.887 23.300 166.898 1.00 51.71 128 ASP B C 1
ATOM 6146 O O . ASP B 1 128 ? 7.835 23.748 168.038 1.00 52.10 128 ASP B O 1
ATOM 6151 N N . PRO B 1 129 ? 8.188 24.079 165.849 1.00 50.29 129 PRO B N 1
ATOM 6152 C CA . PRO B 1 129 ? 8.487 25.507 166.000 1.00 49.26 129 PRO B CA 1
ATOM 6153 C C . PRO B 1 129 ? 7.387 26.283 166.712 1.00 47.35 129 PRO B C 1
ATOM 6154 O O . PRO B 1 129 ? 6.225 25.883 166.678 1.00 47.45 129 PRO B O 1
ATOM 6158 N N . ILE B 1 130 ? 7.759 27.388 167.352 1.00 44.51 130 ILE B N 1
ATOM 6159 C CA . ILE B 1 130 ? 6.791 28.208 168.068 1.00 42.26 130 ILE B CA 1
ATOM 6160 C C . ILE B 1 130 ? 6.952 29.650 167.644 1.00 42.17 130 ILE B C 1
ATOM 6161 O O . ILE B 1 130 ? 7.950 29.991 167.025 1.00 43.96 130 ILE B O 1
ATOM 6166 N N . ALA B 1 131 ? 5.987 30.496 167.990 1.00 42.46 131 ALA B N 1
ATOM 6167 C CA . ALA B 1 131 ? 5.987 31.901 167.581 1.00 43.30 131 ALA B CA 1
ATOM 6168 C C . ALA B 1 131 ? 7.027 32.912 168.095 1.00 43.53 131 ALA B C 1
ATOM 6169 O O . ALA B 1 131 ? 7.537 33.719 167.303 1.00 47.82 131 ALA B O 1
ATOM 6171 N N . THR B 1 132 ? 7.327 32.899 169.387 1.00 40.51 132 THR B N 1
ATOM 6172 C CA . THR B 1 132 ? 8.283 33.859 169.979 1.00 38.22 132 THR B CA 1
ATOM 6173 C C . THR B 1 132 ? 7.958 35.343 169.714 1.00 35.59 132 THR B C 1
ATOM 6174 O O . THR B 1 132 ? 8.769 36.080 169.144 1.00 36.23 132 THR B O 1
ATOM 6178 N N . PRO B 1 133 ? 6.770 35.806 170.143 1.00 33.92 133 PRO B N 1
ATOM 6179 C CA . PRO B 1 133 ? 6.353 37.203 169.946 1.00 33.05 133 PRO B CA 1
ATOM 6180 C C . PRO B 1 133 ? 7.038 38.239 170.839 1.00 33.48 133 PRO B C 1
ATOM 6181 O O . PRO B 1 133 ? 7.132 39.418 170.473 1.00 33.97 133 PRO B O 1
ATOM 6185 N N . HIS B 1 134 ? 7.518 37.816 172.006 1.00 34.97 134 HIS B N 1
ATOM 6186 C CA . HIS B 1 134 ? 8.203 38.747 172.899 1.00 35.20 134 HIS B CA 1
ATOM 6187 C C . HIS B 1 134 ? 9.520 39.155 172.275 1.00 36.24 134 HIS B C 1
ATOM 6188 O O . HIS B 1 134 ? 9.928 40.315 172.356 1.00 35.34 134 HIS B O 1
ATOM 6195 N N . PHE B 1 135 ? 10.177 38.202 171.625 1.00 38.71 135 PHE B N 1
ATOM 6196 C CA . PHE B 1 135 ? 11.448 38.500 170.974 1.00 40.07 135 PHE B CA 1
ATOM 6197 C C . PHE B 1 135 ? 11.199 39.418 169.784 1.00 39.53 135 PHE B C 1
ATOM 6198 O O . PHE B 1 135 ? 12.002 40.305 169.499 1.00 39.57 135 PHE B O 1
ATOM 6206 N N . VAL B 1 136 ? 10.085 39.215 169.086 1.00 39.79 136 VAL B N 1
ATOM 6207 C CA . VAL B 1 136 ? 9.780 40.071 167.941 1.00 40.14 136 VAL B CA 1
ATOM 6208 C C . VAL B 1 136 ? 9.507 41.485 168.459 1.00 41.15 136 VAL B C 1
ATOM 6209 O O . VAL B 1 136 ? 9.965 42.474 167.872 1.00 40.89 136 VAL B O 1
ATOM 6213 N N . GLN B 1 137 ? 8.773 41.575 169.569 1.00 42.43 137 GLN B N 1
ATOM 6214 C CA . GLN B 1 137 ? 8.448 42.865 170.180 1.00 43.30 137 GLN B CA 1
ATOM 6215 C C . GLN B 1 137 ? 9.722 43.624 170.545 1.00 43.95 137 GLN B C 1
ATOM 6216 O O . GLN B 1 137 ? 9.866 44.821 170.247 1.00 45.00 137 GLN B O 1
ATOM 6222 N N . HIS B 1 138 ? 10.648 42.924 171.190 1.00 42.85 138 HIS B N 1
ATOM 6223 C CA . HIS B 1 138 ? 11.915 43.522 171.573 1.00 42.89 138 HIS B CA 1
ATOM 6224 C C . HIS B 1 138 ? 12.621 44.055 170.338 1.00 43.57 138 HIS B C 1
ATOM 6225 O O . HIS B 1 138 ? 13.101 45.191 170.335 1.00 45.86 138 HIS B O 1
ATOM 6232 N N . LEU B 1 139 ? 12.689 43.244 169.285 1.00 42.38 139 LEU B N 1
ATOM 6233 C CA . LEU B 1 139 ? 13.341 43.691 168.057 1.00 42.77 139 LEU B CA 1
ATOM 6234 C C . LEU B 1 139 ? 12.664 44.928 167.481 1.00 42.18 139 LEU B C 1
ATOM 6235 O O . LEU B 1 139 ? 13.344 45.853 167.050 1.00 42.44 139 LEU B O 1
ATOM 6240 N N . LYS B 1 140 ? 11.333 44.966 167.478 1.00 41.68 140 LYS B N 1
ATOM 6241 C CA . LYS B 1 140 ? 10.658 46.152 166.956 1.00 42.38 140 LYS B CA 1
ATOM 6242 C C . LYS B 1 140 ? 11.062 47.387 167.762 1.00 43.09 140 LYS B C 1
ATOM 6243 O O . LYS B 1 140 ? 11.289 48.455 167.194 1.00 40.94 140 LYS B O 1
ATOM 6249 N N . ARG B 1 141 ? 11.179 47.229 169.080 1.00 44.10 141 ARG B N 1
ATOM 6250 C CA . ARG B 1 141 ? 11.578 48.333 169.954 1.00 45.88 141 ARG B CA 1
ATOM 6251 C C . ARG B 1 141 ? 12.944 48.939 169.632 1.00 46.74 141 ARG B C 1
ATOM 6252 O O . ARG B 1 141 ? 13.052 50.145 169.385 1.00 46.75 141 ARG B O 1
ATOM 6260 N N . VAL B 1 142 ? 13.992 48.121 169.628 1.00 47.02 142 VAL B N 1
ATOM 6261 C CA . VAL B 1 142 ? 15.312 48.676 169.367 1.00 47.46 142 VAL B CA 1
ATOM 6262 C C . VAL B 1 142 ? 15.400 49.206 167.944 1.00 49.10 142 VAL B C 1
ATOM 6263 O O . VAL B 1 142 ? 16.077 50.202 167.698 1.00 50.57 142 VAL B O 1
ATOM 6267 N N . LEU B 1 143 ? 14.704 48.557 167.013 1.00 49.86 143 LEU B N 1
ATOM 6268 C CA . LEU B 1 143 ? 14.730 48.999 165.623 1.00 51.46 143 LEU B CA 1
ATOM 6269 C C . LEU B 1 143 ? 14.021 50.339 165.462 1.00 52.18 143 LEU B C 1
ATOM 6270 O O . LEU B 1 143 ? 14.484 51.205 164.728 1.00 51.50 143 LEU B O 1
ATOM 6275 N N . THR B 1 144 ? 12.904 50.515 166.159 1.00 54.74 144 THR B N 1
ATOM 6276 C CA . THR B 1 144 ? 12.148 51.756 166.049 1.00 57.59 144 THR B CA 1
ATOM 6277 C C . THR B 1 144 ? 12.609 52.862 166.987 1.00 58.79 144 THR B C 1
ATOM 6278 O O . THR B 1 144 ? 12.192 54.008 166.842 1.00 60.14 144 THR B O 1
ATOM 6282 N N . ALA B 1 145 ? 13.469 52.527 167.940 1.00 59.68 145 ALA B N 1
ATOM 6283 C CA . ALA B 1 145 ? 13.977 53.522 168.877 1.00 60.85 145 ALA B CA 1
ATOM 6284 C C . ALA B 1 145 ? 14.575 54.723 168.141 1.00 62.18 145 ALA B C 1
ATOM 6285 O O . ALA B 1 145 ? 14.064 55.833 168.252 1.00 63.18 145 ALA B O 1
ATOM 6287 N N . ASP B 1 146 ? 15.654 54.502 167.393 1.00 63.11 146 ASP B N 1
ATOM 6288 C CA . ASP B 1 146 ? 16.299 55.580 166.647 1.00 63.47 146 ASP B CA 1
ATOM 6289 C C . ASP B 1 146 ? 16.304 55.341 165.131 1.00 63.38 146 ASP B C 1
ATOM 6290 O O . ASP B 1 146 ? 15.877 54.294 164.655 1.00 62.97 146 ASP B O 1
ATOM 6295 N N . ASN B 1 147 ? 16.798 56.317 164.377 1.00 62.99 147 ASN B N 1
ATOM 6296 C CA . ASN B 1 147 ? 16.831 56.213 162.918 1.00 63.40 147 ASN B CA 1
ATOM 6297 C C . ASN B 1 147 ? 18.066 55.528 162.354 1.00 62.03 147 ASN B C 1
ATOM 6298 O O . ASN B 1 147 ? 18.286 55.566 161.147 1.00 61.63 147 ASN B O 1
ATOM 6303 N N . GLU B 1 148 ? 18.870 54.909 163.210 1.00 60.98 148 GLU B N 1
ATOM 6304 C CA . GLU B 1 148 ? 20.097 54.267 162.752 1.00 59.79 148 GLU B CA 1
ATOM 6305 C C . GLU B 1 148 ? 19.904 53.084 161.806 1.00 57.56 148 GLU B C 1
ATOM 6306 O O . GLU B 1 148 ? 20.752 52.818 160.956 1.00 57.10 148 GLU B O 1
ATOM 6312 N N . ALA B 1 149 ? 18.786 52.384 161.942 1.00 55.37 149 ALA B N 1
ATOM 6313 C CA . ALA B 1 149 ? 18.500 51.243 161.087 1.00 53.59 149 ALA B CA 1
ATOM 6314 C C . ALA B 1 149 ? 17.496 51.616 159.997 1.00 52.69 149 ALA B C 1
ATOM 6315 O O . ALA B 1 149 ? 16.467 52.233 160.278 1.00 52.94 149 ALA B O 1
ATOM 6317 N N . ILE B 1 150 ? 17.805 51.238 158.757 1.00 50.58 150 ILE B N 1
ATOM 6318 C CA . ILE B 1 150 ? 16.939 51.503 157.615 1.00 48.64 150 ILE B CA 1
ATOM 6319 C C . ILE B 1 150 ? 15.854 50.431 157.532 1.00 48.59 150 ILE B C 1
ATOM 6320 O O . ILE B 1 150 ? 16.165 49.250 157.366 1.00 49.40 150 ILE B O 1
ATOM 6325 N N . LEU B 1 151 ? 14.592 50.841 157.653 1.00 47.3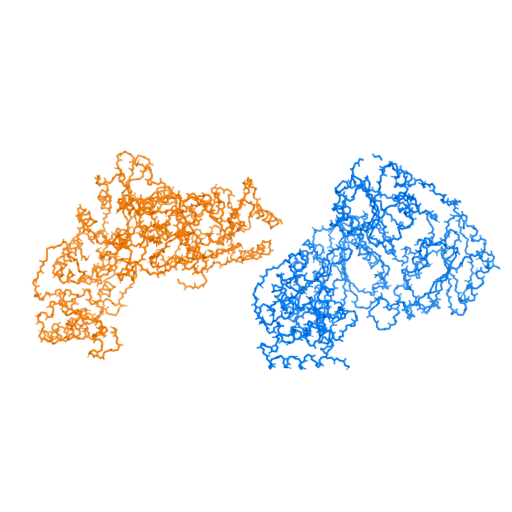9 151 LEU B N 1
ATOM 6326 C CA . LEU B 1 151 ? 13.465 49.911 157.576 1.00 46.84 151 LEU B CA 1
ATOM 6327 C C . LEU B 1 151 ? 12.753 50.042 156.234 1.00 46.92 151 LEU B C 1
ATOM 6328 O O . LEU B 1 151 ? 12.159 51.080 155.930 1.00 48.53 151 LEU B O 1
ATOM 6333 N N . TRP B 1 152 ? 12.818 48.984 155.433 1.00 45.34 152 TRP B N 1
ATOM 6334 C CA . TRP B 1 152 ? 12.194 48.962 154.122 1.00 42.57 152 TRP B CA 1
ATOM 6335 C C . TRP B 1 152 ? 11.088 47.901 154.128 1.00 44.86 152 TRP B C 1
ATOM 6336 O O . TRP B 1 152 ? 11.356 46.707 153.992 1.00 45.31 152 TRP B O 1
ATOM 6347 N N . ARG B 1 153 ? 9.848 48.345 154.307 1.00 46.26 153 ARG B N 1
ATOM 6348 C CA . ARG B 1 153 ? 8.693 47.452 154.330 1.00 47.51 153 ARG B CA 1
ATOM 6349 C C . ARG B 1 153 ? 7.912 47.498 153.014 1.00 48.79 153 ARG B C 1
ATOM 6350 O O . ARG B 1 153 ? 7.667 48.571 152.454 1.00 47.58 153 ARG B O 1
ATOM 6358 N N . GLN B 1 154 ? 7.522 46.321 152.529 1.00 50.89 154 GLN B N 1
ATOM 6359 C CA . GLN B 1 154 ? 6.788 46.201 151.272 1.00 51.82 154 GLN B CA 1
ATOM 6360 C C . GLN B 1 154 ? 5.525 47.044 151.222 1.00 54.05 154 GLN B C 1
ATOM 6361 O O . GLN B 1 154 ? 4.665 46.947 152.101 1.00 53.88 154 GLN B O 1
ATOM 6367 N N . ASN B 1 155 ? 5.420 47.861 150.179 1.00 56.94 155 ASN B N 1
ATOM 6368 C CA . ASN B 1 155 ? 4.262 48.728 149.979 1.00 60.60 155 ASN B CA 1
ATOM 6369 C C . ASN B 1 155 ? 4.166 49.896 150.957 1.00 62.65 155 ASN B C 1
ATOM 6370 O O . ASN B 1 155 ? 3.083 50.390 151.251 1.00 63.74 155 ASN B O 1
ATOM 6375 N N . GLN B 1 156 ? 5.319 50.322 151.457 1.00 65.02 156 GLN B N 1
ATOM 6376 C CA . GLN B 1 156 ? 5.431 51.454 152.366 1.00 65.71 156 GLN B CA 1
ATOM 6377 C C . GLN B 1 156 ? 6.395 52.369 151.633 1.00 66.23 156 GLN B C 1
ATOM 6378 O O . GLN B 1 156 ? 7.498 51.955 151.275 1.00 66.98 156 GLN B O 1
ATOM 6384 N N . PRO B 1 157 ? 5.995 53.620 151.379 1.00 66.22 157 PRO B N 1
ATOM 6385 C CA . PRO B 1 157 ? 6.953 54.466 150.664 1.00 65.42 157 PRO B CA 1
ATOM 6386 C C . PRO B 1 157 ? 8.307 54.436 151.358 1.00 64.68 157 PRO B C 1
ATOM 6387 O O . PRO B 1 157 ? 8.386 54.495 152.584 1.00 62.91 157 PRO B O 1
ATOM 6391 N N . PHE B 1 158 ? 9.371 54.314 150.574 1.00 64.62 158 PHE B N 1
ATOM 6392 C CA . PHE B 1 158 ? 10.701 54.264 151.152 1.00 64.75 158 PHE B CA 1
ATOM 6393 C C . PHE B 1 158 ? 11.414 55.599 151.103 1.00 64.30 158 PHE B C 1
ATOM 6394 O O . PHE B 1 158 ? 11.370 56.314 150.105 1.00 64.77 158 PHE B O 1
ATOM 6402 N N . SER B 1 159 ? 12.085 55.925 152.196 1.00 64.55 159 SER B N 1
ATOM 6403 C CA . SER B 1 159 ? 12.830 57.165 152.280 1.00 64.86 159 SER B CA 1
ATOM 6404 C C . SER B 1 159 ? 14.123 56.842 153.007 1.00 63.97 159 SER B C 1
ATOM 6405 O O . SER B 1 159 ? 14.087 56.144 154.018 1.00 64.36 159 SER B O 1
ATOM 6408 N N . LEU B 1 160 ? 15.249 57.303 152.520 1.00 62.68 160 LEU B N 1
ATOM 6409 C CA . LEU B 1 160 ? 16.444 57.083 153.242 1.00 62.07 160 LEU B CA 1
ATOM 6410 C C . LEU B 1 160 ? 16.886 58.390 153.872 1.00 62.44 160 LEU B C 1
ATOM 6411 O O . LEU B 1 160 ? 17.337 59.346 153.217 1.00 62.98 160 LEU B O 1
ATOM 6416 N N . ALA B 1 161 ? 16.729 58.377 155.211 1.00 62.61 161 ALA B N 1
ATOM 6417 C CA . ALA B 1 161 ? 17.042 59.486 156.102 1.00 63.14 161 ALA B CA 1
ATOM 6418 C C . ALA B 1 161 ? 18.522 59.843 156.002 1.00 63.65 161 ALA B C 1
ATOM 6419 O O . ALA B 1 161 ? 19.346 59.038 155.566 1.00 64.76 161 ALA B O 1
ATOM 6421 N N . HIS B 1 162 ? 18.858 61.037 156.428 1.00 64.51 162 HIS B N 1
ATOM 6422 C CA . HIS B 1 162 ? 20.229 61.537 156.420 1.00 64.51 162 HIS B CA 1
ATOM 6423 C C . HIS B 1 162 ? 20.869 61.377 157.761 1.00 63.44 162 HIS B C 1
ATOM 6424 O O . HIS B 1 162 ? 20.174 61.378 158.777 1.00 61.94 162 HIS B O 1
ATOM 6431 N N . PHE B 1 163 ? 22.190 61.233 157.792 1.00 63.69 163 PHE B N 1
ATOM 6432 C CA . PHE B 1 163 ? 22.892 61.025 159.053 1.00 64.03 163 PHE B CA 1
ATOM 6433 C C . PHE B 1 163 ? 24.033 61.986 159.335 1.00 64.43 163 PHE B C 1
ATOM 6434 O O . PHE B 1 163 ? 24.850 62.282 158.455 1.00 63.85 163 PHE B O 1
ATOM 6442 N N . THR B 1 164 ? 24.090 62.453 160.581 1.00 64.82 164 THR B N 1
ATOM 6443 C CA . THR B 1 164 ? 25.139 63.369 161.011 1.00 65.28 164 THR B CA 1
ATOM 6444 C C . THR B 1 164 ? 26.510 62.725 160.838 1.00 64.08 164 THR B C 1
ATOM 6445 O O . THR B 1 164 ? 26.856 61.767 161.527 1.00 64.35 164 THR B O 1
ATOM 6449 N N . PRO B 1 165 ? 27.311 63.268 159.913 1.00 63.30 165 PRO B N 1
ATOM 6450 C CA . PRO B 1 165 ? 28.664 62.847 159.536 1.00 62.91 165 PRO B CA 1
ATOM 6451 C C . PRO B 1 165 ? 29.659 62.635 160.674 1.00 63.48 165 PRO B C 1
ATOM 6452 O O . PRO B 1 165 ? 29.878 63.517 161.506 1.00 63.85 165 PRO B O 1
ATOM 6456 N N . ARG B 1 166 ? 30.276 61.458 160.676 1.00 62.97 166 ARG B N 1
ATOM 6457 C CA . ARG B 1 166 ? 31.246 61.079 161.688 1.00 62.34 166 ARG B CA 1
ATOM 6458 C C . ARG B 1 166 ? 32.666 61.303 161.194 1.00 62.88 166 ARG B C 1
ATOM 6459 O O . ARG B 1 166 ? 32.897 61.483 160.000 1.00 63.16 166 ARG B O 1
ATOM 6467 N N . THR B 1 167 ? 33.619 61.280 162.118 1.00 63.50 167 THR B N 1
ATOM 6468 C CA . THR B 1 167 ? 35.015 61.494 161.773 1.00 64.78 167 THR B CA 1
ATOM 6469 C C . THR B 1 167 ? 35.524 60.375 160.884 1.00 65.36 167 THR B C 1
ATOM 6470 O O . THR B 1 167 ? 35.038 59.248 160.948 1.00 66.23 167 THR B O 1
ATOM 6474 N N . ASP B 1 168 ? 36.511 60.685 160.056 1.00 66.06 168 ASP B N 1
ATOM 6475 C CA . ASP B 1 168 ? 37.075 59.684 159.165 1.00 67.72 168 ASP B CA 1
ATOM 6476 C C . ASP B 1 168 ? 37.724 58.564 159.977 1.00 67.36 168 ASP B C 1
ATOM 6477 O O . ASP B 1 168 ? 38.489 58.825 160.902 1.00 67.14 168 ASP B O 1
ATOM 6482 N N . TRP B 1 169 ? 37.417 57.321 159.622 1.00 67.56 169 TRP B N 1
ATOM 6483 C CA . TRP B 1 169 ? 37.968 56.157 160.312 1.00 68.21 169 TRP B CA 1
ATOM 6484 C C . TRP B 1 169 ? 39.011 55.462 159.438 1.00 69.72 169 TRP B C 1
ATOM 6485 O O . TRP B 1 169 ? 38.923 55.507 158.210 1.00 68.86 169 TRP B O 1
ATOM 6496 N N . TYR B 1 170 ? 39.994 54.818 160.069 1.00 72.20 170 TYR B N 1
ATOM 6497 C CA . TYR B 1 170 ? 41.048 54.129 159.324 1.00 74.88 170 TYR B CA 1
ATOM 6498 C C . TYR B 1 170 ? 41.475 52.779 159.897 1.00 76.55 170 TYR B C 1
ATOM 6499 O O . TYR B 1 170 ? 41.618 52.619 161.108 1.00 77.16 170 TYR B O 1
ATOM 6508 N N . PRO B 1 171 ? 41.891 51.855 158.949 1.00 78.68 171 PRO B N 1
ATOM 6509 C CA . PRO B 1 171 ? 42.398 50.472 159.227 1.00 80.77 171 PRO B CA 1
ATOM 6510 C C . PRO B 1 171 ? 43.544 50.244 160.197 1.00 83.11 171 PRO B C 1
ATOM 6511 O O . PRO B 1 171 ? 44.234 51.169 160.626 1.00 84.12 171 PRO B O 1
ATOM 6515 N N . ALA B 1 172 ? 43.718 48.996 160.529 1.00 85.49 172 ALA B N 1
ATOM 6516 C CA . ALA B 1 172 ? 44.882 48.673 161.298 1.00 87.55 172 ALA B CA 1
ATOM 6517 C C . ALA B 1 172 ? 45.980 48.410 160.270 1.00 89.39 172 ALA B C 1
ATOM 6518 O O . ALA B 1 172 ? 45.860 47.510 159.431 1.00 89.36 172 ALA B O 1
ATOM 6520 N N . THR B 1 173 ? 47.046 49.203 160.347 1.00 91.12 173 THR B N 1
ATOM 6521 C CA . THR B 1 173 ? 48.115 49.106 159.365 1.00 92.26 173 THR B CA 1
ATOM 6522 C C . THR B 1 173 ? 48.834 47.760 159.438 1.00 92.88 173 THR B C 1
ATOM 6523 O O . THR B 1 173 ? 49.783 47.531 158.677 1.00 92.80 173 THR B O 1
ATOM 6527 N N . GLY B 1 174 ? 48.429 46.891 160.327 1.00 93.49 174 GLY B N 1
ATOM 6528 C CA . GLY B 1 174 ? 49.107 45.612 160.451 1.00 94.53 174 GLY B CA 1
ATOM 6529 C C . GLY B 1 174 ? 50.045 45.701 161.638 1.00 95.53 174 GLY B C 1
ATOM 6530 O O . GLY B 1 174 ? 50.898 44.832 161.859 1.00 95.83 174 GLY B O 1
ATOM 6531 N N . ALA B 1 175 ? 49.870 46.772 162.406 1.00 96.09 175 ALA B N 1
ATOM 6532 C CA . ALA B 1 175 ? 50.660 46.983 163.577 1.00 96.55 175 ALA B CA 1
ATOM 6533 C C . ALA B 1 175 ? 49.682 46.992 164.752 1.00 96.79 175 ALA B C 1
ATOM 6534 O O . ALA B 1 175 ? 48.469 46.844 164.549 1.00 97.40 175 ALA B O 1
ATOM 6536 N N . PRO B 1 176 ? 50.151 47.155 166.004 1.00 96.95 176 PRO B N 1
ATOM 6537 C CA . PRO B 1 176 ? 49.188 47.375 167.083 1.00 96.65 176 PRO B CA 1
ATOM 6538 C C . PRO B 1 176 ? 48.614 48.784 167.057 1.00 96.41 176 PRO B C 1
ATOM 6539 O O . PRO B 1 176 ? 49.245 49.712 166.550 1.00 96.43 176 PRO B O 1
ATOM 6543 N N . GLN B 1 177 ? 47.404 48.929 167.581 1.00 96.08 177 GLN B N 1
ATOM 6544 C CA . GLN B 1 177 ? 46.767 50.232 167.659 1.00 95.42 177 GLN B CA 1
ATOM 6545 C C . GLN B 1 177 ? 47.264 50.826 168.971 1.00 95.43 177 GLN B C 1
ATOM 6546 O O . GLN B 1 177 ? 47.879 50.127 169.776 1.00 95.14 177 GLN B O 1
ATOM 6552 N N . PRO B 1 178 ? 47.020 52.122 169.207 1.00 95.94 178 PRO B N 1
ATOM 6553 C CA . PRO B 1 178 ? 47.493 52.722 170.458 1.00 96.26 178 PRO B CA 1
ATOM 6554 C C . PRO B 1 178 ? 47.024 52.098 171.774 1.00 95.95 178 PRO B C 1
ATOM 6555 O O . PRO B 1 178 ? 47.689 52.257 172.791 1.00 96.14 178 PRO B O 1
ATOM 6559 N N . GLU B 1 179 ? 45.897 51.397 171.779 1.00 95.41 179 GLU B N 1
ATOM 6560 C CA . GLU B 1 179 ? 45.452 50.792 173.028 1.00 94.86 179 GLU B CA 1
ATOM 6561 C C . GLU B 1 179 ? 46.199 49.477 173.203 1.00 94.56 179 GLU B C 1
ATOM 6562 O O . GLU B 1 179 ? 46.438 49.025 174.323 1.00 94.17 179 GLU B O 1
ATOM 6568 N N . GLN B 1 180 ? 46.575 48.873 172.079 1.00 94.62 180 GLN B N 1
ATOM 6569 C CA . GLN B 1 180 ? 47.325 47.625 172.092 1.00 95.21 180 GLN B CA 1
ATOM 6570 C C . GLN B 1 180 ? 48.779 47.929 172.408 1.00 96.35 180 GLN B C 1
ATOM 6571 O O . GLN B 1 180 ? 49.328 47.413 173.380 1.00 96.52 180 GLN B O 1
ATOM 6577 N N . GLN B 1 181 ? 49.403 48.763 171.578 1.00 97.47 181 GLN B N 1
ATOM 6578 C CA . GLN B 1 181 ? 50.793 49.133 171.797 1.00 98.20 181 GLN B CA 1
ATOM 6579 C C . GLN B 1 181 ? 50.932 49.588 173.241 1.00 98.61 181 GLN B C 1
ATOM 6580 O O . GLN B 1 181 ? 51.883 49.211 173.926 1.00 98.80 181 GLN B O 1
ATOM 6586 N N . GLN B 1 182 ? 49.979 50.391 173.706 1.00 98.81 182 GLN B N 1
ATOM 6587 C CA . GLN B 1 182 ? 50.009 50.852 175.089 1.00 99.27 182 GLN B CA 1
ATOM 6588 C C . GLN B 1 182 ? 50.229 49.657 175.997 1.00 99.53 182 GLN B C 1
ATOM 6589 O O . GLN B 1 182 ? 50.922 49.757 176.995 1.00 99.73 182 GLN B O 1
ATOM 6595 N N . LEU B 1 183 ? 49.523 48.400 175.720 1.00 99.82 183 LEU B N 1
ATOM 6596 C CA . LEU B 1 183 ? 49.663 47.184 176.527 1.00 99.55 183 LEU B CA 1
ATOM 6597 C C . LEU B 1 183 ? 50.575 46.014 175.957 1.00 99.32 183 LEU B C 1
ATOM 6598 O O . LEU B 1 183 ? 50.680 45.004 176.637 1.00 99.40 183 LEU B O 1
ATOM 6603 N N . LEU B 1 184 ? 51.263 46.125 174.751 1.00 98.86 184 LEU B N 1
ATOM 6604 C CA . LEU B 1 184 ? 52.054 44.900 174.243 1.00 98.35 184 LEU B CA 1
ATOM 6605 C C . LEU B 1 184 ? 53.056 44.371 175.325 1.00 97.34 184 LEU B C 1
ATOM 6606 O O . LEU B 1 184 ? 52.619 43.590 176.165 1.00 98.45 184 LEU B O 1
ATOM 6611 N N . LYS B 1 185 ? 54.174 44.875 175.303 1.00 95.40 185 LYS B N 1
ATOM 6612 C CA . LYS B 1 185 ? 54.814 44.609 176.476 1.00 93.58 185 LYS B CA 1
ATOM 6613 C C . LYS B 1 185 ? 54.790 45.903 177.200 1.00 94.89 185 LYS B C 1
ATOM 6614 O O . LYS B 1 185 ? 55.813 46.323 177.727 1.00 95.08 185 LYS B O 1
ATOM 6620 N N . GLN B 1 186 ? 53.599 46.590 177.268 1.00 96.33 186 GLN B N 1
ATOM 6621 C CA . GLN B 1 186 ? 53.838 47.820 177.919 1.00 98.30 186 GLN B CA 1
ATOM 6622 C C . GLN B 1 186 ? 53.078 48.283 179.109 1.00 99.11 186 GLN B C 1
ATOM 6623 O O . GLN B 1 186 ? 53.279 49.404 179.543 1.00 100.00 186 GLN B O 1
ATOM 6629 N N . LEU B 1 187 ? 52.267 47.516 179.644 1.00 99.18 187 LEU B N 1
ATOM 6630 C CA . LEU B 1 187 ? 51.939 47.847 181.011 1.00 98.58 187 LEU B CA 1
ATOM 6631 C C . LEU B 1 187 ? 52.210 46.423 181.354 1.00 98.51 187 LEU B C 1
ATOM 6632 O O . LEU B 1 187 ? 51.849 45.881 182.408 1.00 98.17 187 LEU B O 1
ATOM 6645 N N . THR B 1 189 ? 55.652 44.953 180.886 1.00 99.20 189 THR B N 1
ATOM 6646 C CA . THR B 1 189 ? 57.071 44.667 181.157 1.00 98.90 189 THR B CA 1
ATOM 6647 C C . THR B 1 189 ? 56.897 43.884 182.423 1.00 98.83 189 THR B C 1
ATOM 6648 O O . THR B 1 189 ? 56.672 44.492 183.462 1.00 98.94 189 THR B O 1
ATOM 6660 N N . PRO B 1 191 ? 56.729 41.439 185.895 1.00 96.20 191 PRO B N 1
ATOM 6661 C CA . PRO B 1 191 ? 57.258 40.609 186.884 1.00 95.73 191 PRO B CA 1
ATOM 6662 C C . PRO B 1 191 ? 56.921 39.206 186.317 1.00 95.10 191 PRO B C 1
ATOM 6663 O O . PRO B 1 191 ? 56.220 39.099 185.307 1.00 95.57 191 PRO B O 1
ATOM 6667 N N . PRO B 1 192 ? 57.411 38.165 186.922 1.00 94.19 192 PRO B N 1
ATOM 6668 C CA . PRO B 1 192 ? 56.539 36.995 186.782 1.00 92.96 192 PRO B CA 1
ATOM 6669 C C . PRO B 1 192 ? 55.206 37.149 187.511 1.00 91.68 192 PRO B C 1
ATOM 6670 O O . PRO B 1 192 ? 55.160 37.457 188.700 1.00 91.17 192 PRO B O 1
ATOM 6674 N N . GLY B 1 193 ? 54.123 36.960 186.765 1.00 90.72 193 GLY B N 1
ATOM 6675 C CA . GLY B 1 193 ? 52.791 37.078 187.325 1.00 88.43 193 GLY B CA 1
ATOM 6676 C C . GLY B 1 193 ? 51.769 36.682 186.283 1.00 86.79 193 GLY B C 1
ATOM 6677 O O . GLY B 1 193 ? 52.128 36.225 185.194 1.00 85.76 193 GLY B O 1
ATOM 6678 N N . VAL B 1 194 ? 50.493 36.852 186.610 1.00 85.45 194 VAL B N 1
ATOM 6679 C CA . VAL B 1 194 ? 49.433 36.505 185.679 1.00 83.55 194 VAL B CA 1
ATOM 6680 C C . VAL B 1 194 ? 48.727 37.756 185.207 1.00 82.62 194 VAL B C 1
ATOM 6681 O O . VAL B 1 194 ? 48.268 38.569 186.010 1.00 82.73 194 VAL B O 1
ATOM 6685 N N . ALA B 1 195 ? 48.653 37.914 183.895 1.00 81.30 195 ALA B N 1
ATOM 6686 C CA . ALA B 1 195 ? 47.989 39.066 183.320 1.00 80.53 195 ALA B CA 1
ATOM 6687 C C . ALA B 1 195 ? 46.645 38.594 182.800 1.00 79.35 195 ALA B C 1
ATOM 6688 O O . ALA B 1 195 ? 46.539 37.492 182.272 1.00 79.62 195 ALA B O 1
ATOM 6690 N N . ALA B 1 196 ? 45.617 39.418 182.957 1.00 78.02 196 ALA B N 1
ATOM 6691 C CA . ALA B 1 196 ? 44.292 39.048 182.485 1.00 76.74 196 ALA B CA 1
ATOM 6692 C C . ALA B 1 196 ? 43.638 40.169 181.681 1.00 75.58 196 ALA B C 1
ATOM 6693 O O . ALA B 1 196 ? 43.084 41.110 182.252 1.00 76.43 196 ALA B O 1
ATOM 6695 N N . VAL B 1 197 ? 43.712 40.068 180.356 1.00 73.61 197 VAL B N 1
ATOM 6696 C CA . VAL B 1 197 ? 43.110 41.067 179.478 1.00 72.42 197 VAL B CA 1
ATOM 6697 C C . VAL B 1 197 ? 41.730 40.612 179.028 1.00 71.41 197 VAL B C 1
ATOM 6698 O O . VAL B 1 197 ? 41.571 39.542 178.434 1.00 71.25 197 VAL B O 1
ATOM 6702 N N . THR B 1 198 ? 40.734 41.441 179.318 1.00 69.63 198 THR B N 1
ATOM 6703 C CA . THR B 1 198 ? 39.351 41.143 178.978 1.00 67.18 198 THR B CA 1
ATOM 6704 C C . THR B 1 198 ? 38.784 42.223 178.065 1.00 65.72 198 THR B C 1
ATOM 6705 O O . THR B 1 198 ? 39.180 43.382 178.149 1.00 64.87 198 THR B O 1
ATOM 6709 N N . ALA B 1 199 ? 37.851 41.840 177.201 1.00 64.33 199 ALA B N 1
ATOM 6710 C CA . ALA B 1 199 ? 37.224 42.781 176.279 1.00 62.84 199 ALA B CA 1
ATOM 6711 C C . ALA B 1 199 ? 36.105 42.125 175.487 1.00 62.50 199 ALA B C 1
ATOM 6712 O O . ALA B 1 199 ? 35.964 40.897 175.473 1.00 61.91 199 ALA B O 1
ATOM 6714 N N . ALA B 1 200 ? 35.309 42.962 174.829 1.00 61.52 200 ALA B N 1
ATOM 6715 C CA . ALA B 1 200 ? 34.218 42.484 174.001 1.00 60.73 200 ALA B CA 1
ATOM 6716 C C . ALA B 1 200 ? 34.892 41.831 172.805 1.00 60.67 200 ALA B C 1
ATOM 6717 O O . ALA B 1 200 ? 36.116 41.816 172.716 1.00 60.81 200 ALA B O 1
ATOM 6719 N N . ARG B 1 201 ? 34.106 41.290 171.885 1.00 60.63 201 ARG B N 1
ATOM 6720 C CA . ARG B 1 201 ? 34.686 40.659 170.713 1.00 60.54 201 ARG B CA 1
ATOM 6721 C C . ARG B 1 201 ? 35.159 41.737 169.751 1.00 59.75 201 ARG B C 1
ATOM 6722 O O . ARG B 1 201 ? 34.681 42.865 169.795 1.00 59.34 201 ARG B O 1
ATOM 6730 N N . GLY B 1 202 ? 36.105 41.383 168.892 1.00 59.88 202 GLY B N 1
ATOM 6731 C CA . GLY B 1 202 ? 36.635 42.332 167.932 1.00 61.27 202 GLY B CA 1
ATOM 6732 C C . GLY B 1 202 ? 37.399 43.500 168.534 1.00 62.19 202 GLY B C 1
ATOM 6733 O O . GLY B 1 202 ? 37.447 44.575 167.936 1.00 62.50 202 GLY B O 1
ATOM 6734 N N . ARG B 1 203 ? 37.994 43.307 169.710 1.00 63.05 203 ARG B N 1
ATOM 6735 C CA . ARG B 1 203 ? 38.754 44.378 170.354 1.00 64.12 203 ARG B CA 1
ATOM 6736 C C . ARG B 1 203 ? 40.251 44.181 170.230 1.00 65.37 203 ARG B C 1
ATOM 6737 O O . ARG B 1 203 ? 41.030 45.091 170.513 1.00 66.47 203 ARG B O 1
ATOM 6745 N N . GLY B 1 204 ? 40.652 42.988 169.813 1.00 66.60 204 GLY B N 1
ATOM 6746 C CA . GLY B 1 204 ? 42.063 42.714 169.641 1.00 68.23 204 GLY B CA 1
ATOM 6747 C C . GLY B 1 204 ? 42.703 41.783 170.651 1.00 69.23 204 GLY B C 1
ATOM 6748 O O . GLY B 1 204 ? 43.909 41.569 170.580 1.00 69.83 204 GLY B O 1
ATOM 6749 N N . LYS B 1 205 ? 41.922 41.234 171.583 1.00 70.14 205 LYS B N 1
ATOM 6750 C CA . LYS B 1 205 ? 42.470 40.325 172.590 1.00 71.11 205 LYS B CA 1
ATOM 6751 C C . LYS B 1 205 ? 43.467 39.370 171.958 1.00 71.58 205 LYS B C 1
ATOM 6752 O O . LYS B 1 205 ? 44.637 39.364 172.317 1.00 72.50 205 LYS B O 1
ATOM 6758 N N . SER B 1 206 ? 43.003 38.559 171.017 1.00 72.19 206 SER B N 1
ATOM 6759 C CA . SER B 1 206 ? 43.889 37.618 170.358 1.00 73.68 206 SER B CA 1
ATOM 6760 C C . SER B 1 206 ? 45.075 38.365 169.762 1.00 74.80 206 SER B C 1
ATOM 6761 O O . SER B 1 206 ? 46.217 38.116 170.133 1.00 74.67 206 SER B O 1
ATOM 6764 N N . ALA B 1 207 ? 44.804 39.294 168.852 1.00 76.57 207 ALA B N 1
ATOM 6765 C CA . ALA B 1 207 ? 45.865 40.082 168.232 1.00 77.44 207 ALA B CA 1
ATOM 6766 C C . ALA B 1 207 ? 46.866 40.563 169.285 1.00 78.41 207 ALA B C 1
ATOM 6767 O O . ALA B 1 207 ? 48.074 40.423 169.100 1.00 78.15 207 ALA B O 1
ATOM 6769 N N . LEU B 1 208 ? 46.353 41.104 170.378 1.00 79.79 208 LEU B N 1
ATOM 6770 C CA . LEU B 1 208 ? 47.169 41.530 171.496 1.00 81.27 208 LEU B CA 1
ATOM 6771 C C . LEU B 1 208 ? 48.138 40.372 171.870 1.00 83.59 208 LEU B C 1
ATOM 6772 O O . LEU B 1 208 ? 49.347 40.527 171.831 1.00 83.80 208 LEU B O 1
ATOM 6777 N N . ALA B 1 209 ? 47.508 39.231 172.249 1.00 85.70 209 ALA B N 1
ATOM 6778 C CA . ALA B 1 209 ? 48.118 37.996 172.750 1.00 87.69 209 ALA B CA 1
ATOM 6779 C C . ALA B 1 209 ? 48.948 37.208 171.731 1.00 89.37 209 ALA B C 1
ATOM 6780 O O . ALA B 1 209 ? 49.582 36.212 172.059 1.00 90.11 209 ALA B O 1
ATOM 6782 N N . GLY B 1 210 ? 48.934 37.691 170.494 1.00 91.07 210 GLY B N 1
ATOM 6783 C CA . GLY B 1 210 ? 49.766 37.090 169.455 1.00 93.09 210 GLY B CA 1
ATOM 6784 C C . GLY B 1 210 ? 51.104 37.849 169.466 1.00 93.84 210 GLY B C 1
ATOM 6785 O O . GLY B 1 210 ? 52.196 37.271 169.339 1.00 93.59 210 GLY B O 1
ATOM 6786 N N . GLN B 1 211 ? 50.977 39.152 169.609 1.00 94.74 211 GLN B N 1
ATOM 6787 C CA . GLN B 1 211 ? 52.112 40.027 169.623 1.00 95.89 211 GLN B CA 1
ATOM 6788 C C . GLN B 1 211 ? 53.270 39.523 170.515 1.00 96.69 211 GLN B C 1
ATOM 6789 O O . GLN B 1 211 ? 54.399 39.367 170.049 1.00 96.94 211 GLN B O 1
ATOM 6795 N N . LEU B 1 212 ? 52.977 39.295 171.803 1.00 97.20 212 LEU B N 1
ATOM 6796 C CA . LEU B 1 212 ? 53.997 38.790 172.689 1.00 97.52 212 LEU B CA 1
ATOM 6797 C C . LEU B 1 212 ? 54.348 37.357 172.296 1.00 97.74 212 LEU B C 1
ATOM 6798 O O . LEU B 1 212 ? 55.053 36.671 173.048 1.00 98.33 212 LEU B O 1
ATOM 6803 N N . ILE B 1 213 ? 53.900 36.879 171.119 1.00 98.14 213 ILE B N 1
ATOM 6804 C CA . ILE B 1 213 ? 54.454 35.578 170.851 1.00 98.28 213 ILE B CA 1
ATOM 6805 C C . ILE B 1 213 ? 55.879 35.862 170.367 1.00 98.48 213 ILE B C 1
ATOM 6806 O O . ILE B 1 213 ? 56.716 35.895 171.263 1.00 98.76 213 ILE B O 1
ATOM 6811 N N . SER B 1 214 ? 56.334 36.098 169.178 1.00 98.61 214 SER B N 1
ATOM 6812 C CA . SER B 1 214 ? 57.785 36.306 169.391 1.00 98.74 214 SER B CA 1
ATOM 6813 C C . SER B 1 214 ? 58.227 37.754 169.780 1.00 99.23 214 SER B C 1
ATOM 6814 O O . SER B 1 214 ? 59.439 37.910 169.930 1.00 100.00 214 SER B O 1
ATOM 6817 N N . ARG B 1 215 ? 57.436 38.887 169.977 1.00 99.38 215 ARG B N 1
ATOM 6818 C CA . ARG B 1 215 ? 57.977 40.206 170.496 1.00 99.33 215 ARG B CA 1
ATOM 6819 C C . ARG B 1 215 ? 58.611 39.741 171.718 1.00 99.84 215 ARG B C 1
ATOM 6820 O O . ARG B 1 215 ? 59.095 40.607 172.443 1.00 100.00 215 ARG B O 1
ATOM 6828 N N . ILE B 1 216 ? 58.715 38.528 172.097 1.00 99.98 216 ILE B N 1
ATOM 6829 C CA . ILE B 1 216 ? 59.353 38.121 173.324 1.00 99.76 216 ILE B CA 1
ATOM 6830 C C . ILE B 1 216 ? 60.683 37.452 172.930 1.00 99.27 216 ILE B C 1
ATOM 6831 O O . ILE B 1 216 ? 60.749 36.712 171.941 1.00 98.47 216 ILE B O 1
ATOM 6836 N N . ALA B 1 217 ? 61.748 37.701 173.717 1.00 99.22 217 ALA B N 1
ATOM 6837 C CA . ALA B 1 217 ? 63.053 37.118 173.440 1.00 99.26 217 ALA B CA 1
ATOM 6838 C C . ALA B 1 217 ? 63.230 35.766 174.129 1.00 99.69 217 ALA B C 1
ATOM 6839 O O . ALA B 1 217 ? 64.350 35.288 174.305 1.00 100.00 217 ALA B O 1
ATOM 6841 N N . GLY B 1 218 ? 62.112 35.167 174.527 1.00 99.98 218 GLY B N 1
ATOM 6842 C CA . GLY B 1 218 ? 62.115 33.863 175.169 1.00 99.90 218 GLY B CA 1
ATOM 6843 C C . GLY B 1 218 ? 61.031 33.086 174.449 1.00 99.87 218 GLY B C 1
ATOM 6844 O O . GLY B 1 218 ? 60.458 33.616 173.500 1.00 100.00 218 GLY B O 1
ATOM 6845 N N . ARG B 1 219 ? 60.733 31.856 174.858 1.00 100.00 219 ARG B N 1
ATOM 6846 C CA . ARG B 1 219 ? 59.683 31.103 174.169 1.00 100.00 219 ARG B CA 1
ATOM 6847 C C . ARG B 1 219 ? 58.399 31.026 174.986 1.00 100.00 219 ARG B C 1
ATOM 6848 O O . ARG B 1 219 ? 58.423 30.747 176.186 1.00 100.00 219 ARG B O 1
ATOM 6856 N N . ALA B 1 220 ? 57.272 31.255 174.320 1.00 100.00 220 ALA B N 1
ATOM 6857 C CA . ALA B 1 220 ? 55.987 31.237 174.993 1.00 100.00 220 ALA B CA 1
ATOM 6858 C C . ALA B 1 220 ? 55.321 29.872 175.050 1.00 100.00 220 ALA B C 1
ATOM 6859 O O . ALA B 1 220 ? 55.986 28.843 175.179 1.00 100.00 220 ALA B O 1
ATOM 6861 N N . ILE B 1 221 ? 53.994 29.884 174.941 1.00 100.00 221 ILE B N 1
ATOM 6862 C CA . ILE B 1 221 ? 53.180 28.680 175.055 1.00 99.85 221 ILE B CA 1
ATOM 6863 C C . ILE B 1 221 ? 51.718 29.131 174.892 1.00 99.89 221 ILE B C 1
ATOM 6864 O O . ILE B 1 221 ? 51.456 30.331 174.888 1.00 100.00 221 ILE B O 1
ATOM 6869 N N . VAL B 1 222 ? 50.778 28.200 174.728 1.00 99.55 222 VAL B N 1
ATOM 6870 C CA . VAL B 1 222 ? 49.362 28.572 174.599 1.00 99.33 222 VAL B CA 1
ATOM 6871 C C . VAL B 1 222 ? 48.376 27.412 174.715 1.00 98.72 222 VAL B C 1
ATOM 6872 O O . VAL B 1 222 ? 48.608 26.325 174.184 1.00 98.47 222 VAL B O 1
ATOM 6876 N N . THR B 1 223 ? 47.271 27.673 175.415 1.00 98.06 223 THR B N 1
ATOM 6877 C CA . THR B 1 223 ? 46.215 26.690 175.657 1.00 97.45 223 THR B CA 1
ATOM 6878 C C . THR B 1 223 ? 44.813 27.317 175.589 1.00 96.41 223 THR B C 1
ATOM 6879 O O . THR B 1 223 ? 44.671 28.537 175.651 1.00 96.25 223 THR B O 1
ATOM 6883 N N . ALA B 1 224 ? 43.785 26.481 175.457 1.00 95.27 224 ALA B N 1
ATOM 6884 C CA . ALA B 1 224 ? 42.410 26.968 175.387 1.00 94.86 224 ALA B CA 1
ATOM 6885 C C . ALA B 1 224 ? 41.410 25.818 175.492 1.00 94.83 224 ALA B C 1
ATOM 6886 O O . ALA B 1 224 ? 41.753 24.671 175.223 1.00 94.88 224 ALA B O 1
ATOM 6888 N N . PRO B 1 225 ? 40.156 26.118 175.883 1.00 95.13 225 PRO B N 1
ATOM 6889 C CA . PRO B 1 225 ? 39.054 25.153 176.047 1.00 95.50 225 PRO B CA 1
ATOM 6890 C C . PRO B 1 225 ? 38.798 24.395 174.755 1.00 96.23 225 PRO B C 1
ATOM 6891 O O . PRO B 1 225 ? 39.619 24.456 173.839 1.00 96.41 225 PRO B O 1
ATOM 6895 N N . ALA B 1 226 ? 37.680 23.663 174.685 1.00 96.83 226 ALA B N 1
ATOM 6896 C CA . ALA B 1 226 ? 37.334 22.990 173.434 1.00 97.33 226 ALA B CA 1
ATOM 6897 C C . ALA B 1 226 ? 37.440 24.250 172.588 1.00 97.72 226 ALA B C 1
ATOM 6898 O O . ALA B 1 226 ? 36.634 25.174 172.707 1.00 97.95 226 ALA B O 1
ATOM 6900 N N . LYS B 1 227 ? 38.488 24.285 171.783 1.00 97.91 227 LYS B N 1
ATOM 6901 C CA . LYS B 1 227 ? 38.858 25.425 170.962 1.00 98.36 227 LYS B CA 1
ATOM 6902 C C . LYS B 1 227 ? 37.920 26.533 170.514 1.00 98.38 227 LYS B C 1
ATOM 6903 O O . LYS B 1 227 ? 36.721 26.353 170.276 1.00 98.38 227 LYS B O 1
ATOM 6909 N N . ALA B 1 228 ? 38.543 27.704 170.478 1.00 98.20 228 ALA B N 1
ATOM 6910 C CA . ALA B 1 228 ? 38.028 28.948 169.977 1.00 98.32 228 ALA B CA 1
ATOM 6911 C C . ALA B 1 228 ? 38.981 29.154 168.856 1.00 98.43 228 ALA B C 1
ATOM 6912 O O . ALA B 1 228 ? 39.925 28.366 168.712 1.00 98.83 228 ALA B O 1
ATOM 6914 N N . SER B 1 229 ? 38.823 30.178 168.032 1.00 98.29 229 SER B N 1
ATOM 6915 C CA . SER B 1 229 ? 39.782 30.367 166.952 1.00 98.17 229 SER B CA 1
ATOM 6916 C C . SER B 1 229 ? 41.206 30.596 167.459 1.00 97.91 229 SER B C 1
ATOM 6917 O O . SER B 1 229 ? 41.584 31.719 167.812 1.00 97.63 229 SER B O 1
ATOM 6920 N N . THR B 1 230 ? 41.989 29.551 167.502 1.00 97.40 230 THR B N 1
ATOM 6921 C CA . THR B 1 230 ? 43.352 29.784 167.927 1.00 97.06 230 THR B CA 1
ATOM 6922 C C . THR B 1 230 ? 44.150 30.470 166.738 1.00 96.93 230 THR B C 1
ATOM 6923 O O . THR B 1 230 ? 45.354 30.757 166.861 1.00 97.11 230 THR B O 1
ATOM 6927 N N . ASP B 1 231 ? 43.416 30.719 165.589 1.00 97.06 231 ASP B N 1
ATOM 6928 C CA . ASP B 1 231 ? 43.933 31.239 164.250 1.00 96.98 231 ASP B CA 1
ATOM 6929 C C . ASP B 1 231 ? 44.548 32.608 164.226 1.00 96.78 231 ASP B C 1
ATOM 6930 O O . ASP B 1 231 ? 45.616 32.842 163.671 1.00 96.85 231 ASP B O 1
ATOM 6935 N N . VAL B 1 232 ? 43.851 33.504 164.829 1.00 96.40 232 VAL B N 1
ATOM 6936 C CA . VAL B 1 232 ? 44.330 34.859 164.905 1.00 96.82 232 VAL B CA 1
ATOM 6937 C C . VAL B 1 232 ? 45.694 34.891 165.567 1.00 97.36 232 VAL B C 1
ATOM 6938 O O . VAL B 1 232 ? 46.770 34.994 164.974 1.00 97.76 232 VAL B O 1
ATOM 6942 N N . LEU B 1 233 ? 45.518 34.805 166.891 1.00 97.84 233 LEU B N 1
ATOM 6943 C CA . LEU B 1 233 ? 46.575 34.780 167.874 1.00 97.54 233 LEU B CA 1
ATOM 6944 C C . LEU B 1 233 ? 47.844 34.260 167.255 1.00 97.42 233 LEU B C 1
ATOM 6945 O O . LEU B 1 233 ? 48.827 34.994 167.098 1.00 97.08 233 LEU B O 1
ATOM 6950 N N . ALA B 1 234 ? 47.832 32.983 166.883 1.00 97.18 234 ALA B N 1
ATOM 6951 C CA . ALA B 1 234 ? 48.983 32.309 166.287 1.00 97.36 234 ALA B CA 1
ATOM 6952 C C . ALA B 1 234 ? 49.462 32.987 165.012 1.00 97.52 234 ALA B C 1
ATOM 6953 O O . ALA B 1 234 ? 50.654 33.253 164.824 1.00 97.43 234 ALA B O 1
ATOM 6955 N N . GLN B 1 235 ? 48.517 33.274 164.128 1.00 98.02 235 GLN B N 1
ATOM 6956 C CA . GLN B 1 235 ? 48.811 33.929 162.865 1.00 98.45 235 GLN B CA 1
ATOM 6957 C C . GLN B 1 235 ? 49.310 35.353 163.121 1.00 98.48 235 GLN B C 1
ATOM 6958 O O . GLN B 1 235 ? 49.757 36.045 162.209 1.00 98.40 235 GLN B O 1
ATOM 6964 N N . PHE B 1 236 ? 49.238 35.778 164.377 1.00 98.80 236 PHE B N 1
ATOM 6965 C CA . PHE B 1 236 ? 49.690 37.108 164.768 1.00 99.33 236 PHE B CA 1
ATOM 6966 C C . PHE B 1 236 ? 50.889 36.939 165.693 1.00 99.69 236 PHE B C 1
ATOM 6967 O O . PHE B 1 236 ? 51.148 37.756 166.585 1.00 99.75 236 PHE B O 1
ATOM 6975 N N . ALA B 1 237 ? 51.607 35.849 165.455 1.00 99.95 237 ALA B N 1
ATOM 6976 C CA . ALA B 1 237 ? 52.770 35.466 166.236 1.00 99.83 237 ALA B CA 1
ATOM 6977 C C . ALA B 1 237 ? 53.649 34.624 165.316 1.00 100.00 237 ALA B C 1
ATOM 6978 O O . ALA B 1 237 ? 54.783 34.317 165.636 1.00 100.00 237 ALA B O 1
ATOM 6980 N N . GLY B 1 238 ? 53.116 34.242 164.163 1.00 100.00 238 GLY B N 1
ATOM 6981 C CA . GLY B 1 238 ? 53.897 33.433 163.245 1.00 99.93 238 GLY B CA 1
ATOM 6982 C C . GLY B 1 238 ? 53.948 31.977 163.668 1.00 100.00 238 GLY B C 1
ATOM 6983 O O . GLY B 1 238 ? 52.911 31.314 163.756 1.00 100.00 238 GLY B O 1
ATOM 6984 N N . GLU B 1 239 ? 55.148 31.476 163.947 1.00 100.00 239 GLU B N 1
ATOM 6985 C CA . GLU B 1 239 ? 55.309 30.080 164.337 1.00 99.89 239 GLU B CA 1
ATOM 6986 C C . GLU B 1 239 ? 55.766 29.835 165.773 1.00 100.00 239 GLU B C 1
ATOM 6987 O O . GLU B 1 239 ? 55.709 28.699 166.244 1.00 100.00 239 GLU B O 1
ATOM 6993 N N . LYS B 1 240 ? 56.229 30.874 166.466 1.00 100.00 240 LYS B N 1
ATOM 6994 C CA . LYS B 1 240 ? 56.669 30.701 167.852 1.00 99.89 240 LYS B CA 1
ATOM 6995 C C . LYS B 1 240 ? 55.477 30.151 168.620 1.00 99.89 240 LYS B C 1
ATOM 6996 O O . LYS B 1 240 ? 55.609 29.625 169.727 1.00 99.29 240 LYS B O 1
ATOM 7002 N N . PHE B 1 241 ? 54.304 30.299 168.013 1.00 99.83 241 PHE B N 1
ATOM 7003 C CA . PHE B 1 241 ? 53.073 29.792 168.587 1.00 100.00 241 PHE B CA 1
ATOM 7004 C C . PHE B 1 241 ? 53.155 28.273 168.485 1.00 100.00 241 PHE B C 1
ATOM 7005 O O . PHE B 1 241 ? 53.718 27.735 167.531 1.00 99.89 241 PHE B O 1
ATOM 7013 N N . ARG B 1 242 ? 52.590 27.594 169.474 1.00 100.00 242 ARG B N 1
ATOM 7014 C CA . ARG B 1 242 ? 52.569 26.138 169.517 1.00 100.00 242 ARG B CA 1
ATOM 7015 C C . ARG B 1 242 ? 51.388 25.863 170.437 1.00 100.00 242 ARG B C 1
ATOM 7016 O O . ARG B 1 242 ? 51.002 26.743 171.192 1.00 99.94 242 ARG B O 1
ATOM 7024 N N . PHE B 1 243 ? 50.806 24.673 170.412 1.00 99.97 243 PHE B N 1
ATOM 7025 C CA . PHE B 1 243 ? 49.640 24.495 171.259 1.00 99.63 243 PHE B CA 1
ATOM 7026 C C . PHE B 1 243 ? 49.257 23.129 171.792 1.00 99.98 243 PHE B C 1
ATOM 7027 O O . PHE B 1 243 ? 48.900 22.231 171.029 1.00 100.00 243 PHE B O 1
ATOM 7035 N N . ILE B 1 244 ? 49.310 22.972 173.108 1.00 99.92 244 ILE B N 1
ATOM 7036 C CA . ILE B 1 244 ? 48.845 21.728 173.690 1.00 99.96 244 ILE B CA 1
ATOM 7037 C C . ILE B 1 244 ? 47.708 22.117 174.622 1.00 99.81 244 ILE B C 1
ATOM 7038 O O . ILE B 1 244 ? 47.907 22.858 175.583 1.00 100.00 244 ILE B O 1
ATOM 7043 N N . ALA B 1 245 ? 46.508 21.640 174.304 1.00 99.65 245 ALA B N 1
ATOM 7044 C CA . ALA B 1 245 ? 45.318 21.947 175.090 1.00 99.65 245 ALA B CA 1
ATOM 7045 C C . ALA B 1 245 ? 45.542 21.692 176.574 1.00 99.94 245 ALA B C 1
ATOM 7046 O O . ALA B 1 245 ? 46.372 20.871 176.949 1.00 100.00 245 ALA B O 1
ATOM 7048 N N . PRO B 1 246 ? 44.779 22.381 177.436 1.00 100.00 246 PRO B N 1
ATOM 7049 C CA . PRO B 1 246 ? 44.873 22.255 178.894 1.00 100.00 246 PRO B CA 1
ATOM 7050 C C . PRO B 1 246 ? 45.166 20.871 179.482 1.00 99.89 246 PRO B C 1
ATOM 7051 O O . PRO B 1 246 ? 46.214 20.670 180.095 1.00 100.00 246 PRO B O 1
ATOM 7055 N N . ASP B 1 247 ? 44.256 19.919 179.306 1.00 99.57 247 ASP B N 1
ATOM 7056 C CA . ASP B 1 247 ? 44.468 18.589 179.872 1.00 99.36 247 ASP B CA 1
ATOM 7057 C C . ASP B 1 247 ? 45.686 17.842 179.352 1.00 99.27 247 ASP B C 1
ATOM 7058 O O . ASP B 1 247 ? 46.442 17.265 180.134 1.00 99.21 247 ASP B O 1
ATOM 7063 N N . ALA B 1 248 ? 45.874 17.829 178.039 1.00 99.26 248 ALA B N 1
ATOM 7064 C CA . ALA B 1 248 ? 47.031 17.154 177.477 1.00 99.18 248 ALA B CA 1
ATOM 7065 C C . ALA B 1 248 ? 48.228 18.050 177.772 1.00 99.16 248 ALA B C 1
ATOM 7066 O O . ALA B 1 248 ? 49.380 17.640 177.645 1.00 99.59 248 ALA B O 1
ATOM 7068 N N . LEU B 1 249 ? 47.936 19.283 178.173 1.00 99.16 249 LEU B N 1
ATOM 7069 C CA . LEU B 1 249 ? 48.976 20.245 178.539 1.00 99.41 249 LEU B CA 1
ATOM 7070 C C . LEU B 1 249 ? 49.515 19.928 179.945 1.00 99.40 249 LEU B C 1
ATOM 7071 O O . LEU B 1 249 ? 50.702 20.106 180.217 1.00 99.51 249 LEU B O 1
ATOM 7076 N N . LEU B 1 250 ? 48.647 19.448 180.800 1.00 99.64 250 LEU B N 1
ATOM 7077 C CA . LEU B 1 250 ? 49.140 19.031 182.077 1.00 99.85 250 LEU B CA 1
ATOM 7078 C C . LEU B 1 250 ? 49.592 17.582 181.973 1.00 100.00 250 LEU B C 1
ATOM 7079 O O . LEU B 1 250 ? 49.271 16.739 182.809 1.00 100.00 250 LEU B O 1
ATOM 7084 N N . ALA B 1 251 ? 50.341 17.315 180.904 1.00 100.00 251 ALA B N 1
ATOM 7085 C CA . ALA B 1 251 ? 50.902 15.997 180.637 1.00 99.93 251 ALA B CA 1
ATOM 7086 C C . ALA B 1 251 ? 52.341 16.031 181.148 1.00 99.92 251 ALA B C 1
ATOM 7087 O O . ALA B 1 251 ? 53.203 15.286 180.685 1.00 100.00 251 ALA B O 1
ATOM 7089 N N . SER B 1 252 ? 52.571 16.942 182.092 1.00 99.92 252 SER B N 1
ATOM 7090 C CA . SER B 1 252 ? 53.846 17.149 182.780 1.00 99.92 252 SER B CA 1
ATOM 7091 C C . SER B 1 252 ? 55.141 17.414 182.009 1.00 100.00 252 SER B C 1
ATOM 7092 O O . SER B 1 252 ? 56.101 16.649 182.124 1.00 100.00 252 SER B O 1
ATOM 7095 N N . ASP B 1 253 ? 55.188 18.499 181.246 1.00 99.90 253 ASP B N 1
ATOM 7096 C CA . ASP B 1 253 ? 56.412 18.841 180.529 1.00 100.00 253 ASP B CA 1
ATOM 7097 C C . ASP B 1 253 ? 56.562 20.359 180.508 1.00 100.00 253 ASP B C 1
ATOM 7098 O O . ASP B 1 253 ? 56.278 21.016 179.508 1.00 100.00 253 ASP B O 1
ATOM 7103 N N . GLU B 1 254 ? 57.000 20.899 181.644 1.00 100.00 254 GLU B N 1
ATOM 7104 C CA . GLU B 1 254 ? 57.192 22.336 181.831 1.00 99.81 254 GLU B CA 1
ATOM 7105 C C . GLU B 1 254 ? 58.376 22.829 181.010 1.00 99.69 254 GLU B C 1
ATOM 7106 O O . GLU B 1 254 ? 59.469 22.271 181.112 1.00 99.21 254 GLU B O 1
ATOM 7112 N N . GLN B 1 255 ? 58.175 23.879 180.213 1.00 99.67 255 GLN B N 1
ATOM 7113 C CA . GLN B 1 255 ? 59.299 24.392 179.387 1.00 99.90 255 GLN B CA 1
ATOM 7114 C C . GLN B 1 255 ? 59.172 25.829 178.865 1.00 99.71 255 GLN B C 1
ATOM 7115 O O . GLN B 1 255 ? 59.928 26.208 177.962 1.00 100.00 255 GLN B O 1
ATOM 7121 N N . ALA B 1 256 ? 58.243 26.636 179.378 1.00 98.93 256 ALA B N 1
ATOM 7122 C CA . ALA B 1 256 ? 58.117 28.012 178.885 1.00 98.10 256 ALA B CA 1
ATOM 7123 C C . ALA B 1 256 ? 58.151 29.115 179.949 1.00 97.42 256 ALA B C 1
ATOM 7124 O O . ALA B 1 256 ? 57.848 28.875 181.118 1.00 97.22 256 ALA B O 1
ATOM 7126 N N . ASP B 1 257 ? 58.508 30.327 179.516 1.00 97.01 257 ASP B N 1
ATOM 7127 C CA . ASP B 1 257 ? 58.627 31.498 180.394 1.00 96.41 257 ASP B CA 1
ATOM 7128 C C . ASP B 1 257 ? 57.413 32.419 180.449 1.00 95.86 257 ASP B C 1
ATOM 7129 O O . ASP B 1 257 ? 57.349 33.309 181.298 1.00 96.18 257 ASP B O 1
ATOM 7134 N N . TRP B 1 258 ? 56.468 32.225 179.537 1.00 94.91 258 TRP B N 1
ATOM 7135 C CA . TRP B 1 258 ? 55.264 33.043 179.506 1.00 93.43 258 TRP B CA 1
ATOM 7136 C C . TRP B 1 258 ? 54.123 32.281 178.838 1.00 91.77 258 TRP B C 1
ATOM 7137 O O . TRP B 1 258 ? 54.114 32.112 177.621 1.00 91.21 258 TRP B O 1
ATOM 7148 N N . LEU B 1 259 ? 53.169 31.817 179.648 1.00 90.18 259 LEU B N 1
ATOM 7149 C CA . LEU B 1 259 ? 52.009 31.058 179.163 1.00 88.33 259 LEU B CA 1
ATOM 7150 C C . LEU B 1 259 ? 50.867 31.986 178.763 1.00 86.85 259 LEU B C 1
ATOM 7151 O O . LEU B 1 259 ? 50.675 33.053 179.351 1.00 86.48 259 LEU B O 1
ATOM 7156 N N . VAL B 1 260 ? 50.114 31.573 177.750 1.00 84.95 260 VAL B N 1
ATOM 7157 C CA . VAL B 1 260 ? 48.969 32.340 177.294 1.00 83.01 260 VAL B CA 1
ATOM 7158 C C . VAL B 1 260 ? 47.811 31.363 177.110 1.00 82.11 260 VAL B C 1
ATOM 7159 O O . VAL B 1 260 ? 47.941 30.342 176.428 1.00 81.61 260 VAL B O 1
ATOM 7163 N N . VAL B 1 261 ? 46.690 31.663 177.756 1.00 80.80 261 VAL B N 1
ATOM 7164 C CA . VAL B 1 261 ? 45.506 30.816 177.666 1.00 79.30 261 VAL B CA 1
ATOM 7165 C C . VAL B 1 261 ? 44.316 31.632 177.162 1.00 78.43 261 VAL B C 1
ATOM 7166 O O . VAL B 1 261 ? 43.897 32.605 177.797 1.00 77.67 261 VAL B O 1
ATOM 7170 N N . ASP B 1 262 ? 43.787 31.222 176.010 1.00 77.29 262 ASP B N 1
ATOM 7171 C CA . ASP B 1 262 ? 42.666 31.906 175.375 1.00 75.68 262 ASP B CA 1
ATOM 7172 C C . ASP B 1 262 ? 41.325 31.560 175.991 1.00 74.20 262 ASP B C 1
ATOM 7173 O O . ASP B 1 262 ? 40.902 30.404 175.976 1.00 73.59 262 ASP B O 1
ATOM 7178 N N . GLU B 1 263 ? 40.662 32.572 176.538 1.00 73.11 263 GLU B N 1
ATOM 7179 C CA . GLU B 1 263 ? 39.353 32.380 177.146 1.00 72.76 263 GLU B CA 1
ATOM 7180 C C . GLU B 1 263 ? 39.425 31.341 178.269 1.00 71.04 263 GLU B C 1
ATOM 7181 O O . GLU B 1 263 ? 38.718 30.331 178.236 1.00 71.27 263 GLU B O 1
ATOM 7187 N N . ALA B 1 264 ? 40.266 31.597 179.267 1.00 68.19 264 ALA B N 1
ATOM 7188 C CA . ALA B 1 264 ? 40.433 30.659 180.370 1.00 66.39 264 ALA B CA 1
ATOM 7189 C C . ALA B 1 264 ? 39.223 30.514 181.259 1.00 64.55 264 ALA B C 1
ATOM 7190 O O . ALA B 1 264 ? 39.054 29.486 181.911 1.00 63.81 264 ALA B O 1
ATOM 7192 N N . ALA B 1 265 ? 38.390 31.545 181.302 1.00 63.53 265 ALA B N 1
ATOM 7193 C CA . ALA B 1 265 ? 37.198 31.509 182.137 1.00 63.11 265 ALA B CA 1
ATOM 7194 C C . ALA B 1 265 ? 36.380 30.248 181.881 1.00 62.85 265 ALA B C 1
ATOM 7195 O O . ALA B 1 265 ? 35.639 29.789 182.753 1.00 62.58 265 ALA B O 1
ATOM 7197 N N . ALA B 1 266 ? 36.528 29.684 180.686 1.00 62.43 266 ALA B N 1
ATOM 7198 C CA . ALA B 1 266 ? 35.793 28.482 180.312 1.00 62.57 266 ALA B CA 1
ATOM 7199 C C . ALA B 1 266 ? 36.506 27.184 180.687 1.00 61.68 266 ALA B C 1
ATOM 7200 O O . ALA B 1 266 ? 36.026 26.096 180.381 1.00 61.62 266 ALA B O 1
ATOM 7202 N N . ILE B 1 267 ? 37.658 27.305 181.337 1.00 61.28 267 ILE B N 1
ATOM 7203 C CA . ILE B 1 267 ? 38.429 26.148 181.775 1.00 61.09 267 ILE B CA 1
ATOM 7204 C C . ILE B 1 267 ? 38.264 26.012 183.287 1.00 61.95 267 ILE B C 1
ATOM 7205 O O . ILE B 1 267 ? 38.323 27.005 184.017 1.00 62.72 267 ILE B O 1
ATOM 7210 N N . PRO B 1 268 ? 38.319 24.753 183.778 1.00 62.12 268 PRO B N 1
ATOM 7211 C CA . PRO B 1 268 ? 38.180 24.463 185.218 1.00 63.02 268 PRO B CA 1
ATOM 7212 C C . PRO B 1 268 ? 39.070 25.228 186.103 1.00 64.40 268 PRO B C 1
ATOM 7213 O O . PRO B 1 268 ? 40.253 25.332 185.827 1.00 64.13 268 PRO B O 1
ATOM 7217 N N . ALA B 1 269 ? 38.604 25.764 187.173 1.00 65.81 269 ALA B N 1
ATOM 7218 C CA . ALA B 1 269 ? 39.529 26.489 187.990 1.00 68.03 269 ALA B CA 1
ATOM 7219 C C . ALA B 1 269 ? 40.618 25.574 188.543 1.00 69.98 269 ALA B C 1
ATOM 7220 O O . ALA B 1 269 ? 41.724 26.041 188.777 1.00 69.83 269 ALA B O 1
ATOM 7222 N N . PRO B 1 270 ? 40.306 24.304 188.758 1.00 72.22 270 PRO B N 1
ATOM 7223 C CA . PRO B 1 270 ? 41.359 23.413 189.363 1.00 73.99 270 PRO B CA 1
ATOM 7224 C C . PRO B 1 270 ? 42.563 23.426 188.558 1.00 75.19 270 PRO B C 1
ATOM 7225 O O . PRO B 1 270 ? 43.690 23.787 188.900 1.00 75.36 270 PRO B O 1
ATOM 7229 N N . LEU B 1 271 ? 42.198 22.941 187.344 1.00 76.64 271 LEU B N 1
ATOM 7230 C CA . LEU B 1 271 ? 43.055 22.734 186.185 1.00 77.94 271 LEU B CA 1
ATOM 7231 C C . LEU B 1 271 ? 43.769 23.965 185.759 1.00 78.80 271 LEU B C 1
ATOM 7232 O O . LEU B 1 271 ? 44.971 23.942 185.538 1.00 78.76 271 LEU B O 1
ATOM 7237 N N . LEU B 1 272 ? 43.003 25.038 185.617 1.00 79.98 272 LEU B N 1
ATOM 7238 C CA . LEU B 1 272 ? 43.625 26.321 185.287 1.00 81.32 272 LEU B CA 1
ATOM 7239 C C . LEU B 1 272 ? 44.655 26.654 186.354 1.00 82.64 272 LEU B C 1
ATOM 7240 O O . LEU B 1 272 ? 45.785 27.006 186.012 1.00 82.21 272 LEU B O 1
ATOM 7245 N N . HIS B 1 273 ? 44.312 26.564 187.633 1.00 84.52 273 HIS B N 1
ATOM 7246 C CA . HIS B 1 273 ? 45.249 26.975 188.701 1.00 86.86 273 HIS B CA 1
ATOM 7247 C C . HIS B 1 273 ? 46.581 26.261 188.776 1.00 87.19 273 HIS B C 1
ATOM 7248 O O . HIS B 1 273 ? 47.609 26.897 188.972 1.00 87.05 273 HIS B O 1
ATOM 7255 N N . GLN B 1 274 ? 46.575 24.945 188.628 1.00 87.84 274 GLN B N 1
ATOM 7256 C CA . GLN B 1 274 ? 47.828 24.215 188.691 1.00 88.73 274 GLN B CA 1
ATOM 7257 C C . GLN B 1 274 ? 48.757 24.830 187.649 1.00 89.46 274 GLN B C 1
ATOM 7258 O O . GLN B 1 274 ? 49.864 25.277 187.958 1.00 89.78 274 GLN B O 1
ATOM 7264 N N . LEU B 1 275 ? 48.263 24.869 186.415 1.00 89.66 275 LEU B N 1
ATOM 7265 C CA . LEU B 1 275 ? 48.999 25.385 185.271 1.00 90.08 275 LEU B CA 1
ATOM 7266 C C . LEU B 1 275 ? 49.600 26.787 185.409 1.00 90.36 275 LEU B C 1
ATOM 7267 O O . LEU B 1 275 ? 50.760 27.004 185.060 1.00 90.59 275 LEU B O 1
ATOM 7272 N N . VAL B 1 276 ? 48.827 27.746 185.900 1.00 90.70 276 VAL B N 1
ATOM 7273 C CA . VAL B 1 276 ? 49.347 29.101 186.030 1.00 91.84 276 VAL B CA 1
ATOM 7274 C C . VAL B 1 276 ? 50.411 29.222 187.122 1.00 93.05 276 VAL B C 1
ATOM 7275 O O . VAL B 1 276 ? 50.945 30.305 187.374 1.00 93.90 2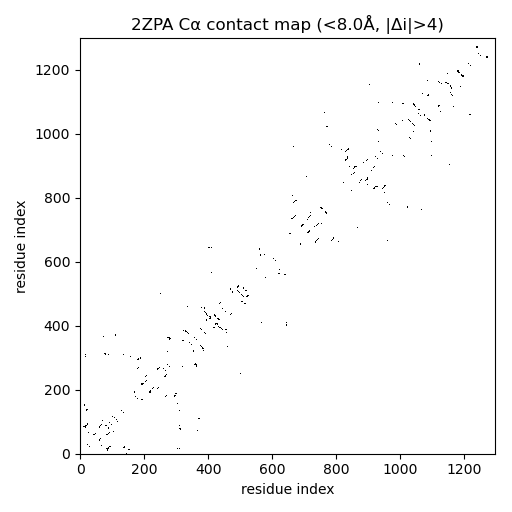76 VAL B O 1
ATOM 7279 N N . SER B 1 277 ? 50.730 28.104 187.764 1.00 93.72 277 SER B N 1
ATOM 7280 C CA . SER B 1 277 ? 51.735 28.107 188.818 1.00 94.07 277 SER B CA 1
ATOM 7281 C C . SER B 1 277 ? 53.074 27.579 188.311 1.00 94.32 277 SER B C 1
ATOM 7282 O O . SER B 1 277 ? 54.128 28.139 188.620 1.00 93.95 277 SER B O 1
ATOM 7285 N N . ARG B 1 278 ? 53.016 26.509 187.522 1.00 94.61 278 ARG B N 1
ATOM 7286 C CA . ARG B 1 278 ? 54.203 25.868 186.968 1.00 95.35 278 ARG B CA 1
ATOM 7287 C C . ARG B 1 278 ? 55.207 26.824 186.310 1.00 95.35 278 ARG B C 1
ATOM 7288 O O . ARG B 1 278 ? 56.417 26.658 186.456 1.00 95.90 278 ARG B O 1
ATOM 7296 N N . PHE B 1 279 ? 54.710 27.832 185.604 1.00 94.91 279 PHE B N 1
ATOM 7297 C CA . PHE B 1 279 ? 55.574 28.792 184.916 1.00 94.20 279 PHE B CA 1
ATOM 7298 C C . PHE B 1 279 ? 55.648 30.150 185.630 1.00 93.21 279 PHE B C 1
ATOM 7299 O O . PHE B 1 279 ? 55.145 30.319 186.746 1.00 93.30 279 PHE B O 1
ATOM 7307 N N . PRO B 1 280 ? 56.250 31.150 184.965 1.00 91.89 280 PRO B N 1
ATOM 7308 C CA . PRO B 1 280 ? 56.344 32.468 185.593 1.00 90.57 280 PRO B CA 1
ATOM 7309 C C . PRO B 1 280 ? 55.378 33.577 185.136 1.00 89.43 280 PRO B C 1
ATOM 7310 O O . PRO B 1 280 ? 55.017 34.427 185.946 1.00 89.77 280 PRO B O 1
ATOM 7314 N N . ARG B 1 281 ? 54.945 33.590 183.874 1.00 87.42 281 ARG B N 1
ATOM 7315 C CA . ARG B 1 281 ? 54.067 34.684 183.428 1.00 86.05 281 ARG B CA 1
ATOM 7316 C C . ARG B 1 281 ? 52.978 34.350 182.383 1.00 84.16 281 ARG B C 1
ATOM 7317 O O . ARG B 1 281 ? 53.301 33.947 181.266 1.00 83.64 281 ARG B O 1
ATOM 7325 N N . THR B 1 282 ? 51.698 34.522 182.741 1.00 82.12 282 THR B N 1
ATOM 7326 C CA . THR B 1 282 ? 50.573 34.233 181.824 1.00 80.00 282 THR B CA 1
ATOM 7327 C C . THR B 1 282 ? 49.783 35.426 181.337 1.00 78.38 282 THR B C 1
ATOM 7328 O O . THR B 1 282 ? 49.674 36.442 182.026 1.00 78.07 282 THR B O 1
ATOM 7332 N N . LEU B 1 283 ? 49.207 35.276 180.147 1.00 76.07 283 LEU B N 1
ATOM 7333 C CA . LEU B 1 283 ? 48.340 36.301 179.602 1.00 73.84 283 LEU B CA 1
ATOM 7334 C C . LEU B 1 283 ? 47.023 35.573 179.636 1.00 73.04 283 LEU B C 1
ATOM 7335 O O . LEU B 1 283 ? 46.871 34.506 179.036 1.00 72.30 283 LEU B O 1
ATOM 7340 N N . LEU B 1 284 ? 46.083 36.128 180.380 1.00 71.99 284 LEU B N 1
ATOM 7341 C CA . LEU B 1 284 ? 44.779 35.526 180.484 1.00 70.57 284 LEU B CA 1
ATOM 7342 C C . LEU B 1 284 ? 43.811 36.361 179.661 1.00 69.52 284 LEU B C 1
ATOM 7343 O O . LEU B 1 284 ? 43.573 37.535 179.954 1.00 69.49 284 LEU B O 1
ATOM 7348 N N . THR B 1 285 ? 43.276 35.758 178.608 1.00 67.74 285 THR B N 1
ATOM 7349 C CA . THR B 1 285 ? 42.334 36.453 177.750 1.00 66.50 285 THR B CA 1
ATOM 7350 C C . THR B 1 285 ? 40.917 35.964 178.020 1.00 64.94 285 THR B C 1
ATOM 7351 O O . THR B 1 285 ? 40.705 34.817 178.430 1.00 62.84 285 THR B O 1
ATOM 7355 N N . THR B 1 286 ? 39.946 36.844 177.794 1.00 63.50 286 THR B N 1
ATOM 7356 C CA . THR B 1 286 ? 38.560 36.491 178.031 1.00 61.87 286 THR B CA 1
ATOM 7357 C C . THR B 1 286 ? 37.582 37.459 177.343 1.00 61.37 286 THR B C 1
ATOM 7358 O O . THR B 1 286 ? 37.674 38.679 177.504 1.00 61.20 286 THR B O 1
ATOM 7362 N N . THR B 1 287 ? 36.665 36.902 176.552 1.00 60.44 287 THR B N 1
ATOM 7363 C CA . THR B 1 287 ? 35.668 37.692 175.834 1.00 58.74 287 THR B CA 1
ATOM 7364 C C . THR B 1 287 ? 34.450 37.931 176.719 1.00 58.26 287 THR B C 1
ATOM 7365 O O . THR B 1 287 ? 33.994 37.030 177.417 1.00 56.91 287 THR B O 1
ATOM 7369 N N . VAL B 1 288 ? 33.939 39.159 176.686 1.00 58.60 288 VAL B N 1
ATOM 7370 C CA . VAL B 1 288 ? 32.773 39.553 177.476 1.00 59.12 288 VAL B CA 1
ATOM 7371 C C . VAL B 1 288 ? 31.843 40.413 176.617 1.00 58.82 288 VAL B C 1
ATOM 7372 O O . VAL B 1 288 ? 32.244 40.900 175.563 1.00 59.06 288 VAL B O 1
ATOM 7376 N N . GLN B 1 289 ? 30.601 40.590 177.055 1.00 58.95 289 GLN B N 1
ATOM 7377 C CA . GLN B 1 289 ? 29.650 41.416 176.310 1.00 58.98 289 GLN B CA 1
ATOM 7378 C C . GLN B 1 289 ? 29.423 41.008 174.852 1.00 57.58 289 GLN B C 1
ATOM 7379 O O . GLN B 1 289 ? 29.552 41.828 173.943 1.00 55.58 289 GLN B O 1
ATOM 7385 N N . GLY B 1 290 ? 29.071 39.748 174.637 1.00 57.14 290 GLY B N 1
ATOM 7386 C CA . GLY B 1 290 ? 28.826 39.277 173.289 1.00 57.07 290 GLY B CA 1
ATOM 7387 C C . GLY B 1 290 ? 28.275 37.871 173.325 1.00 57.56 290 GLY B C 1
ATOM 7388 O O . GLY B 1 290 ? 28.025 37.334 174.404 1.00 57.47 290 GLY B O 1
ATOM 7389 N N . TYR B 1 291 ? 28.067 37.270 172.160 1.00 57.86 291 TYR B N 1
ATOM 7390 C CA . TYR B 1 291 ? 27.559 35.909 172.137 1.00 59.36 291 TYR B CA 1
ATOM 7391 C C . TYR B 1 291 ? 28.728 35.024 172.547 1.00 60.76 291 TYR B C 1
ATOM 7392 O O . TYR B 1 291 ? 29.881 35.314 172.218 1.00 61.42 291 TYR B O 1
ATOM 7401 N N . GLU B 1 292 ? 28.436 33.967 173.293 1.00 61.33 292 GLU B N 1
ATOM 7402 C CA . GLU B 1 292 ? 29.467 33.039 173.737 1.00 62.66 292 GLU B CA 1
ATOM 7403 C C . GLU B 1 292 ? 30.593 33.702 174.528 1.00 61.60 292 GLU B C 1
ATOM 7404 O O . GLU B 1 292 ? 31.758 33.309 174.434 1.00 61.32 292 GLU B O 1
ATOM 7410 N N . GLY B 1 293 ? 30.230 34.709 175.312 1.00 60.42 293 GLY B N 1
ATOM 7411 C CA . GLY B 1 293 ? 31.201 35.396 176.139 1.00 59.55 293 GLY B CA 1
ATOM 7412 C C . GLY B 1 293 ? 31.019 34.907 177.563 1.00 58.93 293 GLY B C 1
ATOM 7413 O O . GLY B 1 293 ? 30.237 33.985 177.806 1.00 58.74 293 GLY B O 1
ATOM 7414 N N . THR B 1 294 ? 31.739 35.501 178.506 1.00 58.21 294 THR B N 1
ATOM 7415 C CA . THR B 1 294 ? 31.603 35.096 179.893 1.00 58.64 294 THR B CA 1
ATOM 7416 C C . THR B 1 294 ? 30.990 36.246 180.694 1.00 57.89 294 THR B C 1
ATOM 7417 O O . THR B 1 294 ? 31.340 37.412 180.495 1.00 56.77 294 THR B O 1
ATOM 7421 N N . GLY B 1 295 ? 30.056 35.912 181.580 1.00 58.42 295 GLY B N 1
ATOM 7422 C CA . GLY B 1 295 ? 29.408 36.928 182.394 1.00 59.29 295 GLY B CA 1
ATOM 7423 C C . GLY B 1 295 ? 30.419 37.684 183.227 1.00 60.21 295 GLY B C 1
ATOM 7424 O O . GLY B 1 295 ? 31.238 37.076 183.912 1.00 60.62 295 GLY B O 1
ATOM 7425 N N . ARG B 1 296 ? 30.367 39.009 183.188 1.00 61.18 296 ARG B N 1
ATOM 7426 C CA . ARG B 1 296 ? 31.326 39.791 183.946 1.00 62.93 296 ARG B CA 1
ATOM 7427 C C . ARG B 1 296 ? 31.172 39.730 185.459 1.00 62.64 296 ARG B C 1
ATOM 7428 O O . ARG B 1 296 ? 32.049 40.180 186.188 1.00 63.87 296 ARG B O 1
ATOM 7436 N N . GLY B 1 297 ? 30.069 39.175 185.940 1.00 61.98 297 GLY B N 1
ATOM 7437 C CA . GLY B 1 297 ? 29.914 39.044 187.378 1.00 60.28 297 GLY B CA 1
ATOM 7438 C C . GLY B 1 297 ? 30.718 37.814 187.773 1.00 58.78 297 GLY B C 1
ATOM 7439 O O . GLY B 1 297 ? 31.431 37.787 188.777 1.00 58.59 297 GLY B O 1
ATOM 7440 N N . PHE B 1 298 ? 30.603 36.785 186.943 1.00 57.69 298 PHE B N 1
ATOM 7441 C CA . PHE B 1 298 ? 31.308 35.533 187.155 1.00 56.79 298 PHE B CA 1
ATOM 7442 C C . PHE B 1 298 ? 32.804 35.733 186.946 1.00 56.94 298 PHE B C 1
ATOM 7443 O O . PHE B 1 298 ? 33.619 35.022 187.526 1.00 57.01 298 PHE B O 1
ATOM 7451 N N . LEU B 1 299 ? 33.159 36.708 186.118 1.00 58.08 299 LEU B N 1
ATOM 7452 C CA . LEU B 1 299 ? 34.557 36.981 185.820 1.00 59.34 299 LEU B CA 1
ATOM 7453 C C . LEU B 1 299 ? 35.284 37.671 186.969 1.00 60.74 299 LEU B C 1
ATOM 7454 O O . LEU B 1 299 ? 36.504 37.603 187.065 1.00 61.19 299 LEU B O 1
ATOM 7459 N N . LEU B 1 300 ? 34.541 38.339 187.841 1.00 61.96 300 LEU B N 1
ATOM 7460 C CA . LEU B 1 300 ? 35.155 39.024 188.967 1.00 63.36 300 LEU B CA 1
ATOM 7461 C C . LEU B 1 300 ? 35.410 38.032 190.091 1.00 64.06 300 LEU B C 1
ATOM 7462 O O . LEU B 1 300 ? 36.366 38.180 190.860 1.00 64.86 300 LEU B O 1
ATOM 7467 N N . LYS B 1 301 ? 34.553 37.019 190.181 1.00 63.77 301 LYS B N 1
ATOM 7468 C CA . LYS B 1 301 ? 34.708 35.977 191.188 1.00 63.22 301 LYS B CA 1
ATOM 7469 C C . LYS B 1 301 ? 35.788 35.017 190.701 1.00 63.02 301 LYS B C 1
ATOM 7470 O O . LYS B 1 301 ? 36.352 34.248 191.476 1.00 63.38 301 LYS B O 1
ATOM 7476 N N . PHE B 1 302 ? 36.063 35.076 189.402 1.00 62.55 302 PHE B N 1
ATOM 7477 C CA . PHE B 1 302 ? 37.063 34.228 188.771 1.00 61.74 302 PHE B CA 1
ATOM 7478 C C . PHE B 1 302 ? 38.440 34.830 188.985 1.00 63.64 302 PHE B C 1
ATOM 7479 O O . PHE B 1 302 ? 39.385 34.131 189.344 1.00 63.18 302 PHE B O 1
ATOM 7487 N N . CYS B 1 303 ? 38.550 36.133 188.761 1.00 65.97 303 CYS B N 1
ATOM 7488 C CA . CYS B 1 303 ? 39.815 36.823 188.953 1.00 68.17 303 CYS B CA 1
ATOM 7489 C C . CYS B 1 303 ? 40.190 36.697 190.422 1.00 69.12 303 CYS B C 1
ATOM 7490 O O . CYS B 1 303 ? 41.341 36.444 190.759 1.00 69.80 303 CYS B O 1
ATOM 7493 N N . ALA B 1 304 ? 39.196 36.865 191.289 1.00 70.12 304 ALA B N 1
ATOM 7494 C CA . ALA B 1 304 ? 39.390 36.795 192.733 1.00 71.28 304 ALA B CA 1
ATOM 7495 C C . ALA B 1 304 ? 40.247 35.610 193.160 1.00 72.33 304 ALA B C 1
ATOM 7496 O O . ALA B 1 304 ? 40.909 35.652 194.198 1.00 72.61 304 ALA B O 1
ATOM 7498 N N . ARG B 1 305 ? 40.238 34.556 192.356 1.00 73.79 305 ARG B N 1
ATOM 7499 C CA . ARG B 1 305 ? 41.014 33.364 192.664 1.00 75.33 305 ARG B CA 1
ATOM 7500 C C . ARG B 1 305 ? 42.499 33.568 192.379 1.00 75.70 305 ARG B C 1
ATOM 7501 O O . ARG B 1 305 ? 43.293 32.641 192.519 1.00 75.66 305 ARG B O 1
ATOM 7509 N N . PHE B 1 306 ? 42.878 34.780 191.991 1.00 76.23 306 PHE B N 1
ATOM 7510 C CA . PHE B 1 306 ? 44.271 35.055 191.674 1.00 77.29 306 PHE B CA 1
ATOM 7511 C C . PHE B 1 306 ? 44.864 36.261 192.375 1.00 78.35 306 PHE B C 1
ATOM 7512 O O . PHE B 1 306 ? 44.660 37.402 191.957 1.00 78.44 306 PHE B O 1
ATOM 7520 N N . PRO B 1 307 ? 45.614 36.023 193.459 1.00 79.51 307 PRO B N 1
ATOM 7521 C CA . PRO B 1 307 ? 46.230 37.131 194.190 1.00 80.18 307 PRO B CA 1
ATOM 7522 C C . PRO B 1 307 ? 47.267 37.769 193.286 1.00 80.48 307 PRO B C 1
ATOM 7523 O O . PRO B 1 307 ? 48.041 37.068 192.639 1.00 80.32 307 PRO B O 1
ATOM 7527 N N . HIS B 1 308 ? 47.267 39.094 193.226 1.00 81.56 308 HIS B N 1
ATOM 7528 C CA . HIS B 1 308 ? 48.219 39.812 192.392 1.00 82.26 308 HIS B CA 1
ATOM 7529 C C . HIS B 1 308 ? 47.988 39.571 190.902 1.00 82.68 308 HIS B C 1
ATOM 7530 O O . HIS B 1 308 ? 48.928 39.307 190.152 1.00 82.74 308 HIS B O 1
ATOM 7537 N N . LEU B 1 309 ? 46.734 39.654 190.474 1.00 83.69 309 LEU B N 1
ATOM 7538 C CA . LEU B 1 309 ? 46.425 39.466 189.066 1.00 84.36 309 LEU B CA 1
ATOM 7539 C C . LEU B 1 309 ? 46.506 40.831 188.411 1.00 84.79 309 LEU B C 1
ATOM 7540 O O . LEU B 1 309 ? 45.993 41.820 188.937 1.00 84.02 309 LEU B O 1
ATOM 7545 N N . HIS B 1 310 ? 47.163 40.881 187.261 1.00 85.84 310 HIS B N 1
ATOM 7546 C CA . HIS B 1 310 ? 47.297 42.122 186.521 1.00 86.77 310 HIS B CA 1
ATOM 7547 C C . HIS B 1 310 ? 46.233 42.076 185.435 1.00 86.36 310 HIS B C 1
ATOM 7548 O O . HIS B 1 310 ? 46.435 41.494 184.370 1.00 85.62 310 HIS B O 1
ATOM 7555 N N . ARG B 1 311 ? 45.088 42.678 185.730 1.00 86.18 311 ARG B N 1
ATOM 7556 C CA . ARG B 1 311 ? 43.966 42.698 184.806 1.00 86.60 311 ARG B CA 1
ATOM 7557 C C . ARG B 1 311 ? 43.907 43.997 184.008 1.00 85.80 311 ARG B C 1
ATOM 7558 O O . ARG B 1 311 ? 43.966 45.088 184.574 1.00 85.63 311 ARG B O 1
ATOM 7566 N N . PHE B 1 312 ? 43.799 43.868 182.689 1.00 85.02 312 PHE B N 1
ATOM 7567 C CA . PHE B 1 312 ? 43.741 45.029 181.804 1.00 84.74 312 PHE B CA 1
ATOM 7568 C C . PHE B 1 312 ? 42.573 44.893 180.827 1.00 83.48 312 PHE B C 1
ATOM 7569 O O . PHE B 1 312 ? 42.071 43.794 180.596 1.00 82.71 312 PHE B O 1
ATOM 7577 N N . GLU B 1 313 ? 42.157 46.008 180.237 1.00 82.74 313 GLU B N 1
ATOM 7578 C CA . GLU B 1 313 ? 41.029 45.987 179.319 1.00 82.13 313 GLU B CA 1
ATOM 7579 C C . GLU B 1 313 ? 41.206 46.818 178.048 1.00 80.83 313 GLU B C 1
ATOM 7580 O O . GLU B 1 313 ? 41.711 47.938 178.092 1.00 80.62 313 GLU B O 1
ATOM 7586 N N . LEU B 1 314 ? 40.797 46.243 176.916 1.00 79.35 314 LEU B N 1
ATOM 7587 C CA . LEU B 1 314 ? 40.835 46.920 175.620 1.00 76.66 314 LEU B CA 1
ATOM 7588 C C . LEU B 1 314 ? 39.393 47.319 175.312 1.00 75.78 314 LEU B C 1
ATOM 7589 O O . LEU B 1 314 ? 38.462 46.553 175.570 1.00 74.54 314 LEU B O 1
ATOM 7594 N N . GLN B 1 315 ? 39.211 48.511 174.753 1.00 75.40 315 GLN B N 1
ATOM 7595 C CA . GLN B 1 315 ? 37.872 49.025 174.487 1.00 75.20 315 GLN B CA 1
ATOM 7596 C C . GLN B 1 315 ? 37.510 49.369 173.041 1.00 74.68 315 GLN B C 1
ATOM 7597 O O . GLN B 1 315 ? 36.328 49.500 172.715 1.00 73.71 315 GLN B O 1
ATOM 7603 N N . GLN B 1 316 ? 38.502 49.532 172.173 1.00 73.96 316 GLN B N 1
ATOM 7604 C CA . GLN B 1 316 ? 38.201 49.881 170.792 1.00 73.22 316 GLN B CA 1
ATOM 7605 C C . GLN B 1 316 ? 38.367 48.756 169.788 1.00 72.92 316 GLN B C 1
ATOM 7606 O O . GLN B 1 316 ? 39.390 48.071 169.764 1.00 74.18 316 GLN B O 1
ATOM 7612 N N . PRO B 1 317 ? 37.346 48.552 168.942 1.00 71.77 317 PRO B N 1
ATOM 7613 C CA . PRO B 1 317 ? 37.345 47.516 167.910 1.00 71.05 317 PRO B CA 1
ATOM 7614 C C . PRO B 1 317 ? 38.314 47.884 166.797 1.00 70.13 317 PRO B C 1
ATOM 7615 O O . PRO B 1 317 ? 38.371 49.033 166.365 1.00 69.40 317 PRO B O 1
ATOM 7619 N N . ILE B 1 318 ? 39.077 46.900 166.342 1.00 69.44 318 ILE B N 1
ATOM 7620 C CA . ILE B 1 318 ? 40.060 47.130 165.302 1.00 69.16 318 ILE B CA 1
ATOM 7621 C C . ILE B 1 318 ? 39.431 47.161 163.913 1.00 68.73 318 ILE B C 1
ATOM 7622 O O . ILE B 1 318 ? 39.883 47.897 163.034 1.00 68.65 318 ILE B O 1
ATOM 7627 N N . ARG B 1 319 ? 38.377 46.375 163.725 1.00 68.13 319 ARG B N 1
ATOM 7628 C CA . ARG B 1 319 ? 37.722 46.278 162.430 1.00 66.83 319 ARG B CA 1
ATOM 7629 C C . ARG B 1 319 ? 36.792 47.424 162.037 1.00 65.11 319 ARG B C 1
ATOM 7630 O O . ARG B 1 319 ? 36.509 47.611 160.852 1.00 64.34 319 ARG B O 1
ATOM 7638 N N . TRP B 1 320 ? 36.309 48.186 163.011 1.00 63.02 320 TRP B N 1
ATOM 7639 C CA . TRP B 1 320 ? 35.421 49.305 162.701 1.00 61.98 320 TRP B CA 1
ATOM 7640 C C . TRP B 1 320 ? 35.444 50.370 163.784 1.00 61.36 320 TRP B C 1
ATOM 7641 O O . TRP B 1 320 ? 35.992 50.159 164.861 1.00 62.06 320 TRP B O 1
ATOM 7652 N N . ALA B 1 321 ? 34.834 51.512 163.498 1.00 60.10 321 ALA B N 1
ATOM 7653 C CA . ALA B 1 321 ? 34.823 52.611 164.451 1.00 60.14 321 ALA B CA 1
ATOM 7654 C C . ALA B 1 321 ? 33.875 52.411 165.619 1.00 59.41 321 ALA B C 1
ATOM 7655 O O . ALA B 1 321 ? 32.780 51.879 165.460 1.00 60.39 321 ALA B O 1
ATOM 7657 N N . GLN B 1 322 ? 34.312 52.838 166.799 1.00 58.56 322 GLN B N 1
ATOM 7658 C CA . GLN B 1 322 ? 33.494 52.738 167.999 1.00 57.35 322 GLN B CA 1
ATOM 7659 C C . GLN B 1 322 ? 32.289 53.614 167.702 1.00 55.05 322 GLN B C 1
ATOM 7660 O O . GLN B 1 322 ? 32.412 54.621 167.008 1.00 53.02 322 GLN B O 1
ATOM 7666 N N . GLY B 1 323 ? 31.127 53.229 168.207 1.00 53.11 323 GLY B N 1
ATOM 7667 C CA . GLY B 1 323 ? 29.936 54.011 167.936 1.00 51.72 323 GLY B CA 1
ATOM 7668 C C . GLY B 1 323 ? 29.150 53.441 166.765 1.00 50.49 323 GLY B C 1
ATOM 7669 O O . GLY B 1 323 ? 28.090 53.962 166.407 1.00 51.05 323 GLY B O 1
ATOM 7670 N N . CYS B 1 324 ? 29.670 52.373 166.164 1.00 48.40 324 CYS B N 1
ATOM 7671 C CA . CYS B 1 324 ? 28.999 51.712 165.046 1.00 46.23 324 CYS B CA 1
ATOM 7672 C C . CYS B 1 324 ? 27.537 51.396 165.381 1.00 43.40 324 CYS B C 1
ATOM 7673 O O . CYS B 1 324 ? 27.239 50.728 166.371 1.00 41.94 324 CYS B O 1
ATOM 7676 N N . PRO B 1 325 ? 26.603 51.884 164.557 1.00 41.67 325 PRO B N 1
ATOM 7677 C CA . PRO B 1 325 ? 25.182 51.623 164.813 1.00 38.91 325 PRO B CA 1
ATOM 7678 C C . PRO B 1 325 ? 24.780 50.150 164.653 1.00 38.02 325 PRO B C 1
ATOM 7679 O O . PRO B 1 325 ? 23.805 49.702 165.267 1.00 37.21 325 PRO B O 1
ATOM 7683 N N . LEU B 1 326 ? 25.524 49.390 163.850 1.00 36.82 326 LEU B N 1
ATOM 7684 C CA . LEU B 1 326 ? 25.200 47.970 163.678 1.00 38.38 326 LEU B CA 1
ATOM 7685 C C . LEU B 1 326 ? 25.521 47.234 164.970 1.00 38.70 326 LEU B C 1
ATOM 7686 O O . LEU B 1 326 ? 24.705 46.472 165.497 1.00 38.24 326 LEU B O 1
ATOM 7691 N N . GLU B 1 327 ? 26.722 47.483 165.476 1.00 38.89 327 GLU B N 1
ATOM 7692 C CA . GLU B 1 327 ? 27.167 46.876 166.715 1.00 40.75 327 GLU B CA 1
ATOM 7693 C C . GLU B 1 327 ? 26.234 47.265 167.850 1.00 39.85 327 GLU B C 1
ATOM 7694 O O . GLU B 1 327 ? 25.881 46.434 168.685 1.00 39.95 327 GLU B O 1
ATOM 7700 N N . LYS B 1 328 ? 25.836 48.532 167.877 1.00 38.32 328 LYS B N 1
ATOM 7701 C CA . LYS B 1 328 ? 24.932 49.009 168.914 1.00 37.93 328 LYS B CA 1
ATOM 7702 C C . LYS B 1 328 ? 23.623 48.217 168.850 1.00 36.92 328 LYS B C 1
ATOM 7703 O O . LYS B 1 328 ? 23.184 47.657 169.861 1.00 35.12 328 LYS B O 1
ATOM 7717 N N . VAL B 1 330 ? 22.920 45.261 167.522 1.00 35.87 330 VAL B N 1
ATOM 7718 C CA . VAL B 1 330 ? 23.127 43.857 167.922 1.00 35.23 330 VAL B CA 1
ATOM 7719 C C . VAL B 1 330 ? 23.192 43.725 169.434 1.00 36.38 330 VAL B C 1
ATOM 7720 O O . VAL B 1 330 ? 22.497 42.899 170.031 1.00 36.37 330 VAL B O 1
ATOM 7724 N N . SER B 1 331 ? 24.045 44.541 170.047 1.00 37.31 331 SER B N 1
ATOM 7725 C CA . SER B 1 331 ? 24.210 44.518 171.492 1.00 38.40 331 SER B CA 1
ATOM 7726 C C . SER B 1 331 ? 22.877 44.750 172.172 1.00 37.69 331 SER B C 1
ATOM 7727 O O . SER B 1 331 ? 22.535 44.060 173.127 1.00 38.22 331 SER B O 1
ATOM 7730 N N . GLU B 1 332 ? 22.126 45.729 171.684 1.00 37.58 332 GLU B N 1
ATOM 7731 C CA . GLU B 1 332 ? 20.831 46.036 172.280 1.00 39.74 332 GLU B CA 1
ATOM 7732 C C . GLU B 1 332 ? 19.797 44.962 172.026 1.00 38.55 332 GLU B C 1
ATOM 7733 O O . GLU B 1 332 ? 18.993 44.645 172.898 1.00 38.05 332 GLU B O 1
ATOM 7739 N N . ALA B 1 333 ? 19.834 44.397 170.826 1.00 38.47 333 ALA B N 1
ATOM 7740 C CA . ALA B 1 333 ? 18.910 43.343 170.438 1.00 38.36 333 ALA B CA 1
ATOM 7741 C C . ALA B 1 333 ? 19.115 42.073 171.253 1.00 38.61 333 ALA B C 1
ATOM 7742 O O . ALA B 1 333 ? 18.152 41.395 171.601 1.00 39.21 333 ALA B O 1
ATOM 7744 N N . LEU B 1 334 ? 20.365 41.741 171.556 1.00 39.63 334 LEU B N 1
ATOM 7745 C CA . LEU B 1 334 ? 20.625 40.520 172.304 1.00 42.53 334 LEU B CA 1
ATOM 7746 C C . LEU B 1 334 ? 21.022 40.751 173.769 1.00 44.33 334 LEU B C 1
ATOM 7747 O O . LEU B 1 334 ? 21.365 39.806 174.489 1.00 42.65 334 LEU B O 1
ATOM 7752 N N . VAL B 1 335 ? 20.943 42.012 174.201 1.00 45.78 335 VAL B N 1
ATOM 7753 C CA . VAL B 1 335 ? 21.258 42.418 175.573 1.00 47.24 335 VAL B CA 1
ATOM 7754 C C . VAL B 1 335 ? 22.663 42.021 176.020 1.00 48.96 335 VAL B C 1
ATOM 7755 O O . VAL B 1 335 ? 22.830 41.219 176.937 1.00 48.57 335 VAL B O 1
ATOM 7759 N N . PHE B 1 336 ? 23.674 42.587 175.375 1.00 51.77 336 PHE B N 1
ATOM 7760 C CA . PHE B 1 336 ? 25.055 42.283 175.735 1.00 56.34 336 PHE B CA 1
ATOM 7761 C C . PHE B 1 336 ? 25.573 43.161 176.867 1.00 60.29 336 PHE B C 1
ATOM 7762 O O . PHE B 1 336 ? 26.551 42.802 177.522 1.00 61.31 336 PHE B O 1
ATOM 7770 N N . ASP B 1 337 ? 24.927 44.307 177.085 1.00 65.56 337 ASP B N 1
ATOM 7771 C CA . ASP B 1 337 ? 25.340 45.241 178.134 1.00 70.38 337 ASP B CA 1
ATOM 7772 C C . ASP B 1 337 ? 25.183 44.596 179.509 1.00 72.59 337 ASP B C 1
ATOM 7773 O O . ASP B 1 337 ? 24.203 43.897 179.765 1.00 72.90 337 ASP B O 1
ATOM 7778 N N . ASP B 1 338 ? 26.153 44.845 180.386 1.00 75.50 338 ASP B N 1
ATOM 7779 C CA . ASP B 1 338 ? 26.170 44.277 181.733 1.00 77.72 338 ASP B CA 1
ATOM 7780 C C . ASP B 1 338 ? 26.577 45.286 182.817 1.00 79.24 338 ASP B C 1
ATOM 7781 O O . ASP B 1 338 ? 27.268 44.925 183.772 1.00 79.55 338 ASP B O 1
ATOM 7786 N N . GLU B 1 339 ? 26.141 46.538 182.679 1.00 80.95 339 GLU B N 1
ATOM 7787 C CA . GLU B 1 339 ? 26.485 47.590 183.643 1.00 82.05 339 GLU B CA 1
ATOM 7788 C C . GLU B 1 339 ? 25.820 47.483 185.020 1.00 82.13 339 GLU B C 1
ATOM 7789 O O . GLU B 1 339 ? 25.899 48.412 185.827 1.00 81.80 339 GLU B O 1
ATOM 7795 N N . ASN B 1 340 ? 25.173 46.350 185.279 1.00 82.35 340 ASN B N 1
ATOM 7796 C CA . ASN B 1 340 ? 24.506 46.091 186.557 1.00 81.81 340 ASN B CA 1
ATOM 7797 C C . ASN B 1 340 ? 25.544 45.919 187.674 1.00 81.17 340 ASN B C 1
ATOM 7798 O O . ASN B 1 340 ? 25.431 46.509 188.752 1.00 81.77 340 ASN B O 1
ATOM 7803 N N . PHE B 1 341 ? 26.555 45.107 187.379 1.00 79.82 341 PHE B N 1
ATOM 7804 C CA . PHE B 1 341 ? 27.661 44.771 188.278 1.00 78.25 341 PHE B CA 1
ATOM 7805 C C . PHE B 1 341 ? 28.388 45.945 188.955 1.00 76.56 341 PHE B C 1
ATOM 7806 O O . PHE B 1 341 ? 28.984 45.779 190.021 1.00 76.41 341 PHE B O 1
ATOM 7814 N N . THR B 1 342 ? 28.349 47.122 188.335 1.00 74.15 342 THR B N 1
ATOM 7815 C CA . THR B 1 342 ? 29.032 48.290 188.878 1.00 71.73 342 THR B CA 1
ATOM 7816 C C . THR B 1 342 ? 28.286 48.957 190.027 1.00 69.81 342 THR B C 1
ATOM 7817 O O . THR B 1 342 ? 28.876 49.262 191.064 1.00 68.66 342 THR B O 1
ATOM 7821 N N . HIS B 1 343 ? 26.987 49.171 189.845 1.00 67.88 343 HIS B N 1
ATOM 7822 C CA . HIS B 1 343 ? 26.188 49.823 190.868 1.00 65.37 343 HIS B CA 1
ATOM 7823 C C . HIS B 1 343 ? 25.662 48.852 191.907 1.00 62.92 343 HIS B C 1
ATOM 7824 O O . HIS B 1 343 ? 25.248 47.743 191.586 1.00 63.52 343 HIS B O 1
ATOM 7831 N N . THR B 1 344 ? 25.696 49.282 193.162 1.00 60.46 344 THR B N 1
ATOM 7832 C CA . THR B 1 344 ? 25.431 48.599 194.375 1.00 57.31 344 THR B CA 1
ATOM 7833 C C . THR B 1 344 ? 23.955 48.873 194.658 1.00 57.32 344 THR B C 1
ATOM 7834 O O . THR B 1 344 ? 23.570 50.017 194.899 1.00 57.69 344 THR B O 1
ATOM 7838 N N . PRO B 1 345 ? 23.104 47.831 194.604 1.00 56.66 345 PRO B N 1
ATOM 7839 C CA . PRO B 1 345 ? 21.672 48.007 194.865 1.00 55.80 345 PRO B CA 1
ATOM 7840 C C . PRO B 1 345 ? 21.426 48.313 196.341 1.00 55.36 345 PRO B C 1
ATOM 7841 O O . PRO B 1 345 ? 21.793 47.530 197.216 1.00 54.37 345 PRO B O 1
ATOM 7845 N N . GLN B 1 346 ? 20.802 49.454 196.607 1.00 55.36 346 GLN B N 1
ATOM 7846 C CA . GLN B 1 346 ? 20.547 49.885 197.976 1.00 57.17 346 GLN B CA 1
ATOM 7847 C C . GLN B 1 346 ? 19.089 49.835 198.428 1.00 57.05 346 GLN B C 1
ATOM 7848 O O . GLN B 1 346 ? 18.178 49.873 197.607 1.00 56.84 346 GLN B O 1
ATOM 7854 N N . GLY B 1 347 ? 18.885 49.745 199.744 1.00 57.12 347 GLY B N 1
ATOM 7855 C CA . GLY B 1 347 ? 17.543 49.695 200.308 1.00 56.11 347 GLY B CA 1
ATOM 7856 C C . GLY B 1 347 ? 17.143 48.326 200.830 1.00 55.87 347 GLY B C 1
ATOM 7857 O O . GLY B 1 347 ? 17.943 47.401 200.810 1.00 55.20 347 GLY B O 1
ATOM 7858 N N . ASN B 1 348 ? 15.906 48.200 201.309 1.00 56.21 348 ASN B N 1
ATOM 7859 C CA . ASN B 1 348 ? 15.394 46.926 201.823 1.00 56.96 348 ASN B CA 1
ATOM 7860 C C . ASN B 1 348 ? 15.115 46.055 200.606 1.00 55.14 348 ASN B C 1
ATOM 7861 O O . ASN B 1 348 ? 14.557 46.536 199.626 1.00 54.97 348 ASN B O 1
ATOM 7866 N N . ILE B 1 349 ? 15.480 44.785 200.644 1.00 53.40 349 ILE B N 1
ATOM 7867 C CA . ILE B 1 349 ? 15.204 43.958 199.478 1.00 53.44 349 ILE B CA 1
ATOM 7868 C C . ILE B 1 349 ? 13.773 43.410 199.479 1.00 51.29 349 ILE B C 1
ATOM 7869 O O . ILE B 1 349 ? 13.296 42.892 200.484 1.00 49.87 349 ILE B O 1
ATOM 7874 N N . VAL B 1 350 ? 13.084 43.573 198.351 1.00 49.12 350 VAL B N 1
ATOM 7875 C CA . VAL B 1 350 ? 11.704 43.105 198.214 1.00 46.68 350 VAL B CA 1
ATOM 7876 C C . VAL B 1 350 ? 11.561 41.983 197.183 1.00 45.28 350 VAL B C 1
ATOM 7877 O O . VAL B 1 350 ? 11.975 42.116 196.032 1.00 43.39 350 VAL B O 1
ATOM 7881 N N . ILE B 1 351 ? 10.978 40.875 197.616 1.00 44.90 351 ILE B N 1
ATOM 7882 C CA . ILE B 1 351 ? 10.770 39.728 196.754 1.00 46.13 351 ILE B CA 1
ATOM 7883 C C . ILE B 1 351 ? 9.393 39.814 196.092 1.00 48.14 351 ILE B C 1
ATOM 7884 O O . ILE B 1 351 ? 8.412 40.242 196.715 1.00 48.21 351 ILE B O 1
ATOM 7889 N N . SER B 1 352 ? 9.331 39.412 194.825 1.00 48.19 352 SER B N 1
ATOM 7890 C CA . SER B 1 352 ? 8.085 39.428 194.061 1.00 48.04 352 SER B CA 1
ATOM 7891 C C . SER B 1 352 ? 8.232 38.528 192.845 1.00 48.29 352 SER B C 1
ATOM 7892 O O . SER B 1 352 ? 9.342 38.332 192.340 1.00 49.37 352 SER B O 1
ATOM 7895 N N . ALA B 1 353 ? 7.110 37.987 192.379 1.00 46.01 353 ALA B N 1
ATOM 7896 C CA . ALA B 1 353 ? 7.115 37.105 191.229 1.00 43.63 353 ALA B CA 1
ATOM 7897 C C . ALA B 1 353 ? 6.470 37.801 190.045 1.00 43.15 353 ALA B C 1
ATOM 7898 O O . ALA B 1 353 ? 5.754 38.785 190.212 1.00 43.18 353 ALA B O 1
ATOM 7900 N N . PHE B 1 354 ? 6.763 37.306 188.846 1.00 43.33 354 PHE B N 1
ATOM 7901 C CA . PHE B 1 354 ? 6.198 37.842 187.613 1.00 43.62 354 PHE B CA 1
ATOM 7902 C C . PHE B 1 354 ? 6.342 36.807 186.499 1.00 44.50 354 PHE B C 1
ATOM 7903 O O . PHE B 1 354 ? 7.225 35.945 186.549 1.00 44.38 354 PHE B O 1
ATOM 7911 N N . GLU B 1 355 ? 5.460 36.881 185.506 1.00 44.80 355 GLU B N 1
ATOM 7912 C CA . GLU B 1 355 ? 5.471 35.924 184.400 1.00 45.08 355 GLU B CA 1
ATOM 7913 C C . GLU B 1 355 ? 6.034 36.488 183.100 1.00 43.95 355 GLU B C 1
ATOM 7914 O O . GLU B 1 355 ? 6.368 37.673 183.012 1.00 43.12 355 GLU B O 1
ATOM 7920 N N . GLN B 1 356 ? 6.126 35.630 182.087 1.00 43.48 356 GLN B N 1
ATOM 7921 C CA . GLN B 1 356 ? 6.646 36.037 180.784 1.00 45.13 356 GLN B CA 1
ATOM 7922 C C . GLN B 1 356 ? 5.821 37.161 180.192 1.00 44.88 356 GLN B C 1
ATOM 7923 O O . GLN B 1 356 ? 6.327 37.959 179.411 1.00 44.43 356 GLN B O 1
ATOM 7929 N N . THR B 1 357 ? 4.552 37.221 180.577 1.00 45.72 357 THR B N 1
ATOM 7930 C CA . THR B 1 357 ? 3.653 38.257 180.090 1.00 46.42 357 THR B CA 1
ATOM 7931 C C . THR B 1 357 ? 4.294 39.621 180.308 1.00 46.13 357 THR B C 1
ATOM 7932 O O . THR B 1 357 ? 4.115 40.542 179.515 1.00 46.00 357 THR B O 1
ATOM 7936 N N . LEU B 1 358 ? 5.047 39.740 181.397 1.00 45.97 358 LEU B N 1
ATOM 7937 C CA . LEU B 1 358 ? 5.713 40.988 181.746 1.00 45.95 358 LEU B CA 1
ATOM 7938 C C . LEU B 1 358 ? 6.562 41.553 180.609 1.00 45.67 358 LEU B C 1
ATOM 7939 O O . LEU B 1 358 ? 6.744 42.773 180.511 1.00 44.35 358 LEU B O 1
ATOM 7944 N N . TRP B 1 359 ? 7.077 40.674 179.751 1.00 44.57 359 TRP B N 1
ATOM 7945 C CA . TRP B 1 359 ? 7.913 41.115 178.638 1.00 46.30 359 TRP B CA 1
ATOM 7946 C C . TRP B 1 359 ? 7.257 42.145 177.732 1.00 47.80 359 TRP B C 1
ATOM 7947 O O . TRP B 1 359 ? 7.938 42.842 176.981 1.00 47.26 359 TRP B O 1
ATOM 7958 N N . GLN B 1 360 ? 5.935 42.238 177.804 1.00 51.00 360 GLN B N 1
ATOM 7959 C CA . GLN B 1 360 ? 5.089 42.824 176.763 1.00 53.90 360 GLN B CA 1
ATOM 7960 C C . GLN B 1 360 ? 4.704 44.141 177.442 1.00 54.37 360 GLN B C 1
ATOM 7961 O O . GLN B 1 360 ? 4.923 45.219 176.891 1.00 55.08 360 GLN B O 1
ATOM 7967 N N . SER B 1 361 ? 4.139 44.041 178.642 1.00 55.14 361 SER B N 1
ATOM 7968 C CA . SER B 1 361 ? 3.696 45.207 179.403 1.00 55.93 361 SER B CA 1
ATOM 7969 C C . SER B 1 361 ? 4.835 46.036 179.990 1.00 56.54 361 SER B C 1
ATOM 7970 O O . SER B 1 361 ? 4.854 47.260 179.855 1.00 56.95 361 SER B O 1
ATOM 7973 N N . ASP B 1 362 ? 5.780 45.376 180.646 1.00 56.29 362 ASP B N 1
ATOM 7974 C CA . ASP B 1 362 ? 6.897 46.089 181.245 1.00 55.63 362 ASP B CA 1
ATOM 7975 C C . ASP B 1 362 ? 8.230 45.393 180.986 1.00 54.83 362 ASP B C 1
ATOM 7976 O O . ASP B 1 362 ? 8.738 44.668 181.843 1.00 54.48 362 ASP B O 1
ATOM 7981 N N . PRO B 1 363 ? 8.824 45.622 179.803 1.00 53.85 363 PRO B N 1
ATOM 7982 C CA . PRO B 1 363 ? 10.104 45.009 179.431 1.00 53.59 363 PRO B CA 1
ATOM 7983 C C . PRO B 1 363 ? 11.309 45.260 180.335 1.00 53.46 363 PRO B C 1
ATOM 7984 O O . PRO B 1 363 ? 12.145 44.375 180.492 1.00 54.02 363 PRO B O 1
ATOM 7988 N N . GLU B 1 364 ? 11.401 46.443 180.935 1.00 53.79 364 GLU B N 1
ATOM 7989 C CA . GLU B 1 364 ? 12.540 46.757 181.793 1.00 54.27 364 GLU B CA 1
ATOM 7990 C C . GLU B 1 364 ? 12.757 45.755 182.924 1.00 52.96 364 GLU B C 1
ATOM 7991 O O . GLU B 1 364 ? 13.895 45.424 183.253 1.00 53.20 364 GLU B O 1
ATOM 7997 N N . THR B 1 365 ? 11.679 45.272 183.524 1.00 51.01 365 THR B N 1
ATOM 7998 C CA . THR B 1 365 ? 11.814 44.319 184.616 1.00 49.03 365 THR B CA 1
ATOM 7999 C C . THR B 1 365 ? 12.543 43.067 184.157 1.00 49.32 365 THR B C 1
ATOM 8000 O O . THR B 1 365 ? 13.604 42.743 184.685 1.00 49.89 365 THR B O 1
ATOM 8004 N N . PRO B 1 366 ? 11.992 42.347 183.162 1.00 48.71 366 PRO B N 1
ATOM 8005 C CA . PRO B 1 366 ? 12.636 41.128 182.660 1.00 47.46 366 PRO B CA 1
ATOM 8006 C C . PRO B 1 366 ? 14.043 41.403 182.130 1.00 45.20 366 PRO B C 1
ATOM 8007 O O . PRO B 1 366 ? 14.951 40.608 182.339 1.00 44.57 366 PRO B O 1
ATOM 8011 N N . LEU B 1 367 ? 14.214 42.526 181.438 1.00 44.17 367 LEU B N 1
ATOM 8012 C CA . LEU B 1 367 ? 15.520 42.902 180.903 1.00 44.72 367 LEU B CA 1
ATOM 8013 C C . LEU B 1 367 ? 16.535 42.952 182.045 1.00 45.10 367 LEU B C 1
ATOM 8014 O O . LEU B 1 367 ? 17.579 42.308 181.983 1.00 47.03 367 LEU B O 1
ATOM 8019 N N . LYS B 1 368 ? 16.219 43.712 183.089 1.00 44.69 368 LYS B N 1
ATOM 8020 C CA . LYS B 1 368 ? 17.092 43.821 184.250 1.00 44.11 368 LYS B CA 1
ATOM 8021 C C . LYS B 1 368 ? 17.359 42.441 184.869 1.00 41.95 368 LYS B C 1
ATOM 8022 O O . LYS B 1 368 ? 18.498 42.105 185.188 1.00 42.38 368 LYS B O 1
ATOM 8028 N N . VAL B 1 369 ? 16.323 41.630 185.032 1.00 38.35 369 VAL B N 1
ATOM 8029 C CA . VAL B 1 369 ? 16.537 40.309 185.600 1.00 36.70 369 VAL B CA 1
ATOM 8030 C C . VAL B 1 369 ? 17.492 39.496 184.715 1.00 39.30 369 VAL B C 1
ATOM 8031 O O . VAL B 1 369 ? 18.405 38.839 185.220 1.00 39.18 369 VAL B O 1
ATOM 8035 N N . TYR B 1 370 ? 17.283 39.528 183.399 1.00 38.15 370 TYR B N 1
ATOM 8036 C CA . TYR B 1 370 ? 18.157 38.780 182.505 1.00 38.66 370 TYR B CA 1
ATOM 8037 C C . TYR B 1 370 ? 19.617 39.234 182.632 1.00 39.05 370 TYR B C 1
ATOM 8038 O O . TYR B 1 370 ? 20.530 38.412 182.654 1.00 38.68 370 TYR B O 1
ATOM 8047 N N . GLN B 1 371 ? 19.825 40.548 182.685 1.00 39.42 371 GLN B N 1
ATOM 8048 C CA . GLN B 1 371 ? 21.164 41.106 182.805 1.00 39.28 371 GLN B CA 1
ATOM 8049 C C . GLN B 1 371 ? 21.890 40.562 184.017 1.00 38.53 371 GLN B C 1
ATOM 8050 O O . GLN B 1 371 ? 23.062 40.206 183.929 1.00 36.98 371 GLN B O 1
ATOM 8056 N N . LEU B 1 372 ? 21.186 40.502 185.143 1.00 38.22 372 LEU B N 1
ATOM 8057 C CA . LEU B 1 372 ? 21.757 39.986 186.379 1.00 38.90 372 LEU B CA 1
ATOM 8058 C C . LEU B 1 372 ? 22.055 38.496 186.250 1.00 39.47 372 LEU B C 1
ATOM 8059 O O . LEU B 1 372 ? 23.175 38.052 186.495 1.00 41.30 372 LEU B O 1
ATOM 8064 N N . LEU B 1 373 ? 21.040 37.726 185.875 1.00 39.71 373 LEU B N 1
ATOM 8065 C CA . LEU B 1 373 ? 21.174 36.282 185.718 1.00 38.63 373 LEU B CA 1
ATOM 8066 C C . LEU B 1 373 ? 22.258 35.868 184.733 1.00 38.35 373 LEU B C 1
ATOM 8067 O O . LEU B 1 373 ? 23.045 34.972 185.023 1.00 38.92 373 LEU B O 1
ATOM 8072 N N . SER B 1 374 ? 22.310 36.519 183.573 1.00 38.52 374 SER B N 1
ATOM 8073 C CA . SER B 1 374 ? 23.303 36.159 182.568 1.00 39.16 374 SER B CA 1
ATOM 8074 C C . SER B 1 374 ? 24.664 36.670 182.985 1.00 40.56 374 SER B C 1
ATOM 8075 O O . SER B 1 374 ? 25.687 36.051 182.689 1.00 40.98 374 SER B O 1
ATOM 8078 N N . GLY B 1 375 ? 24.665 37.796 183.690 1.00 40.51 375 GLY B N 1
ATOM 8079 C CA . GLY B 1 375 ? 25.908 38.386 184.141 1.00 41.13 375 GLY B CA 1
ATOM 8080 C C . GLY B 1 375 ? 26.651 37.538 185.156 1.00 42.36 375 GLY B C 1
ATOM 8081 O O . GLY B 1 375 ? 27.875 37.631 185.273 1.00 44.58 375 GLY B O 1
ATOM 8082 N N . ALA B 1 376 ? 25.935 36.693 185.880 1.00 41.06 376 ALA B N 1
ATOM 8083 C CA . ALA B 1 376 ? 26.569 35.866 186.891 1.00 42.22 376 ALA B CA 1
ATOM 8084 C C . ALA B 1 376 ? 26.874 34.467 186.392 1.00 42.98 376 ALA B C 1
ATOM 8085 O O . ALA B 1 376 ? 27.392 33.643 187.135 1.00 44.18 376 ALA B O 1
ATOM 8087 N N . HIS B 1 377 ? 26.546 34.190 185.139 1.00 44.09 377 HIS B N 1
ATOM 8088 C CA . HIS B 1 377 ? 26.796 32.863 184.591 1.00 45.13 377 HIS B CA 1
ATOM 8089 C C . HIS B 1 377 ? 28.183 32.829 183.947 1.00 45.05 377 HIS B C 1
ATOM 8090 O O . HIS B 1 377 ? 28.711 33.862 183.527 1.00 43.08 377 HIS B O 1
ATOM 8097 N N . TYR B 1 378 ? 28.778 31.646 183.875 1.00 46.55 378 TYR B N 1
ATOM 8098 C CA . TYR B 1 378 ? 30.105 31.533 183.292 1.00 48.90 378 TYR B CA 1
ATOM 8099 C C . TYR B 1 378 ? 30.044 31.761 181.781 1.00 49.66 378 TYR B C 1
ATOM 8100 O O . TYR B 1 378 ? 31.007 32.226 181.182 1.00 50.73 378 TYR B O 1
ATOM 8109 N N . ARG B 1 379 ? 28.909 31.439 181.171 1.00 49.58 379 ARG B N 1
ATOM 8110 C CA . ARG B 1 379 ? 28.742 31.638 179.736 1.00 50.94 379 ARG B CA 1
ATOM 8111 C C . ARG B 1 379 ? 27.464 32.402 179.420 1.00 48.78 379 ARG B C 1
ATOM 8112 O O . ARG B 1 379 ? 26.408 32.115 179.978 1.00 49.62 379 ARG B O 1
ATOM 8120 N N . THR B 1 380 ? 27.568 33.379 178.527 1.00 45.78 380 THR B N 1
ATOM 8121 C CA . THR B 1 380 ? 26.404 34.138 178.108 1.00 43.56 380 THR B CA 1
ATOM 8122 C C . THR B 1 380 ? 26.008 33.578 176.746 1.00 43.15 380 THR B C 1
ATOM 8123 O O . THR B 1 380 ? 26.853 33.093 175.999 1.00 44.37 380 THR B O 1
ATOM 8127 N N . SER B 1 381 ? 24.721 33.616 176.433 1.00 43.10 381 SER B N 1
ATOM 8128 C CA . SER B 1 381 ? 24.231 33.111 175.155 1.00 40.96 381 SER B CA 1
ATOM 8129 C C . SER B 1 381 ? 22.830 33.616 174.875 1.00 39.63 381 SER B C 1
ATOM 8130 O O . SER B 1 381 ? 21.962 33.576 175.746 1.00 38.74 381 SER B O 1
ATOM 8133 N N . PRO B 1 382 ? 22.593 34.117 173.655 1.00 39.78 382 PRO B N 1
ATOM 8134 C CA . PRO B 1 382 ? 21.252 34.610 173.323 1.00 38.26 382 PRO B CA 1
ATOM 8135 C C . PRO B 1 382 ? 20.193 33.504 173.407 1.00 37.45 382 PRO B C 1
ATOM 8136 O O . PRO B 1 382 ? 19.001 33.789 173.466 1.00 37.16 382 PRO B O 1
ATOM 8140 N N . LEU B 1 383 ? 20.633 32.245 173.417 1.00 37.47 383 LEU B N 1
ATOM 8141 C CA . LEU B 1 383 ? 19.710 31.106 173.528 1.00 38.88 383 LEU B CA 1
ATOM 8142 C C . LEU B 1 383 ? 18.929 31.244 174.834 1.00 38.96 383 LEU B C 1
ATOM 8143 O O . LEU B 1 383 ? 17.718 31.013 174.888 1.00 39.25 383 LEU B O 1
ATOM 8148 N N . ASP B 1 384 ? 19.641 31.605 175.894 1.00 37.15 384 ASP B N 1
ATOM 8149 C CA . ASP B 1 384 ? 19.014 31.795 177.182 1.00 36.78 384 ASP B CA 1
ATOM 8150 C C . ASP B 1 384 ? 18.014 32.941 177.093 1.00 34.30 384 ASP B C 1
ATOM 8151 O O . ASP B 1 384 ? 16.895 32.811 177.564 1.00 34.67 384 ASP B O 1
ATOM 8156 N N . LEU B 1 385 ? 18.398 34.048 176.468 1.00 32.76 385 LEU B N 1
ATOM 8157 C CA . LEU B 1 385 ? 17.476 35.165 176.321 1.00 34.00 385 LEU B CA 1
ATOM 8158 C C . LEU B 1 385 ? 16.206 34.721 175.574 1.00 35.22 385 LEU B C 1
ATOM 8159 O O . LEU B 1 385 ? 15.088 35.050 175.993 1.00 34.69 385 LEU B O 1
ATOM 8164 N N . ARG B 1 386 ? 16.375 33.983 174.470 1.00 34.94 386 ARG B N 1
ATOM 8165 C CA . ARG B 1 386 ? 15.222 33.502 173.696 1.00 35.19 386 ARG B CA 1
ATOM 8166 C C . ARG B 1 386 ? 14.319 32.634 174.564 1.00 35.33 386 ARG B C 1
ATOM 8167 O O . ARG B 1 386 ? 13.097 32.731 174.509 1.00 35.28 386 ARG B O 1
ATOM 8175 N N . ARG B 1 387 ? 14.931 31.782 175.369 1.00 38.01 387 ARG B N 1
ATOM 8176 C CA . ARG B 1 387 ? 14.170 30.878 176.218 1.00 40.85 387 ARG B CA 1
ATOM 8177 C C . ARG B 1 387 ? 13.387 31.664 177.265 1.00 41.86 387 ARG B C 1
ATOM 8178 O O . ARG B 1 387 ? 12.201 31.416 177.502 1.00 42.25 387 ARG B O 1
ATOM 8202 N N . ASP B 1 390 ? 10.408 33.642 175.222 1.00 38.73 390 ASP B N 1
ATOM 8203 C CA . ASP B 1 390 ? 9.281 32.926 174.624 1.00 39.05 390 ASP B CA 1
ATOM 8204 C C . ASP B 1 390 ? 9.061 31.451 174.962 1.00 37.15 390 ASP B C 1
ATOM 8205 O O . ASP B 1 390 ? 7.991 30.920 174.670 1.00 36.88 390 ASP B O 1
ATOM 8210 N N . ALA B 1 391 ? 10.051 30.776 175.539 1.00 34.18 391 ALA B N 1
ATOM 8211 C CA . ALA B 1 391 ? 9.870 29.369 175.868 1.00 34.38 391 ALA B CA 1
ATOM 8212 C C . ALA B 1 391 ? 8.736 29.221 176.883 1.00 36.99 391 ALA B C 1
ATOM 8213 O O . ALA B 1 391 ? 8.555 30.067 177.777 1.00 35.24 391 ALA B O 1
ATOM 8215 N N . PRO B 1 392 ? 7.957 28.137 176.762 1.00 37.31 392 PRO B N 1
ATOM 8216 C CA . PRO B 1 392 ? 6.844 27.897 177.679 1.00 36.50 392 PRO B CA 1
ATOM 8217 C C . PRO B 1 392 ? 7.353 27.317 178.978 1.00 35.55 392 PRO B C 1
ATOM 8218 O O . PRO B 1 392 ? 8.432 26.734 179.007 1.00 36.06 392 PRO B O 1
ATOM 8222 N N . GLY B 1 393 ? 6.563 27.472 180.038 1.00 35.88 393 GLY B N 1
ATOM 8223 C CA . GLY B 1 393 ? 6.921 26.933 181.339 1.00 36.57 393 GLY B CA 1
ATOM 8224 C C . GLY B 1 393 ? 7.990 27.675 182.132 1.00 36.52 393 GLY B C 1
ATOM 8225 O O . GLY B 1 393 ? 8.547 27.120 183.081 1.00 36.64 393 GLY B O 1
ATOM 8226 N N . GLN B 1 394 ? 8.278 28.916 181.759 1.00 35.38 394 GLN B N 1
ATOM 8227 C CA . GLN B 1 394 ? 9.293 29.704 182.453 1.00 35.97 394 GLN B CA 1
ATOM 8228 C C . GLN B 1 394 ? 8.658 30.597 183.530 1.00 36.42 394 GLN B C 1
ATOM 8229 O O . GLN B 1 394 ? 7.647 31.244 183.271 1.00 36.42 394 GLN B O 1
ATOM 8235 N N . HIS B 1 395 ? 9.245 30.636 184.727 1.00 37.16 395 HIS B N 1
ATOM 8236 C CA . HIS B 1 395 ? 8.727 31.492 185.798 1.00 37.64 395 HIS B CA 1
ATOM 8237 C C . HIS B 1 395 ? 9.847 32.230 186.523 1.00 36.89 395 HIS B C 1
ATOM 8238 O O . HIS B 1 395 ? 10.921 31.678 186.764 1.00 37.05 395 HIS B O 1
ATOM 8245 N N . PHE B 1 396 ? 9.587 33.479 186.880 1.00 36.92 396 PHE B N 1
ATOM 8246 C CA . PHE B 1 396 ? 10.587 34.287 187.557 1.00 37.97 396 PHE B CA 1
ATOM 8247 C C . PHE B 1 396 ? 10.192 34.866 188.911 1.00 38.38 396 PHE B C 1
ATOM 8248 O O . PHE B 1 396 ? 9.018 34.950 189.268 1.00 39.56 396 PHE B O 1
ATOM 8256 N N . LEU B 1 397 ? 11.219 35.260 189.653 1.00 39.87 397 LEU B N 1
ATOM 8257 C CA . LEU B 1 397 ? 11.100 35.880 190.967 1.00 39.31 397 LEU B CA 1
ATOM 8258 C C . LEU B 1 397 ? 12.262 36.859 191.003 1.00 39.54 397 LEU B C 1
ATOM 8259 O O . LEU B 1 397 ? 13.364 36.522 190.586 1.00 41.18 397 LEU B O 1
ATOM 8264 N N . GLN B 1 398 ? 12.030 38.072 191.475 1.00 39.44 398 GLN B N 1
ATOM 8265 C CA . GLN B 1 398 ? 13.113 39.042 191.559 1.00 39.06 398 GLN B CA 1
ATOM 8266 C C . GLN B 1 398 ? 13.191 39.610 192.981 1.00 39.98 398 GLN B C 1
ATOM 8267 O O . GLN B 1 398 ? 12.199 39.607 193.709 1.00 38.33 398 GLN B O 1
ATOM 8273 N N . ALA B 1 399 ? 14.379 40.069 193.366 1.00 41.03 399 ALA B N 1
ATOM 8274 C CA . ALA B 1 399 ? 14.616 40.689 194.669 1.00 42.30 399 ALA B CA 1
ATOM 8275 C C . ALA B 1 399 ? 15.046 42.086 194.287 1.00 44.58 399 ALA B C 1
ATOM 8276 O O . ALA B 1 399 ? 16.144 42.278 193.769 1.00 45.09 399 ALA B O 1
ATOM 8278 N N . ALA B 1 400 ? 14.189 43.068 194.528 1.00 47.44 400 ALA B N 1
ATOM 8279 C CA . ALA B 1 400 ? 14.531 44.427 194.134 1.00 50.87 400 ALA B CA 1
ATOM 8280 C C . ALA B 1 400 ? 14.913 45.370 195.257 1.00 52.82 400 ALA B C 1
ATOM 8281 O O . ALA B 1 400 ? 14.338 45.348 196.346 1.00 51.99 400 ALA B O 1
ATOM 8283 N N . GLY B 1 401 ? 15.904 46.200 194.965 1.00 55.45 401 GLY B N 1
ATOM 8284 C CA . GLY B 1 401 ? 16.361 47.182 195.921 1.00 59.25 401 GLY B CA 1
ATOM 8285 C C . GLY B 1 401 ? 15.524 48.422 195.697 1.00 61.78 401 GLY B C 1
ATOM 8286 O O . GLY B 1 401 ? 14.346 48.320 195.358 1.00 63.18 401 GLY B O 1
ATOM 8287 N N . GLU B 1 402 ? 16.126 49.592 195.860 1.00 63.79 402 GLU B N 1
ATOM 8288 C CA . GLU B 1 402 ? 15.401 50.839 195.681 1.00 66.10 402 GLU B CA 1
ATOM 8289 C C . GLU B 1 402 ? 15.294 51.191 194.204 1.00 66.22 402 GLU B C 1
ATOM 8290 O O . GLU B 1 402 ? 14.205 51.482 193.712 1.00 66.63 402 GLU B O 1
ATOM 8296 N N . ASN B 1 403 ? 16.423 51.160 193.499 1.00 66.28 403 ASN B N 1
ATOM 8297 C CA . ASN B 1 403 ? 16.435 51.487 192.073 1.00 66.37 403 ASN B CA 1
ATOM 8298 C C . ASN B 1 403 ? 17.012 50.390 191.182 1.00 64.98 403 ASN B C 1
ATOM 8299 O O . ASN B 1 403 ? 17.148 50.591 189.974 1.00 65.60 403 ASN B O 1
ATOM 8304 N N . GLU B 1 404 ? 17.365 49.248 191.768 1.00 62.37 404 GLU B N 1
ATOM 8305 C CA . GLU B 1 404 ? 17.926 48.144 190.996 1.00 59.99 404 GLU B CA 1
ATOM 8306 C C . GLU B 1 404 ? 17.657 46.797 191.646 1.00 57.31 404 GLU B C 1
ATOM 8307 O O . GLU B 1 404 ? 17.289 46.729 192.813 1.00 57.23 404 GLU B O 1
ATOM 8313 N N . ILE B 1 405 ? 17.847 45.725 190.882 1.00 53.88 405 ILE B N 1
ATOM 8314 C CA . ILE B 1 405 ? 17.626 44.376 191.387 1.00 50.46 405 ILE B CA 1
ATOM 8315 C C . ILE B 1 405 ? 18.846 43.872 192.130 1.00 47.24 405 ILE B C 1
ATOM 8316 O O . ILE B 1 405 ? 19.971 44.184 191.777 1.00 47.07 405 ILE B O 1
ATOM 8321 N N . ALA B 1 406 ? 18.615 43.084 193.164 1.00 45.04 406 ALA B N 1
ATOM 8322 C CA . ALA B 1 406 ? 19.708 42.544 193.952 1.00 44.99 406 ALA B CA 1
ATOM 8323 C C . ALA B 1 406 ? 19.761 41.030 193.789 1.00 43.72 406 ALA B C 1
ATOM 8324 O O . ALA B 1 406 ? 20.687 40.374 194.256 1.00 44.74 406 ALA B O 1
ATOM 8326 N N . GLY B 1 407 ? 18.756 40.482 193.123 1.00 43.35 407 GLY B N 1
ATOM 8327 C CA . GLY B 1 407 ? 18.700 39.044 192.931 1.00 41.13 407 GLY B CA 1
ATOM 8328 C C . GLY B 1 407 ? 17.607 38.647 191.960 1.00 38.81 407 GLY B C 1
ATOM 8329 O O . GLY B 1 407 ? 16.764 39.470 191.602 1.00 36.84 407 GLY B O 1
ATOM 8330 N N . ALA B 1 408 ? 17.625 37.386 191.536 1.00 37.18 408 ALA B N 1
ATOM 8331 C CA . ALA B 1 408 ? 16.640 36.848 190.604 1.00 35.77 408 ALA B CA 1
ATOM 8332 C C . ALA B 1 408 ? 16.611 35.307 190.735 1.00 36.01 408 ALA B C 1
ATOM 8333 O O . ALA B 1 408 ? 17.566 34.686 191.188 1.00 37.59 408 ALA B O 1
ATOM 8335 N N . LEU B 1 409 ? 15.518 34.765 190.305 1.00 34.09 409 LEU B N 1
ATOM 8336 C CA . LEU B 1 409 ? 15.333 33.343 190.314 1.00 34.24 409 LEU B CA 1
ATOM 8337 C C . LEU B 1 409 ? 14.566 32.982 189.032 1.00 35.39 409 LEU B C 1
ATOM 8338 O O . LEU B 1 409 ? 13.594 33.645 188.657 1.00 36.23 409 LEU B O 1
ATOM 8343 N N . TRP B 1 410 ? 15.019 31.935 188.360 1.00 35.71 410 TRP B N 1
ATOM 8344 C CA . TRP B 1 410 ? 14.415 31.506 187.105 1.00 36.31 410 TRP B CA 1
ATOM 8345 C C . TRP B 1 410 ? 14.020 30.046 187.241 1.00 34.92 410 TRP B C 1
ATOM 8346 O O . TRP B 1 410 ? 14.881 29.197 187.402 1.00 35.86 410 TRP B O 1
ATOM 8357 N N . LEU B 1 411 ? 12.722 29.757 187.197 1.00 35.32 411 LEU B N 1
ATOM 8358 C CA . LEU B 1 411 ? 12.239 28.380 187.313 1.00 34.30 411 LEU B CA 1
ATOM 8359 C C . LEU B 1 411 ? 11.705 27.903 185.974 1.00 33.92 411 LEU B C 1
ATOM 8360 O O . LEU B 1 411 ? 11.378 28.700 185.104 1.00 33.35 411 LEU B O 1
ATOM 8365 N N . VAL B 1 412 ? 11.608 26.590 185.824 1.00 33.96 412 VAL B N 1
ATOM 8366 C CA . VAL B 1 412 ? 11.076 25.993 184.618 1.00 34.07 412 VAL B CA 1
ATOM 8367 C C . VAL B 1 412 ? 10.235 24.807 185.075 1.00 34.58 412 VAL B C 1
ATOM 8368 O O . VAL B 1 412 ? 10.678 24.018 185.910 1.00 34.88 412 VAL B O 1
ATOM 8372 N N . ASP B 1 413 ? 9.017 24.700 184.550 1.00 34.62 413 ASP B N 1
ATOM 8373 C CA . ASP B 1 413 ? 8.132 23.600 184.911 1.00 37.54 413 ASP B CA 1
ATOM 8374 C C . ASP B 1 413 ? 8.654 22.273 184.386 1.00 38.86 413 ASP B C 1
ATOM 8375 O O . ASP B 1 413 ? 9.224 22.206 183.296 1.00 41.20 413 ASP B O 1
ATOM 8380 N N . GLU B 1 414 ? 8.450 21.217 185.163 1.00 38.44 414 GLU B N 1
ATOM 8381 C CA . GLU B 1 414 ? 8.892 19.888 184.780 1.00 39.04 414 GLU B CA 1
ATOM 8382 C C . GLU B 1 414 ? 7.970 18.834 185.357 1.00 38.68 414 GLU B C 1
ATOM 8383 O O . GLU B 1 414 ? 7.198 19.117 186.266 1.00 40.62 414 GLU B O 1
ATOM 8389 N N . GLY B 1 415 ? 8.064 17.621 184.820 1.00 37.53 415 GLY B N 1
ATOM 8390 C CA . GLY B 1 415 ? 7.261 16.512 185.291 1.00 37.87 415 GLY B CA 1
ATOM 8391 C C . GLY B 1 415 ? 5.888 16.423 184.659 1.00 40.21 415 GLY B C 1
ATOM 8392 O O . GLY B 1 415 ? 5.643 16.991 183.594 1.00 40.80 415 GLY B O 1
ATOM 8393 N N . GLY B 1 416 ? 4.987 15.706 185.320 1.00 40.04 416 GLY B N 1
ATOM 8394 C CA . GLY B 1 416 ? 3.646 15.559 184.795 1.00 42.94 416 GLY B CA 1
ATOM 8395 C C . GLY B 1 416 ? 3.598 14.517 183.694 1.00 44.29 416 GLY B C 1
ATOM 8396 O O . GLY B 1 416 ? 2.614 14.421 182.955 1.00 44.36 416 GLY B O 1
ATOM 8397 N N . LEU B 1 417 ? 4.666 13.739 183.568 1.00 43.78 417 LEU B N 1
ATOM 8398 C CA . LEU B 1 417 ? 4.700 12.707 182.547 1.00 43.38 417 LEU B CA 1
ATOM 8399 C C . LEU B 1 417 ? 3.709 11.610 182.910 1.00 43.77 417 LEU B C 1
ATOM 8400 O O . LEU B 1 417 ? 3.442 11.354 184.092 1.00 44.03 417 LEU B O 1
ATOM 8405 N N . SER B 1 418 ? 3.158 10.973 181.885 1.00 42.75 418 SER B N 1
ATOM 8406 C CA . SER B 1 418 ? 2.203 9.892 182.072 1.00 42.10 418 SER B CA 1
ATOM 8407 C C . SER B 1 418 ? 2.918 8.726 182.735 1.00 42.07 418 SER B C 1
ATOM 8408 O O . SER B 1 418 ? 4.148 8.660 182.728 1.00 42.09 418 SER B O 1
ATOM 8411 N N . GLN B 1 419 ? 2.151 7.798 183.296 1.00 42.49 419 GLN B N 1
ATOM 8412 C CA . GLN B 1 419 ? 2.752 6.647 183.947 1.00 44.51 419 GLN B CA 1
ATOM 8413 C C . GLN B 1 419 ? 3.589 5.802 182.985 1.00 44.33 419 GLN B C 1
ATOM 8414 O O . GLN B 1 419 ? 4.716 5.438 183.318 1.00 45.12 419 GLN B O 1
ATOM 8420 N N . GLN B 1 420 ? 3.053 5.500 181.803 1.00 43.25 420 GLN B N 1
ATOM 8421 C CA . GLN B 1 420 ? 3.780 4.692 180.820 1.00 44.16 420 GLN B CA 1
ATOM 8422 C C . GLN B 1 420 ? 5.108 5.333 180.426 1.00 43.54 420 GLN B C 1
ATOM 8423 O O . GLN B 1 420 ? 6.142 4.678 180.393 1.00 44.93 420 GLN B O 1
ATOM 8429 N N . LEU B 1 421 ? 5.081 6.613 180.089 1.00 42.18 421 LEU B N 1
ATOM 8430 C CA . LEU B 1 421 ? 6.301 7.275 179.677 1.00 40.63 421 LEU B CA 1
ATOM 8431 C C . LEU B 1 421 ? 7.333 7.277 180.811 1.00 41.52 421 LEU B C 1
ATOM 8432 O O . LEU B 1 421 ? 8.534 7.049 180.582 1.00 40.36 421 LEU B O 1
ATOM 8437 N N . SER B 1 422 ? 6.869 7.529 182.035 1.00 40.09 422 SER B N 1
ATOM 8438 C CA . SER B 1 422 ? 7.779 7.547 183.180 1.00 38.15 422 SER B CA 1
ATOM 8439 C C . SER B 1 422 ? 8.475 6.195 183.312 1.00 36.38 422 SER B C 1
ATOM 8440 O O . SER B 1 422 ? 9.685 6.124 183.505 1.00 34.86 422 SER B O 1
ATOM 8443 N N . GLN B 1 423 ? 7.705 5.122 183.197 1.00 35.75 423 GLN B N 1
ATOM 8444 C CA . GLN B 1 423 ? 8.269 3.785 183.303 1.00 36.73 423 GLN B CA 1
ATOM 8445 C C . GLN B 1 423 ? 9.290 3.521 182.208 1.00 36.25 423 GLN B C 1
ATOM 8446 O O . GLN B 1 423 ? 10.340 2.936 182.462 1.00 35.39 423 GLN B O 1
ATOM 8452 N N . ALA B 1 424 ? 8.983 3.975 180.998 1.00 35.61 424 ALA B N 1
ATOM 8453 C CA . ALA B 1 424 ? 9.873 3.797 179.855 1.00 35.64 424 ALA B CA 1
ATOM 8454 C C . ALA B 1 424 ? 11.170 4.576 180.054 1.00 35.78 424 ALA B C 1
ATOM 8455 O O . ALA B 1 424 ? 12.250 4.124 179.674 1.00 35.21 424 ALA B O 1
ATOM 8457 N N . VAL B 1 425 ? 11.053 5.759 180.647 1.00 36.42 425 VAL B N 1
ATOM 8458 C CA . VAL B 1 425 ? 12.209 6.603 180.922 1.00 35.97 425 VAL B CA 1
ATOM 8459 C C . VAL B 1 425 ? 13.080 5.902 181.958 1.00 36.01 425 VAL B C 1
ATOM 8460 O O . VAL B 1 425 ? 14.304 5.855 181.830 1.00 36.90 425 VAL B O 1
ATOM 8464 N N . TRP B 1 426 ? 12.432 5.344 182.973 1.00 35.42 426 TRP B N 1
ATOM 8465 C CA . TRP B 1 426 ? 13.116 4.635 184.050 1.00 35.54 426 TRP B CA 1
ATOM 8466 C C . TRP B 1 426 ? 13.901 3.457 183.498 1.00 36.21 426 TRP B C 1
ATOM 8467 O O . TRP B 1 426 ? 14.999 3.163 183.957 1.00 35.32 426 TRP B O 1
ATOM 8478 N N . ALA B 1 427 ? 13.324 2.777 182.516 1.00 36.59 427 ALA B N 1
ATOM 8479 C CA . ALA B 1 427 ? 13.973 1.623 181.924 1.00 37.92 427 ALA B CA 1
ATOM 8480 C C . ALA B 1 427 ? 14.991 2.027 180.864 1.00 38.49 427 ALA B C 1
ATOM 8481 O O . ALA B 1 427 ? 15.719 1.194 180.352 1.00 39.22 427 ALA B O 1
ATOM 8483 N N . GLY B 1 428 ? 15.048 3.312 180.551 1.00 41.29 428 GLY B N 1
ATOM 8484 C CA . GLY B 1 428 ? 15.978 3.780 179.539 1.00 44.95 428 GLY B CA 1
ATOM 8485 C C . GLY B 1 428 ? 15.493 3.447 178.139 1.00 48.39 428 GLY B C 1
ATOM 8486 O O . GLY B 1 428 ? 16.248 3.553 177.180 1.00 48.61 428 GLY B O 1
ATOM 8487 N N . PHE B 1 429 ? 14.235 3.029 178.025 1.00 51.21 429 PHE B N 1
ATOM 8488 C CA . PHE B 1 429 ? 13.643 2.683 176.732 1.00 53.86 429 PHE B CA 1
ATOM 8489 C C . PHE B 1 429 ? 13.306 3.931 175.911 1.00 56.47 429 PHE B C 1
ATOM 8490 O O . PHE B 1 429 ? 13.103 3.854 174.699 1.00 57.01 429 PHE B O 1
ATOM 8498 N N . ARG B 1 430 ? 13.246 5.077 176.582 1.00 59.66 430 ARG B N 1
ATOM 8499 C CA . ARG B 1 430 ? 12.968 6.347 175.923 1.00 63.41 430 ARG B CA 1
ATOM 8500 C C . ARG B 1 430 ? 13.631 7.489 176.674 1.00 65.52 430 ARG B C 1
ATOM 8501 O O . ARG B 1 430 ? 13.583 7.551 177.900 1.00 65.59 430 ARG B O 1
ATOM 8509 N N . ARG B 1 431 ? 14.253 8.392 175.925 1.00 68.61 431 ARG B N 1
ATOM 8510 C CA . ARG B 1 431 ? 14.949 9.527 176.512 1.00 71.25 431 ARG B CA 1
ATOM 8511 C C . ARG B 1 431 ? 14.652 10.771 175.695 1.00 72.74 431 ARG B C 1
ATOM 8512 O O . ARG B 1 431 ? 15.492 11.229 174.926 1.00 73.73 431 ARG B O 1
ATOM 8520 N N . PRO B 1 432 ? 13.439 11.326 175.836 1.00 73.85 432 PRO B N 1
ATOM 8521 C CA . PRO B 1 432 ? 13.030 12.531 175.106 1.00 74.03 432 PRO B CA 1
ATOM 8522 C C . PRO B 1 432 ? 13.625 13.689 175.877 1.00 74.32 432 PRO B C 1
ATOM 8523 O O . PRO B 1 432 ? 14.400 13.455 176.803 1.00 75.25 432 PRO B O 1
ATOM 8527 N N . ARG B 1 433 ? 13.263 14.929 175.562 1.00 73.56 433 ARG B N 1
ATOM 8528 C CA . ARG B 1 433 ? 13.835 16.005 176.320 1.00 72.33 433 ARG B CA 1
ATOM 8529 C C . ARG B 1 433 ? 12.872 16.947 176.962 1.00 69.98 433 ARG B C 1
ATOM 8530 O O . ARG B 1 433 ? 11.659 16.801 176.845 1.00 69.85 433 ARG B O 1
ATOM 8538 N N . GLY B 1 434 ? 13.426 17.958 177.636 1.00 66.39 434 GLY B N 1
ATOM 8539 C CA . GLY B 1 434 ? 12.638 18.864 178.431 1.00 61.94 434 GLY B CA 1
ATOM 8540 C C . GLY B 1 434 ? 12.654 18.094 179.736 1.00 59.15 434 GLY B C 1
ATOM 8541 O O . GLY B 1 434 ? 13.231 17.018 179.781 1.00 58.29 434 GLY B O 1
ATOM 8542 N N . ASN B 1 435 ? 12.037 18.609 180.792 1.00 55.66 435 ASN B N 1
ATOM 8543 C CA . ASN B 1 435 ? 11.992 17.878 182.058 1.00 52.17 435 ASN B CA 1
ATOM 8544 C C . ASN B 1 435 ? 13.335 17.242 182.461 1.00 50.34 435 ASN B C 1
ATOM 8545 O O . ASN B 1 435 ? 13.404 16.049 182.760 1.00 49.20 435 ASN B O 1
ATOM 8550 N N . LEU B 1 436 ? 14.391 18.049 182.471 1.00 48.28 436 LEU B N 1
ATOM 8551 C CA . LEU B 1 436 ? 15.733 17.597 182.830 1.00 47.31 436 LEU B CA 1
ATOM 8552 C C . LEU B 1 436 ? 15.771 16.758 184.113 1.00 46.51 436 LEU B C 1
ATOM 8553 O O . LEU B 1 436 ? 16.162 15.589 184.092 1.00 45.60 436 LEU B O 1
ATOM 8558 N N . VAL B 1 437 ? 15.359 17.359 185.226 1.00 45.19 437 VAL B N 1
ATOM 8559 C CA . VAL B 1 437 ? 15.353 16.679 186.520 1.00 44.94 437 VAL B CA 1
ATOM 8560 C C . VAL B 1 437 ? 14.255 15.613 186.670 1.00 44.60 437 VAL B C 1
ATOM 8561 O O . VAL B 1 437 ? 14.497 14.529 187.216 1.00 41.90 437 VAL B O 1
ATOM 8565 N N . ALA B 1 438 ? 13.052 15.931 186.194 1.00 44.24 438 ALA B N 1
ATOM 8566 C CA . ALA B 1 438 ? 11.926 15.007 186.284 1.00 42.09 438 ALA B CA 1
ATOM 8567 C C . ALA B 1 438 ? 12.264 13.662 185.657 1.00 41.44 438 ALA B C 1
ATOM 8568 O O . ALA B 1 438 ? 12.077 12.621 186.274 1.00 39.39 438 ALA B O 1
ATOM 8570 N N . GLN B 1 439 ? 12.767 13.674 184.428 1.00 42.81 439 GLN B N 1
ATOM 8571 C CA . GLN B 1 439 ? 13.100 12.411 183.784 1.00 43.98 439 GLN B CA 1
ATOM 8572 C C . GLN B 1 439 ? 14.330 11.794 184.435 1.00 43.59 439 GLN B C 1
ATOM 8573 O O . GLN B 1 439 ? 14.459 10.573 184.496 1.00 43.58 439 GLN B O 1
ATOM 8579 N N . SER B 1 440 ? 15.224 12.636 184.946 1.00 42.76 440 SER B N 1
ATOM 8580 C CA . SER B 1 440 ? 16.429 12.131 185.591 1.00 41.90 440 SER B CA 1
ATOM 8581 C C . SER B 1 440 ? 16.059 11.336 186.836 1.00 41.60 440 SER B C 1
ATOM 8582 O O . SER B 1 440 ? 16.641 10.281 187.115 1.00 39.53 440 SER B O 1
ATOM 8585 N N . LEU B 1 441 ? 15.081 11.852 187.578 1.00 41.30 441 LEU B N 1
ATOM 8586 C CA . LEU B 1 441 ? 14.605 11.192 188.780 1.00 41.60 441 LEU B CA 1
ATOM 8587 C C . LEU B 1 441 ? 14.193 9.766 188.439 1.00 41.86 441 LEU B C 1
ATOM 8588 O O . LEU B 1 441 ? 14.392 8.856 189.225 1.00 42.39 441 LEU B O 1
ATOM 8593 N N . ALA B 1 442 ? 13.617 9.575 187.259 1.00 42.06 442 ALA B N 1
ATOM 8594 C CA . ALA B 1 442 ? 13.180 8.248 186.846 1.00 41.61 442 ALA B CA 1
ATOM 8595 C C . ALA B 1 442 ? 14.321 7.410 186.254 1.00 40.95 442 ALA B C 1
ATOM 8596 O O . ALA B 1 442 ? 14.565 6.285 186.691 1.00 37.78 442 ALA B O 1
ATOM 8598 N N . ALA B 1 443 ? 15.027 7.969 185.273 1.00 41.02 443 ALA B N 1
ATOM 8599 C CA . ALA B 1 443 ? 16.124 7.262 184.621 1.00 41.64 443 ALA B CA 1
ATOM 8600 C C . ALA B 1 443 ? 17.239 6.851 185.582 1.00 42.83 443 ALA B C 1
ATOM 8601 O O . ALA B 1 443 ? 17.839 5.790 185.423 1.00 42.20 443 ALA B O 1
ATOM 8603 N N . HIS B 1 444 ? 17.507 7.687 186.580 1.00 44.39 444 HIS B N 1
ATOM 8604 C CA . HIS B 1 444 ? 18.563 7.404 187.549 1.00 45.72 444 HIS B CA 1
ATOM 8605 C C . HIS B 1 444 ? 18.055 7.048 188.948 1.00 45.55 444 HIS B C 1
ATOM 8606 O O . HIS B 1 444 ? 18.821 6.576 189.785 1.00 45.16 444 HIS B O 1
ATOM 8613 N N . GLY B 1 445 ? 16.772 7.273 189.205 1.00 45.15 445 GLY B N 1
ATOM 8614 C CA . GLY B 1 445 ? 16.234 6.967 190.520 1.00 44.19 445 GLY B CA 1
ATOM 8615 C C . GLY B 1 445 ? 15.693 5.559 190.641 1.00 44.09 445 GLY B C 1
ATOM 8616 O O . GLY B 1 445 ? 15.920 4.714 189.771 1.00 42.71 445 GLY B O 1
ATOM 8617 N N . ASN B 1 446 ? 14.959 5.297 191.717 1.00 43.99 446 ASN B N 1
ATOM 8618 C CA . ASN B 1 446 ? 14.413 3.965 191.900 1.00 43.19 446 ASN B CA 1
ATOM 8619 C C . ASN B 1 446 ? 12.914 3.846 191.673 1.00 41.40 446 ASN B C 1
ATOM 8620 O O . ASN B 1 446 ? 12.389 2.743 191.585 1.00 42.81 446 ASN B O 1
ATOM 8625 N N . ASN B 1 447 ? 12.221 4.972 191.574 1.00 40.12 447 ASN B N 1
ATOM 8626 C CA . ASN B 1 447 ? 10.781 4.938 191.349 1.00 38.92 447 ASN B CA 1
ATOM 8627 C C . ASN B 1 447 ? 10.438 5.081 189.858 1.00 38.08 447 ASN B C 1
ATOM 8628 O O . ASN B 1 447 ? 10.599 6.158 189.264 1.00 35.09 447 ASN B O 1
ATOM 8633 N N . PRO B 1 448 ? 9.964 3.991 189.230 1.00 38.38 448 PRO B N 1
ATOM 8634 C CA . PRO B 1 448 ? 9.612 4.052 187.805 1.00 38.29 448 PRO B CA 1
ATOM 8635 C C . PRO B 1 448 ? 8.556 5.114 187.511 1.00 38.40 448 PRO B C 1
ATOM 8636 O O . PRO B 1 448 ? 8.388 5.518 186.367 1.00 37.25 448 PRO B O 1
ATOM 8640 N N . LEU B 1 449 ? 7.857 5.566 188.554 1.00 38.72 449 LEU B N 1
ATOM 8641 C CA . LEU B 1 449 ? 6.819 6.589 188.421 1.00 39.24 449 LEU B CA 1
ATOM 8642 C C . LEU B 1 449 ? 7.272 7.999 188.824 1.00 39.11 449 LEU B C 1
ATOM 8643 O O . LEU B 1 449 ? 6.476 8.942 188.824 1.00 39.63 449 LEU B O 1
ATOM 8648 N N . ALA B 1 450 ? 8.552 8.149 189.140 1.00 38.59 450 ALA B N 1
ATOM 8649 C CA . ALA B 1 450 ? 9.103 9.439 189.566 1.00 38.28 450 ALA B CA 1
ATOM 8650 C C . ALA B 1 450 ? 8.843 10.604 188.607 1.00 38.24 450 ALA B C 1
ATOM 8651 O O . ALA B 1 450 ? 8.712 11.762 189.030 1.00 38.03 450 ALA B O 1
ATOM 8653 N N . ALA B 1 451 ? 8.770 10.304 187.318 1.00 37.34 451 ALA B N 1
ATOM 8654 C CA . ALA B 1 451 ? 8.540 11.343 186.324 1.00 38.44 451 ALA B CA 1
ATOM 8655 C C . ALA B 1 451 ? 7.093 11.840 186.307 1.00 38.37 451 ALA B C 1
ATOM 8656 O O . ALA B 1 451 ? 6.800 12.887 185.730 1.00 38.74 451 ALA B O 1
ATOM 8658 N N . THR B 1 452 ? 6.190 11.101 186.941 1.00 37.28 452 THR B N 1
ATOM 8659 C CA . THR B 1 452 ? 4.792 11.510 186.977 1.00 37.10 452 THR B CA 1
ATOM 8660 C C . THR B 1 452 ? 4.569 12.722 187.879 1.00 37.56 452 THR B C 1
ATOM 8661 O O . THR B 1 452 ? 3.627 13.480 187.667 1.00 37.97 452 THR B O 1
ATOM 8665 N N . LEU B 1 453 ? 5.418 12.906 188.889 1.00 37.39 453 LEU B N 1
ATOM 8666 C CA . LEU B 1 453 ? 5.260 14.041 189.796 1.00 36.97 453 LEU B CA 1
ATOM 8667 C C . LEU B 1 453 ? 5.600 15.369 189.126 1.00 38.30 453 LEU B C 1
ATOM 8668 O O . LEU B 1 453 ? 6.433 15.422 188.227 1.00 36.84 453 LEU B O 1
ATOM 8673 N N . ARG B 1 454 ? 4.952 16.443 189.569 1.00 39.45 454 ARG B N 1
ATOM 8674 C CA . ARG B 1 454 ? 5.176 17.764 188.992 1.00 41.61 454 ARG B CA 1
ATOM 8675 C C . ARG B 1 454 ? 6.112 18.598 189.846 1.00 41.01 454 ARG B C 1
ATOM 8676 O O . ARG B 1 454 ? 6.120 18.473 191.061 1.00 41.66 454 ARG B O 1
ATOM 8684 N N . GLY B 1 455 ? 6.899 19.452 189.203 1.00 40.44 455 GLY B N 1
ATOM 8685 C CA . GLY B 1 455 ? 7.826 20.294 189.935 1.00 40.12 455 GLY B CA 1
ATOM 8686 C C . GLY B 1 455 ? 8.342 21.462 189.111 1.00 39.31 455 GLY B C 1
ATOM 8687 O O . GLY B 1 455 ? 8.044 21.577 187.925 1.00 40.10 455 GLY B O 1
ATOM 8688 N N . ARG B 1 456 ? 9.080 22.356 189.752 1.00 37.53 456 ARG B N 1
ATOM 8689 C CA . ARG B 1 456 ? 9.668 23.489 189.066 1.00 37.98 456 ARG B CA 1
ATOM 8690 C C . ARG B 1 456 ? 11.156 23.449 189.361 1.00 38.92 456 ARG B C 1
ATOM 8691 O O . ARG B 1 456 ? 11.579 23.519 190.513 1.00 39.37 456 ARG B O 1
ATOM 8699 N N . ARG B 1 457 ? 11.947 23.294 188.311 1.00 39.40 457 ARG B N 1
ATOM 8700 C CA . ARG B 1 457 ? 13.382 23.226 188.453 1.00 38.69 457 ARG B CA 1
ATOM 8701 C C . ARG B 1 457 ? 13.950 24.628 188.482 1.00 39.45 457 ARG B C 1
ATOM 8702 O O . ARG B 1 457 ? 13.453 25.525 187.787 1.00 40.00 457 ARG B O 1
ATOM 8710 N N . VAL B 1 458 ? 14.970 24.830 189.310 1.00 38.72 458 VAL B N 1
ATOM 8711 C CA . VAL B 1 458 ? 15.640 26.121 189.380 1.00 38.89 458 VAL B CA 1
ATOM 8712 C C . VAL B 1 458 ? 16.685 26.131 188.261 1.00 40.33 458 VAL B C 1
ATOM 8713 O O . VAL B 1 458 ? 17.695 25.431 188.341 1.00 40.45 458 VAL B O 1
ATOM 8717 N N . SER B 1 459 ? 16.435 26.916 187.218 1.00 40.64 459 SER B N 1
ATOM 8718 C CA . SER B 1 459 ? 17.348 26.997 186.084 1.00 40.69 459 SER B CA 1
ATOM 8719 C C . SER B 1 459 ? 18.510 27.945 186.415 1.00 40.88 459 SER B C 1
ATOM 8720 O O . SER B 1 459 ? 19.670 27.653 186.122 1.00 39.54 459 SER B O 1
ATOM 8723 N N . ARG B 1 460 ? 18.191 29.083 187.030 1.00 40.81 460 ARG B N 1
ATOM 8724 C CA . ARG B 1 460 ? 19.203 30.063 187.409 1.00 39.58 460 ARG B CA 1
ATOM 8725 C C . ARG B 1 460 ? 18.759 30.848 188.637 1.00 39.39 460 ARG B C 1
ATOM 8726 O O . ARG B 1 460 ? 17.572 31.107 188.835 1.00 39.51 460 ARG B O 1
ATOM 8734 N N . ILE B 1 461 ? 19.729 31.230 189.457 1.00 37.92 461 ILE B N 1
ATOM 8735 C CA . ILE B 1 461 ? 19.469 32.027 190.645 1.00 35.87 461 ILE B CA 1
ATOM 8736 C C . ILE B 1 461 ? 20.727 32.871 190.836 1.00 34.75 461 ILE B C 1
ATOM 8737 O O . ILE B 1 461 ? 21.832 32.379 190.666 1.00 34.48 461 ILE B O 1
ATOM 8742 N N . ALA B 1 462 ? 20.564 34.149 191.145 1.00 33.59 462 ALA B N 1
ATOM 8743 C CA . ALA B 1 462 ? 21.719 35.007 191.336 1.00 34.02 462 ALA B CA 1
ATOM 8744 C C . ALA B 1 462 ? 21.408 36.195 192.228 1.00 35.05 462 ALA B C 1
ATOM 8745 O O . ALA B 1 462 ? 20.362 36.825 192.078 1.00 35.99 462 ALA B O 1
ATOM 8747 N N . VAL B 1 463 ? 22.333 36.489 193.144 1.00 34.36 463 VAL B N 1
ATOM 8748 C CA . VAL B 1 463 ? 22.230 37.612 194.069 1.00 34.09 463 VAL B CA 1
ATOM 8749 C C . VAL B 1 463 ? 23.418 38.524 193.817 1.00 35.42 463 VAL B C 1
ATOM 8750 O O . VAL B 1 463 ? 24.561 38.074 193.789 1.00 35.52 463 VAL B O 1
ATOM 8754 N N . HIS B 1 464 ? 23.149 39.807 193.625 1.00 36.99 464 HIS B N 1
ATOM 8755 C CA . HIS B 1 464 ? 24.211 40.765 193.384 1.00 39.34 464 HIS B CA 1
ATOM 8756 C C . HIS B 1 464 ? 25.315 40.559 194.423 1.00 40.69 464 HIS B C 1
ATOM 8757 O O . HIS B 1 464 ? 25.056 40.457 195.631 1.00 38.52 464 HIS B O 1
ATOM 8764 N N . PRO B 1 465 ? 26.568 40.496 193.965 1.00 41.98 465 PRO B N 1
ATOM 8765 C CA . PRO B 1 465 ? 27.701 40.292 194.871 1.00 42.42 465 PRO B CA 1
ATOM 8766 C C . PRO B 1 465 ? 27.776 41.289 196.024 1.00 42.41 465 PRO B C 1
ATOM 8767 O O . PRO B 1 465 ? 28.238 40.952 197.111 1.00 42.07 465 PRO B O 1
ATOM 8771 N N . ALA B 1 466 ? 27.308 42.513 195.799 1.00 42.81 466 ALA B N 1
ATOM 8772 C CA . ALA B 1 466 ? 27.365 43.543 196.836 1.00 41.48 466 ALA B CA 1
ATOM 8773 C C . ALA B 1 466 ? 26.296 43.388 197.899 1.00 42.15 466 ALA B C 1
ATOM 8774 O O . ALA B 1 466 ? 26.266 44.147 198.871 1.00 42.08 466 ALA B O 1
ATOM 8776 N N . ARG B 1 467 ? 25.411 42.412 197.727 1.00 40.44 467 ARG B N 1
ATOM 8777 C CA . ARG B 1 467 ? 24.358 42.197 198.712 1.00 39.83 467 ARG B CA 1
ATOM 8778 C C . ARG B 1 467 ? 24.218 40.738 199.056 1.00 39.22 467 ARG B C 1
ATOM 8779 O O . ARG B 1 467 ? 23.136 40.298 199.423 1.00 39.39 467 ARG B O 1
ATOM 8787 N N . GLN B 1 468 ? 25.314 39.994 198.955 1.00 40.64 468 GLN B N 1
ATOM 8788 C CA . GLN B 1 468 ? 25.286 38.567 199.230 1.00 43.49 468 GLN B CA 1
ATOM 8789 C C . GLN B 1 468 ? 25.208 38.277 200.718 1.00 43.78 468 GLN B C 1
ATOM 8790 O O . GLN B 1 468 ? 25.371 39.168 201.550 1.00 44.83 468 GLN B O 1
ATOM 8796 N N . ARG B 1 469 ? 24.934 37.023 201.039 1.00 44.34 469 ARG B N 1
ATOM 8797 C CA . ARG B 1 469 ? 24.821 36.556 202.410 1.00 44.76 469 ARG B CA 1
ATOM 8798 C C . ARG B 1 469 ? 23.928 37.366 203.329 1.00 43.79 469 ARG B C 1
ATOM 8799 O O . ARG B 1 469 ? 24.231 37.537 204.508 1.00 44.27 469 ARG B O 1
ATOM 8807 N N . GLU B 1 470 ? 22.815 37.844 202.780 1.00 42.85 470 GLU B N 1
ATOM 8808 C CA . GLU B 1 470 ? 21.824 38.616 203.527 1.00 39.64 470 GLU B CA 1
ATOM 8809 C C . GLU B 1 470 ? 20.518 37.832 203.641 1.00 39.08 470 GLU B C 1
ATOM 8810 O O . GLU B 1 470 ? 19.559 38.304 204.242 1.00 40.02 470 GLU B O 1
ATOM 8816 N N . GLY B 1 471 ? 20.476 36.640 203.051 1.00 38.62 471 GLY B N 1
ATOM 8817 C CA . GLY B 1 471 ? 19.273 35.826 203.099 1.00 36.05 471 GLY B CA 1
ATOM 8818 C C . GLY B 1 471 ? 18.384 35.987 201.868 1.00 34.52 471 GLY B C 1
ATOM 8819 O O . GLY B 1 471 ? 17.374 35.310 201.722 1.00 33.31 471 GLY B O 1
ATOM 8820 N N . THR B 1 472 ? 18.777 36.882 200.976 1.00 35.43 472 THR B N 1
ATOM 8821 C CA . THR B 1 472 ? 18.020 37.163 199.766 1.00 34.82 472 THR B CA 1
ATOM 8822 C C . THR B 1 472 ? 17.917 35.921 198.888 1.00 35.28 472 THR B C 1
ATOM 8823 O O . THR B 1 472 ? 16.866 35.616 198.350 1.00 33.89 472 THR B O 1
ATOM 8827 N N . GLY B 1 473 ? 19.010 35.187 198.768 1.00 36.98 473 GLY B N 1
ATOM 8828 C CA . GLY B 1 473 ? 18.982 33.991 197.956 1.00 38.26 473 GLY B CA 1
ATOM 8829 C C . GLY B 1 473 ? 17.869 33.061 198.379 1.00 39.92 473 GLY B C 1
ATOM 8830 O O . GLY B 1 473 ? 17.050 32.642 197.560 1.00 40.20 473 GLY B O 1
ATOM 8831 N N . ARG B 1 474 ? 17.835 32.741 199.668 1.00 42.63 474 ARG B N 1
ATOM 8832 C CA . ARG B 1 474 ? 16.829 31.837 200.219 1.00 43.62 474 ARG B CA 1
ATOM 8833 C C . ARG B 1 474 ? 15.446 32.492 200.241 1.00 44.98 474 ARG B C 1
ATOM 8834 O O . ARG B 1 474 ? 14.423 31.813 200.179 1.00 46.59 474 ARG B O 1
ATOM 8842 N N . GLN B 1 475 ? 15.415 33.814 200.318 1.00 44.81 475 GLN B N 1
ATOM 8843 C CA . GLN B 1 475 ? 14.149 34.528 200.318 1.00 46.67 475 GLN B CA 1
ATOM 8844 C C . GLN B 1 475 ? 13.570 34.432 198.910 1.00 46.01 475 GLN B C 1
ATOM 8845 O O . GLN B 1 475 ? 12.362 34.555 198.701 1.00 46.11 475 GLN B O 1
ATOM 8851 N N . LEU B 1 476 ? 14.453 34.202 197.946 1.00 43.77 476 LEU B N 1
ATOM 8852 C CA . LEU B 1 476 ? 14.055 34.075 196.560 1.00 41.54 476 LEU B CA 1
ATOM 8853 C C . LEU B 1 476 ? 13.367 32.733 196.415 1.00 38.83 476 LEU B C 1
ATOM 8854 O O . LEU B 1 476 ? 12.311 32.631 195.803 1.00 39.40 476 LEU B O 1
ATOM 8859 N N . ILE B 1 477 ? 13.964 31.704 196.993 1.00 36.82 477 ILE B N 1
ATOM 8860 C CA . ILE B 1 477 ? 13.390 30.375 196.943 1.00 36.02 477 ILE B CA 1
ATOM 8861 C C . ILE B 1 477 ? 12.070 30.390 197.708 1.00 38.05 477 ILE B C 1
ATOM 8862 O O . ILE B 1 477 ? 11.053 29.931 197.203 1.00 38.67 477 ILE B O 1
ATOM 8867 N N . ALA B 1 478 ? 12.077 30.928 198.926 1.00 39.71 478 ALA B N 1
ATOM 8868 C CA . ALA B 1 478 ? 10.852 30.975 199.732 1.00 40.82 478 ALA B CA 1
ATOM 8869 C C . ALA B 1 478 ? 9.726 31.638 198.931 1.00 40.67 478 ALA B C 1
ATOM 8870 O O . ALA B 1 478 ? 8.568 31.233 199.002 1.00 38.32 478 ALA B O 1
ATOM 8872 N N . GLY B 1 479 ? 10.077 32.658 198.159 1.00 42.74 479 GLY B N 1
ATOM 8873 C CA . GLY B 1 479 ? 9.071 33.335 197.367 1.00 46.38 479 GLY B CA 1
ATOM 8874 C C . GLY B 1 479 ? 8.531 32.393 196.308 1.00 49.19 479 GLY B C 1
ATOM 8875 O O . GLY B 1 479 ? 7.357 32.462 195.942 1.00 48.20 479 GLY B O 1
ATOM 8876 N N . ALA B 1 480 ? 9.401 31.511 195.823 1.00 51.28 480 ALA B N 1
ATOM 8877 C CA . ALA B 1 480 ? 9.038 30.542 194.799 1.00 54.22 480 ALA B CA 1
ATOM 8878 C C . ALA B 1 480 ? 8.055 29.545 195.364 1.00 56.52 480 ALA B C 1
ATOM 8879 O O . ALA B 1 480 ? 7.191 29.069 194.652 1.00 56.61 480 ALA B O 1
ATOM 8881 N N . LEU B 1 481 ? 8.197 29.226 196.644 1.00 59.83 481 LEU B N 1
ATOM 8882 C CA . LEU B 1 481 ? 7.290 28.290 197.297 1.00 64.50 481 LEU B CA 1
ATOM 8883 C C . LEU B 1 481 ? 6.019 29.030 197.700 1.00 68.31 481 LEU B C 1
ATOM 8884 O O . LEU B 1 481 ? 4.934 28.451 197.746 1.00 67.76 481 LEU B O 1
ATOM 8889 N N . GLN B 1 482 ? 6.165 30.322 197.978 1.00 73.90 482 GLN B N 1
ATOM 8890 C CA . GLN B 1 482 ? 5.059 31.137 198.473 1.00 79.26 482 GLN B CA 1
ATOM 8891 C C . GLN B 1 482 ? 3.671 31.073 197.862 1.00 81.86 482 GLN B C 1
ATOM 8892 O O . GLN B 1 482 ? 2.707 30.772 198.574 1.00 82.64 482 GLN B O 1
ATOM 8898 N N . TYR B 1 483 ? 3.529 31.379 196.580 1.00 84.27 483 TYR B N 1
ATOM 8899 C CA . TYR B 1 483 ? 2.198 31.301 195.996 1.00 86.51 483 TYR B CA 1
ATOM 8900 C C . TYR B 1 483 ? 2.091 30.103 195.090 1.00 86.73 483 TYR B C 1
ATOM 8901 O O . TYR B 1 483 ? 1.031 29.821 194.530 1.00 87.41 483 TYR B O 1
ATOM 8910 N N . THR B 1 484 ? 3.202 29.391 194.956 1.00 86.72 484 THR B N 1
ATOM 8911 C CA . THR B 1 484 ? 3.222 28.199 194.134 1.00 86.40 484 THR B CA 1
ATOM 8912 C C . THR B 1 484 ? 2.688 27.053 194.984 1.00 84.50 484 THR B C 1
ATOM 8913 O O . THR B 1 484 ? 3.056 26.883 196.146 1.00 84.72 484 THR B O 1
ATOM 8917 N N . GLN B 1 485 ? 1.789 26.287 194.396 1.00 82.83 485 GLN B N 1
ATOM 8918 C CA . GLN B 1 485 ? 1.179 25.150 195.058 1.00 80.60 485 GLN B CA 1
ATOM 8919 C C . GLN B 1 485 ? 0.739 24.295 193.892 1.00 77.86 485 GLN B C 1
ATOM 8920 O O . GLN B 1 485 ? 0.811 24.735 192.747 1.00 77.53 485 GLN B O 1
ATOM 8926 N N . ASP B 1 486 ? 0.278 23.085 194.167 1.00 74.90 486 ASP B N 1
ATOM 8927 C CA . ASP B 1 486 ? -0.137 22.183 193.100 1.00 72.21 486 ASP B CA 1
ATOM 8928 C C . ASP B 1 486 ? 1.126 21.648 192.430 1.00 68.66 486 ASP B C 1
ATOM 8929 O O . ASP B 1 486 ? 1.138 21.335 191.240 1.00 69.40 486 ASP B O 1
ATOM 8934 N N . LEU B 1 487 ? 2.199 21.581 193.209 1.00 63.49 487 LEU B N 1
ATOM 8935 C CA . LEU B 1 487 ? 3.481 21.065 192.755 1.00 57.27 487 LEU B CA 1
ATOM 8936 C C . LEU B 1 487 ? 3.861 19.997 193.754 1.00 53.98 487 LEU B C 1
ATOM 8937 O O . LEU B 1 487 ? 3.340 19.965 194.867 1.00 52.98 487 LEU B O 1
ATOM 8942 N N . ASP B 1 488 ? 4.766 19.115 193.369 1.00 50.39 488 ASP B N 1
ATOM 8943 C CA . ASP B 1 488 ? 5.184 18.077 194.283 1.00 47.32 488 ASP B CA 1
ATOM 8944 C C . ASP B 1 488 ? 6.532 18.459 194.887 1.00 47.18 488 ASP B C 1
ATOM 8945 O O . ASP B 1 488 ? 6.886 18.004 195.978 1.00 47.31 488 ASP B O 1
ATOM 8950 N N . TYR B 1 489 ? 7.268 19.328 194.197 1.00 46.02 489 TYR B N 1
ATOM 8951 C CA . TYR B 1 489 ? 8.575 19.749 194.687 1.00 44.61 489 TYR B CA 1
ATOM 8952 C C . TYR B 1 489 ? 9.251 20.797 193.840 1.00 43.10 489 TYR B C 1
ATOM 8953 O O . TYR B 1 489 ? 8.789 21.155 192.752 1.00 44.08 489 TYR B O 1
ATOM 8962 N N . LEU B 1 490 ? 10.380 21.259 194.360 1.00 40.03 490 LEU B N 1
ATOM 8963 C CA . LEU B 1 490 ? 11.215 22.233 193.695 1.00 36.36 490 LEU B CA 1
ATOM 8964 C C . LEU B 1 490 ? 12.505 21.440 193.508 1.00 34.97 490 LEU B C 1
ATOM 8965 O O . LEU B 1 490 ? 12.828 20.599 194.344 1.00 32.33 490 LEU B O 1
ATOM 8970 N N . SER B 1 491 ? 13.229 21.672 192.414 1.00 33.87 491 SER B N 1
ATOM 8971 C CA . SER B 1 491 ? 14.464 20.926 192.176 1.00 34.18 491 SER B CA 1
ATOM 8972 C C . SER B 1 491 ? 15.584 21.781 191.605 1.00 34.89 491 SER B C 1
ATOM 8973 O O . SER B 1 491 ? 15.345 22.872 191.092 1.00 35.55 491 SER B O 1
ATOM 8976 N N . VAL B 1 492 ? 16.810 21.274 191.708 1.00 35.09 492 VAL B N 1
ATOM 8977 C CA . VAL B 1 492 ? 17.976 21.959 191.170 1.00 36.19 492 VAL B CA 1
ATOM 8978 C C . VAL B 1 492 ? 19.025 20.942 190.736 1.00 36.52 492 VAL B C 1
ATOM 8979 O O . VAL B 1 492 ? 19.183 19.885 191.353 1.00 36.93 492 VAL B O 1
ATOM 8983 N N . SER B 1 493 ? 19.723 21.271 189.658 1.00 36.32 493 SER B N 1
ATOM 8984 C CA . SER B 1 493 ? 20.787 20.438 189.126 1.00 37.25 493 SER B CA 1
ATOM 8985 C C . SER B 1 493 ? 21.950 21.404 189.114 1.00 36.53 493 SER B C 1
ATOM 8986 O O . SER B 1 493 ? 21.827 22.492 188.567 1.00 37.31 493 SER B O 1
ATOM 8989 N N . PHE B 1 494 ? 23.068 21.031 189.721 1.00 36.30 494 PHE B N 1
ATOM 8990 C CA . PHE B 1 494 ? 24.205 21.941 189.767 1.00 37.05 494 PHE B CA 1
ATOM 8991 C C . PHE B 1 494 ? 25.560 21.239 189.854 1.00 36.76 494 PHE B C 1
ATOM 8992 O O . PHE B 1 494 ? 25.643 20.061 190.226 1.00 34.38 494 PHE B O 1
ATOM 9000 N N . GLY B 1 495 ? 26.614 21.976 189.489 1.00 36.45 495 GLY B N 1
ATOM 9001 C CA . GLY B 1 495 ? 27.962 21.439 189.562 1.00 37.77 495 GLY B CA 1
ATOM 9002 C C . GLY B 1 495 ? 28.290 21.361 191.037 1.00 37.90 495 GLY B C 1
ATOM 9003 O O . GLY B 1 495 ? 28.389 22.389 191.694 1.00 38.05 495 GLY B O 1
ATOM 9004 N N . TYR B 1 496 ? 28.448 20.152 191.563 1.00 38.41 496 TYR B N 1
ATOM 9005 C CA . TYR B 1 496 ? 28.717 19.993 192.981 1.00 41.32 496 TYR B CA 1
ATOM 9006 C C . TYR B 1 496 ? 29.932 20.737 193.505 1.00 42.54 496 TYR B C 1
ATOM 9007 O O . TYR B 1 496 ? 31.015 20.678 192.931 1.00 44.00 496 TYR B O 1
ATOM 9016 N N . THR B 1 497 ? 29.726 21.422 194.622 1.00 42.40 497 THR B N 1
ATOM 9017 C CA . THR B 1 497 ? 30.746 22.196 195.305 1.00 42.54 497 THR B CA 1
ATOM 9018 C C . THR B 1 497 ? 30.302 22.241 196.768 1.00 42.56 497 THR B C 1
ATOM 9019 O O . THR B 1 497 ? 29.140 22.549 197.061 1.00 41.80 497 THR B O 1
ATOM 9023 N N . GLY B 1 498 ? 31.216 21.908 197.675 1.00 41.64 498 GLY B N 1
ATOM 9024 C CA . GLY B 1 498 ? 30.896 21.917 199.089 1.00 41.23 498 GLY B CA 1
ATOM 9025 C C . GLY B 1 498 ? 30.102 23.153 199.419 1.00 42.41 498 GLY B C 1
ATOM 9026 O O . GLY B 1 498 ? 29.075 23.104 200.103 1.00 41.01 498 GLY B O 1
ATOM 9027 N N . GLU B 1 499 ? 30.571 24.278 198.905 1.00 44.75 499 GLU B N 1
ATOM 9028 C CA . GLU B 1 499 ? 29.880 25.523 199.149 1.00 47.99 499 GLU B CA 1
ATOM 9029 C C . GLU B 1 499 ? 28.502 25.578 198.497 1.00 47.43 499 GLU B C 1
ATOM 9030 O O . GLU B 1 499 ? 27.493 25.627 199.173 1.00 49.47 499 GLU B O 1
ATOM 9036 N N . LEU B 1 500 ? 28.421 25.535 197.184 1.00 46.10 500 LEU B N 1
ATOM 9037 C CA . LEU B 1 500 ? 27.101 25.619 196.597 1.00 44.77 500 LEU B CA 1
ATOM 9038 C C . LEU B 1 500 ? 26.113 24.652 197.258 1.00 43.98 500 LEU B C 1
ATOM 9039 O O . LEU B 1 500 ? 24.962 25.009 197.508 1.00 42.46 500 LEU B O 1
ATOM 9044 N N . TRP B 1 501 ? 26.562 23.445 197.583 1.00 44.05 501 TRP B N 1
ATOM 9045 C CA . TRP B 1 501 ? 25.658 22.480 198.204 1.00 45.90 501 TRP B CA 1
ATOM 9046 C C . TRP B 1 501 ? 24.978 22.948 199.501 1.00 47.69 501 TRP B C 1
ATOM 9047 O O . TRP B 1 501 ? 23.749 22.984 199.580 1.00 47.83 501 TRP B O 1
ATOM 9058 N N . ARG B 1 502 ? 25.727 23.327 200.528 1.00 48.88 502 ARG B N 1
ATOM 9059 C CA . ARG B 1 502 ? 24.996 23.694 201.725 1.00 51.71 502 ARG B CA 1
ATOM 9060 C C . ARG B 1 502 ? 24.197 24.989 201.620 1.00 49.49 502 ARG B C 1
ATOM 9061 O O . ARG B 1 502 ? 23.464 25.339 202.535 1.00 49.01 502 ARG B O 1
ATOM 9069 N N . PHE B 1 503 ? 24.311 25.692 200.497 1.00 47.89 503 PHE B N 1
ATOM 9070 C CA . PHE B 1 503 ? 23.470 26.873 200.311 1.00 45.71 503 PHE B CA 1
ATOM 9071 C C . PHE B 1 503 ? 22.101 26.263 200.022 1.00 45.39 503 PHE B C 1
ATOM 9072 O O . PHE B 1 503 ? 21.089 26.663 200.597 1.00 44.49 503 PHE B O 1
ATOM 9080 N N . TRP B 1 504 ? 22.084 25.285 199.118 1.00 44.03 504 TRP B N 1
ATOM 9081 C CA . TRP B 1 504 ? 20.846 24.602 198.757 1.00 43.97 504 TRP B CA 1
ATOM 9082 C C . TRP B 1 504 ? 20.318 23.821 199.958 1.00 44.50 504 TRP B C 1
ATOM 9083 O O . TRP B 1 504 ? 19.115 23.817 200.228 1.00 44.66 504 TRP B O 1
ATOM 9094 N N . GLN B 1 505 ? 21.219 23.157 200.674 1.00 44.55 505 GLN B N 1
ATOM 9095 C CA . GLN B 1 505 ? 20.832 22.374 201.848 1.00 44.84 505 GLN B CA 1
ATOM 9096 C C . GLN B 1 505 ? 20.195 23.281 202.901 1.00 44.41 505 GLN B C 1
ATOM 9097 O O . GLN B 1 505 ? 19.178 22.949 203.499 1.00 41.99 505 GLN B O 1
ATOM 9103 N N . ARG B 1 506 ? 20.775 24.473 203.082 1.00 44.49 506 ARG B N 1
ATOM 9104 C CA . ARG B 1 506 ? 20.232 25.383 204.071 1.00 46.78 506 ARG B CA 1
ATOM 9105 C C . ARG B 1 506 ? 19.016 26.119 203.545 1.00 48.01 506 ARG B C 1
ATOM 9106 O O . ARG B 1 506 ? 18.429 26.955 204.231 1.00 48.96 506 ARG B O 1
ATOM 9114 N N . CYS B 1 507 ? 18.648 25.777 202.324 1.00 46.42 507 CYS B N 1
ATOM 9115 C CA . CYS B 1 507 ? 17.475 26.375 201.708 1.00 44.06 507 CYS B CA 1
ATOM 9116 C C . CYS B 1 507 ? 16.352 25.334 201.819 1.00 43.39 507 CYS B C 1
ATOM 9117 O O . CYS B 1 507 ? 15.190 25.595 201.478 1.00 42.30 507 CYS B O 1
ATOM 9120 N N . GLY B 1 508 ? 16.707 24.154 202.319 1.00 41.96 508 GLY B N 1
ATOM 9121 C CA . GLY B 1 508 ? 15.718 23.110 202.492 1.00 42.12 508 GLY B CA 1
ATOM 9122 C C . GLY B 1 508 ? 15.756 21.982 201.475 1.00 44.40 508 GLY B C 1
ATOM 9123 O O . GLY B 1 508 ? 14.888 21.096 201.506 1.00 44.22 508 GLY B O 1
ATOM 9124 N N . PHE B 1 509 ? 16.742 22.001 200.574 1.00 42.93 509 PHE B N 1
ATOM 9125 C CA . PHE B 1 509 ? 16.849 20.950 199.572 1.00 41.19 509 PHE B CA 1
ATOM 9126 C C . PHE B 1 509 ? 17.455 19.675 200.130 1.00 40.91 509 PHE B C 1
ATOM 9127 O O . PHE B 1 509 ? 18.196 19.695 201.109 1.00 40.02 509 PHE B O 1
ATOM 9135 N N . VAL B 1 510 ? 17.127 18.566 199.483 1.00 41.24 510 VAL B N 1
ATOM 9136 C CA . VAL B 1 510 ? 17.603 17.251 199.877 1.00 40.94 510 VAL B CA 1
ATOM 9137 C C . VAL B 1 510 ? 18.425 16.668 198.738 1.00 42.62 510 VAL B C 1
ATOM 9138 O O . VAL B 1 510 ? 17.947 16.581 197.599 1.00 43.33 510 VAL B O 1
ATOM 9142 N N . LEU B 1 511 ? 19.661 16.274 199.038 1.00 42.71 511 LEU B N 1
ATOM 9143 C CA . LEU B 1 511 ? 20.544 15.698 198.025 1.00 42.07 511 LEU B CA 1
ATOM 9144 C C . LEU B 1 511 ? 19.968 14.362 197.570 1.00 42.74 511 LEU B C 1
ATOM 9145 O O . LEU B 1 511 ? 19.722 13.477 198.387 1.00 40.50 511 LEU B O 1
ATOM 9150 N N . VAL B 1 512 ? 19.762 14.228 196.257 1.00 44.29 512 VAL B N 1
ATOM 9151 C CA . VAL B 1 512 ? 19.180 13.023 195.670 1.00 44.26 512 VAL B CA 1
ATOM 9152 C C . VAL B 1 512 ? 20.071 12.245 194.705 1.00 43.69 512 VAL B C 1
ATOM 9153 O O . VAL B 1 512 ? 19.858 11.048 194.492 1.00 42.63 512 VAL B O 1
ATOM 9157 N N . ARG B 1 513 ? 21.058 12.910 194.111 1.00 44.01 513 ARG B N 1
ATOM 9158 C CA . ARG B 1 513 ? 21.955 12.228 193.179 1.00 43.69 513 ARG B CA 1
ATOM 9159 C C . ARG B 1 513 ? 23.256 12.959 192.938 1.00 42.76 513 ARG B C 1
ATOM 9160 O O . ARG B 1 513 ? 23.300 14.185 192.942 1.00 43.82 513 ARG B O 1
ATOM 9176 N N . GLY B 1 515 ? 26.305 12.733 190.078 1.00 42.28 515 GLY B N 1
ATOM 9177 C CA . GLY B 1 515 ? 26.713 12.127 188.823 1.00 44.23 515 GLY B CA 1
ATOM 9178 C C . GLY B 1 515 ? 28.128 11.574 188.810 1.00 44.00 515 GLY B C 1
ATOM 9179 O O . GLY B 1 515 ? 28.880 11.752 189.763 1.00 45.80 515 GLY B O 1
ATOM 9180 N N . ASN B 1 516 ? 28.493 10.927 187.707 1.00 44.68 516 ASN B N 1
ATOM 9181 C CA . ASN B 1 516 ? 29.806 10.316 187.555 1.00 43.47 516 ASN B CA 1
ATOM 9182 C C . ASN B 1 516 ? 30.621 10.905 186.406 1.00 44.11 516 ASN B C 1
ATOM 9183 O O . ASN B 1 516 ? 31.626 10.327 186.004 1.00 44.84 516 ASN B O 1
ATOM 9188 N N . HIS B 1 517 ? 30.190 12.040 185.866 1.00 43.68 517 HIS B N 1
ATOM 9189 C CA . HIS B 1 517 ? 30.913 12.668 184.772 1.00 44.97 517 HIS B CA 1
ATOM 9190 C C . HIS B 1 517 ? 31.174 14.137 185.055 1.00 45.97 517 HIS B C 1
ATOM 9191 O O . HIS B 1 517 ? 30.239 14.930 185.201 1.00 46.75 517 HIS B O 1
ATOM 9198 N N . ARG B 1 518 ? 32.453 14.498 185.132 1.00 46.07 518 ARG B N 1
ATOM 9199 C CA . ARG B 1 518 ? 32.839 15.876 185.406 1.00 45.85 518 ARG B CA 1
ATOM 9200 C C . ARG B 1 518 ? 32.421 16.827 184.298 1.00 46.67 518 ARG B C 1
ATOM 9201 O O . ARG B 1 518 ? 32.587 16.543 183.111 1.00 46.13 518 ARG B O 1
ATOM 9209 N N . GLU B 1 519 ? 31.867 17.960 184.707 1.00 47.69 519 GLU B N 1
ATOM 9210 C CA . GLU B 1 519 ? 31.419 18.978 183.777 1.00 49.02 519 GLU B CA 1
ATOM 9211 C C . GLU B 1 519 ? 32.601 19.561 183.016 1.00 50.10 519 GLU B C 1
ATOM 9212 O O . GLU B 1 519 ? 33.596 19.994 183.607 1.00 49.19 519 GLU B O 1
ATOM 9218 N N . ALA B 1 520 ? 32.475 19.563 181.694 1.00 51.99 520 ALA B N 1
ATOM 9219 C CA . ALA B 1 520 ? 33.521 20.061 180.814 1.00 54.61 520 ALA B CA 1
ATOM 9220 C C . ALA B 1 520 ? 34.053 21.440 181.197 1.00 55.97 520 ALA B C 1
ATOM 9221 O O . ALA B 1 520 ? 35.256 21.682 181.126 1.00 57.84 520 ALA B O 1
ATOM 9223 N N . SER B 1 521 ? 33.173 22.341 181.613 1.00 56.28 521 SER B N 1
ATOM 9224 C CA . SER B 1 521 ? 33.611 23.685 181.977 1.00 56.82 521 SER B CA 1
ATOM 9225 C C . SER B 1 521 ? 34.037 23.861 183.428 1.00 56.52 521 SER B C 1
ATOM 9226 O O . SER B 1 521 ? 35.108 24.403 183.698 1.00 56.45 521 SER B O 1
ATOM 9229 N N . SER B 1 522 ? 33.196 23.414 184.358 1.00 56.62 522 SER B N 1
ATOM 9230 C CA . SER B 1 522 ? 33.485 23.559 185.787 1.00 55.85 522 SER B CA 1
ATOM 9231 C C . SER B 1 522 ? 34.417 22.497 186.346 1.00 54.91 522 SER B C 1
ATOM 9232 O O . SER B 1 522 ? 35.222 22.780 187.238 1.00 55.79 522 SER B O 1
ATOM 9235 N N . GLY B 1 523 ? 34.307 21.280 185.826 1.00 52.99 523 GLY B N 1
ATOM 9236 C CA . GLY B 1 523 ? 35.130 20.199 186.329 1.00 52.25 523 GLY B CA 1
ATOM 9237 C C . GLY B 1 523 ? 34.462 19.525 187.521 1.00 51.47 523 GLY B C 1
ATOM 9238 O O . GLY B 1 523 ? 35.067 18.687 188.189 1.00 50.69 523 GLY B O 1
ATOM 9239 N N . CYS B 1 524 ? 33.207 19.888 187.786 1.00 50.30 524 CYS B N 1
ATOM 9240 C CA . CYS B 1 524 ? 32.453 19.309 188.901 1.00 49.10 524 CYS B CA 1
ATOM 9241 C C . CYS B 1 524 ? 31.461 18.240 188.457 1.00 46.95 524 CYS B C 1
ATOM 9242 O O . CYS B 1 524 ? 30.956 18.265 187.335 1.00 46.32 524 CYS B O 1
ATOM 9245 N N . TYR B 1 525 ? 31.184 17.299 189.348 1.00 44.62 525 TYR B N 1
ATOM 9246 C CA . TYR B 1 525 ? 30.217 16.259 189.058 1.00 43.40 525 TYR B CA 1
ATOM 9247 C C . TYR B 1 525 ? 28.881 16.955 189.245 1.00 42.29 525 TYR B C 1
ATOM 9248 O O . TYR B 1 525 ? 28.782 17.907 190.019 1.00 42.31 525 TYR B O 1
ATOM 9257 N N . THR B 1 526 ? 27.859 16.499 188.535 1.00 40.22 526 THR B N 1
ATOM 9258 C CA . THR B 1 526 ? 26.552 17.123 188.641 1.00 39.18 526 THR B CA 1
ATOM 9259 C C . THR B 1 526 ? 25.726 16.490 189.747 1.00 38.66 526 THR B C 1
ATOM 9260 O O . THR B 1 526 ? 25.533 15.281 189.774 1.00 39.96 526 THR B O 1
ATOM 9264 N N . ALA B 1 527 ? 25.253 17.313 190.669 1.00 39.02 527 ALA B N 1
ATOM 9265 C CA . ALA B 1 527 ? 24.418 16.817 191.757 1.00 40.21 527 ALA B CA 1
ATOM 9266 C C . ALA B 1 527 ? 22.994 17.341 191.575 1.00 39.61 527 ALA B C 1
ATOM 9267 O O . ALA B 1 527 ? 22.775 18.389 190.951 1.00 37.89 527 ALA B O 1
ATOM 9277 N N . ALA B 1 529 ? 19.185 18.047 193.656 1.00 37.23 529 ALA B N 1
ATOM 9278 C CA . ALA B 1 529 ? 18.520 18.192 194.942 1.00 38.34 529 ALA B CA 1
ATOM 9279 C C . ALA B 1 529 ? 17.050 18.603 194.808 1.00 39.38 529 ALA B C 1
ATOM 9280 O O . ALA B 1 529 ? 16.666 19.354 193.895 1.00 37.40 529 ALA B O 1
ATOM 9282 N N . LEU B 1 530 ? 16.238 18.111 195.744 1.00 39.25 530 LEU B N 1
ATOM 9283 C CA . LEU B 1 530 ? 14.811 18.384 195.769 1.00 38.99 530 LEU B CA 1
ATOM 9284 C C . LEU B 1 530 ? 14.343 19.068 197.051 1.00 39.89 530 LEU B C 1
ATOM 9285 O O . LEU B 1 530 ? 14.828 18.772 198.139 1.00 41.09 530 LEU B O 1
ATOM 9290 N N . LEU B 1 531 ? 13.382 19.973 196.908 1.00 41.13 531 LEU B N 1
ATOM 9291 C CA . LEU B 1 531 ? 12.766 20.660 198.044 1.00 40.66 531 LEU B CA 1
ATOM 9292 C C . LEU B 1 531 ? 11.318 20.192 197.937 1.00 41.06 531 LEU B C 1
ATOM 9293 O O . LEU B 1 531 ? 10.546 20.723 197.145 1.00 41.61 531 LEU B O 1
ATOM 9298 N N . PRO B 1 532 ? 10.938 19.173 198.720 1.00 42.44 532 PRO B N 1
ATOM 9299 C CA . PRO B 1 532 ? 9.573 18.641 198.677 1.00 44.30 532 PRO B CA 1
ATOM 9300 C C . PRO B 1 532 ? 8.457 19.616 199.038 1.00 45.88 532 PRO B C 1
ATOM 9301 O O . PRO B 1 532 ? 8.585 20.420 199.964 1.00 46.51 532 PRO B O 1
ATOM 9313 N N . SER B 1 534 ? 5.044 18.288 198.556 1.00 47.19 534 SER B N 1
ATOM 9314 C CA . SER B 1 534 ? 3.886 17.423 198.740 1.00 46.87 534 SER B CA 1
ATOM 9315 C C . SER B 1 534 ? 4.339 16.158 199.431 1.00 47.28 534 SER B C 1
ATOM 9316 O O . SER B 1 534 ? 5.531 15.930 199.611 1.00 47.18 534 SER B O 1
ATOM 9319 N N . ASP B 1 535 ? 3.380 15.330 199.816 1.00 49.39 535 ASP B N 1
ATOM 9320 C CA . ASP B 1 535 ? 3.702 14.074 200.474 1.00 50.40 535 ASP B CA 1
ATOM 9321 C C . ASP B 1 535 ? 4.445 13.168 199.498 1.00 50.79 535 ASP B C 1
ATOM 9322 O O . ASP B 1 535 ? 5.406 12.492 199.872 1.00 51.09 535 ASP B O 1
ATOM 9327 N N . ALA B 1 536 ? 4.001 13.160 198.244 1.00 49.53 536 ALA B N 1
ATOM 9328 C CA . ALA B 1 536 ? 4.648 12.337 197.238 1.00 49.36 536 ALA B CA 1
ATOM 9329 C C . ALA B 1 536 ? 6.071 12.859 197.080 1.00 48.60 536 ALA B C 1
ATOM 9330 O O . ALA B 1 536 ? 7.031 12.092 197.064 1.00 49.01 536 ALA B O 1
ATOM 9332 N N . GLY B 1 537 ? 6.200 14.173 196.982 1.00 48.14 537 GLY B N 1
ATOM 9333 C CA . GLY B 1 537 ? 7.513 14.766 196.836 1.00 48.92 537 GLY B CA 1
ATOM 9334 C C . GLY B 1 537 ? 8.412 14.493 198.028 1.00 49.52 537 GLY B C 1
ATOM 9335 O O . GLY B 1 537 ? 9.613 14.296 197.865 1.00 50.15 537 GLY B O 1
ATOM 9336 N N . LYS B 1 538 ? 7.843 14.485 199.231 1.00 49.48 538 LYS B N 1
ATOM 9337 C CA . LYS B 1 538 ? 8.632 14.230 200.432 1.00 49.01 538 LYS B CA 1
ATOM 9338 C C . LYS B 1 538 ? 9.093 12.786 200.453 1.00 46.87 538 LYS B C 1
ATOM 9339 O O . LYS B 1 538 ? 10.239 12.496 200.789 1.00 44.81 538 LYS B O 1
ATOM 9345 N N . GLN B 1 539 ? 8.190 11.885 200.092 1.00 46.14 539 GLN B N 1
ATOM 9346 C CA . GLN B 1 539 ? 8.508 10.467 200.071 1.00 47.13 539 GLN B CA 1
ATOM 9347 C C . GLN B 1 539 ? 9.566 10.151 199.017 1.00 46.16 539 GLN B C 1
ATOM 9348 O O . GLN B 1 539 ? 10.440 9.311 199.239 1.00 45.99 539 GLN B O 1
ATOM 9354 N N . LEU B 1 540 ? 9.492 10.835 197.878 1.00 44.49 540 LEU B N 1
ATOM 9355 C CA . LEU B 1 540 ? 10.445 10.593 196.799 1.00 43.40 540 LEU B CA 1
ATOM 9356 C C . LEU B 1 540 ? 11.840 11.059 197.208 1.00 41.19 540 LEU B C 1
ATOM 9357 O O . LEU B 1 540 ? 12.816 10.346 197.016 1.00 40.89 540 LEU B O 1
ATOM 9362 N N . ALA B 1 541 ? 11.924 12.256 197.775 1.00 41.01 541 ALA B N 1
ATOM 9363 C CA . ALA B 1 541 ? 13.210 12.822 198.188 1.00 42.53 541 ALA B CA 1
ATOM 9364 C C . ALA B 1 541 ? 13.896 12.013 199.271 1.00 43.86 541 ALA B C 1
ATOM 9365 O O . ALA B 1 541 ? 15.098 11.756 199.193 1.00 45.26 541 ALA B O 1
ATOM 9367 N N . GLU B 1 542 ? 13.134 11.610 200.282 1.00 46.57 542 GLU B N 1
ATOM 9368 C CA . GLU B 1 542 ? 13.694 10.833 201.379 1.00 49.62 542 GLU B CA 1
ATOM 9369 C C . GLU B 1 542 ? 14.172 9.477 200.871 1.00 49.28 542 GLU B C 1
ATOM 9370 O O . GLU B 1 542 ? 15.283 9.043 201.180 1.00 49.08 542 GLU B O 1
ATOM 9376 N N . ARG B 1 543 ? 13.342 8.812 200.075 1.00 50.29 543 ARG B N 1
ATOM 9377 C CA . ARG B 1 543 ? 13.710 7.497 199.565 1.00 51.45 543 ARG B CA 1
ATOM 9378 C C . ARG B 1 543 ? 14.984 7.574 198.733 1.00 50.76 543 ARG B C 1
ATOM 9379 O O . ARG B 1 543 ? 15.929 6.820 198.948 1.00 50.86 543 ARG B O 1
ATOM 9387 N N . GLU B 1 544 ? 15.018 8.494 197.783 1.00 49.59 544 GLU B N 1
ATOM 9388 C CA . GLU B 1 544 ? 16.195 8.630 196.947 1.00 49.55 544 GLU B CA 1
ATOM 9389 C C . GLU B 1 544 ? 17.402 9.028 197.795 1.00 48.93 544 GLU B C 1
ATOM 9390 O O . GLU B 1 544 ? 18.510 8.553 197.551 1.00 48.26 544 GLU B O 1
ATOM 9396 N N . HIS B 1 545 ? 17.188 9.884 198.797 1.00 47.76 545 HIS B N 1
ATOM 9397 C CA . HIS B 1 545 ? 18.292 10.308 199.659 1.00 46.60 545 HIS B CA 1
ATOM 9398 C C . HIS B 1 545 ? 18.847 9.107 200.407 1.00 45.01 545 HIS B C 1
ATOM 9399 O O . HIS B 1 545 ? 20.055 8.965 200.581 1.00 43.78 545 HIS B O 1
ATOM 9406 N N . TYR B 1 546 ? 17.950 8.242 200.851 1.00 44.90 546 TYR B N 1
ATOM 9407 C CA . TYR B 1 546 ? 18.351 7.044 201.566 1.00 44.58 546 TYR B CA 1
ATOM 9408 C C . TYR B 1 546 ? 19.177 6.163 200.624 1.00 44.56 546 TYR B C 1
ATOM 9409 O O . TYR B 1 546 ? 20.192 5.594 201.016 1.00 44.68 546 TYR B O 1
ATOM 9418 N N . ARG B 1 547 ? 18.728 6.067 199.377 1.00 44.89 547 ARG B N 1
ATOM 9419 C CA . ARG B 1 547 ? 19.397 5.286 198.337 1.00 44.42 547 ARG B CA 1
ATOM 9420 C C . ARG B 1 547 ? 20.826 5.807 198.146 1.00 42.90 547 ARG B C 1
ATOM 9421 O O . ARG B 1 547 ? 21.790 5.045 198.105 1.00 40.14 547 ARG B O 1
ATOM 9429 N N . LEU B 1 548 ? 20.947 7.123 198.029 1.00 42.84 548 LEU B N 1
ATOM 9430 C CA . LEU B 1 548 ? 22.243 7.762 197.842 1.00 43.35 548 LEU B CA 1
ATOM 9431 C C . LEU B 1 548 ? 23.176 7.430 199.010 1.00 44.30 548 LEU B C 1
ATOM 9432 O O . LEU B 1 548 ? 24.376 7.284 198.822 1.00 46.37 548 LEU B O 1
ATOM 9437 N N . ARG B 1 549 ? 22.625 7.311 200.215 1.00 44.11 549 ARG B N 1
ATOM 9438 C CA . ARG B 1 549 ? 23.445 6.983 201.373 1.00 43.41 549 ARG B CA 1
ATOM 9439 C C . ARG B 1 549 ? 23.993 5.563 201.266 1.00 42.07 549 ARG B C 1
ATOM 9440 O O . ARG B 1 549 ? 25.109 5.287 201.700 1.00 41.87 549 ARG B O 1
ATOM 9448 N N . ARG B 1 550 ? 23.220 4.666 200.662 1.00 41.99 550 ARG B N 1
ATOM 9449 C CA . ARG B 1 550 ? 23.662 3.285 200.505 1.00 41.40 550 ARG B CA 1
ATOM 9450 C C . ARG B 1 550 ? 24.690 3.114 199.386 1.00 41.10 550 ARG B C 1
ATOM 9451 O O . ARG B 1 550 ? 25.438 2.141 199.372 1.00 41.33 550 ARG B O 1
ATOM 9459 N N . ASP B 1 551 ? 24.721 4.056 198.450 1.00 41.44 551 ASP B N 1
ATOM 9460 C CA . ASP B 1 551 ? 25.655 3.988 197.328 1.00 42.48 551 ASP B CA 1
ATOM 9461 C C . ASP B 1 551 ? 26.847 4.912 197.539 1.00 40.99 551 ASP B C 1
ATOM 9462 O O . ASP B 1 551 ? 27.822 4.868 196.785 1.00 41.28 551 ASP B O 1
ATOM 9467 N N . ALA B 1 552 ? 26.765 5.748 198.565 1.00 39.07 552 ALA B N 1
ATOM 9468 C CA . ALA B 1 552 ? 27.828 6.703 198.869 1.00 39.18 552 ALA B CA 1
ATOM 9469 C C . ALA B 1 552 ? 29.254 6.148 198.782 1.00 39.74 552 ALA B C 1
ATOM 9470 O O . ALA B 1 552 ? 30.130 6.790 198.207 1.00 38.95 552 ALA B O 1
ATOM 9472 N N . GLN B 1 553 ? 29.499 4.967 199.340 1.00 40.50 553 GLN B N 1
ATOM 9473 C CA . GLN B 1 553 ? 30.842 4.408 199.287 1.00 42.59 553 GLN B CA 1
ATOM 9474 C C . GLN B 1 553 ? 31.250 4.102 197.849 1.00 43.52 553 GLN B C 1
ATOM 9475 O O . GLN B 1 553 ? 32.274 4.584 197.372 1.00 44.67 553 GLN B O 1
ATOM 9481 N N . ALA B 1 554 ? 30.450 3.301 197.160 1.00 43.46 554 ALA B N 1
ATOM 9482 C CA . ALA B 1 554 ? 30.744 2.941 195.777 1.00 43.24 554 ALA B CA 1
ATOM 9483 C C . ALA B 1 554 ? 30.944 4.196 194.923 1.00 43.25 554 ALA B C 1
ATOM 9484 O O . ALA B 1 554 ? 31.856 4.262 194.099 1.00 43.65 554 ALA B O 1
ATOM 9486 N N . LEU B 1 555 ? 30.099 5.194 195.133 1.00 43.87 555 LEU B N 1
ATOM 9487 C CA . LEU B 1 555 ? 30.197 6.434 194.379 1.00 44.87 555 LEU B CA 1
ATOM 9488 C C . LEU B 1 555 ? 31.499 7.179 194.660 1.00 45.37 555 LEU B C 1
ATOM 9489 O O . LEU B 1 555 ? 32.265 7.475 193.733 1.00 46.18 555 LEU B O 1
ATOM 9494 N N . ALA B 1 556 ? 31.757 7.478 195.929 1.00 44.65 556 ALA B N 1
ATOM 9495 C CA . ALA B 1 556 ? 32.974 8.195 196.301 1.00 44.83 556 ALA B CA 1
ATOM 9496 C C . ALA B 1 556 ? 34.236 7.537 195.739 1.00 45.50 556 ALA B C 1
ATOM 9497 O O . ALA B 1 556 ? 35.159 8.232 195.310 1.00 45.14 556 ALA B O 1
ATOM 9499 N N . GLN B 1 557 ? 34.271 6.206 195.717 1.00 45.91 557 GLN B N 1
ATOM 9500 C CA . GLN B 1 557 ? 35.439 5.494 195.207 1.00 47.94 557 GLN B CA 1
ATOM 9501 C C . GLN B 1 557 ? 35.531 5.609 193.690 1.00 48.49 557 GLN B C 1
ATOM 9502 O O . GLN B 1 557 ? 36.622 5.662 193.116 1.00 49.08 557 GLN B O 1
ATOM 9508 N N . TRP B 1 558 ? 34.385 5.667 193.034 1.00 48.28 558 TRP B N 1
ATOM 9509 C CA . TRP B 1 558 ? 34.389 5.775 191.587 1.00 47.76 558 TRP B CA 1
ATOM 9510 C C . TRP B 1 558 ? 34.706 7.185 191.107 1.00 46.59 558 TRP B C 1
ATOM 9511 O O . TRP B 1 558 ? 35.385 7.357 190.105 1.00 44.85 558 TRP B O 1
ATOM 9522 N N . ASN B 1 559 ? 34.228 8.197 191.820 1.00 47.08 559 ASN B N 1
ATOM 9523 C CA . ASN B 1 559 ? 34.488 9.568 191.397 1.00 48.37 559 ASN B CA 1
ATOM 9524 C C . ASN B 1 559 ? 35.787 10.153 191.928 1.00 49.50 559 ASN B C 1
ATOM 9525 O O . ASN B 1 559 ? 36.371 11.036 191.303 1.00 48.81 559 ASN B O 1
ATOM 9530 N N . GLY B 1 560 ? 36.237 9.659 193.079 1.00 50.99 560 GLY B N 1
ATOM 9531 C CA . GLY B 1 560 ? 37.456 10.171 193.675 1.00 51.29 560 GLY B CA 1
ATOM 9532 C C . GLY B 1 560 ? 37.151 11.343 194.596 1.00 52.87 560 GLY B C 1
ATOM 9533 O O . GLY B 1 560 ? 38.033 12.142 194.911 1.00 53.05 560 GLY B O 1
ATOM 9534 N N . GLU B 1 561 ? 35.890 11.455 195.009 1.00 52.50 561 GLU B N 1
ATOM 9535 C CA . GLU B 1 561 ? 35.447 12.519 195.910 1.00 53.64 561 GLU B CA 1
ATOM 9536 C C . GLU B 1 561 ? 34.335 11.981 196.791 1.00 53.88 561 GLU B C 1
ATOM 9537 O O . GLU B 1 561 ? 33.379 11.372 196.313 1.00 53.90 561 GLU B O 1
ATOM 9543 N N . THR B 1 562 ? 34.457 12.205 198.086 1.00 53.13 562 THR B N 1
ATOM 9544 C CA . THR B 1 562 ? 33.457 11.702 198.996 1.00 53.21 562 THR B CA 1
ATOM 9545 C C . THR B 1 562 ? 32.193 12.541 198.918 1.00 52.20 562 THR B C 1
ATOM 9546 O O . THR B 1 562 ? 32.244 13.740 198.647 1.00 52.43 562 THR B O 1
ATOM 9550 N N . LEU B 1 563 ? 31.058 11.887 199.127 1.00 51.58 563 LEU B N 1
ATOM 9551 C CA . LEU B 1 563 ? 29.759 12.547 199.109 1.00 51.46 563 LEU B CA 1
ATOM 9552 C C . LEU B 1 563 ? 29.463 13.030 200.530 1.00 51.72 563 LEU B C 1
ATOM 9553 O O . LEU B 1 563 ? 29.794 12.349 201.508 1.00 53.75 563 LEU B O 1
ATOM 9558 N N . PRO B 1 564 ? 28.829 14.204 200.663 1.00 50.90 564 PRO B N 1
ATOM 9559 C CA . PRO B 1 564 ? 28.494 14.772 201.972 1.00 50.65 564 PRO B CA 1
ATOM 9560 C C . PRO B 1 564 ? 27.232 14.203 202.612 1.00 51.25 564 PRO B C 1
ATOM 9561 O O . PRO B 1 564 ? 26.322 14.943 202.981 1.00 50.70 564 PRO B O 1
ATOM 9565 N N . VAL B 1 565 ? 27.184 12.887 202.747 1.00 51.98 565 VAL B N 1
ATOM 9566 C CA . VAL B 1 565 ? 26.039 12.234 203.354 1.00 54.58 565 VAL B CA 1
ATOM 9567 C C . VAL B 1 565 ? 26.630 11.145 204.226 1.00 55.93 565 VAL B C 1
ATOM 9568 O O . VAL B 1 565 ? 27.791 10.780 204.053 1.00 56.25 565 VAL B O 1
ATOM 9572 N N . ASP B 1 566 ? 25.847 10.623 205.157 1.00 56.92 566 ASP B N 1
ATOM 9573 C CA . ASP B 1 566 ? 26.357 9.572 206.013 1.00 59.72 566 ASP B CA 1
ATOM 9574 C C . ASP B 1 566 ? 26.073 8.221 205.375 1.00 58.82 566 ASP B C 1
ATOM 9575 O O . ASP B 1 566 ? 24.939 7.756 205.348 1.00 58.70 566 ASP B O 1
ATOM 9580 N N . PRO B 1 567 ? 27.119 7.576 204.851 1.00 58.21 567 PRO B N 1
ATOM 9581 C CA . PRO B 1 567 ? 27.046 6.276 204.188 1.00 58.65 567 PRO B CA 1
ATOM 9582 C C . PRO B 1 567 ? 26.566 5.087 205.003 1.00 59.21 567 PRO B C 1
ATOM 9583 O O . PRO B 1 567 ? 26.883 4.944 206.184 1.00 60.41 567 PRO B O 1
ATOM 9587 N N . LEU B 1 568 ? 25.784 4.274 204.343 1.00 58.67 568 LEU B N 1
ATOM 9588 C CA . LEU B 1 568 ? 25.263 3.056 204.898 1.00 58.70 568 LEU B CA 1
ATOM 9589 C C . LEU B 1 568 ? 25.951 1.955 204.099 1.00 58.92 568 LEU B C 1
ATOM 9590 O O . LEU B 1 568 ? 25.691 1.800 202.908 1.00 59.38 568 LEU B O 1
ATOM 9595 N N . ASN B 1 569 ? 26.860 1.183 204.688 1.00 59.66 569 ASN B N 1
ATOM 9596 C CA . ASN B 1 569 ? 27.595 0.179 203.913 1.00 60.86 569 ASN B CA 1
ATOM 9597 C C . ASN B 1 569 ? 27.028 -1.272 203.870 1.00 61.09 569 ASN B C 1
ATOM 9598 O O . ASN B 1 569 ? 27.663 -2.137 203.272 1.00 62.14 569 ASN B O 1
ATOM 9603 N N . ASP B 1 570 ? 25.863 -1.524 204.434 1.00 61.24 570 ASP B N 1
ATOM 9604 C CA . ASP B 1 570 ? 25.327 -2.891 204.317 1.00 61.52 570 ASP B CA 1
ATOM 9605 C C . ASP B 1 570 ? 25.246 -3.363 202.867 1.00 59.68 570 ASP B C 1
ATOM 9606 O O . ASP B 1 570 ? 24.596 -2.733 202.042 1.00 59.32 570 ASP B O 1
ATOM 9611 N N . ALA B 1 571 ? 25.914 -4.467 202.562 1.00 58.25 571 ALA B N 1
ATOM 9612 C CA . ALA B 1 571 ? 25.928 -4.998 201.206 1.00 57.33 571 ALA B CA 1
ATOM 9613 C C . ALA B 1 571 ? 24.736 -5.908 200.906 1.00 56.49 571 ALA B C 1
ATOM 9614 O O . ALA B 1 571 ? 24.696 -6.562 199.859 1.00 55.39 571 ALA B O 1
ATOM 9616 N N . VAL B 1 572 ? 23.764 -5.950 201.813 1.00 55.53 572 VAL B N 1
ATOM 9617 C CA . VAL B 1 572 ? 22.606 -6.809 201.605 1.00 54.99 572 VAL B CA 1
ATOM 9618 C C . VAL B 1 572 ? 21.701 -6.255 200.502 1.00 54.00 572 VAL B C 1
ATOM 9619 O O . VAL B 1 572 ? 21.497 -5.041 200.389 1.00 54.59 572 VAL B O 1
ATOM 9623 N N . LEU B 1 573 ? 21.162 -7.158 199.692 1.00 51.14 573 LEU B N 1
ATOM 9624 C CA . LEU B 1 573 ? 20.294 -6.777 198.593 1.00 49.21 573 LEU B CA 1
ATOM 9625 C C . LEU B 1 573 ? 18.893 -6.364 199.032 1.00 49.04 573 LEU B C 1
ATOM 9626 O O . LEU B 1 573 ? 18.142 -7.147 199.605 1.00 49.37 573 LEU B O 1
ATOM 9631 N N . SER B 1 574 ? 18.555 -5.117 198.746 1.00 48.95 574 SER B N 1
ATOM 9632 C CA . SER B 1 574 ? 17.253 -4.568 199.071 1.00 49.49 574 SER B CA 1
ATOM 9633 C C . SER B 1 574 ? 16.234 -4.983 198.019 1.00 49.70 574 SER B C 1
ATOM 9634 O O . SER B 1 574 ? 16.594 -5.522 196.974 1.00 49.06 574 SER B O 1
ATOM 9637 N N . ASP B 1 575 ? 14.958 -4.739 198.293 1.00 50.08 575 ASP B N 1
ATOM 9638 C CA . ASP B 1 575 ? 13.932 -5.061 197.316 1.00 51.12 575 ASP B CA 1
ATOM 9639 C C . ASP B 1 575 ? 14.028 -4.022 196.201 1.00 50.13 575 ASP B C 1
ATOM 9640 O O . ASP B 1 575 ? 13.720 -4.311 195.049 1.00 49.32 575 ASP B O 1
ATOM 9645 N N . ASP B 1 576 ? 14.464 -2.814 196.558 1.00 48.84 576 ASP B N 1
ATOM 9646 C CA . ASP B 1 576 ? 14.633 -1.758 195.579 1.00 48.08 576 ASP B CA 1
ATOM 9647 C C . ASP B 1 576 ? 15.829 -2.124 194.713 1.00 46.98 576 ASP B C 1
ATOM 9648 O O . ASP B 1 576 ? 15.847 -1.821 193.516 1.00 46.56 576 ASP B O 1
ATOM 9653 N N . ASP B 1 577 ? 16.832 -2.765 195.318 1.00 44.26 577 ASP B N 1
ATOM 9654 C CA . ASP B 1 577 ? 18.021 -3.174 194.575 1.00 42.75 577 ASP B CA 1
ATOM 9655 C C . ASP B 1 577 ? 17.620 -4.142 193.466 1.00 41.48 577 ASP B C 1
ATOM 9656 O O . ASP B 1 577 ? 18.058 -4.009 192.328 1.00 39.38 577 ASP B O 1
ATOM 9661 N N . TRP B 1 578 ? 16.790 -5.119 193.816 1.00 39.26 578 TRP B N 1
ATOM 9662 C CA . TRP B 1 578 ? 16.342 -6.121 192.868 1.00 39.11 578 TRP B CA 1
ATOM 9663 C C . TRP B 1 578 ? 15.624 -5.533 191.674 1.00 39.72 578 TRP B C 1
ATOM 9664 O O . TRP B 1 578 ? 15.757 -6.039 190.567 1.00 38.37 578 TRP B O 1
ATOM 9675 N N . LEU B 1 579 ? 14.853 -4.477 191.908 1.00 39.96 579 LEU B N 1
ATOM 9676 C CA . LEU B 1 579 ? 14.120 -3.831 190.834 1.00 41.74 579 LEU B CA 1
ATOM 9677 C C . LEU B 1 579 ? 15.127 -3.163 189.897 1.00 41.72 579 LEU B C 1
ATOM 9678 O O . LEU B 1 579 ? 15.054 -3.334 188.683 1.00 43.92 579 LEU B O 1
ATOM 9683 N N . GLU B 1 580 ? 16.065 -2.412 190.472 1.00 41.56 580 GLU B N 1
ATOM 9684 C CA . GLU B 1 580 ? 17.102 -1.723 189.705 1.00 42.67 580 GLU B CA 1
ATOM 9685 C C . GLU B 1 580 ? 17.931 -2.718 188.927 1.00 41.15 580 GLU B C 1
ATOM 9686 O O . GLU B 1 580 ? 18.172 -2.549 187.732 1.00 40.11 580 GLU B O 1
ATOM 9692 N N . LEU B 1 581 ? 18.373 -3.748 189.635 1.00 39.44 581 LEU B N 1
ATOM 9693 C CA . LEU B 1 581 ? 19.192 -4.787 189.052 1.00 39.52 581 LEU B CA 1
ATOM 9694 C C . LEU B 1 581 ? 18.506 -5.383 187.825 1.00 39.33 581 LEU B C 1
ATOM 9695 O O . LEU B 1 581 ? 19.139 -5.587 186.790 1.00 39.34 581 LEU B O 1
ATOM 9700 N N . ALA B 1 582 ? 17.208 -5.642 187.939 1.00 37.52 582 ALA B N 1
ATOM 9701 C CA . ALA B 1 582 ? 16.450 -6.204 186.830 1.00 37.30 582 ALA B CA 1
ATOM 9702 C C . ALA B 1 582 ? 16.378 -5.182 185.680 1.00 36.21 582 ALA B C 1
ATOM 9703 O O . ALA B 1 582 ? 16.396 -5.547 184.506 1.00 35.94 582 ALA B O 1
ATOM 9705 N N . GLY B 1 583 ? 16.299 -3.906 186.037 1.00 34.81 583 GLY B N 1
ATOM 9706 C CA . GLY B 1 583 ? 16.252 -2.855 185.044 1.00 34.97 583 GLY B CA 1
ATOM 9707 C C . GLY B 1 583 ? 17.546 -2.811 184.256 1.00 36.45 583 GLY B C 1
ATOM 9708 O O . GLY B 1 583 ? 17.550 -2.450 183.077 1.00 36.29 583 GLY B O 1
ATOM 9709 N N . PHE B 1 584 ? 18.652 -3.174 184.903 1.00 35.92 584 PHE B N 1
ATOM 9710 C CA . PHE B 1 584 ? 19.948 -3.194 184.235 1.00 34.53 584 PHE B CA 1
ATOM 9711 C C . PHE B 1 584 ? 20.090 -4.474 183.425 1.00 35.10 584 PHE B C 1
ATOM 9712 O O . PHE B 1 584 ? 20.653 -4.480 182.323 1.00 34.33 584 PHE B O 1
ATOM 9720 N N . ALA B 1 585 ? 19.564 -5.557 183.980 1.00 35.00 585 ALA B N 1
ATOM 9721 C CA . ALA B 1 585 ? 19.648 -6.859 183.341 1.00 36.74 585 ALA B CA 1
ATOM 9722 C C . ALA B 1 585 ? 18.731 -7.078 182.138 1.00 37.91 585 ALA B C 1
ATOM 9723 O O . ALA B 1 585 ? 19.132 -7.685 181.138 1.00 38.94 585 ALA B O 1
ATOM 9725 N N . PHE B 1 586 ? 17.503 -6.582 182.292 1.00 37.72 586 PHE B N 1
ATOM 9726 C CA . PHE B 1 586 ? 16.541 -6.811 181.234 1.00 35.77 586 PHE B CA 1
ATOM 9727 C C . PHE B 1 586 ? 16.067 -5.596 180.496 1.00 34.43 586 PHE B C 1
ATOM 9728 O O . PHE B 1 586 ? 15.120 -5.677 179.721 1.00 34.29 586 PHE B O 1
ATOM 9736 N N . ALA B 1 587 ? 16.680 -4.455 180.755 1.00 34.92 587 ALA B N 1
ATOM 9737 C CA . ALA B 1 587 ? 16.315 -3.186 180.129 1.00 32.71 587 ALA B CA 1
ATOM 9738 C C . ALA B 1 587 ? 17.610 -2.418 179.845 1.00 32.98 587 ALA B C 1
ATOM 9739 O O . ALA B 1 587 ? 18.668 -3.026 179.710 1.00 34.08 587 ALA B O 1
ATOM 9741 N N . HIS B 1 588 ? 17.555 -1.111 179.755 1.00 33.88 588 HIS B N 1
ATOM 9742 C CA . HIS B 1 588 ? 18.725 -0.332 179.399 1.00 35.37 588 HIS B CA 1
ATOM 9743 C C . HIS B 1 588 ? 19.158 0.690 180.418 1.00 36.73 588 HIS B C 1
ATOM 9744 O O . HIS B 1 588 ? 19.542 1.798 180.042 1.00 36.33 588 HIS B O 1
ATOM 9751 N N . ARG B 1 589 ? 19.092 0.335 181.699 1.00 36.39 589 ARG B N 1
ATOM 9752 C CA . ARG B 1 589 ? 19.571 1.245 182.724 1.00 35.78 589 ARG B CA 1
ATOM 9753 C C . ARG B 1 589 ? 21.085 1.278 182.555 1.00 33.61 589 ARG B C 1
ATOM 9754 O O . ARG B 1 589 ? 21.713 0.248 182.316 1.00 33.92 589 ARG B O 1
ATOM 9762 N N . PRO B 1 590 ? 21.688 2.463 182.638 1.00 31.96 590 PRO B N 1
ATOM 9763 C CA . PRO B 1 590 ? 23.143 2.580 182.488 1.00 32.97 590 PRO B CA 1
ATOM 9764 C C . PRO B 1 590 ? 23.901 1.883 183.632 1.00 35.47 590 PRO B C 1
ATOM 9765 O O . PRO B 1 590 ? 23.377 1.722 184.744 1.00 36.56 590 PRO B O 1
ATOM 9769 N N . LEU B 1 591 ? 25.136 1.486 183.350 1.00 35.76 591 LEU B N 1
ATOM 9770 C CA . LEU B 1 591 ? 25.992 0.815 184.318 1.00 36.93 591 LEU B CA 1
ATOM 9771 C C . LEU B 1 591 ? 26.251 1.681 185.570 1.00 38.33 591 LEU B C 1
ATOM 9772 O O . LEU B 1 591 ? 25.935 1.273 186.691 1.00 37.48 591 LEU B O 1
ATOM 9777 N N . LEU B 1 592 ? 26.824 2.868 185.374 1.00 39.07 592 LEU B N 1
ATOM 9778 C CA . LEU B 1 592 ? 27.128 3.786 186.476 1.00 39.72 592 LEU B CA 1
ATOM 9779 C C . LEU B 1 592 ? 25.894 4.168 187.299 1.00 41.22 592 LEU B C 1
ATOM 9780 O O . LEU B 1 592 ? 25.997 4.523 188.475 1.00 41.86 592 LEU B O 1
ATOM 9785 N N . THR B 1 593 ? 24.730 4.111 186.664 1.00 41.27 593 THR B N 1
ATOM 9786 C CA . THR B 1 593 ? 23.466 4.405 187.329 1.00 38.41 593 THR B CA 1
ATOM 9787 C C . THR B 1 593 ? 23.197 3.240 188.275 1.00 37.30 593 THR B C 1
ATOM 9788 O O . THR B 1 593 ? 22.588 3.403 189.324 1.00 36.52 593 THR B O 1
ATOM 9792 N N . SER B 1 594 ? 23.670 2.065 187.880 1.00 36.09 594 SER B N 1
ATOM 9793 C CA . SER B 1 594 ? 23.487 0.852 188.651 1.00 37.72 594 SER B CA 1
ATOM 9794 C C . SER B 1 594 ? 24.729 0.481 189.465 1.00 37.31 594 SER B C 1
ATOM 9795 O O . SER B 1 594 ? 24.812 -0.628 189.978 1.00 38.00 594 SER B O 1
ATOM 9798 N N . LEU B 1 595 ? 25.687 1.400 189.577 1.00 38.04 595 LEU B N 1
ATOM 9799 C CA . LEU B 1 595 ? 26.931 1.138 190.306 1.00 38.66 595 LEU B CA 1
ATOM 9800 C C . LEU B 1 595 ? 26.704 0.572 191.710 1.00 39.50 595 LEU B C 1
ATOM 9801 O O . LEU B 1 595 ? 27.243 -0.476 192.067 1.00 40.16 595 LEU B O 1
ATOM 9806 N N . GLY B 1 596 ? 25.890 1.263 192.496 1.00 39.99 596 GLY B N 1
ATOM 9807 C CA . GLY B 1 596 ? 25.606 0.810 193.844 1.00 41.29 596 GLY B CA 1
ATOM 9808 C C . GLY B 1 596 ? 25.036 -0.592 193.937 1.00 40.72 596 GLY B C 1
ATOM 9809 O O . GLY B 1 596 ? 25.662 -1.486 194.516 1.00 41.85 596 GLY B O 1
ATOM 9810 N N . CYS B 1 597 ? 23.852 -0.793 193.368 1.00 39.94 597 CYS B N 1
ATOM 9811 C CA . CYS B 1 597 ? 23.198 -2.103 193.412 1.00 40.72 597 CYS B CA 1
ATOM 9812 C C . CYS B 1 597 ? 24.015 -3.224 192.762 1.00 39.76 597 CYS B C 1
ATOM 9813 O O . CYS B 1 597 ? 23.919 -4.380 193.164 1.00 40.80 597 CYS B O 1
ATOM 9816 N N . LEU B 1 598 ? 24.817 -2.884 191.757 1.00 40.16 598 LEU B N 1
ATOM 9817 C CA . LEU B 1 598 ? 25.640 -3.883 191.064 1.00 40.67 598 LEU B CA 1
ATOM 9818 C C . LEU B 1 598 ? 26.781 -4.405 191.957 1.00 39.13 598 LEU B C 1
ATOM 9819 O O . LEU B 1 598 ? 27.076 -5.603 191.969 1.00 38.53 598 LEU B O 1
ATOM 9824 N N . LEU B 1 599 ? 27.410 -3.503 192.707 1.00 37.73 599 LEU B N 1
ATOM 9825 C CA . LEU B 1 599 ? 28.493 -3.879 193.610 1.00 38.11 599 LEU B CA 1
ATOM 9826 C C . LEU B 1 599 ? 27.909 -4.784 194.689 1.00 38.06 599 LEU B C 1
ATOM 9827 O O . LEU B 1 599 ? 28.503 -5.795 195.046 1.00 39.37 599 LEU B O 1
ATOM 9832 N N . ARG B 1 600 ? 26.729 -4.428 195.187 1.00 37.49 600 ARG B N 1
ATOM 9833 C CA . ARG B 1 600 ? 26.072 -5.228 196.217 1.00 38.55 600 ARG B CA 1
ATOM 9834 C C . ARG B 1 600 ? 25.737 -6.595 195.672 1.00 38.46 600 ARG B C 1
ATOM 9835 O O . ARG B 1 600 ? 25.840 -7.592 196.378 1.00 39.94 600 ARG B O 1
ATOM 9843 N N . LEU B 1 601 ? 25.327 -6.646 194.411 1.00 37.11 601 LEU B N 1
ATOM 9844 C CA . LEU B 1 601 ? 25.003 -7.928 193.802 1.00 35.97 601 LEU B CA 1
ATOM 9845 C C . LEU B 1 601 ? 26.248 -8.798 193.700 1.00 35.79 601 LEU B C 1
ATOM 9846 O O . LEU B 1 601 ? 26.178 -10.008 193.892 1.00 36.79 601 LEU B O 1
ATOM 9851 N N . LEU B 1 602 ? 27.386 -8.175 193.397 1.00 36.74 602 LEU B N 1
ATOM 9852 C CA . LEU B 1 602 ? 28.650 -8.900 193.264 1.00 35.49 602 LEU B CA 1
ATOM 9853 C C . LEU B 1 602 ? 29.156 -9.457 194.593 1.00 35.54 602 LEU B C 1
ATOM 9854 O O . LEU B 1 602 ? 29.720 -10.549 194.622 1.00 34.26 602 LEU B O 1
ATOM 9859 N N . GLN B 1 603 ? 28.954 -8.720 195.685 1.00 35.95 603 GLN B N 1
ATOM 9860 C CA . GLN B 1 603 ? 29.380 -9.202 197.003 1.00 38.74 603 GLN B CA 1
ATOM 9861 C C . GLN B 1 603 ? 28.611 -10.456 197.393 1.00 40.70 603 GLN B C 1
ATOM 9862 O O . GLN B 1 603 ? 29.146 -11.340 198.060 1.00 40.90 603 GLN B O 1
ATOM 9868 N N . THR B 1 604 ? 27.355 -10.537 196.964 1.00 41.28 604 THR B N 1
ATOM 9869 C CA . THR B 1 604 ? 26.523 -11.683 197.295 1.00 42.15 604 THR B CA 1
ATOM 9870 C C . THR B 1 604 ? 26.528 -12.783 196.249 1.00 41.62 604 THR B C 1
ATOM 9871 O O . THR B 1 604 ? 26.293 -13.945 196.562 1.00 41.24 604 THR B O 1
ATOM 9875 N N . SER B 1 605 ? 26.804 -12.421 195.005 1.00 42.59 605 SER B N 1
ATOM 9876 C CA . SER B 1 605 ? 26.837 -13.403 193.935 1.00 42.26 605 SER B CA 1
ATOM 9877 C C . SER B 1 605 ? 28.089 -14.269 193.998 1.00 43.05 605 SER B C 1
ATOM 9878 O O . SER B 1 605 ? 29.193 -13.774 194.225 1.00 42.73 605 SER B O 1
ATOM 9881 N N . GLU B 1 606 ? 27.910 -15.563 193.768 1.00 43.94 606 GLU B N 1
ATOM 9882 C CA . GLU B 1 606 ? 29.022 -16.501 193.789 1.00 46.60 606 GLU B CA 1
ATOM 9883 C C . GLU B 1 606 ? 29.527 -16.809 192.386 1.00 46.65 606 GLU B C 1
ATOM 9884 O O . GLU B 1 606 ? 30.441 -17.606 192.217 1.00 47.26 606 GLU B O 1
ATOM 9890 N N . LEU B 1 607 ? 28.929 -16.170 191.382 1.00 47.19 607 LEU B N 1
ATOM 9891 C CA . LEU B 1 607 ? 29.322 -16.360 189.989 1.00 45.76 607 LEU B CA 1
ATOM 9892 C C . LEU B 1 607 ? 30.554 -15.527 189.603 1.00 45.63 607 LEU B C 1
ATOM 9893 O O . LEU B 1 607 ? 30.832 -14.499 190.211 1.00 45.22 607 LEU B O 1
ATOM 9898 N N . ALA B 1 608 ? 31.292 -15.970 188.590 1.00 44.52 608 ALA B N 1
ATOM 9899 C CA . ALA B 1 608 ? 32.479 -15.241 188.161 1.00 43.92 608 ALA B CA 1
ATOM 9900 C C . ALA B 1 608 ? 32.176 -13.819 187.704 1.00 42.58 608 ALA B C 1
ATOM 9901 O O . ALA B 1 608 ? 32.801 -12.871 188.173 1.00 45.64 608 ALA B O 1
ATOM 9903 N N . LEU B 1 609 ? 31.229 -13.669 186.781 1.00 42.10 609 LEU B N 1
ATOM 9904 C CA . LEU B 1 609 ? 30.865 -12.347 186.251 1.00 39.12 609 LEU B CA 1
ATOM 9905 C C . LEU B 1 609 ? 32.117 -11.510 185.953 1.00 38.51 609 LEU B C 1
ATOM 9906 O O . LEU B 1 609 ? 32.295 -10.415 186.504 1.00 41.60 609 LEU B O 1
ATOM 9911 N N . PRO B 1 610 ? 32.999 -12.008 185.068 1.00 36.94 610 PRO B N 1
ATOM 9912 C CA . PRO B 1 610 ? 34.234 -11.308 184.704 1.00 36.27 610 PRO B CA 1
ATOM 9913 C C . PRO B 1 610 ? 34.089 -9.897 184.134 1.00 38.55 610 PRO B C 1
ATOM 9914 O O . PRO B 1 610 ? 34.846 -8.993 184.503 1.00 39.61 610 PRO B O 1
ATOM 9918 N N . ALA B 1 611 ? 33.122 -9.700 183.241 1.00 39.61 611 ALA B N 1
ATOM 9919 C CA . ALA B 1 611 ? 32.912 -8.387 182.632 1.00 38.74 611 ALA B CA 1
ATOM 9920 C C . ALA B 1 611 ? 32.500 -7.373 183.686 1.00 38.77 611 ALA B C 1
ATOM 9921 O O . ALA B 1 611 ? 32.933 -6.224 183.674 1.00 38.93 611 ALA B O 1
ATOM 9923 N N . LEU B 1 612 ? 31.647 -7.806 184.601 1.00 38.63 612 LEU B N 1
ATOM 9924 C CA . LEU B 1 612 ? 31.184 -6.920 185.653 1.00 39.07 612 LEU B CA 1
ATOM 9925 C C . LEU B 1 612 ? 32.276 -6.684 186.711 1.00 38.65 612 LEU B C 1
ATOM 9926 O O . LEU B 1 612 ? 32.578 -5.542 187.056 1.00 37.44 612 LEU B O 1
ATOM 9931 N N . ARG B 1 613 ? 32.884 -7.759 187.206 1.00 38.97 613 ARG B N 1
ATOM 9932 C CA . ARG B 1 613 ? 33.911 -7.622 188.238 1.00 40.99 613 ARG B CA 1
ATOM 9933 C C . ARG B 1 613 ? 35.148 -6.872 187.746 1.00 41.32 613 ARG B C 1
ATOM 9934 O O . ARG B 1 613 ? 35.686 -6.008 188.454 1.00 39.88 613 ARG B O 1
ATOM 9942 N N . GLY B 1 614 ? 35.585 -7.198 186.529 1.00 41.29 614 GLY B N 1
ATOM 9943 C CA . GLY B 1 614 ? 36.751 -6.552 185.957 1.00 40.45 614 GLY B CA 1
ATOM 9944 C C . GLY B 1 614 ? 36.653 -5.036 185.937 1.00 41.85 614 GLY B C 1
ATOM 9945 O O . GLY B 1 614 ? 37.629 -4.344 186.202 1.00 42.17 614 GLY B O 1
ATOM 9946 N N . ARG B 1 615 ? 35.471 -4.514 185.633 1.00 42.13 615 ARG B N 1
ATOM 9947 C CA . ARG B 1 615 ? 35.260 -3.078 185.568 1.00 42.54 615 ARG B CA 1
ATOM 9948 C C . ARG B 1 615 ? 34.879 -2.488 186.917 1.00 43.28 615 ARG B C 1
ATOM 9949 O O . ARG B 1 615 ? 35.423 -1.464 187.323 1.00 42.49 615 ARG B O 1
ATOM 9957 N N . LEU B 1 616 ? 33.940 -3.131 187.609 1.00 44.52 616 LEU B N 1
ATOM 9958 C CA . LEU B 1 616 ? 33.474 -2.611 188.889 1.00 47.33 616 LEU B CA 1
ATOM 9959 C C . LEU B 1 616 ? 34.290 -3.016 190.116 1.00 48.17 616 LEU B C 1
ATOM 9960 O O . LEU B 1 616 ? 34.371 -2.250 191.076 1.00 48.84 616 LEU B O 1
ATOM 9965 N N . GLN B 1 617 ? 34.885 -4.205 190.086 1.00 48.97 617 GLN B N 1
ATOM 9966 C CA . GLN B 1 617 ? 35.972 -4.353 191.208 1.00 50.80 617 GLN B CA 1
ATOM 9967 C C . GLN B 1 617 ? 37.454 -4.033 190.955 1.00 52.14 617 GLN B C 1
ATOM 9968 O O . GLN B 1 617 ? 38.132 -3.474 191.820 1.00 50.70 617 GLN B O 1
ATOM 9974 N N . LYS B 1 618 ? 37.946 -4.380 189.769 1.00 54.01 618 LYS B N 1
ATOM 9975 C CA . LYS B 1 618 ? 39.352 -4.165 189.428 1.00 56.84 618 LYS B CA 1
ATOM 9976 C C . LYS B 1 618 ? 39.660 -2.889 188.649 1.00 58.45 618 LYS B C 1
ATOM 9977 O O . LYS B 1 618 ? 40.821 -2.559 188.428 1.00 59.35 618 LYS B O 1
ATOM 9983 N N . ASN B 1 619 ? 38.625 -2.177 188.231 1.00 60.32 619 ASN B N 1
ATOM 9984 C CA . ASN B 1 619 ? 38.808 -0.944 187.481 1.00 62.07 619 ASN B CA 1
ATOM 9985 C C . ASN B 1 619 ? 39.581 -1.166 186.183 1.00 62.52 619 ASN B C 1
ATOM 9986 O O . ASN B 1 619 ? 40.405 -0.333 185.803 1.00 63.26 619 ASN B O 1
ATOM 9991 N N . ALA B 1 620 ? 39.325 -2.289 185.513 1.00 61.69 620 ALA B N 1
ATOM 9992 C CA . ALA B 1 620 ? 39.974 -2.586 184.243 1.00 60.36 620 ALA B CA 1
ATOM 9993 C C . ALA B 1 620 ? 39.315 -1.662 183.216 1.00 61.14 620 ALA B C 1
ATOM 9994 O O . ALA B 1 620 ? 38.212 -1.164 183.449 1.00 61.67 620 ALA B O 1
ATOM 9996 N N . SER B 1 621 ? 39.988 -1.421 182.095 1.00 60.54 621 SER B N 1
ATOM 9997 C CA . SER B 1 621 ? 39.451 -0.549 181.056 1.00 59.62 621 SER B CA 1
ATOM 9998 C C . SER B 1 621 ? 38.572 -1.364 180.124 1.00 59.38 621 SER B C 1
ATOM 9999 O O . SER B 1 621 ? 38.738 -2.578 180.013 1.00 58.54 621 SER B O 1
ATOM 10002 N N . ASP B 1 622 ? 37.637 -0.702 179.450 1.00 60.08 622 ASP B N 1
ATOM 10003 C CA . ASP B 1 622 ? 36.756 -1.402 178.518 1.00 60.30 622 ASP B CA 1
ATOM 10004 C C . ASP B 1 622 ? 37.582 -2.118 177.465 1.00 59.44 622 ASP B C 1
ATOM 10005 O O . ASP B 1 622 ? 37.321 -3.277 177.146 1.00 58.33 622 ASP B O 1
ATOM 10010 N N . ALA B 1 623 ? 38.582 -1.415 176.933 1.00 59.84 623 ALA B N 1
ATOM 10011 C CA . ALA B 1 623 ? 39.474 -1.972 175.917 1.00 59.51 623 ALA B CA 1
ATOM 10012 C C . ALA B 1 623 ? 40.084 -3.251 176.469 1.00 60.26 623 ALA B C 1
ATOM 10013 O O . ALA B 1 623 ? 40.149 -4.281 175.777 1.00 60.15 623 ALA B O 1
ATOM 10015 N N . GLN B 1 624 ? 40.521 -3.174 177.724 1.00 59.75 624 GLN B N 1
ATOM 10016 C CA . GLN B 1 624 ? 41.117 -4.313 178.407 1.00 60.21 624 GLN B CA 1
ATOM 10017 C C . GLN B 1 624 ? 40.122 -5.468 178.438 1.00 58.40 624 GLN B C 1
ATOM 10018 O O . GLN B 1 624 ? 40.456 -6.573 178.017 1.00 58.30 624 GLN B O 1
ATOM 10024 N N . LEU B 1 625 ? 38.905 -5.204 178.925 1.00 57.13 625 LEU B N 1
ATOM 10025 C CA . LEU B 1 625 ? 37.863 -6.239 179.014 1.00 56.92 625 LEU B CA 1
ATOM 10026 C C . LEU B 1 625 ? 37.482 -6.844 177.664 1.00 56.64 625 LEU B C 1
ATOM 10027 O O . LEU B 1 625 ? 37.256 -8.048 177.560 1.00 56.88 625 LEU B O 1
ATOM 10032 N N . CYS B 1 626 ? 37.408 -6.007 176.636 1.00 57.66 626 CYS B N 1
ATOM 10033 C CA . CYS B 1 626 ? 37.040 -6.455 175.292 1.00 58.83 626 CYS B CA 1
ATOM 10034 C C . CYS B 1 626 ? 37.984 -7.498 174.692 1.00 58.82 626 CYS B C 1
ATOM 10035 O O . CYS B 1 626 ? 37.532 -8.473 174.083 1.00 58.21 626 CYS B O 1
ATOM 10038 N N . THR B 1 627 ? 39.290 -7.306 174.853 1.00 58.58 627 THR B N 1
ATOM 10039 C CA . THR B 1 627 ? 40.228 -8.269 174.300 1.00 58.81 627 THR B CA 1
ATOM 10040 C C . THR B 1 627 ? 40.209 -9.566 175.100 1.00 59.23 627 THR B C 1
ATOM 10041 O O . THR B 1 627 ? 40.126 -10.654 174.516 1.00 58.74 627 THR B O 1
ATOM 10045 N N . THR B 1 628 ? 40.269 -9.463 176.429 1.00 58.57 628 THR B N 1
ATOM 10046 C CA . THR B 1 628 ? 40.263 -10.667 177.253 1.00 58.14 628 THR B CA 1
ATOM 10047 C C . THR B 1 628 ? 38.991 -11.481 177.061 1.00 58.68 628 THR B C 1
ATOM 10048 O O . THR B 1 628 ? 39.054 -12.706 176.920 1.00 58.34 628 THR B O 1
ATOM 10052 N N . LEU B 1 629 ? 37.840 -10.806 177.045 1.00 59.54 629 LEU B N 1
ATOM 10053 C CA . LEU B 1 629 ? 36.560 -11.492 176.853 1.00 60.30 629 LEU B CA 1
ATOM 10054 C C . LEU B 1 629 ? 36.270 -11.752 175.379 1.00 60.80 629 LEU B C 1
ATOM 10055 O O . LEU B 1 629 ? 35.353 -12.502 175.041 1.00 59.37 629 LEU B O 1
ATOM 10060 N N . LYS B 1 630 ? 37.055 -11.119 174.510 1.00 62.05 630 LYS B N 1
ATOM 10061 C CA . LYS B 1 630 ? 36.918 -11.287 173.065 1.00 62.98 630 LYS B CA 1
ATOM 10062 C C . LYS B 1 630 ? 35.602 -10.749 172.538 1.00 62.13 630 LYS B C 1
ATOM 10063 O O . LYS B 1 630 ? 34.893 -11.418 171.786 1.00 60.78 630 LYS B O 1
ATOM 10069 N N . LEU B 1 631 ? 35.281 -9.529 172.945 1.00 62.52 631 LEU B N 1
ATOM 10070 C CA . LEU B 1 631 ? 34.054 -8.885 172.512 1.00 62.64 631 LEU B CA 1
ATOM 10071 C C . LEU B 1 631 ? 34.396 -7.790 171.503 1.00 61.91 631 LEU B C 1
ATOM 10072 O O . LEU B 1 631 ? 35.440 -7.139 171.602 1.00 61.08 631 LEU B O 1
ATOM 10077 N N . SER B 1 632 ? 33.505 -7.599 170.537 1.00 61.47 632 SER B N 1
ATOM 10078 C CA . SER B 1 632 ? 33.704 -6.633 169.464 1.00 61.43 632 SER B CA 1
ATOM 10079 C C . SER B 1 632 ? 33.638 -5.158 169.813 1.00 61.00 632 SER B C 1
ATOM 10080 O O . SER B 1 632 ? 33.540 -4.324 168.919 1.00 61.89 632 SER B O 1
ATOM 10083 N N . GLY B 1 633 ? 33.687 -4.819 171.094 1.00 60.71 633 GLY B N 1
ATOM 10084 C CA . GLY B 1 633 ? 33.647 -3.410 171.442 1.00 61.22 633 GLY B CA 1
ATOM 10085 C C . GLY B 1 633 ? 32.703 -3.019 172.559 1.00 61.67 633 GLY B C 1
ATOM 10086 O O . GLY B 1 633 ? 31.833 -3.793 172.957 1.00 61.16 633 GLY B O 1
ATOM 10087 N N . ARG B 1 634 ? 32.877 -1.789 173.040 1.00 62.07 634 ARG B N 1
ATOM 10088 C CA . ARG B 1 634 ? 32.088 -1.234 174.135 1.00 63.22 634 ARG B CA 1
ATOM 10089 C C . ARG B 1 634 ? 30.615 -1.607 174.149 1.00 62.75 634 ARG B C 1
ATOM 10090 O O . ARG B 1 634 ? 30.042 -1.850 175.209 1.00 63.41 634 ARG B O 1
ATOM 10098 N N . LYS B 1 635 ? 30.003 -1.661 172.979 1.00 61.54 635 LYS B N 1
ATOM 10099 C CA . LYS B 1 635 ? 28.595 -1.996 172.907 1.00 61.48 635 LYS B CA 1
ATOM 10100 C C . LYS B 1 635 ? 28.381 -3.434 173.341 1.00 59.87 635 LYS B C 1
ATOM 10101 O O . LYS B 1 635 ? 27.522 -3.714 174.172 1.00 60.08 635 LYS B O 1
ATOM 10115 N N . LEU B 1 637 ? 30.299 -5.194 175.119 1.00 52.57 637 LEU B N 1
ATOM 10116 C CA . LEU B 1 637 ? 30.730 -5.367 176.495 1.00 50.44 637 LEU B CA 1
ATOM 10117 C C . LEU B 1 637 ? 29.520 -5.189 177.401 1.00 48.14 637 LEU B C 1
ATOM 10118 O O . LEU B 1 637 ? 29.176 -6.081 178.181 1.00 46.17 637 LEU B O 1
ATOM 10123 N N . LEU B 1 638 ? 28.884 -4.026 177.268 1.00 46.11 638 LEU B N 1
ATOM 10124 C CA . LEU B 1 638 ? 27.705 -3.664 178.047 1.00 43.79 638 LEU B CA 1
ATOM 10125 C C . LEU B 1 638 ? 26.629 -4.744 177.934 1.00 43.45 638 LEU B C 1
ATOM 10126 O O . LEU B 1 638 ? 25.943 -5.070 178.911 1.00 41.49 638 LEU B O 1
ATOM 10131 N N . VAL B 1 639 ? 26.484 -5.308 176.741 1.00 41.78 639 VAL B N 1
ATOM 10132 C CA . VAL B 1 639 ? 25.505 -6.355 176.554 1.00 41.13 639 VAL B CA 1
ATOM 10133 C C . VAL B 1 639 ? 25.912 -7.545 177.430 1.00 42.59 639 VAL B C 1
ATOM 10134 O O . VAL B 1 639 ? 25.074 -8.169 178.076 1.00 42.08 639 VAL B O 1
ATOM 10138 N N . ARG B 1 640 ? 27.209 -7.847 177.453 1.00 43.00 640 ARG B N 1
ATOM 10139 C CA . ARG B 1 640 ? 27.726 -8.962 178.256 1.00 42.90 640 ARG B CA 1
ATOM 10140 C C . ARG B 1 640 ? 27.454 -8.718 179.738 1.00 40.64 640 ARG B C 1
ATOM 10141 O O . ARG B 1 640 ? 26.973 -9.589 180.454 1.00 41.05 640 ARG B O 1
ATOM 10149 N N . GLN B 1 641 ? 27.777 -7.517 180.186 1.00 39.04 641 GLN B N 1
ATOM 10150 C CA . GLN B 1 641 ? 27.561 -7.151 181.566 1.00 39.85 641 GLN B CA 1
ATOM 10151 C C . GLN B 1 641 ? 26.100 -7.327 181.961 1.00 40.08 641 GLN B C 1
ATOM 10152 O O . GLN B 1 641 ? 25.822 -7.812 183.048 1.00 37.97 641 GLN B O 1
ATOM 10158 N N . ARG B 1 642 ? 25.171 -6.955 181.072 1.00 40.89 642 ARG B N 1
ATOM 10159 C CA . ARG B 1 642 ? 23.745 -7.099 181.362 1.00 39.90 642 ARG B CA 1
ATOM 10160 C C . ARG B 1 642 ? 23.406 -8.575 181.433 1.00 40.50 642 ARG B C 1
ATOM 10161 O O . ARG B 1 642 ? 22.626 -9.013 182.291 1.00 40.56 642 ARG B O 1
ATOM 10169 N N . GLU B 1 643 ? 24.003 -9.349 180.536 1.00 40.46 643 GLU B N 1
ATOM 10170 C CA . GLU B 1 643 ? 23.759 -10.780 180.536 1.00 42.30 643 GLU B CA 1
ATOM 10171 C C . GLU B 1 643 ? 24.248 -11.374 181.866 1.00 42.05 643 GLU B C 1
ATOM 10172 O O . GLU B 1 643 ? 23.551 -12.179 182.488 1.00 40.63 643 GLU B O 1
ATOM 10178 N N . GLU B 1 644 ? 25.439 -10.965 182.304 1.00 41.34 644 GLU B N 1
ATOM 10179 C CA . GLU B 1 644 ? 25.987 -11.465 183.562 1.00 41.16 644 GLU B CA 1
ATOM 10180 C C . GLU B 1 644 ? 25.062 -11.101 184.725 1.00 39.78 644 GLU B C 1
ATOM 10181 O O . GLU B 1 644 ? 24.779 -11.930 185.588 1.00 38.39 644 GLU B O 1
ATOM 10187 N N . ALA B 1 645 ? 24.589 -9.860 184.752 1.00 37.64 645 ALA B N 1
ATOM 10188 C CA . ALA B 1 645 ? 23.709 -9.442 185.831 1.00 37.74 645 ALA B CA 1
ATOM 10189 C C . ALA B 1 645 ? 22.478 -10.339 185.883 1.00 38.95 645 ALA B C 1
ATOM 10190 O O . ALA B 1 645 ? 22.023 -10.723 186.962 1.00 38.20 645 ALA B O 1
ATOM 10192 N N . ALA B 1 646 ? 21.957 -10.689 184.709 1.00 40.22 646 ALA B N 1
ATOM 10193 C CA . ALA B 1 646 ? 20.777 -11.539 184.622 1.00 40.41 646 ALA B CA 1
ATOM 10194 C C . ALA B 1 646 ? 21.064 -12.920 185.176 1.00 40.73 646 ALA B C 1
ATOM 10195 O O . ALA B 1 646 ? 20.252 -13.484 185.897 1.00 41.97 646 ALA B O 1
ATOM 10197 N N . GLN B 1 647 ? 22.219 -13.472 184.824 1.00 41.84 647 GLN B N 1
ATOM 10198 C CA . GLN B 1 647 ? 22.600 -14.794 185.302 1.00 43.65 647 GLN B CA 1
ATOM 10199 C C . GLN B 1 647 ? 22.711 -14.816 186.822 1.00 44.01 647 GLN B C 1
ATOM 10200 O O . GLN B 1 647 ? 22.183 -15.720 187.481 1.00 44.48 647 GLN B O 1
ATOM 10206 N N . ALA B 1 648 ? 23.383 -13.811 187.374 1.00 43.48 648 ALA B N 1
ATOM 10207 C CA . ALA B 1 648 ? 23.561 -13.708 188.814 1.00 43.66 648 ALA B CA 1
ATOM 10208 C C . ALA B 1 648 ? 22.201 -13.727 189.481 1.00 43.27 648 ALA B C 1
ATOM 10209 O O . ALA B 1 648 ? 21.959 -14.510 190.392 1.00 43.85 648 ALA B O 1
ATOM 10211 N N . LEU B 1 649 ? 21.312 -12.861 189.015 1.00 42.92 649 LEU B N 1
ATOM 10212 C CA . LEU B 1 649 ? 19.982 -12.775 189.580 1.00 41.90 649 LEU B CA 1
ATOM 10213 C C . LEU B 1 649 ? 19.274 -14.132 189.548 1.00 42.23 649 LEU B C 1
ATOM 10214 O O . LEU B 1 649 ? 18.675 -14.552 190.537 1.00 43.00 649 LEU B O 1
ATOM 10219 N N . PHE B 1 650 ? 19.359 -14.831 188.426 1.00 41.81 650 PHE B N 1
ATOM 10220 C CA . PHE B 1 650 ? 18.715 -16.138 188.317 1.00 42.98 650 PHE B CA 1
ATOM 10221 C C . PHE B 1 650 ? 19.236 -17.157 189.324 1.00 42.95 650 PHE B C 1
ATOM 10222 O O . PHE B 1 650 ? 18.458 -17.919 189.897 1.00 42.48 650 PHE B O 1
ATOM 10230 N N . ALA B 1 651 ? 20.553 -17.175 189.523 1.00 43.25 651 ALA B N 1
ATOM 10231 C CA . ALA B 1 651 ? 21.183 -18.110 190.451 1.00 42.95 651 ALA B CA 1
ATOM 10232 C C . ALA B 1 651 ? 20.724 -17.819 191.872 1.00 43.21 651 ALA B C 1
ATOM 10233 O O . ALA B 1 651 ? 20.620 -18.717 192.698 1.00 44.02 651 ALA B O 1
ATOM 10235 N N . LEU B 1 652 ? 20.438 -16.552 192.142 1.00 42.78 652 LEU B N 1
ATOM 10236 C CA . LEU B 1 652 ? 20.002 -16.122 193.459 1.00 43.17 652 LEU B CA 1
ATOM 10237 C C . LEU B 1 652 ? 18.533 -16.469 193.723 1.00 44.97 652 LEU B C 1
ATOM 10238 O O . LEU B 1 652 ? 18.201 -17.071 194.748 1.00 45.47 652 LEU B O 1
ATOM 10243 N N . ASN B 1 653 ? 17.662 -16.089 192.793 1.00 45.73 653 ASN B N 1
ATOM 10244 C CA . ASN B 1 653 ? 16.228 -16.342 192.920 1.00 45.76 653 ASN B CA 1
ATOM 10245 C C . ASN B 1 653 ? 15.626 -16.438 191.507 1.00 46.45 653 ASN B C 1
ATOM 10246 O O . ASN B 1 653 ? 15.387 -15.425 190.852 1.00 45.59 653 ASN B O 1
ATOM 10251 N N . ASP B 1 654 ? 15.377 -17.660 191.048 1.00 46.88 654 ASP B N 1
ATOM 10252 C CA . ASP B 1 654 ? 14.846 -17.878 189.712 1.00 47.98 654 ASP B CA 1
ATOM 10253 C C . ASP B 1 654 ? 13.450 -17.313 189.472 1.00 47.87 654 ASP B C 1
ATOM 10254 O O . ASP B 1 654 ? 13.224 -16.590 188.502 1.00 47.39 654 ASP B O 1
ATOM 10259 N N . VAL B 1 655 ? 12.511 -17.642 190.349 1.00 47.34 655 VAL B N 1
ATOM 10260 C CA . VAL B 1 655 ? 11.145 -17.160 190.199 1.00 46.41 655 VAL B CA 1
ATOM 10261 C C . VAL B 1 655 ? 11.015 -15.653 190.368 1.00 45.23 655 VAL B C 1
ATOM 10262 O O . VAL B 1 655 ? 10.198 -15.014 189.703 1.00 46.45 655 VAL B O 1
ATOM 10266 N N . ARG B 1 656 ? 11.818 -15.071 191.243 1.00 44.42 656 ARG B N 1
ATOM 10267 C CA . ARG B 1 656 ? 11.730 -13.635 191.448 1.00 43.16 656 ARG B CA 1
ATOM 10268 C C . ARG B 1 656 ? 12.213 -12.876 190.221 1.00 41.34 656 ARG B C 1
ATOM 10269 O O . ARG B 1 656 ? 11.602 -11.891 189.814 1.00 39.25 656 ARG B O 1
ATOM 10277 N N . THR B 1 657 ? 13.309 -13.336 189.632 1.00 40.71 657 THR B N 1
ATOM 10278 C CA . THR B 1 657 ? 13.864 -12.673 188.462 1.00 40.01 657 THR B CA 1
ATOM 10279 C C . THR B 1 657 ? 12.942 -12.802 187.253 1.00 38.59 657 THR B C 1
ATOM 10280 O O . THR B 1 657 ? 12.790 -11.859 186.483 1.00 38.32 657 THR B O 1
ATOM 10284 N N . GLU B 1 658 ? 12.328 -13.966 187.085 1.00 38.38 658 GLU B N 1
ATOM 10285 C CA . GLU B 1 658 ? 11.410 -14.181 185.969 1.00 39.43 658 GLU B CA 1
ATOM 10286 C C . GLU B 1 658 ? 10.304 -13.122 185.996 1.00 39.93 658 GLU B C 1
ATOM 10287 O O . GLU B 1 658 ? 10.072 -12.422 185.004 1.00 41.17 658 GLU B O 1
ATOM 10293 N N . ARG B 1 659 ? 9.641 -12.984 187.140 1.00 37.46 659 ARG B N 1
ATOM 10294 C CA . ARG B 1 659 ? 8.578 -12.003 187.282 1.00 36.43 659 ARG B CA 1
ATOM 10295 C C . ARG B 1 659 ? 9.070 -10.598 187.023 1.00 35.68 659 ARG B C 1
ATOM 10296 O O . ARG B 1 659 ? 8.375 -9.797 186.403 1.00 35.91 659 ARG B O 1
ATOM 10304 N N . LEU B 1 660 ? 10.266 -10.288 187.504 1.00 35.00 660 LEU B N 1
ATOM 10305 C CA . LEU B 1 660 ? 10.818 -8.952 187.320 1.00 36.78 660 LEU B CA 1
ATOM 10306 C C . LEU B 1 660 ? 11.104 -8.637 185.850 1.00 36.48 660 LEU B C 1
ATOM 10307 O O . LEU B 1 660 ? 10.821 -7.532 185.385 1.00 34.96 660 LEU B O 1
ATOM 10312 N N . ARG B 1 661 ? 11.656 -9.613 185.133 1.00 37.09 661 ARG B N 1
ATOM 10313 C CA . ARG B 1 661 ? 11.958 -9.465 183.710 1.00 39.21 661 ARG B CA 1
ATOM 10314 C C . ARG B 1 661 ? 10.658 -9.273 182.933 1.00 41.54 661 ARG B C 1
ATOM 10315 O O . ARG B 1 661 ? 10.559 -8.387 182.084 1.00 41.96 661 ARG B O 1
ATOM 10323 N N . ASP B 1 662 ? 9.663 -10.107 183.227 1.00 42.95 662 ASP B N 1
ATOM 10324 C CA . ASP B 1 662 ? 8.380 -10.014 182.545 1.00 43.64 662 ASP B CA 1
ATOM 10325 C C . ASP B 1 662 ? 7.779 -8.632 182.732 1.00 44.19 662 ASP B C 1
ATOM 10326 O O . ASP B 1 662 ? 7.314 -8.004 181.784 1.00 43.87 662 ASP B O 1
ATOM 10331 N N . ARG B 1 663 ? 7.793 -8.171 183.973 1.00 44.36 663 ARG B N 1
ATOM 10332 C CA . ARG B 1 663 ? 7.256 -6.871 184.323 1.00 44.57 663 ARG B CA 1
ATOM 10333 C C . ARG B 1 663 ? 7.943 -5.761 183.543 1.00 43.82 663 ARG B C 1
ATOM 10334 O O . ARG B 1 663 ? 7.290 -4.986 182.848 1.00 44.89 663 ARG B O 1
ATOM 10342 N N . ILE B 1 664 ? 9.264 -5.700 183.648 1.00 43.59 664 ILE B N 1
ATOM 10343 C CA . ILE B 1 664 ? 10.039 -4.660 182.983 1.00 44.29 664 ILE B CA 1
ATOM 10344 C C . ILE B 1 664 ? 9.996 -4.680 181.453 1.00 43.92 664 ILE B C 1
ATOM 10345 O O . ILE B 1 664 ? 9.818 -3.631 180.831 1.00 43.34 664 ILE B O 1
ATOM 10350 N N . THR B 1 665 ? 10.151 -5.859 180.850 1.00 44.01 665 THR B N 1
ATOM 10351 C CA . THR B 1 665 ? 10.127 -5.962 179.392 1.00 43.40 665 THR B CA 1
ATOM 10352 C C . THR B 1 665 ? 8.830 -5.399 178.827 1.00 44.06 665 THR B C 1
ATOM 10353 O O . THR B 1 665 ? 8.809 -4.925 177.707 1.00 44.23 665 THR B O 1
ATOM 10357 N N . GLN B 1 666 ? 7.754 -5.436 179.605 1.00 45.23 666 GLN B N 1
ATOM 10358 C CA . GLN B 1 666 ? 6.472 -4.903 179.153 1.00 47.44 666 GLN B CA 1
ATOM 10359 C C . GLN B 1 666 ? 6.467 -3.365 179.058 1.00 49.86 666 GLN B C 1
ATOM 10360 O O . GLN B 1 666 ? 5.721 -2.787 178.258 1.00 50.23 666 GLN B O 1
ATOM 10366 N N . TRP B 1 667 ? 7.293 -2.702 179.865 1.00 51.08 667 TRP B N 1
ATOM 10367 C CA . TRP B 1 667 ? 7.345 -1.247 179.828 1.00 54.04 667 TRP B CA 1
ATOM 10368 C C . TRP B 1 667 ? 8.068 -0.749 178.573 1.00 57.59 667 TRP B C 1
ATOM 10369 O O . TRP B 1 667 ? 8.082 0.448 178.285 1.00 57.27 667 TRP B O 1
ATOM 10380 N N . GLN B 1 668 ? 8.644 -1.682 177.819 1.00 61.98 668 GLN B N 1
ATOM 10381 C CA . GLN B 1 668 ? 9.382 -1.358 176.600 1.00 66.39 668 GLN B CA 1
ATOM 10382 C C . GLN B 1 668 ? 8.501 -1.023 175.402 1.00 69.35 668 GLN B C 1
ATOM 10383 O O . GLN B 1 668 ? 8.962 -0.484 174.391 1.00 70.30 668 GLN B O 1
ATOM 10389 N N . LEU B 1 669 ? 7.213 -1.357 175.520 1.00 72.34 669 LEU B N 1
ATOM 10390 C CA . LEU B 1 669 ? 6.203 -1.151 174.488 1.00 76.04 669 LEU B CA 1
ATOM 10391 C C . LEU B 1 669 ? 5.657 0.234 174.476 1.00 78.46 669 LEU B C 1
ATOM 10392 O O . LEU B 1 669 ? 4.480 0.437 174.183 1.00 79.13 669 LEU B O 1
ATOM 10397 N N . PHE B 1 670 ? 6.463 1.198 174.788 1.00 80.66 670 PHE B N 1
ATOM 10398 C CA . PHE B 1 670 ? 5.965 2.565 174.687 1.00 82.34 670 PHE B CA 1
ATOM 10399 C C . PHE B 1 670 ? 6.848 3.353 173.745 1.00 83.47 670 PHE B C 1
ATOM 10400 O O . PHE B 1 670 ? 6.436 3.678 172.629 1.00 83.87 670 PHE B O 1
#

Solvent-accessible surface area: 59648 Å² total

InterPro domains:
  IPR000182 GNAT domain [PF13718] (369-483)
  IPR000182 GNAT domain [PS51186] (356-531)
  IPR007807 TcmA/NAT10, helicase domain [PF05127] (197-337)
  IPR013562 TmcA/NAT10, N-terminal [PF08351] (4-154)
  IPR016181 Acyl-CoA N-acyltransferase [SSF55729] (364-513)
  IPR024914 tRNA(Met) cytidine acetyltransferase TmcA [MF_01886] (15-651)
  IPR027417 P-loop containing nucleoside triphosphate hydrolase [G3DSA:3.40.50.300] (192-327)
  IPR027417 P-loop containing nucleoside triphosphate hydrolase [SSF52540] (168-285)
  IPR032672 TmcA/NAT10/Kre33 [PTHR10925] (241-483)
  IPR033442 tRNA(Met) cytidine acetyltransferase TmcA, tRNA-binding domain [PF17176] (537-654)
  IPR038321 TmcA, C-terminal domain superfamily [G3DSA:1.20.120.890] (532-671)

GO terms:
  GO:0106226 peptide 2-hydroxyisobutyryltransferase activity (F, EXP)
  GO:0000049 tRNA binding (F, IDA)
  GO:0051392 tRNA cytidine N4-acetyltransferase activity (F, IDA)
  GO:0016747 acyltransferase activity, transferring groups other than amino-acyl groups (F, IDA)
  GO:0002101 tRNA wobble cytosine modification (P, IMP)
  GO:0018205 peptidyl-lysine modification (P, IMP)
  GO:0051391 tRNA acetylation (P, IMP)

Radius of gyration: 45.84 Å; Cα contacts (8 Å, |Δi|>4): 2468; chains: 2; bounding box: 68×111×133 Å

CATH classification: 3.40.50.11040 (+3 more: 3.40.50.300, 3.40.630.30, 1.20.120.890)

Secondary structure (DSSP, 8-state):
-HHHHHHHHHH---S---EEEEEES-HHHHHHHHHHHHHHS-S--EEE------TTT--BSSEEEE-SS---HHHHHHHHTTBPTT-EEEEEES-GGGTTTS-BGGGHHHH--SS-B--HHHHHHHHHHHTSSSSSEEEETTS------PPP--------SSPPHHHHHHHHH----EEEEEEE-TTSSHHHHHHHHHHHSSS-EEEE-SS--S-HHHHHHHGGG--B--HHHHHHS----SEEEEETGGGS-HHHHHHHHTTSSEEEEEEEBSSTTBB-HHHHHHHHHTSTT-EEEE--S-SSS-TT-TTT--HHHHT---GGGGS---S--EEEEEETTHHHH-THHHHHHHHHHHHHSSSB-HHHHH---TTEEEEEEE-SSSEEEEEEEEEEE---HHHHHHHHHTS---SS-HHHHHHHHHSS-TTGGGSEEEEEEEEEE-TTS-SSSHHHHHHHHHHHT--S-SEEE---B--HHHHHHHHHTT-B-----S--TTT-PPB--EE--HHHHHHHHHHHHHHHHHHHHHHHHHTS--SS---------HHHHHHHHHHHHS---TTTTHHHHHHHHHH--S--HHHHHHHHS---HHHHHHHTT-SS---HHHHHHHHHHHHHTT-HHHHHHHHHHHHHT---/-HHHHHHHHHH---SS--EEEEEES-HHHHHHHHHHHHHHS-S--EEE---S----S--S--BS-EEEE-SS---HHHHHHHHTTBPTT-EEEEEE--HHHHTTS-BGGGGGTS--SS-B--HHHHHHHHHHHHHSTTSEEEETTS--------PPPP-----SS--HHHHHHTTT----SEEEEEE-TTSSHHHHHHHTTTTSSS----B-SS----HHHHHTTTTS-----HHHHTTT----SSEEETTGGGS-HHHHHHHHHHSS-EEEEEE-SSTT---HHHHHHHHTTSTTEEEEE--S-SSS-TT-TTT--HHHHT---TTTTS---S--EEEEE-TTHHHH-THHHHHHHHHHHHTSSS--HHHHH---TTEEEEEEE-SSSEEEEEEEEEEE---HHHHHHHHTTS---SS-HHHHHHHHHSS-TTGGGSEEEEEEEEEE-GGG-SSSHHHHHHHHHHHS--S-SEEEE--B--HHHHHHHHTTT-B-----S--TTT-PPB--EE--HHHHHHHHHHHHHHHHHHHHHHHHHTS--SS------PPPHHHHHHHHHHHHS---TGGGHHHHHHHHHH--S--HHHHHHHTS---HHHHHHHHT-SS---HHHHHHHHHHHHHHH-HHHHHHHHHHHHHTT--